Protein AF-0000000070975464 (afdb_homodimer)

Secondary structure (DSSP, 8-state):
-TTTHHHHTT-----TT--TGGGTTTT-EEEEEES-B-TTSGGGS--SS---------TT-S----B--BTTB-GGG-SSSEEEEEE--HHHHHHS---TTTS-SSSB-SSSHHHHHHHHHHPPTTEEEEETTEEEEEE--SSTT-EEEEEE-B-SS-B-HHHHHHHHHHHHHHT-SEEEE----SS--TTS-GGGSHHHHHHHHHHHTT-EEEEE--S-TTSTT------TTSEEEEEE--SEE-EEEEEETTS-EEEEE-B-PPPTTTTSS-EEEEEGGGGB-TT-SS--SHHHHTS---GGGB-HHHHTTSEEEEE--HHHHTT---HHHHHHHHHHHT-SEEEEE-BTTTB-------B-SS-EEEE--HHHHHHHHHHHHHHEEE-TTS-EEEE--EEEE----S-EE-SS--EE-TTS-----BSSTT--B-SS-SS-EEEE-SSEEEE--TT-TT-GGGTT-SEEEE-SHHHHHHHHHHHHHHHHHH-TT--HHHHHHHHHHH-B-B-TTSSBPEEE-SSTT-EEE--HHHHTT-B--HHHHTS-SEEE-PPTTHHHHHHHHSTT--HHHHHHHHS---SS--SSGGGS--SSEEEEEEESEEEEEEEEEE-SSS-EEEEEEEEPPTTEEEEEESSEEEE-TT-EEEEEEEEEESS--SS-EEEEEEEEETTS-EEEEEEEEEEE---/-TTTHHHHTT-----TT--TGGGTTTT-EEEEEES-B-TTSGGGS--SS---------TT-S----B--BTTB-GGG-SSSEEEEEE--HHHHHHS---TTTS-SSSB-SSSHHHHHHHHHHPPTTEEEEETTEEEEEE--SSTTSEEEEEE-B-SS-B-HHHHHHHHHHHHHHT-SEEEE----SS--TTS-GGGSHHHHHHHHHHHTT-EEEEE--S-TTSTT------TTSEEEEEE--SEE-EEEEEETTS-EEEEE-B-PPPTTTTSS-EEEEEGGGGB-TT-SS--SHHHHTS---GGGB-HHHHTTSEEEEE--HHHHTT---HHHHHHHHHHHT-SEEEEE-BTTTB-------B-SS-EEEE--HHHHHHHHHHHHHHEEE-TTS-EEEE--EEEE----S-EE-SS--EE-TTS-----BSSTT--B-SS-SS-EEEE-SSEEEE--TT-TT-GGGTT-SEEEE-SHHHHHHHHHHHHHHHHHH-TT--HHHHHHHHHHH-B-B-TTSSBPEEE-SSTT-EEE--HHHHTT-B--HHHHTS-SEEE-PPTTHHHHHHHHSTT--HHHHHHHHS---SS--SSGGGS--SSEEEEEEESEEEEEEEEEE-SSS-EEEEEEEEPPTTEEEEEESSEEEE-TT-EEEEEEEEEESS--SS-EEEEEEEEETT--EEEEEEEEEEE---

Nearest PDB structures (foldseek):
  3i74-assembly1_A  TM=8.127E-01  e=7.231E-59  Solanum lycopersicum
  3i74-assembly1_B  TM=8.160E-01  e=1.081E-58  Solanum lycopersicum
  3i6s-assembly1_B  TM=7.985E-01  e=6.062E-58  Solanum lycopersicum
  3vta-assembly1_A  TM=8.604E-01  e=2.639E-51  Cucumis melo
  3vta-assembly2_B  TM=8.675E-01  e=4.409E-50  Cucumis melo

pLDDT: mean 92.47, std 10.98, range [33.0, 98.81]

Foldseek 3Di:
DLQPQCVLLVVPDQPVVRPDLVCFLPLAEEEEEAQFAQLPFQQQDDPDDPPPLPCPPDPVRLFRADADAWVNRDPCSCPNLANHAAEFCPVVVVVDDDDCVFFTRTRHHLAFLRQFLQQQQATAWQCWAADLRDTQGIGGHLGPNYHYHYYYQATPVGHDPVSSLVSLVNRLVRRHQEYEAADFDQAADAPAFSCLPLVNLSLVVSQVSQYAYFYEQFQADDDEQNGGPFAPSHAYAFAKAALKDFWKWKAWPVGDIAIFAAQEAKQPPQWPDWFFEEFQLLQFDPPDPDDPDLCQRAAQQDLSGGDLVVAAAGEYEHEDDDCVVVVNGDPVSNLVSCVVSHHSEYEYEYDVVRAFDDDDYFHHSHQYTYHRHPVRVVVVVVQQVVQFDADPVGHTPDGRIIMIMHHRNDMDGHDWDIAGERRTYFYQHAGHNVRHGDFDFPNAFYFHFAFDKGATDLSSVPDVSSHRGGITGHGGSSSGRSSLSNLLSSLCVLVVVDGNQLLSQLFLFQADQAIPVRHGHWYAHPDVPDIDGDACRRGNSYYGNSVRSSPQQKGFDFDVCQSLLLQLQDPPHDQVSSCVSNVDHNPHHDPHSQQGQHLATGAEEDEFKDKHKHKMAGQDQAKKKKAKDKDDWPQKDKDKPPRMDIAGHRGMDMIIIMIGGRDADDAWTKMWMWIAIPVGRITIYIYTYHYHYND/DLQPQCVLLVVPDQPVVRPDLVCFLPLAEEEEEAQFAQLPFQQQDDDDDDDPLPCPPDPVHLFRADADAWVNRDPCSCPNLANHAAEFCVVVVVPDPDDCVFFTRTRHHLAFLRHFLQQQQATAWQCWAADLRDTQGIGGHLGPNHHYHYYYQATPVGHDPVSSLVSLVNRLVRRHQEYEAADFDQAADAPAFSCLPLVNLSLVVSQVSQYAYFYEQFQADDDEQNGGPFAPSHAYAFAKAAQKDFWKWKAWPVGDIAIFAAQEAKQPPQWPDWFFEEFQQLQFDPPAPDDPDLCQRAAQLDLSGGDLVVAAAGEYEHEDDDCVVVVNGDPVSNLVSCVVSHHSEYEYEYDVVRAFDDDDYFHHSHHYTYHRHPVRVVVVVVQQVVQFDADPVGHTPDGRIIMIMHHRNDMDGHDWDIAGERRTYFYQHAGHNVRHGDFDFPNAFYFHFAFDKGATDLSSVPDVSSHRGGITGHGGSSNGRSSLSNLLSSLCVLVVVDGNQLLSQLFLFQADQAIPVRHGHWYAHPDVPDIDGDACRRGNSYYGNSVRSSPQQKGFDFDVCQSLLLQLQDPPHDQVSSCVSNVGHNPHHDPHSQQGQHLATGAEEDEFKDKHKHKMAGQDQAKKKKAKDKDDWPQKDKDKPPRMDIHGHRGMDMIIIMIGGRDADDAWTKMWMWIAIPVGRITIYIYTYHYHYND

InterPro domains:
  IPR000209 Peptidase S8/S53 domain [PF00082] (25-514)
  IPR015500 Peptidase S8, subtilisin-related [PR00723] (25-44)
  IPR015500 Peptidase S8, subtilisin-related [PR00723] (109-122)
  IPR015500 Peptidase S8, subtilisin-related [PR00723] (475-491)
  IPR022398 Peptidase S8, subtilisin, His-active site [PS00137] (113-123)
  IPR023827 Peptidase S8, subtilisin, Asp-active site [PS00136] (30-41)
  IPR023828 Peptidase S8, subtilisin, Ser-active site [PS00138] (476-486)
  IPR036852 Peptidase S8/S53 domain superfamily [G3DSA:3.40.50.200] (27-556)
  IPR036852 Peptidase S8/S53 domain superfamily [SSF52743] (2-554)
  IPR041469 Subtilisin-like protease, fibronectin type-III domain [PF17766] (595-689)
  IPR045051 Subtilisin-like protease [PTHR10795] (2-688)

Organism: Chenopodium quinoa (NCBI:txid63459)

Structure (mmCIF, N/CA/C/O backbone):
data_AF-0000000070975464-model_v1
#
loop_
_entity.id
_entity.type
_entity.pdbx_description
1 polymer 'Subtilisin-like protease SBT2.4'
#
loop_
_atom_site.group_PDB
_atom_site.id
_atom_site.type_symbol
_atom_site.label_atom_id
_atom_site.label_alt_id
_atom_site.label_comp_id
_atom_site.label_asym_id
_atom_site.label_entity_id
_atom_site.label_seq_id
_atom_site.pdbx_PDB_ins_code
_atom_site.Cartn_x
_atom_site.Cartn_y
_atom_site.Cartn_z
_atom_site.occupancy
_atom_site.B_iso_or_equiv
_atom_site.auth_seq_id
_atom_site.auth_comp_id
_atom_site.auth_asym_id
_atom_site.auth_atom_id
_atom_site.pdbx_PDB_model_num
ATOM 1 N N . MET A 1 1 ? 7.973 -18.141 -14.219 1 37.91 1 MET A N 1
ATOM 2 C CA . MET A 1 1 ? 9.211 -17.844 -14.938 1 37.91 1 MET A CA 1
ATOM 3 C C . MET A 1 1 ? 10.078 -16.875 -14.148 1 37.91 1 MET A C 1
ATOM 5 O O . MET A 1 1 ? 9.641 -15.773 -13.812 1 37.91 1 MET A O 1
ATOM 9 N N . THR A 1 2 ? 11.195 -17.453 -13.609 1 67.75 2 THR A N 1
ATOM 10 C CA . THR A 1 2 ? 12.008 -16.719 -12.648 1 67.75 2 THR A CA 1
ATOM 11 C C . THR A 1 2 ? 12.555 -15.445 -13.266 1 67.75 2 THR A C 1
ATOM 13 O O . THR A 1 2 ? 13.109 -14.594 -12.562 1 67.75 2 THR A O 1
ATOM 16 N N . THR A 1 3 ? 12.297 -15.445 -14.641 1 66.62 3 THR A N 1
ATOM 17 C CA . THR A 1 3 ? 12.688 -14.219 -15.336 1 66.62 3 THR A CA 1
ATOM 18 C C . THR A 1 3 ? 11.641 -13.125 -15.133 1 66.62 3 THR A C 1
ATOM 20 O O . THR A 1 3 ? 11.906 -11.953 -15.383 1 66.62 3 THR A O 1
ATOM 23 N N . TYR A 1 4 ? 10.492 -13.625 -14.68 1 78 4 TYR A N 1
ATOM 24 C CA . TYR A 1 4 ? 9.391 -12.672 -14.664 1 78 4 TYR A CA 1
ATOM 25 C C . TYR A 1 4 ? 8.625 -12.734 -13.352 1 78 4 TYR A C 1
ATOM 27 O O . TYR A 1 4 ? 8.047 -11.742 -12.906 1 78 4 TYR A O 1
ATOM 35 N N . THR A 1 5 ? 8.68 -13.828 -12.695 1 85.25 5 THR A N 1
ATOM 36 C CA . THR A 1 5 ? 7.785 -14.055 -11.57 1 85.25 5 THR A CA 1
ATOM 37 C C . THR A 1 5 ? 8.148 -13.148 -10.391 1 85.25 5 THR A C 1
ATOM 39 O O . THR A 1 5 ? 7.27 -12.727 -9.633 1 85.25 5 THR A O 1
ATOM 42 N N . PRO A 1 6 ? 9.43 -12.773 -10.242 1 79.56 6 PRO A N 1
ATOM 43 C CA . PRO A 1 6 ? 9.703 -11.805 -9.18 1 79.56 6 PRO A CA 1
ATOM 44 C C . PRO A 1 6 ? 9 -10.469 -9.406 1 79.56 6 PRO A C 1
ATOM 46 O O . PRO A 1 6 ? 8.461 -9.883 -8.469 1 79.56 6 PRO A O 1
ATOM 49 N N . LYS A 1 7 ? 9.016 -10.031 -10.633 1 78.56 7 LYS A N 1
ATOM 50 C CA . LYS A 1 7 ? 8.312 -8.797 -10.984 1 78.56 7 LYS A CA 1
ATOM 51 C C . LYS A 1 7 ? 6.801 -8.977 -10.852 1 78.56 7 LYS A C 1
ATOM 53 O O . LYS A 1 7 ? 6.109 -8.094 -10.336 1 78.56 7 LYS A O 1
ATOM 58 N N . PHE A 1 8 ? 6.316 -10.086 -11.305 1 82.75 8 PHE A N 1
ATOM 59 C CA . PHE A 1 8 ? 4.895 -10.398 -11.242 1 82.75 8 PHE A CA 1
ATOM 60 C C . PHE A 1 8 ? 4.395 -10.359 -9.805 1 82.75 8 PHE A C 1
ATOM 62 O O . PHE A 1 8 ? 3.271 -9.93 -9.539 1 82.75 8 PHE A O 1
ATOM 69 N N . LEU A 1 9 ? 5.188 -10.812 -8.875 1 83.44 9 LEU A N 1
ATOM 70 C CA . LEU A 1 9 ? 4.82 -10.883 -7.465 1 83.44 9 LEU A CA 1
ATOM 71 C C . LEU A 1 9 ? 5.25 -9.617 -6.727 1 83.44 9 LEU A C 1
ATOM 73 O O . LEU A 1 9 ? 5.195 -9.562 -5.496 1 83.44 9 LEU A O 1
ATOM 77 N N . ASN A 1 10 ? 5.688 -8.57 -7.426 1 75.31 10 ASN A N 1
ATOM 78 C CA . ASN A 1 10 ? 6.043 -7.25 -6.918 1 75.31 10 ASN A CA 1
ATOM 79 C C . ASN A 1 10 ? 7.18 -7.324 -5.902 1 75.31 10 ASN A C 1
ATOM 81 O O . ASN A 1 10 ? 7.141 -6.648 -4.875 1 75.31 10 ASN A O 1
ATOM 85 N N . LEU A 1 11 ? 7.957 -8.281 -6.031 1 74.81 11 LEU A N 1
ATOM 86 C CA . LEU A 1 11 ? 9.156 -8.305 -5.203 1 74.81 11 LEU A CA 1
ATOM 87 C C . LEU A 1 11 ? 10.125 -7.203 -5.621 1 74.81 11 LEU A C 1
ATOM 89 O O . LEU A 1 11 ? 10.258 -6.902 -6.809 1 74.81 11 LEU A O 1
ATOM 93 N N . ALA A 1 12 ? 10.117 -6.055 -4.664 1 55.38 12 ALA A N 1
ATOM 94 C CA . ALA A 1 12 ? 10.945 -4.879 -4.926 1 55.38 12 ALA A CA 1
ATOM 95 C C . ALA A 1 12 ? 12.242 -5.266 -5.637 1 55.38 12 ALA A C 1
ATOM 97 O O . ALA A 1 12 ? 12.984 -6.121 -5.156 1 55.38 12 ALA A O 1
ATOM 98 N N . GLN A 1 13 ? 12.078 -5.164 -6.918 1 46.19 13 GLN A N 1
ATOM 99 C CA . GLN A 1 13 ? 13.391 -5.293 -7.543 1 46.19 13 GLN A CA 1
ATOM 100 C C . GLN A 1 13 ? 14.352 -4.223 -7.039 1 46.19 13 GLN A C 1
ATOM 102 O O . GLN A 1 13 ? 13.945 -3.301 -6.328 1 46.19 13 GLN A O 1
ATOM 107 N N . THR A 1 14 ? 15.438 -3.92 -7.68 1 37.81 14 THR A N 1
ATOM 108 C CA . THR A 1 14 ? 16.516 -3.016 -7.297 1 37.81 14 THR A CA 1
ATOM 109 C C . THR A 1 14 ? 15.977 -1.609 -7.043 1 37.81 14 THR A C 1
ATOM 111 O O . THR A 1 14 ? 15.266 -1.052 -7.883 1 37.81 14 THR A O 1
ATOM 114 N N . ASP A 1 15 ? 15.406 -1.36 -5.926 1 36.5 15 ASP A N 1
ATOM 115 C CA . ASP A 1 15 ? 15.461 0.098 -5.871 1 36.5 15 ASP A CA 1
ATOM 116 C C . ASP A 1 15 ? 16.781 0.621 -6.438 1 36.5 15 ASP A C 1
ATOM 118 O O . ASP A 1 15 ? 17.781 -0.093 -6.449 1 36.5 15 ASP A O 1
ATOM 122 N N . GLU A 1 16 ? 16.719 1.656 -7.188 1 33.25 16 GLU A N 1
ATOM 123 C CA . GLU A 1 16 ? 17.953 2.303 -7.594 1 33.25 16 GLU A CA 1
ATOM 124 C C . GLU A 1 16 ? 18.984 2.268 -6.465 1 33.25 16 GLU A C 1
ATOM 126 O O . GLU A 1 16 ? 20.172 2.502 -6.695 1 33.25 16 GLU A O 1
ATOM 131 N N . LYS A 1 17 ? 18.578 2.666 -5.281 1 33 17 LYS A N 1
ATOM 132 C CA . LYS A 1 17 ? 19.672 2.668 -4.312 1 33 17 LYS A CA 1
ATOM 133 C C . LYS A 1 17 ? 20.109 1.247 -3.977 1 33 17 LYS A C 1
ATOM 135 O O . LYS A 1 17 ? 20.906 1.038 -3.055 1 33 17 LYS A O 1
ATOM 140 N N . GLY A 1 18 ? 20.125 0.168 -4.758 1 35.66 18 GLY A N 1
ATOM 141 C CA . GLY A 1 18 ? 20.875 -1.077 -4.879 1 35.66 18 GLY A CA 1
ATOM 142 C C . GLY A 1 18 ? 20.688 -2.002 -3.691 1 35.66 18 GLY A C 1
ATOM 143 O O . GLY A 1 18 ? 21.359 -3.023 -3.578 1 35.66 18 GLY A O 1
ATOM 144 N N . GLY A 1 19 ? 20.234 -1.75 -2.486 1 38.75 19 GLY A N 1
ATOM 145 C CA . GLY A 1 19 ? 20.516 -2.492 -1.27 1 38.75 19 GLY A CA 1
ATOM 146 C C . GLY A 1 19 ? 19.703 -3.766 -1.142 1 38.75 19 GLY A C 1
ATOM 147 O O . GLY A 1 19 ? 20.219 -4.797 -0.703 1 38.75 19 GLY A O 1
ATOM 148 N N . ASP A 1 20 ? 18.391 -3.764 -1.291 1 49.72 20 ASP A N 1
ATOM 149 C CA . ASP A 1 20 ? 17.562 -4.805 -0.694 1 49.72 20 ASP A CA 1
ATOM 150 C C . ASP A 1 20 ? 17.641 -6.102 -1.496 1 49.72 20 ASP A C 1
ATOM 152 O O . ASP A 1 20 ? 17.516 -7.195 -0.937 1 49.72 20 ASP A O 1
ATOM 156 N N . LYS A 1 21 ? 17.875 -6.145 -2.818 1 57.75 21 LYS A N 1
ATOM 157 C CA . LYS A 1 21 ? 18 -7.379 -3.584 1 57.75 21 LYS A CA 1
ATOM 158 C C . LYS A 1 21 ? 19.328 -8.062 -3.312 1 57.75 21 LYS A C 1
ATOM 160 O O . LYS A 1 21 ? 19.438 -9.289 -3.396 1 57.75 21 LYS A O 1
ATOM 165 N N . LYS A 1 22 ? 20.25 -7.301 -2.924 1 68.5 22 LYS A N 1
ATOM 166 C CA . LYS A 1 22 ? 21.609 -7.82 -2.814 1 68.5 22 LYS A CA 1
ATOM 167 C C . LYS A 1 22 ? 21.719 -8.844 -1.689 1 68.5 22 LYS A C 1
ATOM 169 O O . LYS A 1 22 ? 22.531 -9.766 -1.76 1 68.5 22 LYS A O 1
ATOM 174 N N . ASN A 1 23 ? 20.703 -8.805 -0.819 1 85.25 23 ASN A N 1
ATOM 175 C CA . ASN A 1 23 ? 20.859 -9.758 0.282 1 85.25 23 ASN A CA 1
ATOM 176 C C . ASN A 1 23 ? 19.609 -10.625 0.449 1 85.25 23 ASN A C 1
ATOM 178 O O . ASN A 1 23 ? 19.438 -11.281 1.478 1 85.25 23 ASN A O 1
ATOM 182 N N . ALA A 1 24 ? 18.859 -10.805 -0.566 1 89.94 24 ALA A N 1
ATOM 183 C CA . ALA A 1 24 ? 17.578 -11.5 -0.462 1 89.94 24 ALA A CA 1
ATOM 184 C C . ALA A 1 24 ? 17.781 -12.984 -0.173 1 89.94 24 ALA A C 1
ATOM 186 O O . ALA A 1 24 ? 18.234 -13.734 -1.041 1 89.94 24 ALA A O 1
ATOM 187 N N . GLY A 1 25 ? 17.438 -13.422 0.994 1 92.38 25 GLY A N 1
ATOM 188 C CA . GLY A 1 25 ? 17.531 -14.812 1.407 1 92.38 25 GLY A CA 1
ATOM 189 C C . GLY A 1 25 ? 18.828 -15.141 2.123 1 92.38 25 GLY A C 1
ATOM 190 O O . GLY A 1 25 ? 19.062 -16.297 2.484 1 92.38 25 GLY A O 1
ATOM 191 N N . GLU A 1 26 ? 19.594 -14.117 2.402 1 90.75 26 GLU A N 1
ATOM 192 C CA . GLU A 1 26 ? 20.875 -14.352 3.061 1 90.75 26 GLU A CA 1
ATOM 193 C C . GLU A 1 26 ? 20.688 -15 4.43 1 90.75 26 GLU A C 1
ATOM 195 O O . GLU A 1 26 ? 19.797 -14.602 5.188 1 90.75 26 GLU A O 1
ATOM 200 N N . GLY A 1 27 ? 21.453 -16.031 4.605 1 89.44 27 GLY A N 1
ATOM 201 C CA . GLY A 1 27 ? 21.453 -16.688 5.902 1 89.44 27 GLY A CA 1
ATOM 202 C C . GLY A 1 27 ? 20.453 -17.812 5.996 1 89.44 27 GLY A C 1
ATOM 203 O O . GLY A 1 27 ? 20.391 -18.516 7.008 1 89.44 27 GLY A O 1
ATOM 204 N N . ILE A 1 28 ? 19.719 -18.047 4.953 1 94.56 28 ILE A N 1
ATOM 205 C CA . ILE A 1 28 ? 18.688 -19.094 4.973 1 94.56 28 ILE A CA 1
ATOM 206 C C . ILE A 1 28 ? 19.125 -20.25 4.086 1 94.56 28 ILE A C 1
ATOM 208 O O . ILE A 1 28 ? 19.688 -20.047 3.008 1 94.56 28 ILE A O 1
ATOM 212 N N . VAL A 1 29 ? 18.875 -21.469 4.543 1 95.56 29 VAL A N 1
ATOM 213 C CA . VAL A 1 29 ? 19.188 -22.656 3.762 1 95.56 29 VAL A CA 1
ATOM 214 C C . VAL A 1 29 ? 17.891 -23.359 3.348 1 95.56 29 VAL A C 1
ATOM 216 O O . VAL A 1 29 ? 17.062 -23.688 4.195 1 95.56 29 VAL A O 1
ATOM 219 N N . ILE A 1 30 ? 17.75 -23.547 2.076 1 97.94 30 ILE A N 1
ATOM 220 C CA . ILE A 1 30 ? 16.594 -24.281 1.546 1 97.94 30 ILE A CA 1
ATOM 221 C C . ILE A 1 30 ? 17.031 -25.672 1.101 1 97.94 30 ILE A C 1
ATOM 223 O O . ILE A 1 30 ? 17.984 -25.812 0.327 1 97.94 30 ILE A O 1
ATOM 227 N N . GLY A 1 31 ? 16.375 -26.688 1.613 1 98.5 31 GLY A N 1
ATOM 228 C CA . GLY A 1 31 ? 16.594 -28.062 1.183 1 98.5 31 GLY A CA 1
ATOM 229 C C . GLY A 1 31 ? 15.664 -28.484 0.067 1 98.5 31 GLY A C 1
ATOM 230 O O . GLY A 1 31 ? 14.484 -28.125 0.055 1 98.5 31 GLY A O 1
ATOM 231 N N . PHE A 1 32 ? 16.234 -29.312 -0.84 1 98.75 32 PHE A N 1
ATOM 232 C CA . PHE A 1 32 ? 15.445 -29.812 -1.961 1 98.75 32 PHE A CA 1
ATOM 233 C C . PHE A 1 32 ? 15.547 -31.328 -2.061 1 98.75 32 PHE A C 1
ATOM 235 O O . PHE A 1 32 ? 16.625 -31.875 -2.309 1 98.75 32 PHE A O 1
ATOM 242 N N . VAL A 1 33 ? 14.438 -31.984 -1.84 1 98.5 33 VAL A N 1
ATOM 243 C CA . VAL A 1 33 ? 14.32 -33.406 -2.139 1 98.5 33 VAL A CA 1
ATOM 244 C C . VAL A 1 33 ? 13.758 -33.594 -3.543 1 98.5 33 VAL A C 1
ATOM 246 O O . VAL A 1 33 ? 12.57 -33.344 -3.781 1 98.5 33 VAL A O 1
ATOM 249 N N . ASP A 1 34 ? 14.617 -34.125 -4.434 1 98.06 34 ASP A N 1
ATOM 250 C CA . ASP A 1 34 ? 14.242 -34.125 -5.844 1 98.06 34 ASP A CA 1
ATOM 251 C C . ASP A 1 34 ? 15.18 -35 -6.664 1 98.06 34 ASP A C 1
ATOM 253 O O . ASP A 1 34 ? 15.609 -36.062 -6.195 1 98.06 34 ASP A O 1
ATOM 257 N N . SER A 1 35 ? 15.367 -34.594 -7.93 1 97.81 35 SER A N 1
ATOM 258 C CA . SER A 1 35 ? 16.141 -35.406 -8.867 1 97.81 35 SER A CA 1
ATOM 259 C C . SER A 1 35 ? 17.609 -35 -8.867 1 97.81 35 SER A C 1
ATOM 261 O O . SER A 1 35 ? 18.391 -35.5 -9.68 1 97.81 35 SER A O 1
ATOM 263 N N . GLY A 1 36 ? 18.016 -34.125 -7.953 1 98.38 36 GLY A N 1
ATOM 264 C CA . GLY A 1 36 ? 19.391 -33.656 -7.902 1 98.38 36 GLY A CA 1
ATOM 265 C C . GLY A 1 36 ? 19.547 -32.25 -8.375 1 98.38 36 GLY A C 1
ATOM 266 O O . GLY A 1 36 ? 18.594 -31.453 -8.367 1 98.38 36 GLY A O 1
ATOM 267 N N . ILE A 1 37 ? 20.844 -31.906 -8.68 1 98.62 37 ILE A N 1
ATOM 268 C CA . ILE A 1 37 ? 21.141 -30.547 -9.125 1 98.62 37 ILE A CA 1
ATOM 269 C C . ILE A 1 37 ? 22.312 -30.578 -10.109 1 98.62 37 ILE A C 1
ATOM 271 O O . ILE A 1 37 ? 23.203 -31.406 -10 1 98.62 37 ILE A O 1
ATOM 275 N N . ASN A 1 38 ? 22.203 -29.75 -11.133 1 98.44 38 ASN A N 1
ATOM 276 C CA . ASN A 1 38 ? 23.359 -29.5 -11.992 1 98.44 38 ASN A CA 1
ATOM 277 C C . ASN A 1 38 ? 24.25 -28.391 -11.43 1 98.44 38 ASN A C 1
ATOM 279 O O . ASN A 1 38 ? 24 -27.219 -11.68 1 98.44 38 ASN A O 1
ATOM 283 N N . PRO A 1 39 ? 25.312 -28.781 -10.734 1 97.12 39 PRO A N 1
ATOM 284 C CA . PRO A 1 39 ? 26.094 -27.781 -10 1 97.12 39 PRO A CA 1
ATOM 285 C C . PRO A 1 39 ? 26.828 -26.812 -10.922 1 97.12 39 PRO A C 1
ATOM 287 O O . PRO A 1 39 ? 27.312 -25.781 -10.469 1 97.12 39 PRO A O 1
ATOM 290 N N . PHE A 1 40 ? 26.875 -27.062 -12.172 1 96.38 40 PHE A N 1
ATOM 291 C CA . PHE A 1 40 ? 27.672 -26.266 -13.102 1 96.38 40 PHE A CA 1
ATOM 292 C C . PHE A 1 40 ? 26.812 -25.172 -13.734 1 96.38 40 PHE A C 1
ATOM 294 O O . PHE A 1 40 ? 27.328 -24.328 -14.461 1 96.38 40 PHE A O 1
ATOM 301 N N . HIS A 1 41 ? 25.609 -25.266 -13.508 1 97.31 41 HIS A N 1
ATOM 302 C CA . HIS A 1 41 ? 24.719 -24.25 -14.055 1 97.31 41 HIS A CA 1
ATOM 303 C C . HIS A 1 41 ? 25.016 -22.875 -13.453 1 97.31 41 HIS A C 1
ATOM 305 O O . HIS A 1 41 ? 25.266 -22.766 -12.25 1 97.31 41 HIS A O 1
ATOM 311 N N . PRO A 1 42 ? 24.906 -21.781 -14.18 1 95.81 42 PRO A N 1
ATOM 312 C CA . PRO A 1 42 ? 25.203 -20.453 -13.672 1 95.81 42 PRO A CA 1
ATOM 313 C C . PRO A 1 42 ? 24.266 -20.031 -12.539 1 95.81 42 PRO A C 1
ATOM 315 O O . PRO A 1 42 ? 24.625 -19.203 -11.703 1 95.81 42 PRO A O 1
ATOM 318 N N . SER A 1 43 ? 23.109 -20.531 -12.5 1 96.69 43 SER A N 1
ATOM 319 C CA . SER A 1 43 ? 22.172 -20.203 -11.43 1 96.69 43 SER A CA 1
ATOM 320 C C . SER A 1 43 ? 22.703 -20.641 -10.078 1 96.69 43 SER A C 1
ATOM 322 O O . SER A 1 43 ? 22.219 -20.188 -9.031 1 96.69 43 SER A O 1
ATOM 324 N N . PHE A 1 44 ? 23.703 -21.531 -10.102 1 96.88 44 PHE A N 1
ATOM 325 C CA . PHE A 1 44 ? 24.188 -22.109 -8.852 1 96.88 44 PHE A CA 1
ATOM 326 C C . PHE A 1 44 ? 25.656 -21.766 -8.641 1 96.88 44 PHE A C 1
ATOM 328 O O . PHE A 1 44 ? 26.328 -22.391 -7.816 1 96.88 44 PHE A O 1
ATOM 335 N N . ALA A 1 45 ? 26.094 -20.828 -9.445 1 93.44 45 ALA A N 1
ATOM 336 C CA . ALA A 1 45 ? 27.484 -20.391 -9.32 1 93.44 45 ALA A CA 1
ATOM 337 C C . ALA A 1 45 ? 27.703 -19.641 -8.008 1 93.44 45 ALA A C 1
ATOM 339 O O . ALA A 1 45 ? 26.766 -19.078 -7.445 1 93.44 45 ALA A O 1
ATOM 340 N N . ASN A 1 46 ? 28.906 -19.641 -7.582 1 83.38 46 ASN A N 1
ATOM 341 C CA . ASN A 1 46 ? 29.266 -18.922 -6.367 1 83.38 46 ASN A CA 1
ATOM 342 C C . ASN A 1 46 ? 29.328 -17.406 -6.609 1 83.38 46 ASN A C 1
ATOM 344 O O . ASN A 1 46 ? 29.875 -16.969 -7.617 1 83.38 46 ASN A O 1
ATOM 348 N N . ASP A 1 47 ? 28.438 -16.328 -6.297 1 59.25 47 ASP A N 1
ATOM 349 C CA . ASP A 1 47 ? 28.484 -14.891 -6.543 1 59.25 47 ASP A CA 1
ATOM 350 C C . ASP A 1 47 ? 29.438 -14.203 -5.555 1 59.25 47 ASP A C 1
ATOM 352 O O . ASP A 1 47 ? 29.594 -12.977 -5.59 1 59.25 47 ASP A O 1
ATOM 356 N N . ASP A 1 48 ? 30.516 -14.133 -5.148 1 53.06 48 ASP A N 1
ATOM 357 C CA . ASP A 1 48 ? 31.703 -13.484 -4.57 1 53.06 48 ASP A CA 1
ATOM 358 C C . ASP A 1 48 ? 31.797 -13.758 -3.07 1 53.06 48 ASP A C 1
ATOM 360 O O . ASP A 1 48 ? 32.875 -14.078 -2.562 1 53.06 48 ASP A O 1
ATOM 364 N N . LEU A 1 49 ? 30.984 -12.586 -2.219 1 42.53 49 LEU A N 1
ATOM 365 C CA . LEU A 1 49 ? 31.656 -11.984 -1.072 1 42.53 49 LEU A CA 1
ATOM 366 C C . LEU A 1 49 ? 31.984 -13.039 -0.018 1 42.53 49 LEU A C 1
ATOM 368 O O . LEU A 1 49 ? 32.844 -12.812 0.846 1 42.53 49 LEU A O 1
ATOM 372 N N . PHE A 1 50 ? 31 -13.523 0.576 1 40.47 50 PHE A N 1
ATOM 373 C CA . PHE A 1 50 ? 31.203 -14.133 1.886 1 40.47 50 PHE A CA 1
ATOM 374 C C . PHE A 1 50 ? 31.75 -15.547 1.745 1 40.47 50 PHE A C 1
ATOM 376 O O . PHE A 1 50 ? 31.047 -16.453 1.291 1 40.47 50 PHE A O 1
ATOM 383 N N . ILE A 1 51 ? 33.125 -15.594 1.358 1 40.12 51 ILE A N 1
ATOM 384 C CA . ILE A 1 51 ? 34.125 -16.609 1.115 1 40.12 51 ILE A CA 1
ATOM 385 C C . ILE A 1 51 ? 33.812 -17.875 1.914 1 40.12 51 ILE A C 1
ATOM 387 O O . ILE A 1 51 ? 34.062 -18.984 1.462 1 40.12 51 ILE A O 1
ATOM 391 N N . ASN A 1 52 ? 34.156 -17.781 3.318 1 39.06 52 ASN A N 1
ATOM 392 C CA . ASN A 1 52 ? 34.625 -18.969 4.012 1 39.06 52 ASN A CA 1
ATOM 393 C C . ASN A 1 52 ? 33.562 -20.078 3.988 1 39.06 52 ASN A C 1
ATOM 395 O O . ASN A 1 52 ? 32.531 -19.984 4.676 1 39.06 52 ASN A O 1
ATOM 399 N N . THR A 1 53 ? 33.25 -20.656 2.949 1 41.75 53 THR A N 1
ATOM 400 C CA . THR A 1 53 ? 32.531 -21.906 2.697 1 41.75 53 THR A CA 1
ATOM 401 C C . THR A 1 53 ? 32.625 -22.828 3.912 1 41.75 53 THR A C 1
ATOM 403 O O . THR A 1 53 ? 32.281 -24 3.822 1 41.75 53 THR A O 1
ATOM 406 N N . SER A 1 54 ? 33.531 -22.688 4.66 1 38.69 54 SER A N 1
ATOM 407 C CA . SER A 1 54 ? 33.469 -23.844 5.547 1 38.69 54 SER A CA 1
ATOM 408 C C . SER A 1 54 ? 32.031 -24.062 6.035 1 38.69 54 SER A C 1
ATOM 410 O O . SER A 1 54 ? 31.438 -23.188 6.66 1 38.69 54 SER A O 1
ATOM 412 N N . LEU A 1 55 ? 31.109 -24.594 5.188 1 47.88 55 LEU A N 1
ATOM 413 C CA . LEU A 1 55 ? 29.953 -25.422 5.562 1 47.88 55 LEU A CA 1
ATOM 414 C C . LEU A 1 55 ? 30.031 -25.812 7.039 1 47.88 55 LEU A C 1
ATOM 416 O O . LEU A 1 55 ? 29.625 -26.922 7.414 1 47.88 55 LEU A O 1
ATOM 420 N N . VAL A 1 56 ? 31.016 -25.297 7.656 1 45.75 56 VAL A N 1
ATOM 421 C CA . VAL A 1 56 ? 31.391 -25.938 8.914 1 45.75 56 VAL A CA 1
ATOM 422 C C . VAL A 1 56 ? 30.266 -25.766 9.93 1 45.75 56 VAL A C 1
ATOM 424 O O . VAL A 1 56 ? 29.734 -24.656 10.094 1 45.75 56 VAL A O 1
ATOM 427 N N . CYS A 1 57 ? 29.609 -26.891 10.078 1 57.72 57 CYS A N 1
ATOM 428 C CA . CYS A 1 57 ? 28.859 -27.016 11.32 1 57.72 57 CYS A CA 1
ATOM 429 C C . CYS A 1 57 ? 29.422 -26.094 12.398 1 57.72 57 CYS A C 1
ATOM 431 O O . CYS A 1 57 ? 30.594 -26.203 12.766 1 57.72 57 CYS A O 1
ATOM 433 N N . SER A 1 58 ? 29.141 -24.797 12.148 1 49.47 58 SER A N 1
ATOM 434 C CA . SER A 1 58 ? 29.594 -23.969 13.266 1 49.47 58 SER A CA 1
ATOM 435 C C . SER A 1 58 ? 28.516 -23.875 14.344 1 49.47 58 SER A C 1
ATOM 437 O O . SER A 1 58 ? 27.328 -24.078 14.062 1 49.47 58 SER A O 1
ATOM 439 N N . ASN A 1 59 ? 29.031 -23.859 15.531 1 45.38 59 ASN A N 1
ATOM 440 C CA . ASN A 1 59 ? 28.172 -23.719 16.719 1 45.38 59 ASN A CA 1
ATOM 441 C C . ASN A 1 59 ? 27.125 -22.625 16.516 1 45.38 59 ASN A C 1
ATOM 443 O O . ASN A 1 59 ? 26.094 -22.641 17.188 1 45.38 59 ASN A O 1
ATOM 447 N N . SER A 1 60 ? 27.484 -21.703 15.633 1 48 60 SER A N 1
ATOM 448 C CA . SER A 1 60 ? 26.578 -20.547 15.578 1 48 60 SER A CA 1
ATOM 449 C C . SER A 1 60 ? 25.469 -20.766 14.555 1 48 60 SER A C 1
ATOM 451 O O . SER A 1 60 ? 24.469 -20.047 14.57 1 48 60 SER A O 1
ATOM 453 N N . SER A 1 61 ? 25.781 -21.797 13.57 1 59.66 61 SER A N 1
ATOM 454 C CA . SER A 1 61 ? 24.719 -21.969 12.594 1 59.66 61 SER A CA 1
ATOM 455 C C . SER A 1 61 ? 23.922 -23.234 12.859 1 59.66 61 SER A C 1
ATOM 457 O O . SER A 1 61 ? 24.484 -24.25 13.312 1 59.66 61 SER A O 1
ATOM 459 N N . ARG A 1 62 ? 22.656 -23.203 12.789 1 70.12 62 ARG A N 1
ATOM 460 C CA . ARG A 1 62 ? 21.766 -24.344 12.953 1 70.12 62 ARG A CA 1
ATOM 461 C C . ARG A 1 62 ? 21.953 -25.359 11.82 1 70.12 62 ARG A C 1
ATOM 463 O O . ARG A 1 62 ? 21.672 -26.547 11.984 1 70.12 62 ARG A O 1
ATOM 470 N N . PHE A 1 63 ? 22.75 -25.047 10.711 1 89.31 63 PHE A N 1
ATOM 471 C CA . PHE A 1 63 ? 22.812 -25.953 9.586 1 89.31 63 PHE A CA 1
ATOM 472 C C . PHE A 1 63 ? 24.172 -26.656 9.539 1 89.31 63 PHE A C 1
ATOM 474 O O . PHE A 1 63 ? 25.219 -26.016 9.633 1 89.31 63 PHE A O 1
ATOM 481 N N . CYS A 1 64 ? 24.188 -27.953 9.523 1 89.81 64 CYS A N 1
ATOM 482 C CA . CYS A 1 64 ? 25.375 -28.797 9.375 1 89.81 64 CYS A CA 1
ATOM 483 C C . CYS A 1 64 ? 25.141 -29.859 8.312 1 89.81 64 CYS A C 1
ATOM 485 O O . CYS A 1 64 ? 24.594 -30.922 8.602 1 89.81 64 CYS A O 1
ATOM 487 N N . GLY A 1 65 ? 25.625 -29.562 7.051 1 91.06 65 GLY A N 1
ATOM 488 C CA . GLY A 1 65 ? 25.422 -30.484 5.945 1 91.06 65 GLY A CA 1
ATOM 489 C C . GLY A 1 65 ? 26.703 -31.172 5.5 1 91.06 65 GLY A C 1
ATOM 490 O O . GLY A 1 65 ? 27.719 -31.141 6.211 1 91.06 65 GLY A O 1
ATOM 491 N N . GLY A 1 66 ? 26.625 -31.969 4.52 1 91.19 66 GLY A N 1
ATOM 492 C CA . GLY A 1 66 ? 27.719 -32.656 3.891 1 91.19 66 GLY A CA 1
ATOM 493 C C . GLY A 1 66 ? 27.641 -32.688 2.375 1 91.19 66 GLY A C 1
ATOM 494 O O . GLY A 1 66 ? 26.578 -32.438 1.806 1 91.19 66 GLY A O 1
ATOM 495 N N . CYS A 1 67 ? 28.828 -32.875 1.744 1 93.88 67 CYS A N 1
ATOM 496 C CA . CYS A 1 67 ? 28.891 -32.875 0.287 1 93.88 67 CYS A CA 1
ATOM 497 C C . CYS A 1 67 ? 29.391 -34.188 -0.243 1 93.88 67 CYS A C 1
ATOM 499 O O . CYS A 1 67 ? 30.594 -34.438 -0.279 1 93.88 67 CYS A O 1
ATOM 501 N N . GLU A 1 68 ? 28.469 -34.906 -0.694 1 96.44 68 GLU A N 1
ATOM 502 C CA . GLU A 1 68 ? 28.828 -36.156 -1.322 1 96.44 68 GLU A CA 1
ATOM 503 C C . GLU A 1 68 ? 29.234 -35.969 -2.779 1 96.44 68 GLU A C 1
ATOM 505 O O . GLU A 1 68 ? 28.672 -35.125 -3.475 1 96.44 68 GLU A O 1
ATOM 510 N N . THR A 1 69 ? 30.234 -36.75 -3.16 1 96.25 69 THR A N 1
ATOM 511 C CA . THR A 1 69 ? 30.719 -36.656 -4.535 1 96.25 69 THR A CA 1
ATOM 512 C C . THR A 1 69 ? 30.344 -37.906 -5.316 1 96.25 69 THR A C 1
ATOM 514 O O . THR A 1 69 ? 29.781 -38.875 -4.75 1 96.25 69 THR A O 1
ATOM 517 N N . GLY A 1 70 ? 30.594 -37.969 -6.57 1 96.5 70 GLY A N 1
ATOM 518 C CA . GLY A 1 70 ? 30.297 -39.062 -7.473 1 96.5 70 GLY A CA 1
ATOM 519 C C . GLY A 1 70 ? 30.312 -38.656 -8.938 1 96.5 70 GLY A C 1
ATOM 520 O O . GLY A 1 70 ? 30.828 -37.594 -9.289 1 96.5 70 GLY A O 1
ATOM 521 N N . PRO A 1 71 ? 29.781 -39.531 -9.727 1 96.69 71 PRO A N 1
ATOM 522 C CA . PRO A 1 71 ? 29.766 -39.219 -11.156 1 96.69 71 PRO A CA 1
ATOM 523 C C . PRO A 1 71 ? 29.125 -37.844 -11.438 1 96.69 71 PRO A C 1
ATOM 525 O O . PRO A 1 71 ? 28 -37.562 -11.008 1 96.69 71 PRO A O 1
ATOM 528 N N . ARG A 1 72 ? 29.969 -37 -12.117 1 96.38 72 ARG A N 1
ATOM 529 C CA . ARG A 1 72 ? 29.562 -35.688 -12.602 1 96.38 72 ARG A CA 1
ATOM 530 C C . ARG A 1 72 ? 29.297 -34.75 -11.445 1 96.38 72 ARG A C 1
ATOM 532 O O . ARG A 1 72 ? 28.609 -33.719 -11.609 1 96.38 72 ARG A O 1
ATOM 539 N N . PHE A 1 73 ? 29.828 -35.094 -10.281 1 97.75 73 PHE A N 1
ATOM 540 C CA . PHE A 1 73 ? 29.641 -34.25 -9.109 1 97.75 73 PHE A CA 1
ATOM 541 C C . PHE A 1 73 ? 30.906 -34.156 -8.281 1 97.75 73 PHE A C 1
ATOM 543 O O . PHE A 1 73 ? 31 -34.781 -7.219 1 97.75 73 PHE A O 1
ATOM 550 N N . PRO A 1 74 ? 31.859 -33.438 -8.711 1 96.38 74 PRO A N 1
ATOM 551 C CA . PRO A 1 74 ? 33.125 -33.281 -7.969 1 96.38 74 PRO A CA 1
ATOM 552 C C . PRO A 1 74 ? 32.969 -32.5 -6.676 1 96.38 74 PRO A C 1
ATOM 554 O O . PRO A 1 74 ? 31.906 -31.891 -6.449 1 96.38 74 PRO A O 1
ATOM 557 N N . ALA A 1 75 ? 33.906 -32.469 -5.922 1 91.69 75 ALA A N 1
ATOM 558 C CA . ALA A 1 75 ? 33.875 -31.828 -4.617 1 91.69 75 ALA A CA 1
ATOM 559 C C . ALA A 1 75 ? 33.625 -30.328 -4.762 1 91.69 75 ALA A C 1
ATOM 561 O O . ALA A 1 75 ? 33.031 -29.703 -3.893 1 91.69 75 ALA A O 1
ATOM 562 N N . SER A 1 76 ? 34.062 -29.719 -5.832 1 91 76 SER A N 1
ATOM 563 C CA . SER A 1 76 ? 33.906 -28.281 -6.078 1 91 76 SER A CA 1
ATOM 564 C C . SER A 1 76 ? 32.469 -27.906 -6.305 1 91 76 SER A C 1
ATOM 566 O O . SER A 1 76 ? 32.125 -26.719 -6.309 1 91 76 SER A O 1
ATOM 568 N N . SER A 1 77 ? 31.594 -28.984 -6.453 1 94.12 77 SER A N 1
ATOM 569 C CA . SER A 1 77 ? 30.188 -28.719 -6.664 1 94.12 77 SER A CA 1
ATOM 570 C C . SER A 1 77 ? 29.562 -28.016 -5.457 1 94.12 77 SER A C 1
ATOM 572 O O . SER A 1 77 ? 28.625 -27.234 -5.605 1 94.12 77 SER A O 1
ATOM 574 N N . CYS A 1 78 ? 29.984 -28.312 -4.305 1 93.38 78 CYS A N 1
ATOM 575 C CA . CYS A 1 78 ? 29.594 -27.562 -3.115 1 93.38 78 CYS A CA 1
ATOM 576 C C . CYS A 1 78 ? 30.438 -26.297 -2.961 1 93.38 78 CYS A C 1
ATOM 578 O O . CYS A 1 78 ? 31.422 -26.297 -2.23 1 93.38 78 CYS A O 1
ATOM 580 N N . ASN A 1 79 ? 30 -25.25 -3.525 1 91.44 79 ASN A N 1
ATOM 581 C CA . ASN A 1 79 ? 30.797 -24.062 -3.75 1 91.44 79 ASN A CA 1
ATOM 582 C C . ASN A 1 79 ? 30.344 -22.906 -2.861 1 91.44 79 ASN A C 1
ATOM 584 O O . ASN A 1 79 ? 30.75 -21.75 -3.074 1 91.44 79 ASN A O 1
ATOM 588 N N . GLY A 1 80 ? 29.453 -23.109 -1.948 1 88.06 80 GLY A N 1
ATOM 589 C CA . GLY A 1 80 ? 28.922 -22.047 -1.101 1 88.06 80 GLY A CA 1
ATOM 590 C C . GLY A 1 80 ? 27.453 -21.766 -1.359 1 88.06 80 GLY A C 1
ATOM 591 O O . GLY A 1 80 ? 26.688 -21.531 -0.424 1 88.06 80 GLY A O 1
ATOM 592 N N . LYS A 1 81 ? 27.156 -21.641 -2.689 1 92.75 81 LYS A N 1
ATOM 593 C CA . LYS A 1 81 ? 25.734 -21.625 -3.033 1 92.75 81 LYS A CA 1
ATOM 594 C C . LYS A 1 81 ? 25.062 -22.953 -2.699 1 92.75 81 LYS A C 1
ATOM 596 O O . LYS A 1 81 ? 24 -22.969 -2.07 1 92.75 81 LYS A O 1
ATOM 601 N N . ILE A 1 82 ? 25.719 -23.938 -3.172 1 95.19 82 ILE A N 1
ATOM 602 C CA . ILE A 1 82 ? 25.359 -25.281 -2.723 1 95.19 82 ILE A CA 1
ATOM 603 C C . ILE A 1 82 ? 26.172 -25.625 -1.48 1 95.19 82 ILE A C 1
ATOM 605 O O . ILE A 1 82 ? 27.406 -25.75 -1.546 1 95.19 82 ILE A O 1
ATOM 609 N N . VAL A 1 83 ? 25.5 -25.844 -0.398 1 92.56 83 VAL A N 1
ATOM 610 C CA . VAL A 1 83 ? 26.234 -25.984 0.855 1 92.56 83 VAL A CA 1
ATOM 611 C C . VAL A 1 83 ? 26.188 -27.438 1.32 1 92.56 83 VAL A C 1
ATOM 613 O O . VAL A 1 83 ? 26.969 -27.844 2.189 1 92.56 83 VAL A O 1
ATOM 616 N N . SER A 1 84 ? 25.266 -28.203 0.774 1 94.25 84 SER A N 1
ATOM 617 C CA . SER A 1 84 ? 25.156 -29.625 1.035 1 94.25 84 SER A CA 1
ATOM 618 C C . SER A 1 84 ? 24.594 -30.375 -0.177 1 94.25 84 SER A C 1
ATOM 620 O O . SER A 1 84 ? 23.797 -29.828 -0.932 1 94.25 84 SER A O 1
ATOM 622 N N . ALA A 1 85 ? 25.141 -31.609 -0.395 1 97.44 85 ALA A N 1
ATOM 623 C CA . ALA A 1 85 ? 24.656 -32.438 -1.49 1 97.44 85 ALA A CA 1
ATOM 624 C C . ALA A 1 85 ? 24.781 -33.938 -1.138 1 97.44 85 ALA A C 1
ATOM 626 O O . ALA A 1 85 ? 25.859 -34.406 -0.795 1 97.44 85 ALA A O 1
ATOM 627 N N . ARG A 1 86 ? 23.625 -34.531 -1.187 1 97.94 86 ARG A N 1
ATOM 628 C CA . ARG A 1 86 ? 23.562 -35.969 -0.888 1 97.94 86 ARG A CA 1
ATOM 629 C C . ARG A 1 86 ? 22.641 -36.688 -1.864 1 97.94 86 ARG A C 1
ATOM 631 O O . ARG A 1 86 ? 21.828 -36.062 -2.541 1 97.94 86 ARG A O 1
ATOM 638 N N . PHE A 1 87 ? 22.875 -38 -2.006 1 98.44 87 PHE A N 1
ATOM 639 C CA . PHE A 1 87 ? 21.969 -38.781 -2.824 1 98.44 87 PHE A CA 1
ATOM 640 C C . PHE A 1 87 ? 21.547 -40.062 -2.092 1 98.44 87 PHE A C 1
ATOM 642 O O . PHE A 1 87 ? 22.328 -40.625 -1.312 1 98.44 87 PHE A O 1
ATOM 649 N N . PHE A 1 88 ? 20.359 -40.5 -2.303 1 98.56 88 PHE A N 1
ATOM 650 C CA . PHE A 1 88 ? 19.75 -41.656 -1.683 1 98.56 88 PHE A CA 1
ATOM 651 C C . PHE A 1 88 ? 19.25 -42.625 -2.742 1 98.56 88 PHE A C 1
ATOM 653 O O . PHE A 1 88 ? 18.359 -42.312 -3.527 1 98.56 88 PHE A O 1
ATOM 660 N N . ALA A 1 89 ? 19.781 -43.906 -2.748 1 97.44 89 ALA A N 1
ATOM 661 C CA . ALA A 1 89 ? 19.469 -44.812 -3.859 1 97.44 89 ALA A CA 1
ATOM 662 C C . ALA A 1 89 ? 19.141 -46.219 -3.359 1 97.44 89 ALA A C 1
ATOM 664 O O . ALA A 1 89 ? 18.859 -47.125 -4.152 1 97.44 89 ALA A O 1
ATOM 665 N N . ALA A 1 90 ? 19.188 -46.406 -2.045 1 96.94 90 ALA A N 1
ATOM 666 C CA . ALA A 1 90 ? 18.984 -47.75 -1.515 1 96.94 90 ALA A CA 1
ATOM 667 C C . ALA A 1 90 ? 17.641 -48.312 -1.94 1 96.94 90 ALA A C 1
ATOM 669 O O . ALA A 1 90 ? 17.531 -49.469 -2.35 1 96.94 90 ALA A O 1
ATOM 670 N N . GLY A 1 91 ? 16.609 -47.531 -1.779 1 96.19 91 GLY A N 1
ATOM 671 C CA . GLY A 1 91 ? 15.297 -47.969 -2.213 1 96.19 91 GLY A CA 1
ATOM 672 C C . GLY A 1 91 ? 15.211 -48.219 -3.707 1 96.19 91 GLY A C 1
ATOM 673 O O . GLY A 1 91 ? 14.633 -49.219 -4.141 1 96.19 91 GLY A O 1
ATOM 674 N N . ALA A 1 92 ? 15.75 -47.344 -4.453 1 95.75 92 ALA A N 1
ATOM 675 C CA . ALA A 1 92 ? 15.742 -47.5 -5.91 1 95.75 92 ALA A CA 1
ATOM 676 C C . ALA A 1 92 ? 16.484 -48.75 -6.348 1 95.75 92 ALA A C 1
ATOM 678 O O . ALA A 1 92 ? 16.016 -49.5 -7.223 1 95.75 92 ALA A O 1
ATOM 679 N N . GLN A 1 93 ? 17.672 -48.969 -5.754 1 96.12 93 GLN A N 1
ATOM 680 C CA . GLN A 1 93 ? 18.484 -50.156 -6.09 1 96.12 93 GLN A CA 1
ATOM 681 C C . GLN A 1 93 ? 17.766 -51.438 -5.742 1 96.12 93 GLN A C 1
ATOM 683 O O . GLN A 1 93 ? 17.922 -52.438 -6.426 1 96.12 93 GLN A O 1
ATOM 688 N N . ALA A 1 94 ? 16.969 -51.375 -4.766 1 96.38 94 ALA A N 1
ATOM 689 C CA . ALA A 1 94 ? 16.203 -52.562 -4.355 1 96.38 94 ALA A CA 1
ATOM 690 C C . ALA A 1 94 ? 15 -52.75 -5.262 1 96.38 94 ALA A C 1
ATOM 692 O O . ALA A 1 94 ? 14.586 -53.906 -5.504 1 96.38 94 ALA A O 1
ATOM 693 N N . ALA A 1 95 ? 14.469 -51.719 -5.754 1 94.69 95 ALA A N 1
ATOM 694 C CA . ALA A 1 95 ? 13.203 -51.75 -6.48 1 94.69 95 ALA A CA 1
ATOM 695 C C . ALA A 1 95 ? 13.438 -52.062 -7.961 1 94.69 95 ALA A C 1
ATOM 697 O O . ALA A 1 95 ? 12.562 -52.594 -8.633 1 94.69 95 ALA A O 1
ATOM 698 N N . ALA A 1 96 ? 14.539 -51.625 -8.516 1 95.31 96 ALA A N 1
ATOM 699 C CA . ALA A 1 96 ? 14.773 -51.781 -9.953 1 95.31 96 ALA A CA 1
ATOM 700 C C . ALA A 1 96 ? 16.266 -51.875 -10.258 1 95.31 96 ALA A C 1
ATOM 702 O O . ALA A 1 96 ? 17.109 -51.531 -9.422 1 95.31 96 ALA A O 1
ATOM 703 N N . HIS A 1 97 ? 16.5 -52.438 -11.445 1 93.81 97 HIS A N 1
ATOM 704 C CA . HIS A 1 97 ? 17.859 -52.406 -11.953 1 93.81 97 HIS A CA 1
ATOM 705 C C . HIS A 1 97 ? 18.203 -51.031 -12.531 1 93.81 97 HIS A C 1
ATOM 707 O O . HIS A 1 97 ? 17.719 -50.656 -13.609 1 93.81 97 HIS A O 1
ATOM 713 N N . LEU A 1 98 ? 19.062 -50.344 -11.859 1 93.94 98 LEU A N 1
ATOM 714 C CA . LEU A 1 98 ? 19.422 -48.969 -12.273 1 93.94 98 LEU A CA 1
ATOM 715 C C . LEU A 1 98 ? 20.359 -49 -13.469 1 93.94 98 LEU A C 1
ATOM 717 O O . LEU A 1 98 ? 21.172 -49.938 -13.609 1 93.94 98 LEU A O 1
ATOM 721 N N . ASN A 1 99 ? 20.172 -48.062 -14.336 1 92.81 99 ASN A N 1
ATOM 722 C CA . ASN A 1 99 ? 21.031 -47.844 -15.492 1 92.81 99 ASN A CA 1
ATOM 723 C C . ASN A 1 99 ? 22.125 -46.844 -15.203 1 92.81 99 ASN A C 1
ATOM 725 O O . ASN A 1 99 ? 21.859 -45.656 -15.07 1 92.81 99 ASN A O 1
ATOM 729 N N . SER A 1 100 ? 23.312 -47.219 -15.234 1 89.62 100 SER A N 1
ATOM 730 C CA . SER A 1 100 ? 24.438 -46.375 -14.828 1 89.62 100 SER A CA 1
ATOM 731 C C . SER A 1 100 ? 24.625 -45.188 -15.773 1 89.62 100 SER A C 1
ATOM 733 O O . SER A 1 100 ? 25.281 -44.219 -15.422 1 89.62 100 SER A O 1
ATOM 735 N N . SER A 1 101 ? 24.078 -45.312 -16.938 1 90.56 101 SER A N 1
ATOM 736 C CA . SER A 1 101 ? 24.234 -44.219 -17.906 1 90.56 101 SER A CA 1
ATOM 737 C C . SER A 1 101 ? 23.234 -43.094 -17.641 1 90.56 101 SER A C 1
ATOM 739 O O . SER A 1 101 ? 23.406 -42 -18.141 1 90.56 101 SER A O 1
ATOM 741 N N . LEU A 1 102 ? 22.266 -43.406 -16.828 1 92.88 102 LEU A N 1
ATOM 742 C CA . LEU A 1 102 ? 21.266 -42.375 -16.562 1 92.88 102 LEU A CA 1
ATOM 743 C C . LEU A 1 102 ? 21.078 -42.188 -15.07 1 92.88 102 LEU A C 1
ATOM 745 O O . LEU A 1 102 ? 20.812 -41.062 -14.617 1 92.88 102 LEU A O 1
ATOM 749 N N . ASP A 1 103 ? 21.172 -43.312 -14.352 1 96.31 103 ASP A N 1
ATOM 750 C CA . ASP A 1 103 ? 20.984 -43.25 -12.906 1 96.31 103 ASP A CA 1
ATOM 751 C C . ASP A 1 103 ? 22.312 -43.062 -12.18 1 96.31 103 ASP A C 1
ATOM 753 O O . ASP A 1 103 ? 22.828 -44 -11.547 1 96.31 103 ASP A O 1
ATOM 757 N N . PHE A 1 104 ? 22.766 -41.844 -12.164 1 97 104 PHE A N 1
ATOM 758 C CA . PHE A 1 104 ? 24.062 -41.531 -11.555 1 97 104 PHE A CA 1
ATOM 759 C C . PHE A 1 104 ? 23.969 -41.625 -10.031 1 97 104 PHE A C 1
ATOM 761 O O . PHE A 1 104 ? 23.094 -41 -9.422 1 97 104 PHE A O 1
ATOM 768 N N . LEU A 1 105 ? 24.844 -42.375 -9.406 1 97.56 105 LEU A N 1
ATOM 769 C CA . LEU A 1 105 ? 24.906 -42.469 -7.953 1 97.56 105 LEU A CA 1
ATOM 770 C C . LEU A 1 105 ? 25.719 -41.312 -7.371 1 97.56 105 LEU A C 1
ATOM 772 O O . LEU A 1 105 ? 26.781 -41.5 -6.785 1 97.56 105 LEU A O 1
ATOM 776 N N . SER A 1 106 ? 25.25 -40.156 -7.465 1 98.12 106 SER A N 1
ATOM 777 C CA . SER A 1 106 ? 25.719 -38.844 -7.004 1 98.12 106 SER A CA 1
ATOM 778 C C . SER A 1 106 ? 24.578 -37.844 -6.906 1 98.12 106 SER A C 1
ATOM 780 O O . SER A 1 106 ? 23.453 -38.156 -7.328 1 98.12 106 SER A O 1
ATOM 782 N N . PRO A 1 107 ? 24.812 -36.688 -6.395 1 98.44 107 PRO A N 1
ATOM 783 C CA . PRO A 1 107 ? 23.734 -35.688 -6.305 1 98.44 107 PRO A CA 1
ATOM 784 C C . PRO A 1 107 ? 23.438 -35.031 -7.645 1 98.44 107 PRO A C 1
ATOM 786 O O . PRO A 1 107 ? 22.625 -34.094 -7.707 1 98.44 107 PRO A O 1
ATOM 789 N N . PHE A 1 108 ? 24.031 -35.469 -8.742 1 98.44 108 PHE A N 1
ATOM 790 C CA . PHE A 1 108 ? 23.875 -34.844 -10.055 1 98.44 108 PHE A CA 1
ATOM 791 C C . PHE A 1 108 ? 22.469 -35.094 -10.609 1 98.44 108 PHE A C 1
ATOM 793 O O . PHE A 1 108 ? 21.922 -36.188 -10.469 1 98.44 108 PHE A O 1
ATOM 800 N N . ASP A 1 109 ? 21.969 -34.094 -11.195 1 98.38 109 ASP A N 1
ATOM 801 C CA . ASP A 1 109 ? 20.625 -34.125 -11.773 1 98.38 109 ASP A CA 1
ATOM 802 C C . ASP A 1 109 ? 20.656 -34.531 -13.242 1 98.38 109 ASP A C 1
ATOM 804 O O . ASP A 1 109 ? 20.891 -33.688 -14.117 1 98.38 109 ASP A O 1
ATOM 808 N N . ALA A 1 110 ? 20.234 -35.688 -13.5 1 97.12 110 ALA A N 1
ATOM 809 C CA . ALA A 1 110 ? 20.234 -36.156 -14.883 1 97.12 110 ALA A CA 1
ATOM 810 C C . ALA A 1 110 ? 18.922 -35.781 -15.586 1 97.12 110 ALA A C 1
ATOM 812 O O . ALA A 1 110 ? 18.844 -35.812 -16.812 1 97.12 110 ALA A O 1
ATOM 813 N N . VAL A 1 111 ? 17.922 -35.5 -14.836 1 96.25 111 VAL A N 1
ATOM 814 C CA . VAL A 1 111 ? 16.578 -35.188 -15.352 1 96.25 111 VAL A CA 1
ATOM 815 C C . VAL A 1 111 ? 16.453 -33.719 -15.625 1 96.25 111 VAL A C 1
ATOM 817 O O . VAL A 1 111 ? 16.047 -33.312 -16.719 1 96.25 111 VAL A O 1
ATOM 820 N N . GLY A 1 112 ? 16.797 -32.906 -14.633 1 97.56 112 GLY A N 1
ATOM 821 C CA . GLY A 1 112 ? 16.672 -31.453 -14.727 1 97.56 112 GLY A CA 1
ATOM 822 C C . GLY A 1 112 ? 15.633 -30.875 -13.781 1 97.56 112 GLY A C 1
ATOM 823 O O . GLY A 1 112 ? 15.695 -29.703 -13.422 1 97.56 112 GLY A O 1
ATOM 824 N N . HIS A 1 113 ? 14.719 -31.672 -13.312 1 97.12 113 HIS A N 1
ATOM 825 C CA . HIS A 1 113 ? 13.617 -31.203 -12.477 1 97.12 113 HIS A CA 1
ATOM 826 C C . HIS A 1 113 ? 14.125 -30.578 -11.188 1 97.12 113 HIS A C 1
ATOM 828 O O . HIS A 1 113 ? 13.688 -29.484 -10.805 1 97.12 113 HIS A O 1
ATOM 834 N N . GLY A 1 114 ? 15.047 -31.203 -10.492 1 98.25 114 GLY A N 1
ATOM 835 C CA . GLY A 1 114 ? 15.617 -30.656 -9.273 1 98.25 114 GLY A CA 1
ATOM 836 C C . GLY A 1 114 ? 16.312 -29.328 -9.484 1 98.25 114 GLY A C 1
ATOM 837 O O . GLY A 1 114 ? 16.219 -28.438 -8.641 1 98.25 114 GLY A O 1
ATOM 838 N N . SER A 1 115 ? 17.047 -29.234 -10.578 1 98.5 115 SER A N 1
ATOM 839 C CA . SER A 1 115 ? 17.688 -27.984 -10.914 1 98.5 115 SER A CA 1
ATOM 840 C C . SER A 1 115 ? 16.672 -26.875 -11.148 1 98.5 115 SER A C 1
ATOM 842 O O . SER A 1 115 ? 16.891 -25.734 -10.727 1 98.5 115 SER A O 1
ATOM 844 N N . HIS A 1 116 ? 15.57 -27.219 -11.797 1 98.12 116 HIS A N 1
ATOM 845 C CA . HIS A 1 116 ? 14.5 -26.266 -12.07 1 98.12 116 HIS A CA 1
ATOM 846 C C . HIS A 1 116 ? 13.914 -25.703 -10.773 1 98.12 116 HIS A C 1
ATOM 848 O O . HIS A 1 116 ? 13.836 -24.484 -10.602 1 98.12 116 HIS A O 1
ATOM 854 N N . VAL A 1 117 ? 13.648 -26.578 -9.891 1 98.12 117 VAL A N 1
ATOM 855 C CA . VAL A 1 117 ? 12.984 -26.234 -8.641 1 98.12 117 VAL A CA 1
ATOM 856 C C . VAL A 1 117 ? 13.938 -25.422 -7.762 1 98.12 117 VAL A C 1
ATOM 858 O O . VAL A 1 117 ? 13.539 -24.406 -7.188 1 98.12 117 VAL A O 1
ATOM 861 N N . ALA A 1 118 ? 15.141 -25.844 -7.68 1 98.5 118 ALA A N 1
ATOM 862 C CA . ALA A 1 118 ? 16.125 -25.156 -6.844 1 98.5 118 ALA A CA 1
ATOM 863 C C . ALA A 1 118 ? 16.375 -23.734 -7.344 1 98.5 118 ALA A C 1
ATOM 865 O O . ALA A 1 118 ? 16.484 -22.797 -6.547 1 98.5 118 ALA A O 1
ATOM 866 N N . SER A 1 119 ? 16.453 -23.562 -8.633 1 98.12 119 SER A N 1
ATOM 867 C CA . SER A 1 119 ? 16.75 -22.25 -9.188 1 98.12 119 SER A CA 1
ATOM 868 C C . SER A 1 119 ? 15.555 -21.312 -9.086 1 98.12 119 SER A C 1
ATOM 870 O O . SER A 1 119 ? 15.719 -20.109 -8.969 1 98.12 119 SER A O 1
ATOM 872 N N . THR A 1 120 ? 14.359 -21.875 -9.156 1 97.75 120 THR A N 1
ATOM 873 C CA . THR A 1 120 ? 13.164 -21.062 -8.969 1 97.75 120 THR A CA 1
ATOM 874 C C . THR A 1 120 ? 13.125 -20.438 -7.574 1 97.75 120 THR A C 1
ATOM 876 O O . THR A 1 120 ? 12.742 -19.281 -7.406 1 97.75 120 THR A O 1
ATOM 879 N N . ALA A 1 121 ? 13.586 -21.172 -6.621 1 97.88 121 ALA A N 1
ATOM 880 C CA . ALA A 1 121 ? 13.562 -20.719 -5.238 1 97.88 121 ALA A CA 1
ATOM 881 C C . ALA A 1 121 ? 14.766 -19.828 -4.934 1 97.88 121 ALA A C 1
ATOM 883 O O . ALA A 1 121 ? 14.609 -18.703 -4.438 1 97.88 121 ALA A O 1
ATOM 884 N N . ALA A 1 122 ? 15.992 -20.312 -5.359 1 96.44 122 ALA A N 1
ATOM 885 C CA . ALA A 1 122 ? 17.188 -19.688 -4.812 1 96.44 122 ALA A CA 1
ATOM 886 C C . ALA A 1 122 ? 18.234 -19.469 -5.898 1 96.44 122 ALA A C 1
ATOM 888 O O . ALA A 1 122 ? 19.422 -19.281 -5.602 1 96.44 122 ALA A O 1
ATOM 889 N N . GLY A 1 123 ? 17.891 -19.578 -7.125 1 96.12 123 GLY A N 1
ATOM 890 C CA . GLY A 1 123 ? 18.859 -19.297 -8.188 1 96.12 123 GLY A CA 1
ATOM 891 C C . GLY A 1 123 ? 19.391 -17.891 -8.141 1 96.12 123 GLY A C 1
ATOM 892 O O . GLY A 1 123 ? 18.688 -16.953 -7.777 1 96.12 123 GLY A O 1
ATOM 893 N N . ASN A 1 124 ? 20.594 -17.766 -8.609 1 94 124 ASN A N 1
ATOM 894 C CA . ASN A 1 124 ? 21.234 -16.453 -8.633 1 94 124 ASN A CA 1
ATOM 895 C C . ASN A 1 124 ? 20.453 -15.477 -9.516 1 94 124 ASN A C 1
ATOM 897 O O . ASN A 1 124 ? 19.734 -15.891 -10.422 1 94 124 ASN A O 1
ATOM 901 N N . SER A 1 125 ? 20.594 -14.195 -9.195 1 90.38 125 SER A N 1
ATOM 902 C CA . SER A 1 125 ? 19.922 -13.172 -9.984 1 90.38 125 SER A CA 1
ATOM 903 C C . SER A 1 125 ? 20.719 -12.828 -11.242 1 90.38 125 SER A C 1
ATOM 905 O O . SER A 1 125 ? 21.938 -13 -11.273 1 90.38 125 SER A O 1
ATOM 907 N N . GLY A 1 126 ? 20.016 -12.438 -12.305 1 89.31 126 GLY A N 1
ATOM 908 C CA . GLY A 1 126 ? 20.656 -11.883 -13.492 1 89.31 126 GLY A CA 1
ATOM 909 C C . GLY A 1 126 ? 21.234 -12.945 -14.398 1 89.31 126 GLY A C 1
ATOM 910 O O . GLY A 1 126 ? 22.156 -12.672 -15.18 1 89.31 126 GLY A O 1
ATOM 911 N N . VAL A 1 127 ? 20.828 -14.188 -14.281 1 93.5 127 VAL A N 1
ATOM 912 C CA . VAL A 1 127 ? 21.344 -15.258 -15.125 1 93.5 127 VAL A CA 1
ATOM 913 C C . VAL A 1 127 ? 20.656 -15.227 -16.484 1 93.5 127 VAL A C 1
ATOM 915 O O . VAL A 1 127 ? 19.438 -15.359 -16.578 1 93.5 127 VAL A O 1
ATOM 918 N N . PRO A 1 128 ? 21.359 -15.102 -17.562 1 93.69 128 PRO A N 1
ATOM 919 C CA . PRO A 1 128 ? 20.734 -15.016 -18.875 1 93.69 128 PRO A CA 1
ATOM 920 C C . PRO A 1 128 ? 20.094 -16.328 -19.312 1 93.69 128 PRO A C 1
ATOM 922 O O . PRO A 1 128 ? 20.719 -17.391 -19.219 1 93.69 128 PRO A O 1
ATOM 925 N N . VAL A 1 129 ? 18.891 -16.266 -19.781 1 96.25 129 VAL A N 1
ATOM 926 C CA . VAL A 1 129 ? 18.156 -17.438 -20.281 1 96.25 129 VAL A CA 1
ATOM 927 C C . VAL A 1 129 ? 18.234 -17.484 -21.797 1 96.25 129 VAL A C 1
ATOM 929 O O . VAL A 1 129 ? 17.578 -16.703 -22.5 1 96.25 129 VAL A O 1
ATOM 932 N N . VAL A 1 130 ? 19 -18.438 -22.297 1 94.81 130 VAL A N 1
ATOM 933 C CA . VAL A 1 130 ? 19.188 -18.609 -23.734 1 94.81 130 VAL A CA 1
ATOM 934 C C . VAL A 1 130 ? 18.859 -20.047 -24.141 1 94.81 130 VAL A C 1
ATOM 936 O O . VAL A 1 130 ? 19.406 -21 -23.578 1 94.81 130 VAL A O 1
ATOM 939 N N . VAL A 1 131 ? 17.984 -20.25 -25.031 1 95.25 131 VAL A N 1
ATOM 940 C CA . VAL A 1 131 ? 17.578 -21.547 -25.578 1 95.25 131 VAL A CA 1
ATOM 941 C C . VAL A 1 131 ? 17.516 -21.453 -27.109 1 95.25 131 VAL A C 1
ATOM 943 O O . VAL A 1 131 ? 16.875 -20.547 -27.641 1 95.25 131 VAL A O 1
ATOM 946 N N . ASN A 1 132 ? 18.109 -22.422 -27.766 1 93.62 132 ASN A N 1
ATOM 947 C CA . ASN A 1 132 ? 18.188 -22.422 -29.219 1 93.62 132 ASN A CA 1
ATOM 948 C C . ASN A 1 132 ? 18.672 -21.062 -29.75 1 93.62 132 ASN A C 1
ATOM 950 O O . ASN A 1 132 ? 18.109 -20.531 -30.703 1 93.62 132 ASN A O 1
ATOM 954 N N . GLY A 1 133 ? 19.594 -20.484 -29.062 1 92.5 133 GLY A N 1
ATOM 955 C CA . GLY A 1 133 ? 20.234 -19.25 -29.5 1 92.5 133 GLY A CA 1
ATOM 956 C C . GLY A 1 133 ? 19.375 -18.016 -29.281 1 92.5 133 GLY A C 1
ATOM 957 O O . GLY A 1 133 ? 19.766 -16.906 -29.656 1 92.5 133 GLY A O 1
ATOM 958 N N . TYR A 1 134 ? 18.297 -18.156 -28.734 1 94.56 134 TYR A N 1
ATOM 959 C CA . TYR A 1 134 ? 17.406 -17.031 -28.484 1 94.56 134 TYR A CA 1
ATOM 960 C C . TYR A 1 134 ? 17.422 -16.641 -27 1 94.56 134 TYR A C 1
ATOM 962 O O . TYR A 1 134 ? 17.438 -17.5 -26.125 1 94.56 134 TYR A O 1
ATOM 970 N N . PHE A 1 135 ? 17.422 -15.336 -26.75 1 94.25 135 PHE A N 1
ATOM 971 C CA . PHE A 1 135 ? 17.5 -14.773 -25.406 1 94.25 135 PHE A CA 1
ATOM 972 C C . PHE A 1 135 ? 16.094 -14.5 -24.844 1 94.25 135 PHE A C 1
ATOM 974 O O . PHE A 1 135 ? 15.375 -13.648 -25.375 1 94.25 135 PHE A O 1
ATOM 981 N N . TYR A 1 136 ? 15.703 -15.172 -23.734 1 94 136 TYR A N 1
ATOM 982 C CA . TYR A 1 136 ? 14.359 -15.055 -23.172 1 94 136 TYR A CA 1
ATOM 983 C C . TYR A 1 136 ? 14.352 -14.156 -21.953 1 94 136 TYR A C 1
ATOM 985 O O . TYR A 1 136 ? 13.344 -14.047 -21.25 1 94 136 TYR A O 1
ATOM 993 N N . GLY A 1 137 ? 15.453 -13.508 -21.609 1 91.62 137 GLY A N 1
ATOM 994 C CA . GLY A 1 137 ? 15.578 -12.641 -20.453 1 91.62 137 GLY A CA 1
ATOM 995 C C . GLY A 1 137 ? 16.578 -13.141 -19.422 1 91.62 137 GLY A C 1
ATOM 996 O O . GLY A 1 137 ? 17.422 -13.984 -19.734 1 91.62 137 GLY A O 1
ATOM 997 N N . THR A 1 138 ? 16.547 -12.547 -18.172 1 91.94 138 THR A N 1
ATOM 998 C CA . THR A 1 138 ? 17.422 -12.961 -17.078 1 91.94 138 THR A CA 1
ATOM 999 C C . THR A 1 138 ? 16.625 -13.602 -15.953 1 91.94 138 THR A C 1
ATOM 1001 O O . THR A 1 138 ? 15.523 -13.156 -15.625 1 91.94 138 THR A O 1
ATOM 1004 N N . ALA A 1 139 ? 17.172 -14.672 -15.477 1 93.94 139 ALA A N 1
ATOM 1005 C CA . ALA A 1 139 ? 16.469 -15.445 -14.445 1 93.94 139 ALA A CA 1
ATOM 1006 C C . ALA A 1 139 ? 16.984 -15.094 -13.055 1 93.94 139 ALA A C 1
ATOM 1008 O O . ALA A 1 139 ? 18.141 -14.695 -12.898 1 93.94 139 ALA A O 1
ATOM 1009 N N . SER A 1 140 ? 16.141 -15.156 -12.078 1 93.31 140 SER A N 1
ATOM 1010 C CA . SER A 1 140 ? 16.438 -15.016 -10.656 1 93.31 140 SER A CA 1
ATOM 1011 C C . SER A 1 140 ? 15.484 -15.867 -9.82 1 93.31 140 SER A C 1
ATOM 1013 O O . SER A 1 140 ? 14.289 -15.953 -10.109 1 93.31 140 SER A O 1
ATOM 1015 N N . GLY A 1 141 ? 16.062 -16.547 -8.867 1 95.19 141 GLY A N 1
ATOM 1016 C CA . GLY A 1 141 ? 15.172 -17.156 -7.898 1 95.19 141 GLY A CA 1
ATOM 1017 C C . GLY A 1 141 ? 14.438 -16.141 -7.047 1 95.19 141 GLY A C 1
ATOM 1018 O O . GLY A 1 141 ? 14.711 -14.945 -7.121 1 95.19 141 GLY A O 1
ATOM 1019 N N . MET A 1 142 ? 13.492 -16.609 -6.254 1 96.12 142 MET A N 1
ATOM 1020 C CA . MET A 1 142 ? 12.758 -15.75 -5.34 1 96.12 142 MET A CA 1
ATOM 1021 C C . MET A 1 142 ? 13.68 -15.18 -4.266 1 96.12 142 MET A C 1
ATOM 1023 O O . MET A 1 142 ? 13.516 -14.039 -3.842 1 96.12 142 MET A O 1
ATOM 1027 N N . ALA A 1 143 ? 14.594 -15.977 -3.838 1 95.06 143 ALA A N 1
ATOM 1028 C CA . ALA A 1 143 ? 15.594 -15.609 -2.842 1 95.06 143 ALA A CA 1
ATOM 1029 C C . ALA A 1 143 ? 17 -15.945 -3.332 1 95.06 143 ALA A C 1
ATOM 1031 O O . ALA A 1 143 ? 17.609 -16.922 -2.871 1 95.06 143 ALA A O 1
ATOM 1032 N N . PRO A 1 144 ? 17.578 -15.109 -4.109 1 93.81 144 PRO A N 1
ATOM 1033 C CA . PRO A 1 144 ? 18.797 -15.453 -4.832 1 93.81 144 PRO A CA 1
ATOM 1034 C C . PRO A 1 144 ? 20 -15.656 -3.904 1 93.81 144 PRO A C 1
ATOM 1036 O O . PRO A 1 144 ? 20.953 -16.359 -4.258 1 93.81 144 PRO A O 1
ATOM 1039 N N . ARG A 1 145 ? 19.953 -15.172 -2.672 1 92.38 145 ARG A N 1
ATOM 1040 C CA . ARG A 1 145 ? 21.109 -15.297 -1.792 1 92.38 145 ARG A CA 1
ATOM 1041 C C . ARG A 1 145 ? 20.906 -16.422 -0.776 1 92.38 145 ARG A C 1
ATOM 1043 O O . ARG A 1 145 ? 21.766 -16.656 0.068 1 92.38 145 ARG A O 1
ATOM 1050 N N . ALA A 1 146 ? 19.797 -17.047 -0.867 1 93.5 146 ALA A N 1
ATOM 1051 C CA . ALA A 1 146 ? 19.625 -18.234 -0.041 1 93.5 146 ALA A CA 1
ATOM 1052 C C . ALA A 1 146 ? 20.547 -19.359 -0.487 1 93.5 146 ALA A C 1
ATOM 1054 O O . ALA A 1 146 ? 20.922 -19.438 -1.662 1 93.5 146 ALA A O 1
ATOM 1055 N N . ARG A 1 147 ? 20.922 -20.172 0.447 1 93.5 147 ARG A N 1
ATOM 1056 C CA . ARG A 1 147 ? 21.781 -21.312 0.147 1 93.5 147 ARG A CA 1
ATOM 1057 C C . ARG A 1 147 ? 20.969 -22.562 -0.126 1 93.5 147 ARG A C 1
ATOM 1059 O O . ARG A 1 147 ? 19.797 -22.641 0.259 1 93.5 147 ARG A O 1
ATOM 1066 N N . ILE A 1 148 ? 21.672 -23.547 -0.808 1 96.38 148 ILE A N 1
ATOM 1067 C CA . ILE A 1 148 ? 20.938 -24.688 -1.324 1 96.38 148 ILE A CA 1
ATOM 1068 C C . ILE A 1 148 ? 21.516 -25.984 -0.744 1 96.38 148 ILE A C 1
ATOM 1070 O O . ILE A 1 148 ? 22.734 -26.172 -0.76 1 96.38 148 ILE A O 1
ATOM 1074 N N . ALA A 1 149 ? 20.703 -26.781 -0.175 1 97.06 149 ALA A N 1
ATOM 1075 C CA . ALA A 1 149 ? 21.031 -28.156 0.191 1 97.06 149 ALA A CA 1
ATOM 1076 C C . ALA A 1 149 ? 20.266 -29.141 -0.667 1 97.06 149 ALA A C 1
ATOM 1078 O O . ALA A 1 149 ? 19.031 -29.125 -0.705 1 97.06 149 ALA A O 1
ATOM 1079 N N . VAL A 1 150 ? 21.031 -30.094 -1.302 1 97.81 150 VAL A N 1
ATOM 1080 C CA . VAL A 1 150 ? 20.422 -30.984 -2.281 1 97.81 150 VAL A CA 1
ATOM 1081 C C . VAL A 1 150 ? 20.344 -32.406 -1.715 1 97.81 150 VAL A C 1
ATOM 1083 O O . VAL A 1 150 ? 21.344 -32.938 -1.215 1 97.81 150 VAL A O 1
ATOM 1086 N N . TYR A 1 151 ? 19.188 -32.938 -1.811 1 98.62 151 TYR A N 1
ATOM 1087 C CA . TYR A 1 151 ? 18.953 -34.344 -1.427 1 98.62 151 TYR A CA 1
ATOM 1088 C C . TYR A 1 151 ? 18.281 -35.125 -2.559 1 98.62 151 TYR A C 1
ATOM 1090 O O . TYR A 1 151 ? 17.062 -35.188 -2.639 1 98.62 151 TYR A O 1
ATOM 1098 N N . LYS A 1 152 ? 19.062 -35.75 -3.398 1 98.56 152 LYS A N 1
ATOM 1099 C CA . LYS A 1 152 ? 18.531 -36.5 -4.539 1 98.56 152 LYS A CA 1
ATOM 1100 C C . LYS A 1 152 ? 17.906 -37.812 -4.098 1 98.56 152 LYS A C 1
ATOM 1102 O O . LYS A 1 152 ? 18.578 -38.656 -3.498 1 98.56 152 LYS A O 1
ATOM 1107 N N . ALA A 1 153 ? 16.625 -37.938 -4.402 1 98.06 153 ALA A N 1
ATOM 1108 C CA . ALA A 1 153 ? 15.914 -39.125 -4.012 1 98.06 153 ALA A CA 1
ATOM 1109 C C . ALA A 1 153 ? 15.117 -39.688 -5.18 1 98.06 153 ALA A C 1
ATOM 1111 O O . ALA A 1 153 ? 14.516 -40.781 -5.066 1 98.06 153 ALA A O 1
ATOM 1112 N N . ILE A 1 154 ? 15.047 -39.031 -6.262 1 96.38 154 ILE A N 1
ATOM 1113 C CA . ILE A 1 154 ? 14.289 -39.469 -7.438 1 96.38 154 ILE A CA 1
ATOM 1114 C C . ILE A 1 154 ? 15.242 -39.719 -8.602 1 96.38 154 ILE A C 1
ATOM 1116 O O . ILE A 1 154 ? 16.016 -38.844 -8.992 1 96.38 154 ILE A O 1
ATOM 1120 N N . TYR A 1 155 ? 15.172 -40.844 -9.133 1 96.06 155 TYR A N 1
ATOM 1121 C CA . TYR A 1 155 ? 16.016 -41.25 -10.25 1 96.06 155 TYR A CA 1
ATOM 1122 C C . TYR A 1 155 ? 15.188 -41.438 -11.523 1 96.06 155 TYR A C 1
ATOM 1124 O O . TYR A 1 155 ? 13.977 -41.625 -11.461 1 96.06 155 TYR A O 1
ATOM 1132 N N . PRO A 1 156 ? 15.867 -41.312 -12.672 1 94.5 156 PRO A N 1
ATOM 1133 C CA . PRO A 1 156 ? 15.141 -41.469 -13.93 1 94.5 156 PRO A CA 1
ATOM 1134 C C . PRO A 1 156 ? 14.406 -42.781 -14.031 1 94.5 156 PRO A C 1
ATOM 1136 O O . PRO A 1 156 ? 13.273 -42.844 -14.508 1 94.5 156 PRO A O 1
ATOM 1139 N N . THR A 1 157 ? 14.969 -43.781 -13.516 1 93.38 157 THR A N 1
ATOM 1140 C CA . THR A 1 157 ? 14.398 -45.094 -13.633 1 93.38 157 THR A CA 1
ATOM 1141 C C . THR A 1 157 ? 13.273 -45.312 -12.617 1 93.38 157 THR A C 1
ATOM 1143 O O . THR A 1 157 ? 12.258 -45.938 -12.93 1 93.38 157 THR A O 1
ATOM 1146 N N . VAL A 1 158 ? 13.562 -44.844 -11.453 1 91.88 158 VAL A N 1
ATOM 1147 C CA . VAL A 1 158 ? 12.562 -45.094 -10.414 1 91.88 158 VAL A CA 1
ATOM 1148 C C . VAL A 1 158 ? 12.766 -44.125 -9.258 1 91.88 158 VAL A C 1
ATOM 1150 O O . VAL A 1 158 ? 13.883 -43.656 -9.016 1 91.88 158 VAL A O 1
ATOM 1153 N N . GLY A 1 159 ? 11.688 -43.781 -8.656 1 91.38 159 GLY A N 1
ATOM 1154 C CA . GLY A 1 159 ? 11.664 -43.125 -7.359 1 91.38 159 GLY A CA 1
ATOM 1155 C C . GLY A 1 159 ? 10.93 -43.906 -6.297 1 91.38 159 GLY A C 1
ATOM 1156 O O . GLY A 1 159 ? 9.891 -44.5 -6.574 1 91.38 159 GLY A O 1
ATOM 1157 N N . THR A 1 160 ? 11.5 -43.969 -5.121 1 93.62 160 THR A N 1
ATOM 1158 C CA . THR A 1 160 ? 10.867 -44.75 -4.07 1 93.62 160 THR A CA 1
ATOM 1159 C C . THR A 1 160 ? 10.578 -43.875 -2.846 1 93.62 160 THR A C 1
ATOM 1161 O O . THR A 1 160 ? 11.328 -42.938 -2.555 1 93.62 160 THR A O 1
ATOM 1164 N N . LEU A 1 161 ? 9.508 -44.281 -2.189 1 92.81 161 LEU A N 1
ATOM 1165 C CA . LEU A 1 161 ? 9.156 -43.562 -0.958 1 92.81 161 LEU A CA 1
ATOM 1166 C C . LEU A 1 161 ? 10.266 -43.688 0.078 1 92.81 161 LEU A C 1
ATOM 1168 O O . LEU A 1 161 ? 10.539 -42.75 0.824 1 92.81 161 LEU A O 1
ATOM 1172 N N . THR A 1 162 ? 10.906 -44.844 0.15 1 95.19 162 THR A N 1
ATOM 1173 C CA . THR A 1 162 ? 11.969 -45.094 1.111 1 95.19 162 THR A CA 1
ATOM 1174 C C . THR A 1 162 ? 13.094 -44.062 0.941 1 95.19 162 THR A C 1
ATOM 1176 O O . THR A 1 162 ? 13.602 -43.5 1.924 1 95.19 162 THR A O 1
ATOM 1179 N N . ASP A 1 163 ? 13.523 -43.812 -0.251 1 97.44 163 ASP A N 1
ATOM 1180 C CA . ASP A 1 163 ? 14.594 -42.875 -0.513 1 97.44 163 ASP A CA 1
ATOM 1181 C C . ASP A 1 163 ? 14.164 -41.438 -0.162 1 97.44 163 ASP A C 1
ATOM 1183 O O . ASP A 1 163 ? 14.953 -40.656 0.369 1 97.44 163 ASP A O 1
ATOM 1187 N N . VAL A 1 164 ? 12.945 -41.156 -0.525 1 97.12 164 VAL A N 1
ATOM 1188 C CA . VAL A 1 164 ? 12.414 -39.812 -0.236 1 97.12 164 VAL A CA 1
ATOM 1189 C C . VAL A 1 164 ? 12.375 -39.594 1.273 1 97.12 164 VAL A C 1
ATOM 1191 O O . VAL A 1 164 ? 12.781 -38.531 1.76 1 97.12 164 VAL A O 1
ATOM 1194 N N . LEU A 1 165 ? 11.922 -40.562 2.07 1 96.69 165 LEU A N 1
ATOM 1195 C CA . LEU A 1 165 ? 11.844 -40.469 3.523 1 96.69 165 LEU A CA 1
ATOM 1196 C C . LEU A 1 165 ? 13.234 -40.312 4.129 1 96.69 165 LEU A C 1
ATOM 1198 O O . LEU A 1 165 ? 13.438 -39.5 5.035 1 96.69 165 LEU A O 1
ATOM 1202 N N . ALA A 1 166 ? 14.141 -41.031 3.609 1 98.19 166 ALA A N 1
ATOM 1203 C CA . ALA A 1 166 ? 15.516 -40.938 4.09 1 98.19 166 ALA A CA 1
ATOM 1204 C C . ALA A 1 166 ? 16.062 -39.531 3.83 1 98.19 166 ALA A C 1
ATOM 1206 O O . ALA A 1 166 ? 16.797 -38.969 4.66 1 98.19 166 ALA A O 1
ATOM 1207 N N . ALA A 1 167 ? 15.781 -39.062 2.68 1 98.5 167 ALA A N 1
ATOM 1208 C CA . ALA A 1 167 ? 16.234 -37.719 2.307 1 98.5 167 ALA A CA 1
ATOM 1209 C C . ALA A 1 167 ? 15.617 -36.656 3.227 1 98.5 167 ALA A C 1
ATOM 1211 O O . ALA A 1 167 ? 16.312 -35.75 3.662 1 98.5 167 ALA A O 1
ATOM 1212 N N . ILE A 1 168 ? 14.328 -36.75 3.488 1 98.06 168 ILE A N 1
ATOM 1213 C CA . ILE A 1 168 ? 13.648 -35.812 4.383 1 98.06 168 ILE A CA 1
ATOM 1214 C C . ILE A 1 168 ? 14.297 -35.844 5.766 1 98.06 168 ILE A C 1
ATOM 1216 O O . ILE A 1 168 ? 14.609 -34.812 6.348 1 98.06 168 ILE A O 1
ATOM 1220 N N . ASP A 1 169 ? 14.492 -37 6.23 1 98.06 169 ASP A N 1
ATOM 1221 C CA . ASP A 1 169 ? 15.102 -37.188 7.543 1 98.06 169 ASP A CA 1
ATOM 1222 C C . ASP A 1 169 ? 16.469 -36.531 7.609 1 98.06 169 ASP A C 1
ATOM 1224 O O . ASP A 1 169 ? 16.797 -35.844 8.586 1 98.06 169 ASP A O 1
ATOM 1228 N N . GLN A 1 170 ? 17.25 -36.75 6.617 1 98 170 GLN A N 1
ATOM 1229 C CA . GLN A 1 170 ? 18.578 -36.188 6.586 1 98 170 GLN A CA 1
ATOM 1230 C C . GLN A 1 170 ? 18.531 -34.656 6.531 1 98 170 GLN A C 1
ATOM 1232 O O . GLN A 1 170 ? 19.344 -33.969 7.152 1 98 170 GLN A O 1
ATOM 1237 N N . ALA A 1 171 ? 17.656 -34.125 5.695 1 97.88 171 ALA A N 1
ATOM 1238 C CA . ALA A 1 171 ? 17.5 -32.688 5.605 1 97.88 171 ALA A CA 1
ATOM 1239 C C . ALA A 1 171 ? 17.203 -32.094 6.973 1 97.88 171 ALA A C 1
ATOM 1241 O O . ALA A 1 171 ? 17.75 -31.031 7.324 1 97.88 171 ALA A O 1
ATOM 1242 N N . VAL A 1 172 ? 16.297 -32.719 7.727 1 97.31 172 VAL A N 1
ATOM 1243 C CA . VAL A 1 172 ? 15.93 -32.25 9.062 1 97.31 172 VAL A CA 1
ATOM 1244 C C . VAL A 1 172 ? 17.156 -32.312 9.977 1 97.31 172 VAL A C 1
ATOM 1246 O O . VAL A 1 172 ? 17.422 -31.375 10.727 1 97.31 172 VAL A O 1
ATOM 1249 N N . LYS A 1 173 ? 17.859 -33.406 9.906 1 95.88 173 LYS A N 1
ATOM 1250 C CA . LYS A 1 173 ? 19.062 -33.562 10.719 1 95.88 173 LYS A CA 1
ATOM 1251 C C . LYS A 1 173 ? 20.109 -32.5 10.406 1 95.88 173 LYS A C 1
ATOM 1253 O O . LYS A 1 173 ? 20.797 -32 11.297 1 95.88 173 LYS A O 1
ATOM 1258 N N . ASP A 1 174 ? 20.234 -32.219 9.125 1 94.94 174 ASP A N 1
ATOM 1259 C CA . ASP A 1 174 ? 21.203 -31.188 8.711 1 94.94 174 ASP A CA 1
ATOM 1260 C C . ASP A 1 174 ? 20.766 -29.797 9.188 1 94.94 174 ASP A C 1
ATOM 1262 O O . ASP A 1 174 ? 21.594 -28.891 9.312 1 94.94 174 ASP A O 1
ATOM 1266 N N . GLY A 1 175 ? 19.438 -29.625 9.398 1 95.06 175 GLY A N 1
ATOM 1267 C CA . GLY A 1 175 ? 18.953 -28.375 9.969 1 95.06 175 GLY A CA 1
ATOM 1268 C C . GLY A 1 175 ? 18.562 -27.344 8.914 1 95.06 175 GLY A C 1
ATOM 1269 O O . GLY A 1 175 ? 18.797 -26.156 9.094 1 95.06 175 GLY A O 1
ATOM 1270 N N . VAL A 1 176 ? 18.047 -27.719 7.797 1 96.69 176 VAL A N 1
ATOM 1271 C CA . VAL A 1 176 ? 17.562 -26.75 6.809 1 96.69 176 VAL A CA 1
ATOM 1272 C C . VAL A 1 176 ? 16.438 -25.906 7.406 1 96.69 176 VAL A C 1
ATOM 1274 O O . VAL A 1 176 ? 15.742 -26.359 8.312 1 96.69 176 VAL A O 1
ATOM 1277 N N . ASP A 1 177 ? 16.312 -24.672 6.918 1 96.88 177 ASP A N 1
ATOM 1278 C CA . ASP A 1 177 ? 15.227 -23.797 7.375 1 96.88 177 ASP A CA 1
ATOM 1279 C C . ASP A 1 177 ? 13.914 -24.141 6.676 1 96.88 177 ASP A C 1
ATOM 1281 O O . ASP A 1 177 ? 12.852 -24.109 7.293 1 96.88 177 ASP A O 1
ATOM 1285 N N . ILE A 1 178 ? 14.031 -24.375 5.418 1 98.44 178 ILE A N 1
ATOM 1286 C CA . ILE A 1 178 ? 12.906 -24.656 4.531 1 98.44 178 ILE A CA 1
ATOM 1287 C C . ILE A 1 178 ? 13.164 -25.953 3.752 1 98.44 178 ILE A C 1
ATOM 1289 O O . ILE A 1 178 ? 14.289 -26.203 3.314 1 98.44 178 ILE A O 1
ATOM 1293 N N . LEU A 1 179 ? 12.156 -26.719 3.594 1 98.69 179 LEU A N 1
ATOM 1294 C CA . LEU A 1 179 ? 12.242 -27.953 2.816 1 98.69 179 LEU A CA 1
ATOM 1295 C C . LEU A 1 179 ? 11.227 -27.938 1.679 1 98.69 179 LEU A C 1
ATOM 1297 O O . LEU A 1 179 ? 10.016 -27.828 1.917 1 98.69 179 LEU A O 1
ATOM 1301 N N . ASN A 1 180 ? 11.695 -28 0.471 1 98.56 180 ASN A N 1
ATOM 1302 C CA . ASN A 1 180 ? 10.836 -28.047 -0.708 1 98.56 180 ASN A CA 1
ATOM 1303 C C . ASN A 1 180 ? 10.633 -29.484 -1.188 1 98.56 180 ASN A C 1
ATOM 1305 O O . ASN A 1 180 ? 11.602 -30.203 -1.459 1 98.56 180 ASN A O 1
ATOM 1309 N N . LEU A 1 181 ? 9.406 -29.844 -1.26 1 97.62 181 LEU A N 1
ATOM 1310 C CA . LEU A 1 181 ? 9.016 -31.172 -1.729 1 97.62 181 LEU A CA 1
ATOM 1311 C C . LEU A 1 181 ? 8.172 -31.078 -2.994 1 97.62 181 LEU A C 1
ATOM 1313 O O . LEU A 1 181 ? 6.941 -31.047 -2.922 1 97.62 181 LEU A O 1
ATOM 1317 N N . SER A 1 182 ? 8.82 -31.109 -4.09 1 93.88 182 SER A N 1
ATOM 1318 C CA . SER A 1 182 ? 8.117 -31.125 -5.371 1 93.88 182 SER A CA 1
ATOM 1319 C C . SER A 1 182 ? 7.926 -32.562 -5.883 1 93.88 182 SER A C 1
ATOM 1321 O O . SER A 1 182 ? 8.055 -32.812 -7.082 1 93.88 182 SER A O 1
ATOM 1323 N N . VAL A 1 183 ? 7.891 -33.469 -4.906 1 83.31 183 VAL A N 1
ATOM 1324 C CA . VAL A 1 183 ? 7.648 -34.875 -5.156 1 83.31 183 VAL A CA 1
ATOM 1325 C C . VAL A 1 183 ? 6.379 -35.344 -4.43 1 83.31 183 VAL A C 1
ATOM 1327 O O . VAL A 1 183 ? 6.082 -34.844 -3.336 1 83.31 183 VAL A O 1
ATOM 1330 N N . GLU A 1 184 ? 5.484 -35.875 -5.117 1 70.56 184 GLU A N 1
ATOM 1331 C CA . GLU A 1 184 ? 4.227 -36.219 -4.461 1 70.56 184 GLU A CA 1
ATOM 1332 C C . GLU A 1 184 ? 3.902 -37.719 -4.621 1 70.56 184 GLU A C 1
ATOM 1334 O O . GLU A 1 184 ? 4.289 -38.312 -5.613 1 70.56 184 GLU A O 1
ATOM 1339 N N . PRO A 1 185 ? 3.297 -38.031 -3.465 1 72.12 185 PRO A N 1
ATOM 1340 C CA . PRO A 1 185 ? 2.748 -39.375 -3.654 1 72.12 185 PRO A CA 1
ATOM 1341 C C . PRO A 1 185 ? 1.641 -39.438 -4.707 1 72.12 185 PRO A C 1
ATOM 1343 O O . PRO A 1 185 ? 0.958 -38.438 -4.93 1 72.12 185 PRO A O 1
ATOM 1346 N N . ASP A 1 186 ? 1.527 -40.469 -5.379 1 69.31 186 ASP A N 1
ATOM 1347 C CA . ASP A 1 186 ? 0.536 -40.562 -6.449 1 69.31 186 ASP A CA 1
ATOM 1348 C C . ASP A 1 186 ? -0.87 -40.719 -5.875 1 69.31 186 ASP A C 1
ATOM 1350 O O . ASP A 1 186 ? -1.835 -40.188 -6.418 1 69.31 186 ASP A O 1
ATOM 1354 N N . GLU A 1 187 ? -1.003 -41.5 -4.801 1 75.5 187 GLU A N 1
ATOM 1355 C CA . GLU A 1 187 ? -2.309 -41.812 -4.223 1 75.5 187 GLU A CA 1
ATOM 1356 C C . GLU A 1 187 ? -2.207 -42.031 -2.717 1 75.5 187 GLU A C 1
ATOM 1358 O O . GLU A 1 187 ? -1.128 -42.312 -2.197 1 75.5 187 GLU A O 1
ATOM 1363 N N . PRO A 1 188 ? -3.412 -41.719 -2.061 1 79.5 188 PRO A N 1
ATOM 1364 C CA . PRO A 1 188 ? -3.41 -42 -0.624 1 79.5 188 PRO A CA 1
ATOM 1365 C C . PRO A 1 188 ? -3.242 -43.469 -0.316 1 79.5 188 PRO A C 1
ATOM 1367 O O . PRO A 1 188 ? -3.576 -44.312 -1.147 1 79.5 188 PRO A O 1
ATOM 1370 N N . GLY A 1 189 ? -2.756 -43.719 0.801 1 76.75 189 GLY A N 1
ATOM 1371 C CA . GLY A 1 189 ? -2.633 -45.094 1.224 1 76.75 189 GLY A CA 1
ATOM 1372 C C . GLY A 1 189 ? -3.971 -45.812 1.382 1 76.75 189 GLY A C 1
ATOM 1373 O O . GLY A 1 189 ? -4.98 -45.156 1.676 1 76.75 189 GLY A O 1
ATOM 1374 N N . GLU A 1 190 ? -4.191 -47.031 1.077 1 74.31 190 GLU A N 1
ATOM 1375 C CA . GLU A 1 190 ? -5.449 -47.75 1.065 1 74.31 190 GLU A CA 1
ATOM 1376 C C . GLU A 1 190 ? -5.984 -47.969 2.48 1 74.31 190 GLU A C 1
ATOM 1378 O O . GLU A 1 190 ? -7.191 -47.875 2.711 1 74.31 190 GLU A O 1
ATOM 1383 N N . ASP A 1 191 ? -5.273 -48.281 3.436 1 73.31 191 ASP A N 1
ATOM 1384 C CA . ASP A 1 191 ? -5.852 -48.688 4.711 1 73.31 191 ASP A CA 1
ATOM 1385 C C . ASP A 1 191 ? -5.402 -47.781 5.84 1 73.31 191 ASP A C 1
ATOM 1387 O O . ASP A 1 191 ? -5.266 -48.219 6.988 1 73.31 191 ASP A O 1
ATOM 1391 N N . THR A 1 192 ? -5.301 -46.5 5.473 1 79.88 192 THR A N 1
ATOM 1392 C CA . THR A 1 192 ? -4.848 -45.594 6.523 1 79.88 192 THR A CA 1
ATOM 1393 C C . THR A 1 192 ? -5.406 -44.188 6.312 1 79.88 192 THR A C 1
ATOM 1395 O O . THR A 1 192 ? -5.723 -43.812 5.184 1 79.88 192 THR A O 1
ATOM 1398 N N . ILE A 1 193 ? -5.605 -43.562 7.445 1 89.19 193 ILE A N 1
ATOM 1399 C CA . ILE A 1 193 ? -5.926 -42.156 7.395 1 89.19 193 ILE A CA 1
ATOM 1400 C C . ILE A 1 193 ? -4.801 -41.406 6.695 1 89.19 193 ILE A C 1
ATOM 1402 O O . ILE A 1 193 ? -3.623 -41.625 6.98 1 89.19 193 ILE A O 1
ATOM 1406 N N . THR A 1 194 ? -5.133 -40.594 5.668 1 91.62 194 THR A N 1
ATOM 1407 C CA . THR A 1 194 ? -4.16 -39.906 4.824 1 91.62 194 THR A CA 1
ATOM 1408 C C . THR A 1 194 ? -3.121 -39.188 5.676 1 91.62 194 THR A C 1
ATOM 1410 O O . THR A 1 194 ? -1.93 -39.188 5.359 1 91.62 194 THR A O 1
ATOM 1413 N N . PHE A 1 195 ? -3.5 -38.625 6.891 1 94.38 195 PHE A N 1
ATOM 1414 C CA . PHE A 1 195 ? -2.635 -37.812 7.742 1 94.38 195 PHE A CA 1
ATOM 1415 C C . PHE A 1 195 ? -1.621 -38.688 8.469 1 94.38 195 PHE A C 1
ATOM 1417 O O . PHE A 1 195 ? -0.648 -38.188 9.031 1 94.38 195 PHE A O 1
ATOM 1424 N N . LEU A 1 196 ? -1.888 -40 8.461 1 93.12 196 LEU A N 1
ATOM 1425 C CA . LEU A 1 196 ? -1.017 -40.906 9.188 1 93.12 196 LEU A CA 1
ATOM 1426 C C . LEU A 1 196 ? -0.122 -41.688 8.227 1 93.12 196 LEU A C 1
ATOM 1428 O O . LEU A 1 196 ? 0.635 -42.562 8.648 1 93.12 196 LEU A O 1
ATOM 1432 N N . ASP A 1 197 ? -0.276 -41.344 6.93 1 91.56 197 ASP A N 1
ATOM 1433 C CA . ASP A 1 197 ? 0.705 -41.906 6.008 1 91.56 197 ASP A CA 1
ATOM 1434 C C . ASP A 1 197 ? 2.129 -41.594 6.457 1 91.56 197 ASP A C 1
ATOM 1436 O O . ASP A 1 197 ? 2.375 -40.531 7.047 1 91.56 197 ASP A O 1
ATOM 1440 N N . VAL A 1 198 ? 3.047 -42.531 6.195 1 92.06 198 VAL A N 1
ATOM 1441 C CA . VAL A 1 198 ? 4.418 -42.375 6.684 1 92.06 198 VAL A CA 1
ATOM 1442 C C . VAL A 1 198 ? 5.02 -41.094 6.168 1 92.06 198 VAL A C 1
ATOM 1444 O O . VAL A 1 198 ? 5.77 -40.406 6.887 1 92.06 198 VAL A O 1
ATOM 1447 N N . PHE A 1 199 ? 4.738 -40.75 4.965 1 93.62 199 PHE A N 1
ATOM 1448 C CA . PHE A 1 199 ? 5.219 -39.5 4.391 1 93.62 199 PHE A CA 1
ATOM 1449 C C . PHE A 1 199 ? 4.773 -38.312 5.238 1 93.62 199 PHE A C 1
ATOM 1451 O O . PHE A 1 199 ? 5.57 -37.406 5.535 1 93.62 199 PHE A O 1
ATOM 1458 N N . GLU A 1 200 ? 3.504 -38.281 5.629 1 94.56 200 GLU A N 1
ATOM 1459 C CA . GLU A 1 200 ? 2.93 -37.219 6.434 1 94.56 200 GLU A CA 1
ATOM 1460 C C . GLU A 1 200 ? 3.562 -37.188 7.824 1 94.56 200 GLU A C 1
ATOM 1462 O O . GLU A 1 200 ? 3.762 -36.094 8.383 1 94.56 200 GLU A O 1
ATOM 1467 N N . ILE A 1 201 ? 3.836 -38.281 8.383 1 94.56 201 ILE A N 1
ATOM 1468 C CA . ILE A 1 201 ? 4.457 -38.344 9.703 1 94.56 201 ILE A CA 1
ATOM 1469 C C . ILE A 1 201 ? 5.859 -37.75 9.633 1 94.56 201 ILE A C 1
ATOM 1471 O O . ILE A 1 201 ? 6.273 -37 10.539 1 94.56 201 ILE A O 1
ATOM 1475 N N . PHE A 1 202 ? 6.582 -38.031 8.594 1 95.94 202 PHE A N 1
ATOM 1476 C CA . PHE A 1 202 ? 7.926 -37.5 8.445 1 95.94 202 PHE A CA 1
ATOM 1477 C C . PHE A 1 202 ? 7.875 -35.969 8.297 1 95.94 202 PHE A C 1
ATOM 1479 O O . PHE A 1 202 ? 8.734 -35.281 8.828 1 95.94 202 PHE A O 1
ATOM 1486 N N . THR A 1 203 ? 6.898 -35.469 7.574 1 96.25 203 THR A N 1
ATOM 1487 C CA . THR A 1 203 ? 6.781 -34.031 7.438 1 96.25 203 THR A CA 1
ATOM 1488 C C . THR A 1 203 ? 6.355 -33.406 8.758 1 96.25 203 THR A C 1
ATOM 1490 O O . THR A 1 203 ? 6.738 -32.25 9.062 1 96.25 203 THR A O 1
ATOM 1493 N N . LEU A 1 204 ? 5.516 -34.062 9.594 1 96.62 204 LEU A N 1
ATOM 1494 C CA . LEU A 1 204 ? 5.188 -33.594 10.938 1 96.62 204 LEU A CA 1
ATOM 1495 C C . LEU A 1 204 ? 6.445 -33.469 11.781 1 96.62 204 LEU A C 1
ATOM 1497 O O . LEU A 1 204 ? 6.609 -32.469 12.492 1 96.62 204 LEU A O 1
ATOM 1501 N N . LEU A 1 205 ? 7.285 -34.469 11.703 1 96.19 205 LEU A N 1
ATOM 1502 C CA . LEU A 1 205 ? 8.531 -34.438 12.461 1 96.19 205 LEU A CA 1
ATOM 1503 C C . LEU A 1 205 ? 9.43 -33.312 11.984 1 96.19 205 LEU A C 1
ATOM 1505 O O . LEU A 1 205 ? 10.094 -32.656 12.797 1 96.19 205 LEU A O 1
ATOM 1509 N N . ALA A 1 206 ? 9.469 -33.125 10.664 1 97.31 206 ALA A N 1
ATOM 1510 C CA . ALA A 1 206 ? 10.211 -31.969 10.125 1 97.31 206 ALA A CA 1
ATOM 1511 C C . ALA A 1 206 ? 9.688 -30.656 10.695 1 97.31 206 ALA A C 1
ATOM 1513 O O . ALA A 1 206 ? 10.469 -29.797 11.117 1 97.31 206 ALA A O 1
ATOM 1514 N N . ARG A 1 207 ? 8.398 -30.531 10.703 1 95.94 207 ARG A N 1
ATOM 1515 C CA . ARG A 1 207 ? 7.766 -29.344 11.266 1 95.94 207 ARG A CA 1
ATOM 1516 C C . ARG A 1 207 ? 8.133 -29.156 12.734 1 95.94 207 ARG A C 1
ATOM 1518 O O . ARG A 1 207 ? 8.43 -28.047 13.172 1 95.94 207 ARG A O 1
ATOM 1525 N N . ARG A 1 208 ? 8.117 -30.172 13.5 1 94.94 208 ARG A N 1
ATOM 1526 C CA . ARG A 1 208 ? 8.461 -30.125 14.914 1 94.94 208 ARG A CA 1
ATOM 1527 C C . ARG A 1 208 ? 9.898 -29.672 15.117 1 94.94 208 ARG A C 1
ATOM 1529 O O . ARG A 1 208 ? 10.211 -29.016 16.109 1 94.94 208 ARG A O 1
ATOM 1536 N N . ALA A 1 209 ? 10.664 -30.016 14.156 1 95.19 209 ALA A N 1
ATOM 1537 C CA . ALA A 1 209 ? 12.07 -29.641 14.219 1 95.19 209 ALA A CA 1
ATOM 1538 C C . ALA A 1 209 ? 12.266 -28.188 13.789 1 95.19 209 ALA A C 1
ATOM 1540 O O . ALA A 1 209 ? 13.391 -27.688 13.773 1 95.19 209 ALA A O 1
ATOM 1541 N N . GLY A 1 210 ? 11.195 -27.531 13.352 1 95.19 210 GLY A N 1
ATOM 1542 C CA . GLY A 1 210 ? 11.258 -26.125 13 1 95.19 210 GLY A CA 1
ATOM 1543 C C . GLY A 1 210 ? 11.469 -25.891 11.516 1 95.19 210 GLY A C 1
ATOM 1544 O O . GLY A 1 210 ? 11.789 -24.766 11.094 1 95.19 210 GLY A O 1
ATOM 1545 N N . VAL A 1 211 ? 11.312 -26.891 10.703 1 97.44 211 VAL A N 1
ATOM 1546 C CA . VAL A 1 211 ? 11.516 -26.781 9.258 1 97.44 211 VAL A CA 1
ATOM 1547 C C . VAL A 1 211 ? 10.211 -26.406 8.57 1 97.44 211 VAL A C 1
ATOM 1549 O O . VAL A 1 211 ? 9.172 -27.031 8.812 1 97.44 211 VAL A O 1
ATOM 1552 N N . PHE A 1 212 ? 10.203 -25.406 7.824 1 98.25 212 PHE A N 1
ATOM 1553 C CA . PHE A 1 212 ? 9.047 -25.047 7.004 1 98.25 212 PHE A CA 1
ATOM 1554 C C . PHE A 1 212 ? 8.953 -25.953 5.781 1 98.25 212 PHE A C 1
ATOM 1556 O O . PHE A 1 212 ? 9.789 -25.875 4.879 1 98.25 212 PHE A O 1
ATOM 1563 N N . VAL A 1 213 ? 7.941 -26.719 5.684 1 98.25 213 VAL A N 1
ATOM 1564 C CA . VAL A 1 213 ? 7.812 -27.703 4.617 1 98.25 213 VAL A CA 1
ATOM 1565 C C . VAL A 1 213 ? 6.816 -27.203 3.57 1 98.25 213 VAL A C 1
ATOM 1567 O O . VAL A 1 213 ? 5.652 -26.953 3.885 1 98.25 213 VAL A O 1
ATOM 1570 N N . VAL A 1 214 ? 7.27 -27.125 2.361 1 98.31 214 VAL A N 1
ATOM 1571 C CA . VAL A 1 214 ? 6.441 -26.719 1.225 1 98.31 214 VAL A CA 1
ATOM 1572 C C . VAL A 1 214 ? 6.289 -27.891 0.261 1 98.31 214 VAL A C 1
ATOM 1574 O O . VAL A 1 214 ? 7.281 -28.516 -0.14 1 98.31 214 VAL A O 1
ATOM 1577 N N . GLN A 1 215 ? 5.105 -28.109 -0.115 1 97.12 215 GLN A N 1
ATOM 1578 C CA . GLN A 1 215 ? 4.797 -29.234 -1 1 97.12 215 GLN A CA 1
ATOM 1579 C C . GLN A 1 215 ? 3.961 -28.781 -2.191 1 97.12 215 GLN A C 1
ATOM 1581 O O . GLN A 1 215 ? 3.105 -27.891 -2.059 1 97.12 215 GLN A O 1
ATOM 1586 N N . ALA A 1 216 ? 4.219 -29.422 -3.338 1 97.12 216 ALA A N 1
ATOM 1587 C CA . ALA A 1 216 ? 3.309 -29.234 -4.465 1 97.12 216 ALA A CA 1
ATOM 1588 C C . ALA A 1 216 ? 1.938 -29.828 -4.164 1 97.12 216 ALA A C 1
ATOM 1590 O O . ALA A 1 216 ? 1.84 -30.906 -3.561 1 97.12 216 ALA A O 1
ATOM 1591 N N . ALA A 1 217 ? 0.904 -29.188 -4.586 1 96.25 217 ALA A N 1
ATOM 1592 C CA . ALA A 1 217 ? -0.455 -29.625 -4.281 1 96.25 217 ALA A CA 1
ATOM 1593 C C . ALA A 1 217 ? -0.843 -30.844 -5.129 1 96.25 217 ALA A C 1
ATOM 1595 O O . ALA A 1 217 ? -1.784 -31.562 -4.793 1 96.25 217 ALA A O 1
ATOM 1596 N N . GLY A 1 218 ? -0.218 -31.016 -6.246 1 95.44 218 GLY A N 1
ATOM 1597 C CA . GLY A 1 218 ? -0.536 -32.094 -7.184 1 95.44 218 GLY A CA 1
ATOM 1598 C C . GLY A 1 218 ? -1.01 -31.578 -8.531 1 95.44 218 GLY A C 1
ATOM 1599 O O . GLY A 1 218 ? -1.48 -30.438 -8.641 1 95.44 218 GLY A O 1
ATOM 1600 N N . ASN A 1 219 ? -0.918 -32.406 -9.562 1 94.88 219 ASN A N 1
ATOM 1601 C CA . ASN A 1 219 ? -1.272 -32 -10.914 1 94.88 219 ASN A CA 1
ATOM 1602 C C . ASN A 1 219 ? -2.455 -32.812 -11.445 1 94.88 219 ASN A C 1
ATOM 1604 O O . ASN A 1 219 ? -2.506 -33.125 -12.633 1 94.88 219 ASN A O 1
ATOM 1608 N N . LYS A 1 220 ? -3.289 -33.125 -10.633 1 93.69 220 LYS A N 1
ATOM 1609 C CA . LYS A 1 220 ? -4.395 -34 -11.062 1 93.69 220 LYS A CA 1
ATOM 1610 C C . LYS A 1 220 ? -5.684 -33.188 -11.195 1 93.69 220 LYS A C 1
ATOM 1612 O O . LYS A 1 220 ? -6.781 -33.75 -11.07 1 93.69 220 LYS A O 1
ATOM 1617 N N . GLY A 1 221 ? -5.582 -31.922 -11.234 1 94.75 221 GLY A N 1
ATOM 1618 C CA . GLY A 1 221 ? -6.75 -31.094 -11.484 1 94.75 221 GLY A CA 1
ATOM 1619 C C . GLY A 1 221 ? -7.359 -31.328 -12.859 1 94.75 221 GLY A C 1
ATOM 1620 O O . GLY A 1 221 ? -6.824 -32.094 -13.656 1 94.75 221 GLY A O 1
ATOM 1621 N N . PRO A 1 222 ? -8.516 -30.781 -13.102 1 96 222 PRO A N 1
ATOM 1622 C CA . PRO A 1 222 ? -9.203 -29.812 -12.25 1 96 222 PRO A CA 1
ATOM 1623 C C . PRO A 1 222 ? -10.266 -30.469 -11.359 1 96 222 PRO A C 1
ATOM 1625 O O . PRO A 1 222 ? -11.133 -29.781 -10.82 1 96 222 PRO A O 1
ATOM 1628 N N . GLY A 1 223 ? -10.312 -31.781 -11.289 1 94.69 223 GLY A N 1
ATOM 1629 C CA . GLY A 1 223 ? -11.297 -32.469 -10.492 1 94.69 223 GLY A CA 1
ATOM 1630 C C . GLY A 1 223 ? -11.203 -32.188 -9.008 1 94.69 223 GLY A C 1
ATOM 1631 O O . GLY A 1 223 ? -10.117 -31.906 -8.5 1 94.69 223 GLY A O 1
ATOM 1632 N N . PRO A 1 224 ? -12.367 -32.25 -8.32 1 95.69 224 PRO A N 1
ATOM 1633 C CA . PRO A 1 224 ? -12.352 -32 -6.871 1 95.69 224 PRO A CA 1
ATOM 1634 C C . PRO A 1 224 ? -11.594 -33.094 -6.105 1 95.69 224 PRO A C 1
ATOM 1636 O O . PRO A 1 224 ? -11.484 -34.219 -6.582 1 95.69 224 PRO A O 1
ATOM 1639 N N . SER A 1 225 ? -11.102 -32.75 -4.965 1 96 225 SER A N 1
ATOM 1640 C CA . SER A 1 225 ? -10.453 -33.688 -4.035 1 96 225 SER A CA 1
ATOM 1641 C C . SER A 1 225 ? -9.281 -34.406 -4.695 1 96 225 SER A C 1
ATOM 1643 O O . SER A 1 225 ? -9.133 -35.625 -4.539 1 96 225 SER A O 1
ATOM 1645 N N . SER A 1 226 ? -8.562 -33.625 -5.527 1 94.88 226 SER A N 1
ATOM 1646 C CA . SER A 1 226 ? -7.418 -34.219 -6.227 1 94.88 226 SER A CA 1
ATOM 1647 C C . SER A 1 226 ? -6.109 -33.844 -5.535 1 94.88 226 SER A C 1
ATOM 1649 O O . SER A 1 226 ? -5.039 -34.312 -5.918 1 94.88 226 SER A O 1
ATOM 1651 N N . VAL A 1 227 ? -6.18 -33 -4.504 1 95.06 227 VAL A N 1
ATOM 1652 C CA . VAL A 1 227 ? -4.988 -32.531 -3.801 1 95.06 227 VAL A CA 1
ATOM 1653 C C . VAL A 1 227 ? -4.277 -33.719 -3.152 1 95.06 227 VAL A C 1
ATOM 1655 O O . VAL A 1 227 ? -4.926 -34.656 -2.668 1 95.06 227 VAL A O 1
ATOM 1658 N N . VAL A 1 228 ? -2.92 -33.625 -3.121 1 92.5 228 VAL A N 1
ATOM 1659 C CA . VAL A 1 228 ? -2.162 -34.75 -2.551 1 92.5 228 VAL A CA 1
ATOM 1660 C C . VAL A 1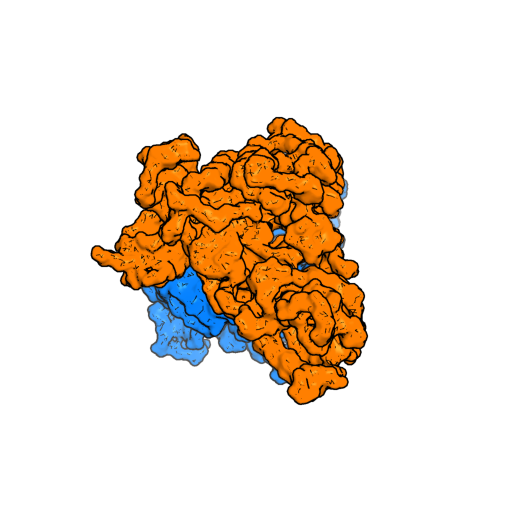 228 ? -1.284 -34.25 -1.409 1 92.5 228 VAL A C 1
ATOM 1662 O O . VAL A 1 228 ? -0.542 -35 -0.799 1 92.5 228 VAL A O 1
ATOM 1665 N N . SER A 1 229 ? -1.214 -33.031 -1.159 1 93.31 229 SER A N 1
ATOM 1666 C CA . SER A 1 229 ? -0.687 -32.469 0.076 1 93.31 229 SER A CA 1
ATOM 1667 C C . SER A 1 229 ? -1.775 -32.344 1.137 1 93.31 229 SER A C 1
ATOM 1669 O O . SER A 1 229 ? -2.51 -31.344 1.166 1 93.31 229 SER A O 1
ATOM 1671 N N . TYR A 1 230 ? -1.788 -33.219 2.084 1 94.25 230 TYR A N 1
ATOM 1672 C CA . TYR A 1 230 ? -2.982 -33.406 2.898 1 94.25 230 TYR A CA 1
ATOM 1673 C C . TYR A 1 230 ? -2.855 -32.656 4.23 1 94.25 230 TYR A C 1
ATOM 1675 O O . TYR A 1 230 ? -3.779 -31.969 4.656 1 94.25 230 TYR A O 1
ATOM 1683 N N . SER A 1 231 ? -1.704 -32.75 4.832 1 95.38 231 SER A N 1
ATOM 1684 C CA . SER A 1 231 ? -1.581 -32.469 6.258 1 95.38 231 SER A CA 1
ATOM 1685 C C . SER A 1 231 ? -1.532 -30.969 6.516 1 95.38 231 SER A C 1
ATOM 1687 O O . SER A 1 231 ? -0.934 -30.219 5.746 1 95.38 231 SER A O 1
ATOM 1689 N N . PRO A 1 232 ? -2.121 -30.516 7.633 1 97.06 232 PRO A N 1
ATOM 1690 C CA . PRO A 1 232 ? -2.125 -29.094 7.973 1 97.06 232 PRO A CA 1
ATOM 1691 C C . PRO A 1 232 ? -0.757 -28.594 8.43 1 97.06 232 PRO A C 1
ATOM 1693 O O . PRO A 1 232 ? -0.552 -27.375 8.562 1 97.06 232 PRO A O 1
ATOM 1696 N N . TRP A 1 233 ? 0.201 -29.5 8.695 1 97.06 233 TRP A N 1
ATOM 1697 C CA . TRP A 1 233 ? 1.508 -29.062 9.172 1 97.06 233 TRP A CA 1
ATOM 1698 C C . TRP A 1 233 ? 2.471 -28.844 8.008 1 97.06 233 TRP A C 1
ATOM 1700 O O . TRP A 1 233 ? 3.602 -28.406 8.203 1 97.06 233 TRP A O 1
ATOM 1710 N N . SER A 1 234 ? 2.08 -29.188 6.789 1 95.56 234 SER A N 1
ATOM 1711 C CA . SER A 1 234 ? 2.801 -28.828 5.574 1 95.56 234 SER A CA 1
ATOM 1712 C C . SER A 1 234 ? 1.979 -27.891 4.695 1 95.56 234 SER A C 1
ATOM 1714 O O . SER A 1 234 ? 0.747 -27.906 4.75 1 95.56 234 SER A O 1
ATOM 1716 N N . VAL A 1 235 ? 2.666 -27.172 3.908 1 97.38 235 VAL A N 1
ATOM 1717 C CA . VAL A 1 235 ? 1.986 -26.203 3.053 1 97.38 235 VAL A CA 1
ATOM 1718 C C . VAL A 1 235 ? 1.849 -26.766 1.641 1 97.38 235 VAL A C 1
ATOM 1720 O O . VAL A 1 235 ? 2.848 -27.109 1 1 97.38 235 VAL A O 1
ATOM 1723 N N . GLY A 1 236 ? 0.611 -26.906 1.219 1 97.5 236 GLY A N 1
ATOM 1724 C CA . GLY A 1 236 ? 0.332 -27.312 -0.152 1 97.5 236 GLY A CA 1
ATOM 1725 C C . GLY A 1 236 ? 0.12 -26.125 -1.083 1 97.5 236 GLY A C 1
ATOM 1726 O O . GLY A 1 236 ? -0.729 -25.281 -0.826 1 97.5 236 GLY A O 1
ATOM 1727 N N . VAL A 1 237 ? 0.819 -26.078 -2.209 1 98.5 237 VAL A N 1
ATOM 1728 C CA . VAL A 1 237 ? 0.817 -24.906 -3.072 1 98.5 237 VAL A CA 1
ATOM 1729 C C . VAL A 1 237 ? 0.182 -25.25 -4.418 1 98.5 237 VAL A C 1
ATOM 1731 O O . VAL A 1 237 ? 0.652 -26.156 -5.117 1 98.5 237 VAL A O 1
ATOM 1734 N N . ALA A 1 238 ? -0.875 -24.578 -4.742 1 98.5 238 ALA A N 1
ATOM 1735 C CA . ALA A 1 238 ? -1.49 -24.688 -6.062 1 98.5 238 ALA A CA 1
ATOM 1736 C C . ALA A 1 238 ? -0.749 -23.828 -7.082 1 98.5 238 ALA A C 1
ATOM 1738 O O . ALA A 1 238 ? 0.05 -22.953 -6.711 1 98.5 238 ALA A O 1
ATOM 1739 N N . ALA A 1 239 ? -1.063 -24.094 -8.398 1 98.12 239 ALA A N 1
ATOM 1740 C CA . ALA A 1 239 ? -0.333 -23.422 -9.477 1 98.12 239 ALA A CA 1
ATOM 1741 C C . ALA A 1 239 ? -1.258 -22.516 -10.289 1 98.12 239 ALA A C 1
ATOM 1743 O O . ALA A 1 239 ? -2.385 -22.906 -10.609 1 98.12 239 ALA A O 1
ATOM 1744 N N . CYS A 1 240 ? -0.769 -21.359 -10.547 1 97.25 240 CYS A N 1
ATOM 1745 C CA . CYS A 1 240 ? -1.497 -20.438 -11.414 1 97.25 240 CYS A CA 1
ATOM 1746 C C . CYS A 1 240 ? -0.622 -19.969 -12.57 1 97.25 240 CYS A C 1
ATOM 1748 O O . CYS A 1 240 ? 0.594 -20.172 -12.555 1 97.25 240 CYS A O 1
ATOM 1750 N N . SER A 1 241 ? -1.263 -19.422 -13.539 1 94.12 241 SER A N 1
ATOM 1751 C CA . SER A 1 241 ? -0.579 -18.781 -14.656 1 94.12 241 SER A CA 1
ATOM 1752 C C . SER A 1 241 ? -0.089 -17.391 -14.281 1 94.12 241 SER A C 1
ATOM 1754 O O . SER A 1 241 ? -0.434 -16.875 -13.219 1 94.12 241 SER A O 1
ATOM 1756 N N . THR A 1 242 ? 0.828 -16.906 -15.117 1 91.5 242 THR A N 1
ATOM 1757 C CA . THR A 1 242 ? 1.189 -15.5 -15.109 1 91.5 242 THR A CA 1
ATOM 1758 C C . THR A 1 242 ? 0.604 -14.781 -16.328 1 91.5 242 THR A C 1
ATOM 1760 O O . THR A 1 242 ? -0.175 -15.367 -17.078 1 91.5 242 THR A O 1
ATOM 1763 N N . ASP A 1 243 ? 0.917 -13.547 -16.453 1 87.31 243 ASP A N 1
ATOM 1764 C CA . ASP A 1 243 ? 0.401 -12.797 -17.594 1 87.31 243 ASP A CA 1
ATOM 1765 C C . ASP A 1 243 ? 1.274 -13.008 -18.828 1 87.31 243 ASP A C 1
ATOM 1767 O O . ASP A 1 243 ? 0.971 -12.492 -19.906 1 87.31 243 ASP A O 1
ATOM 1771 N N . ARG A 1 244 ? 2.27 -13.836 -18.734 1 87.69 244 ARG A N 1
ATOM 1772 C CA . ARG A 1 244 ? 3.188 -14.094 -19.844 1 87.69 244 ARG A CA 1
ATOM 1773 C C . ARG A 1 244 ? 2.777 -15.336 -20.625 1 87.69 244 ARG A C 1
ATOM 1775 O O . ARG A 1 244 ? 2.459 -16.375 -20.031 1 87.69 244 ARG A O 1
ATOM 1782 N N . SER A 1 245 ? 2.746 -15.219 -21.969 1 88.19 245 SER A N 1
ATOM 1783 C CA . SER A 1 245 ? 2.496 -16.344 -22.875 1 88.19 245 SER A CA 1
ATOM 1784 C C . SER A 1 245 ? 3.354 -16.234 -24.125 1 88.19 245 SER A C 1
ATOM 1786 O O . SER A 1 245 ? 3.988 -15.211 -24.375 1 88.19 245 SER A O 1
ATOM 1788 N N . TYR A 1 246 ? 3.395 -17.328 -24.859 1 92.38 246 TYR A N 1
ATOM 1789 C CA . TYR A 1 246 ? 4.148 -17.375 -26.109 1 92.38 246 TYR A CA 1
ATOM 1790 C C . TYR A 1 246 ? 3.264 -17.844 -27.266 1 92.38 246 TYR A C 1
ATOM 1792 O O . TYR A 1 246 ? 3.311 -19.016 -27.656 1 92.38 246 TYR A O 1
ATOM 1800 N N . PRO A 1 247 ? 2.58 -16.922 -27.844 1 91.44 247 PRO A N 1
ATOM 1801 C CA . PRO A 1 247 ? 1.745 -17.312 -28.984 1 91.44 247 PRO A CA 1
ATOM 1802 C C . PRO A 1 247 ? 2.543 -17.453 -30.281 1 91.44 247 PRO A C 1
ATOM 1804 O O . PRO A 1 247 ? 3.541 -16.75 -30.469 1 91.44 247 PRO A O 1
ATOM 1807 N N . ALA A 1 248 ? 2.164 -18.422 -31.047 1 94.44 248 ALA A N 1
ATOM 1808 C CA . ALA A 1 248 ? 2.656 -18.578 -32.406 1 94.44 248 ALA A CA 1
ATOM 1809 C C . ALA A 1 248 ? 1.519 -18.484 -33.438 1 94.44 248 ALA A C 1
ATOM 1811 O O . ALA A 1 248 ? 0.346 -18.609 -33.062 1 94.44 248 ALA A O 1
ATOM 1812 N N . THR A 1 249 ? 1.929 -18.172 -34.688 1 95.38 249 THR A N 1
ATOM 1813 C CA . THR A 1 249 ? 0.896 -18 -35.719 1 95.38 249 THR A CA 1
ATOM 1814 C C . THR A 1 249 ? 1.252 -18.766 -37 1 95.38 249 THR A C 1
ATOM 1816 O O . THR A 1 249 ? 2.406 -18.75 -37.406 1 95.38 249 THR A O 1
ATOM 1819 N N . LEU A 1 250 ? 0.264 -19.5 -37.5 1 97.31 250 LEU A N 1
ATOM 1820 C CA . LEU A 1 250 ? 0.325 -20.109 -38.812 1 97.31 250 LEU A CA 1
ATOM 1821 C C . LEU A 1 250 ? -0.381 -19.234 -39.844 1 97.31 250 LEU A C 1
ATOM 1823 O O . LEU A 1 250 ? -1.551 -18.875 -39.688 1 97.31 250 LEU A O 1
ATOM 1827 N N . PHE A 1 251 ? 0.354 -18.922 -40.906 1 96.94 251 PHE A N 1
ATOM 1828 C CA . PHE A 1 251 ? -0.211 -18.125 -42 1 96.94 251 PHE A CA 1
ATOM 1829 C C . PHE A 1 251 ? -0.537 -19.016 -43.188 1 96.94 251 PHE A C 1
ATOM 1831 O O . PHE A 1 251 ? 0.36 -19.594 -43.812 1 96.94 251 PHE A O 1
ATOM 1838 N N . LEU A 1 252 ? -1.798 -19.031 -43.531 1 97.12 252 LEU A N 1
ATOM 1839 C CA . LEU A 1 252 ? -2.209 -19.797 -44.719 1 97.12 252 LEU A CA 1
ATOM 1840 C C . LEU A 1 252 ? -2.225 -18.906 -45.969 1 97.12 252 LEU A C 1
ATOM 1842 O O . LEU A 1 252 ? -2.352 -17.688 -45.844 1 97.12 252 LEU A O 1
ATOM 1846 N N . GLY A 1 253 ? -2.141 -19.531 -47.094 1 95.81 253 GLY A N 1
ATOM 1847 C CA . GLY A 1 253 ? -2.053 -18.828 -48.344 1 95.81 253 GLY A CA 1
ATOM 1848 C C . GLY A 1 253 ? -3.312 -18.047 -48.688 1 95.81 253 GLY A C 1
ATOM 1849 O O . GLY A 1 253 ? -3.275 -17.109 -49.5 1 95.81 253 GLY A O 1
ATOM 1850 N N . ASN A 1 254 ? -4.383 -18.438 -48.156 1 95.44 254 ASN A N 1
ATOM 1851 C CA . ASN A 1 254 ? -5.637 -17.75 -48.438 1 95.44 254 ASN A CA 1
ATOM 1852 C C . ASN A 1 254 ? -5.84 -16.547 -47.5 1 95.44 254 ASN A C 1
ATOM 1854 O O . ASN A 1 254 ? -6.926 -15.969 -47.469 1 95.44 254 ASN A O 1
ATOM 1858 N N . GLY A 1 255 ? -4.883 -16.312 -46.594 1 93.69 255 GLY A N 1
ATOM 1859 C CA . GLY A 1 255 ? -4.938 -15.125 -45.75 1 93.69 255 GLY A CA 1
ATOM 1860 C C . GLY A 1 255 ? -5.375 -15.422 -44.344 1 93.69 255 GLY A C 1
ATOM 1861 O O . GLY A 1 255 ? -5.289 -14.562 -43.469 1 93.69 255 GLY A O 1
ATOM 1862 N N . GLN A 1 256 ? -5.758 -16.594 -44.094 1 95.56 256 GLN A N 1
ATOM 1863 C CA . GLN A 1 256 ? -6.184 -16.938 -42.75 1 95.56 256 GLN A CA 1
ATOM 1864 C C . GLN A 1 256 ? -4.984 -17.125 -41.812 1 95.56 256 GLN A C 1
ATOM 1866 O O . GLN A 1 256 ? -3.961 -17.688 -42.219 1 95.56 256 GLN A O 1
ATOM 1871 N N . ASN A 1 257 ? -5.121 -16.531 -40.656 1 96.19 257 ASN A N 1
ATOM 1872 C CA . ASN A 1 257 ? -4.125 -16.703 -39.594 1 96.19 257 ASN A CA 1
ATOM 1873 C C . ASN A 1 257 ? -4.648 -17.578 -38.469 1 96.19 257 ASN A C 1
ATOM 1875 O O . ASN A 1 257 ? -5.727 -17.328 -37.906 1 96.19 257 ASN A O 1
ATOM 1879 N N . ILE A 1 258 ? -3.914 -18.609 -38.125 1 96.94 258 ILE A N 1
ATOM 1880 C CA . ILE A 1 258 ? -4.328 -19.531 -37.094 1 96.94 258 ILE A CA 1
ATOM 1881 C C . ILE A 1 258 ? -3.357 -19.453 -35.906 1 96.94 258 ILE A C 1
ATOM 1883 O O . ILE A 1 258 ? -2.143 -19.578 -36.094 1 96.94 258 ILE A O 1
ATOM 1887 N N . SER A 1 259 ? -3.934 -19.266 -34.688 1 93.94 259 SER A N 1
ATOM 1888 C CA . SER A 1 259 ? -3.109 -19.188 -33.5 1 93.94 259 SER A CA 1
ATOM 1889 C C . SER A 1 259 ? -2.68 -20.578 -33.031 1 93.94 259 SER A C 1
ATOM 1891 O O . SER A 1 259 ? -3.461 -21.531 -33.094 1 93.94 259 SER A O 1
ATOM 1893 N N . GLY A 1 260 ? -1.457 -20.688 -32.594 1 95.12 260 GLY A N 1
ATOM 1894 C CA . GLY A 1 260 ? -0.919 -21.922 -32.031 1 95.12 260 GLY A CA 1
ATOM 1895 C C . GLY A 1 260 ? 0.172 -21.688 -31.016 1 95.12 260 GLY A C 1
ATOM 1896 O O . GLY A 1 260 ? 0.194 -20.641 -30.344 1 95.12 260 GLY A O 1
ATOM 1897 N N . VAL A 1 261 ? 0.911 -22.812 -30.812 1 94.75 261 VAL A N 1
ATOM 1898 C CA . VAL A 1 261 ? 1.953 -22.734 -29.781 1 94.75 261 VAL A CA 1
ATOM 1899 C C . VAL A 1 261 ? 3.232 -23.375 -30.312 1 94.75 261 VAL A C 1
ATOM 1901 O O . VAL A 1 261 ? 3.18 -24.375 -31.031 1 94.75 261 VAL A O 1
ATOM 1904 N N . GLY A 1 262 ? 4.363 -22.75 -29.938 1 94.62 262 GLY A N 1
ATOM 1905 C CA . GLY A 1 262 ? 5.684 -23.266 -30.281 1 94.62 262 GLY A CA 1
ATOM 1906 C C . GLY A 1 262 ? 6.773 -22.219 -30.172 1 94.62 262 GLY A C 1
ATOM 1907 O O . GLY A 1 262 ? 6.609 -21.094 -30.656 1 94.62 262 GLY A O 1
ATOM 1908 N N . LEU A 1 263 ? 7.828 -22.625 -29.5 1 95.56 263 LEU A N 1
ATOM 1909 C CA . LEU A 1 263 ? 8.961 -21.703 -29.375 1 95.56 263 LEU A CA 1
ATOM 1910 C C . LEU A 1 263 ? 9.945 -21.906 -30.516 1 95.56 263 LEU A C 1
ATOM 1912 O O . LEU A 1 263 ? 11 -22.531 -30.328 1 95.56 263 LEU A O 1
ATOM 1916 N N . SER A 1 264 ? 9.68 -21.375 -31.641 1 94.81 264 SER A N 1
ATOM 1917 C CA . SER A 1 264 ? 10.602 -21.453 -32.781 1 94.81 264 SER A CA 1
ATOM 1918 C C . SER A 1 264 ? 10.656 -20.141 -33.531 1 94.81 264 SER A C 1
ATOM 1920 O O . SER A 1 264 ? 9.781 -19.297 -33.375 1 94.81 264 SER A O 1
ATOM 1922 N N . GLY A 1 265 ? 11.773 -20 -34.25 1 94 265 GLY A N 1
ATOM 1923 C CA . GLY A 1 265 ? 11.828 -18.906 -35.219 1 94 265 GLY A CA 1
ATOM 1924 C C . GLY A 1 265 ? 10.852 -19.078 -36.375 1 94 265 GLY A C 1
ATOM 1925 O O . GLY A 1 265 ? 10.328 -20.172 -36.594 1 94 265 GLY A O 1
ATOM 1926 N N . PRO A 1 266 ? 10.625 -18.031 -37.031 1 95.69 266 PRO A N 1
ATOM 1927 C CA . PRO A 1 266 ? 9.719 -18.094 -38.188 1 95.69 266 PRO A CA 1
ATOM 1928 C C . PRO A 1 266 ? 10.352 -18.797 -39.375 1 95.69 266 PRO A C 1
ATOM 1930 O O . PRO A 1 266 ? 11.57 -19 -39.406 1 95.69 266 PRO A O 1
ATOM 1933 N N . THR A 1 267 ? 9.469 -19.297 -40.25 1 96 267 THR A N 1
ATOM 1934 C CA . THR A 1 267 ? 10 -19.703 -41.531 1 96 267 THR A CA 1
ATOM 1935 C C . THR A 1 267 ? 10.664 -18.531 -42.25 1 96 267 THR A C 1
ATOM 1937 O O . THR A 1 267 ? 10.375 -17.375 -41.938 1 96 267 THR A O 1
ATOM 1940 N N . PHE A 1 268 ? 11.57 -18.906 -43.156 1 90.56 268 PHE A N 1
ATOM 1941 C CA . PHE A 1 268 ? 12.258 -17.859 -43.906 1 90.56 268 PHE A CA 1
ATOM 1942 C C . PHE A 1 268 ? 11.25 -16.891 -44.531 1 90.56 268 PHE A C 1
ATOM 1944 O O . PHE A 1 268 ? 10.242 -17.312 -45.062 1 90.56 268 PHE A O 1
ATOM 1951 N N . GLY A 1 269 ? 11.477 -15.555 -44.281 1 86.44 269 GLY A N 1
ATOM 1952 C CA . GLY A 1 269 ? 10.578 -14.539 -44.812 1 86.44 269 GLY A CA 1
ATOM 1953 C C . GLY A 1 269 ? 9.562 -14.047 -43.812 1 86.44 269 GLY A C 1
ATOM 1954 O O . GLY A 1 269 ? 8.844 -13.078 -44.062 1 86.44 269 GLY A O 1
ATOM 1955 N N . ASN A 1 270 ? 9.484 -14.641 -42.719 1 80.31 270 ASN A N 1
ATOM 1956 C CA . ASN A 1 270 ? 8.695 -14.242 -41.562 1 80.31 270 ASN A CA 1
ATOM 1957 C C . ASN A 1 270 ? 7.246 -13.945 -41.938 1 80.31 270 ASN A C 1
ATOM 1959 O O . ASN A 1 270 ? 6.73 -12.867 -41.625 1 80.31 270 ASN A O 1
ATOM 1963 N N . GLY A 1 271 ? 6.68 -14.922 -42.688 1 76.75 271 GLY A N 1
ATOM 1964 C CA . GLY A 1 271 ? 5.262 -14.805 -43 1 76.75 271 GLY A CA 1
ATOM 1965 C C . GLY A 1 271 ? 4.984 -14.258 -44.375 1 76.75 271 GLY A C 1
ATOM 1966 O O . GLY A 1 271 ? 3.896 -14.461 -44.938 1 76.75 271 GLY A O 1
ATOM 1967 N N . ILE A 1 272 ? 5.953 -13.586 -44.875 1 82.31 272 ILE A N 1
ATOM 1968 C CA . ILE A 1 272 ? 5.773 -12.984 -46.188 1 82.31 272 ILE A CA 1
ATOM 1969 C C . ILE A 1 272 ? 5.938 -14.055 -47.281 1 82.31 272 ILE A C 1
ATOM 1971 O O . ILE A 1 272 ? 5.094 -14.18 -48.156 1 82.31 272 ILE A O 1
ATOM 1975 N N . LEU A 1 273 ? 7.031 -14.805 -47.125 1 91.12 273 LEU A N 1
ATOM 1976 C CA . LEU A 1 273 ? 7.227 -15.93 -48.031 1 91.12 273 LEU A CA 1
ATOM 1977 C C . LEU A 1 273 ? 6.496 -17.172 -47.531 1 91.12 273 LEU A C 1
ATOM 1979 O O . LEU A 1 273 ? 6.598 -17.516 -46.344 1 91.12 273 LEU A O 1
ATOM 1983 N N . LYS A 1 274 ? 5.711 -17.719 -48.375 1 95.38 274 LYS A N 1
ATOM 1984 C CA . LYS A 1 274 ? 4.977 -18.922 -48.031 1 95.38 274 LYS A CA 1
ATOM 1985 C C . LYS A 1 274 ? 5.523 -20.141 -48.781 1 95.38 274 LYS A C 1
ATOM 1987 O O . LYS A 1 274 ? 6.082 -20 -49.844 1 95.38 274 LYS A O 1
ATOM 1992 N N . TYR A 1 275 ? 5.344 -21.281 -48.188 1 97.56 275 TYR A N 1
ATOM 1993 C CA . TYR A 1 275 ? 5.93 -22.516 -48.688 1 97.56 275 TYR A CA 1
ATOM 1994 C C . TYR A 1 275 ? 4.852 -23.562 -48.969 1 97.56 275 TYR A C 1
ATOM 1996 O O . TYR A 1 275 ? 3.711 -23.406 -48.531 1 97.56 275 TYR A O 1
ATOM 2004 N N . LYS A 1 276 ? 5.309 -24.547 -49.75 1 97.5 276 LYS A N 1
ATOM 2005 C CA . LYS A 1 276 ? 4.402 -25.641 -50.094 1 97.5 276 LYS A CA 1
ATOM 2006 C C . LYS A 1 276 ? 3.891 -26.344 -48.844 1 97.5 276 LYS A C 1
ATOM 2008 O O . LYS A 1 276 ? 4.668 -26.672 -47.938 1 97.5 276 LYS A O 1
ATOM 2013 N N . LEU A 1 277 ? 2.59 -26.438 -48.812 1 98.19 277 LEU A N 1
ATOM 2014 C CA . LEU A 1 277 ? 1.938 -27.125 -47.688 1 98.19 277 LEU A CA 1
ATOM 2015 C C . LEU A 1 277 ? 1.612 -28.562 -48.094 1 98.19 277 LEU A C 1
ATOM 2017 O O . LEU A 1 277 ? 0.983 -28.812 -49.125 1 98.19 277 LEU A O 1
ATOM 2021 N N . VAL A 1 278 ? 2.066 -29.469 -47.25 1 98 278 VAL A N 1
ATOM 2022 C CA . VAL A 1 278 ? 1.904 -30.875 -47.562 1 98 278 VAL A CA 1
ATOM 2023 C C . VAL A 1 278 ? 1.357 -31.641 -46.375 1 98 278 VAL A C 1
ATOM 2025 O O . VAL A 1 278 ? 1.888 -31.516 -45.25 1 98 278 VAL A O 1
ATOM 2028 N N . LEU A 1 279 ? 0.296 -32.344 -46.562 1 97.81 279 LEU A N 1
ATOM 2029 C CA . LEU A 1 279 ? -0.162 -33.281 -45.531 1 97.81 279 LEU A CA 1
ATOM 2030 C C . LEU A 1 279 ? 0.712 -34.531 -45.531 1 97.81 279 LEU A C 1
ATOM 2032 O O . LEU A 1 279 ? 0.937 -35.156 -46.562 1 97.81 279 LEU A O 1
ATOM 2036 N N . ALA A 1 280 ? 1.197 -34.906 -44.344 1 97.56 280 ALA A N 1
ATOM 2037 C CA . ALA A 1 280 ? 2.121 -36.031 -44.219 1 97.56 280 ALA A CA 1
ATOM 2038 C C . ALA A 1 280 ? 1.564 -37.281 -44.906 1 97.56 280 ALA A C 1
ATOM 2040 O O . ALA A 1 280 ? 2.285 -37.969 -45.625 1 97.56 280 ALA A O 1
ATOM 2041 N N . LYS A 1 281 ? 0.319 -37.531 -44.719 1 94.31 281 LYS A N 1
ATOM 2042 C CA . LYS A 1 281 ? -0.328 -38.75 -45.281 1 94.31 281 LYS A CA 1
ATOM 2043 C C . LYS A 1 281 ? -0.215 -38.781 -46.781 1 94.31 281 LYS A C 1
ATOM 2045 O O . LYS A 1 281 ? -0.099 -39.844 -47.375 1 94.31 281 LYS A O 1
ATOM 2050 N N . ASP A 1 282 ? -0.203 -37.656 -47.438 1 95.44 282 ASP A N 1
ATOM 2051 C CA . ASP A 1 282 ? -0.192 -37.531 -48.875 1 95.44 282 ASP A CA 1
ATOM 2052 C C . ASP A 1 282 ? 1.229 -37.656 -49.438 1 95.44 282 ASP A C 1
ATOM 2054 O O . ASP A 1 282 ? 1.426 -37.75 -50.656 1 95.44 282 ASP A O 1
ATOM 2058 N N . ALA A 1 283 ? 2.201 -37.594 -48.562 1 95.69 283 ALA A N 1
ATOM 2059 C CA . ALA A 1 283 ? 3.596 -37.688 -49 1 95.69 283 ALA A CA 1
ATOM 2060 C C . ALA A 1 283 ? 4.172 -39.062 -48.719 1 95.69 283 ALA A C 1
ATOM 2062 O O . ALA A 1 283 ? 5.359 -39.312 -48.938 1 95.69 283 ALA A O 1
ATOM 2063 N N . VAL A 1 284 ? 3.396 -40.031 -48.219 1 94.81 284 VAL A N 1
ATOM 2064 C CA . VAL A 1 284 ? 3.854 -41.344 -47.844 1 94.81 284 VAL A CA 1
ATOM 2065 C C . VAL A 1 284 ? 4.133 -42.156 -49.125 1 94.81 284 VAL A C 1
ATOM 2067 O O . VAL A 1 284 ? 3.377 -42.094 -50.094 1 94.81 284 VAL A O 1
ATOM 2070 N N . TYR A 1 285 ? 5.188 -42.969 -49 1 91.81 285 TYR A N 1
ATOM 2071 C CA . TYR A 1 285 ? 5.441 -43.906 -50.094 1 91.81 285 TYR A CA 1
ATOM 2072 C C . TYR A 1 285 ? 4.309 -44.938 -50.219 1 91.81 285 TYR A C 1
ATOM 2074 O O . TYR A 1 285 ? 3.918 -45.562 -49.25 1 91.81 285 TYR A O 1
ATOM 2082 N N . ILE A 1 286 ? 3.883 -45.062 -51.438 1 84.19 286 ILE A N 1
ATOM 2083 C CA . ILE A 1 286 ? 2.773 -46 -51.688 1 84.19 286 ILE A CA 1
ATOM 2084 C C . ILE A 1 286 ? 3.244 -47.438 -51.469 1 84.19 286 ILE A C 1
ATOM 2086 O O . ILE A 1 286 ? 2.541 -48.25 -50.875 1 84.19 286 ILE A O 1
ATOM 2090 N N . ASN A 1 287 ? 4.484 -47.781 -52 1 83.56 287 ASN A N 1
ATOM 2091 C CA . ASN A 1 287 ? 4.961 -49.156 -51.969 1 83.56 287 ASN A CA 1
ATOM 2092 C C . ASN A 1 287 ? 6.121 -49.312 -51 1 83.56 287 ASN A C 1
ATOM 2094 O O . ASN A 1 287 ? 6.988 -50.156 -51.219 1 83.56 287 ASN A O 1
ATOM 2098 N N . GLY A 1 288 ? 6.18 -48.594 -49.938 1 83.94 288 GLY A N 1
ATOM 2099 C CA . GLY A 1 288 ? 7.277 -48.719 -48.969 1 83.94 288 GLY A CA 1
ATOM 2100 C C . GLY A 1 288 ? 7.125 -49.906 -48.031 1 83.94 288 GLY A C 1
ATOM 2101 O O . GLY A 1 288 ? 6.016 -50.406 -47.844 1 83.94 288 GLY A O 1
ATOM 2102 N N . SER A 1 289 ? 8.211 -50.438 -47.469 1 89.38 289 SER A N 1
ATOM 2103 C CA . SER A 1 289 ? 8.234 -51.625 -46.625 1 89.38 289 SER A CA 1
ATOM 2104 C C . SER A 1 289 ? 8.031 -51.25 -45.156 1 89.38 289 SER A C 1
ATOM 2106 O O . SER A 1 289 ? 8.188 -52.094 -44.281 1 89.38 289 SER A O 1
ATOM 2108 N N . PHE A 1 290 ? 7.48 -50.219 -44.812 1 92.25 290 PHE A N 1
ATOM 2109 C CA . PHE A 1 290 ? 7.227 -49.812 -43.438 1 92.25 290 PHE A CA 1
ATOM 2110 C C . PHE A 1 290 ? 5.773 -50.031 -43.062 1 92.25 290 PHE A C 1
ATOM 2112 O O . PHE A 1 290 ? 4.906 -50.156 -43.938 1 92.25 290 PHE A O 1
ATOM 2119 N N . PRO A 1 291 ? 5.488 -50.156 -41.75 1 93.25 291 PRO A N 1
ATOM 2120 C CA . PRO A 1 291 ? 4.102 -50.375 -41.312 1 93.25 291 PRO A CA 1
ATOM 2121 C C . PRO A 1 291 ? 3.193 -49.188 -41.688 1 93.25 291 PRO A C 1
ATOM 2123 O O . PRO A 1 291 ? 3.609 -48.031 -41.594 1 93.25 291 PRO A O 1
ATOM 2126 N N . ARG A 1 292 ? 1.997 -49.5 -42.094 1 91.69 292 ARG A N 1
ATOM 2127 C CA . ARG A 1 292 ? 1.028 -48.469 -42.438 1 91.69 292 ARG A CA 1
ATOM 2128 C C . ARG A 1 292 ? 0.19 -48.094 -41.219 1 91.69 292 ARG A C 1
ATOM 2130 O O . ARG A 1 292 ? -1.04 -48.156 -41.25 1 91.69 292 ARG A O 1
ATOM 2137 N N . THR A 1 293 ? 0.83 -47.75 -40.094 1 92.88 293 THR A N 1
ATOM 2138 C CA . THR A 1 293 ? 0.221 -47.312 -38.844 1 92.88 293 THR A CA 1
ATOM 2139 C C . THR A 1 293 ? 0.346 -45.781 -38.719 1 92.88 293 THR A C 1
ATOM 2141 O O . THR A 1 293 ? 1.166 -45.156 -39.406 1 92.88 293 THR A O 1
ATOM 2144 N N . PRO A 1 294 ? -0.473 -45.219 -37.906 1 91.88 294 PRO A N 1
ATOM 2145 C CA . PRO A 1 294 ? -0.535 -43.781 -37.812 1 91.88 294 PRO A CA 1
ATOM 2146 C C . PRO A 1 294 ? 0.828 -43.125 -37.562 1 91.88 294 PRO A C 1
ATOM 2148 O O . PRO A 1 294 ? 1.18 -42.125 -38.188 1 91.88 294 PRO A O 1
ATOM 2151 N N . PRO A 1 295 ? 1.722 -43.625 -36.688 1 92.94 295 PRO A N 1
ATOM 2152 C CA . PRO A 1 295 ? 3.035 -43 -36.469 1 92.94 295 PRO A CA 1
ATOM 2153 C C . PRO A 1 295 ? 3.838 -42.875 -37.781 1 92.94 295 PRO A C 1
ATOM 2155 O O . PRO A 1 295 ? 4.59 -41.906 -37.938 1 92.94 295 PRO A O 1
ATOM 2158 N N . TYR A 1 296 ? 3.598 -43.75 -38.781 1 92.94 296 TYR A N 1
ATOM 2159 C CA . TYR A 1 296 ? 4.348 -43.75 -40.031 1 92.94 296 TYR A CA 1
ATOM 2160 C C . TYR A 1 296 ? 3.664 -42.875 -41.062 1 92.94 296 TYR A C 1
ATOM 2162 O O . TYR A 1 296 ? 4.328 -42.125 -41.812 1 92.94 296 TYR A O 1
ATOM 2170 N N . ILE A 1 297 ? 2.387 -42.875 -41.094 1 92.75 297 ILE A N 1
ATOM 2171 C CA . ILE A 1 297 ? 1.725 -42.375 -42.281 1 92.75 297 ILE A CA 1
ATOM 2172 C C . ILE A 1 297 ? 1.167 -40.969 -42 1 92.75 297 ILE A C 1
ATOM 2174 O O . ILE A 1 297 ? 0.93 -40.219 -42.938 1 92.75 297 ILE A O 1
ATOM 2178 N N . GLU A 1 298 ? 0.961 -40.625 -40.719 1 94.81 298 GLU A N 1
ATOM 2179 C CA . GLU A 1 298 ? 0.286 -39.344 -40.531 1 94.81 298 GLU A CA 1
ATOM 2180 C C . GLU A 1 298 ? 0.944 -38.531 -39.438 1 94.81 298 GLU A C 1
ATOM 2182 O O . GLU A 1 298 ? 0.676 -37.312 -39.312 1 94.81 298 GLU A O 1
ATOM 2187 N N . GLU A 1 299 ? 1.806 -39.062 -38.562 1 96.5 299 GLU A N 1
ATOM 2188 C CA . GLU A 1 299 ? 2.287 -38.344 -37.375 1 96.5 299 GLU A CA 1
ATOM 2189 C C . GLU A 1 299 ? 3.711 -37.844 -37.594 1 96.5 299 GLU A C 1
ATOM 2191 O O . GLU A 1 299 ? 4.277 -37.188 -36.688 1 96.5 299 GLU A O 1
ATOM 2196 N N . CYS A 1 300 ? 4.289 -38.094 -38.688 1 97.06 300 CYS A N 1
ATOM 2197 C CA . CYS A 1 300 ? 5.617 -37.625 -39.062 1 97.06 300 CYS A CA 1
ATOM 2198 C C . CYS A 1 300 ? 6.68 -38.188 -38.125 1 97.06 300 CYS A C 1
ATOM 2200 O O . CYS A 1 300 ? 7.648 -37.5 -37.812 1 97.06 300 CYS A O 1
ATOM 2202 N N . GLN A 1 301 ? 6.547 -39.406 -37.594 1 96.38 301 GLN A N 1
ATOM 2203 C CA . GLN A 1 301 ? 7.465 -39.969 -36.625 1 96.38 301 GLN A CA 1
ATOM 2204 C C . GLN A 1 301 ? 8.68 -40.594 -37.281 1 96.38 301 GLN A C 1
ATOM 2206 O O . GLN A 1 301 ? 9.75 -40.719 -36.688 1 96.38 301 GLN A O 1
ATOM 2211 N N . PHE A 1 302 ? 8.492 -41.062 -38.594 1 96.44 302 PHE A N 1
ATOM 2212 C CA . PHE A 1 302 ? 9.516 -41.875 -39.25 1 96.44 302 PHE A CA 1
ATOM 2213 C C . PHE A 1 302 ? 9.836 -41.312 -40.625 1 96.44 302 PHE A C 1
ATOM 2215 O O . PHE A 1 302 ? 9.016 -41.406 -41.531 1 96.44 302 PHE A O 1
ATOM 2222 N N . PRO A 1 303 ? 11.07 -40.844 -40.781 1 96.31 303 PRO A N 1
ATOM 2223 C CA . PRO A 1 303 ? 11.43 -40.219 -42.062 1 96.31 303 PRO A CA 1
ATOM 2224 C C . PRO A 1 303 ? 11.375 -41.219 -43.219 1 96.31 303 PRO A C 1
ATOM 2226 O O . PRO A 1 303 ? 11.133 -40.812 -44.375 1 96.31 303 PRO A O 1
ATOM 2229 N N . GLU A 1 304 ? 11.555 -42.531 -43.031 1 95.5 304 GLU A N 1
ATOM 2230 C CA . GLU A 1 304 ? 11.625 -43.5 -44.094 1 95.5 304 GLU A CA 1
ATOM 2231 C C . GLU A 1 304 ? 10.266 -43.688 -44.781 1 95.5 304 GLU A C 1
ATOM 2233 O O . GLU A 1 304 ? 10.195 -44.219 -45.906 1 95.5 304 GLU A O 1
ATOM 2238 N N . ALA A 1 305 ? 9.289 -43.25 -44.125 1 96.62 305 ALA A N 1
ATOM 2239 C CA . ALA A 1 305 ? 7.945 -43.438 -44.656 1 96.62 305 ALA A CA 1
ATOM 2240 C C . ALA A 1 305 ? 7.586 -42.344 -45.656 1 96.62 305 ALA A C 1
ATOM 2242 O O . ALA A 1 305 ? 6.691 -42.531 -46.469 1 96.62 305 ALA A O 1
ATOM 2243 N N . LEU A 1 306 ? 8.219 -41.219 -45.625 1 96.81 306 LEU A N 1
ATOM 2244 C CA . LEU A 1 306 ? 7.84 -40.031 -46.406 1 96.81 306 LEU A CA 1
ATOM 2245 C C . LEU A 1 306 ? 8.766 -39.844 -47.594 1 96.81 306 LEU A C 1
ATOM 2247 O O . LEU A 1 306 ? 9.969 -40.094 -47.5 1 96.81 306 LEU A O 1
ATOM 2251 N N . ASP A 1 307 ? 8.227 -39.406 -48.688 1 95.75 307 ASP A N 1
ATOM 2252 C CA . ASP A 1 307 ? 8.984 -39.125 -49.906 1 95.75 307 ASP A CA 1
ATOM 2253 C C . ASP A 1 307 ? 9.742 -37.781 -49.75 1 95.75 307 ASP A C 1
ATOM 2255 O O . ASP A 1 307 ? 9.125 -36.719 -49.75 1 95.75 307 ASP A O 1
ATOM 2259 N N . PRO A 1 308 ? 11.094 -37.844 -49.719 1 96.06 308 PRO A N 1
ATOM 2260 C CA . PRO A 1 308 ? 11.867 -36.625 -49.5 1 96.06 308 PRO A CA 1
ATOM 2261 C C . PRO A 1 308 ? 11.633 -35.594 -50.625 1 96.06 308 PRO A C 1
ATOM 2263 O O . PRO A 1 308 ? 11.711 -34.375 -50.375 1 96.06 308 PRO A O 1
ATOM 2266 N N . THR A 1 309 ? 11.312 -36 -51.781 1 95.38 309 THR A N 1
ATOM 2267 C CA . THR A 1 309 ? 11.148 -35.062 -52.906 1 95.38 309 THR A CA 1
ATOM 2268 C C . THR A 1 309 ? 9.898 -34.219 -52.719 1 95.38 309 THR A C 1
ATOM 2270 O O . THR A 1 309 ? 9.812 -33.094 -53.25 1 95.38 309 THR A O 1
ATOM 2273 N N . ILE A 1 310 ? 9.008 -34.75 -51.969 1 95.81 310 ILE A N 1
ATOM 2274 C CA . ILE A 1 310 ? 7.754 -34.031 -51.75 1 95.81 310 ILE A CA 1
ATOM 2275 C C . ILE A 1 310 ? 7.895 -33.094 -50.562 1 95.81 310 ILE A C 1
ATOM 2277 O O . ILE A 1 310 ? 7.418 -31.969 -50.562 1 95.81 310 ILE A O 1
ATOM 2281 N N . VAL A 1 311 ? 8.586 -33.531 -49.531 1 97.81 311 VAL A N 1
ATOM 2282 C CA . VAL A 1 311 ? 8.484 -32.844 -48.25 1 97.81 311 VAL A CA 1
ATOM 2283 C C . VAL A 1 311 ? 9.664 -31.891 -48.094 1 97.81 311 VAL A C 1
ATOM 2285 O O . VAL A 1 311 ? 9.617 -30.984 -47.25 1 97.81 311 VAL A O 1
ATOM 2288 N N . ILE A 1 312 ? 10.781 -32.031 -48.844 1 97.62 312 ILE A N 1
ATOM 2289 C CA . ILE A 1 312 ? 11.93 -31.156 -48.688 1 97.62 312 ILE A CA 1
ATOM 2290 C C . ILE A 1 312 ? 11.516 -29.719 -48.969 1 97.62 312 ILE A C 1
ATOM 2292 O O . ILE A 1 312 ? 10.875 -29.438 -50 1 97.62 312 ILE A O 1
ATOM 2296 N N . GLY A 1 313 ? 11.781 -28.828 -47.969 1 96.94 313 GLY A N 1
ATOM 2297 C CA . GLY A 1 313 ? 11.484 -27.406 -48.156 1 96.94 313 GLY A CA 1
ATOM 2298 C C . GLY A 1 313 ? 10.016 -27.078 -48 1 96.94 313 GLY A C 1
ATOM 2299 O O . GLY A 1 313 ? 9.586 -25.969 -48.281 1 96.94 313 GLY A O 1
ATOM 2300 N N . SER A 1 314 ? 9.188 -27.984 -47.625 1 97.94 314 SER A N 1
ATOM 2301 C CA . SER A 1 314 ? 7.758 -27.781 -47.438 1 97.94 314 SER A CA 1
ATOM 2302 C C . SER A 1 314 ? 7.402 -27.656 -45.938 1 97.94 314 SER A C 1
ATOM 2304 O O . SER A 1 314 ? 8.219 -27.984 -45.094 1 97.94 314 SER A O 1
ATOM 2306 N N . ILE A 1 315 ? 6.281 -27.062 -45.75 1 98.31 315 ILE A N 1
ATOM 2307 C CA . ILE A 1 315 ? 5.664 -27.141 -44.438 1 98.31 315 ILE A CA 1
ATOM 2308 C C . ILE A 1 315 ? 4.766 -28.375 -44.344 1 98.31 315 ILE A C 1
ATOM 2310 O O . ILE A 1 315 ? 3.82 -28.5 -45.125 1 98.31 315 ILE A O 1
ATOM 2314 N N . VAL A 1 316 ? 5.035 -29.266 -43.469 1 98.5 316 VAL A N 1
ATOM 2315 C CA . VAL A 1 316 ? 4.367 -30.562 -43.438 1 98.5 316 VAL A CA 1
ATOM 2316 C C . VAL A 1 316 ? 3.373 -30.609 -42.281 1 98.5 316 VAL A C 1
ATOM 2318 O O . VAL A 1 316 ? 3.717 -30.281 -41.156 1 98.5 316 VAL A O 1
ATOM 2321 N N . ILE A 1 317 ? 2.148 -31 -42.594 1 98.56 317 ILE A N 1
ATOM 2322 C CA . ILE A 1 317 ? 1.098 -31.156 -41.594 1 98.56 317 ILE A CA 1
ATOM 2323 C C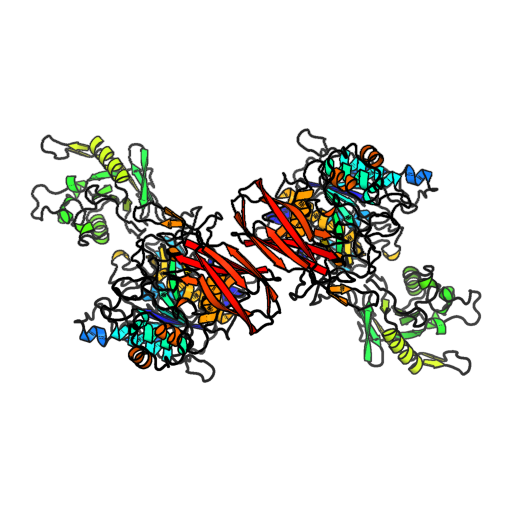 . ILE A 1 317 ? 1.162 -32.562 -41 1 98.56 317 ILE A C 1
ATOM 2325 O O . ILE A 1 317 ? 0.963 -33.531 -41.719 1 98.56 317 ILE A O 1
ATOM 2329 N N . CYS A 1 318 ? 1.471 -32.594 -39.75 1 98.31 318 CYS A N 1
ATOM 2330 C CA . CYS A 1 318 ? 1.459 -33.812 -38.969 1 98.31 318 CYS A CA 1
ATOM 2331 C C . CYS A 1 318 ? 0.213 -33.906 -38.094 1 98.31 318 CYS A C 1
ATOM 2333 O O . CYS A 1 318 ? -0.192 -32.906 -37.5 1 98.31 318 CYS A O 1
ATOM 2335 N N . ASN A 1 319 ? -0.373 -35.031 -37.969 1 96.56 319 ASN A N 1
ATOM 2336 C CA . ASN A 1 319 ? -1.622 -35.188 -37.219 1 96.56 319 ASN A CA 1
ATOM 2337 C C . ASN A 1 319 ? -1.391 -35.812 -35.844 1 96.56 319 ASN A C 1
ATOM 2339 O O . ASN A 1 319 ? -0.583 -36.719 -35.719 1 96.56 319 ASN A O 1
ATOM 2343 N N . PHE A 1 320 ? -2.035 -35.25 -34.812 1 95.62 320 PHE A N 1
ATOM 2344 C CA . PHE A 1 320 ? -2.082 -35.875 -33.5 1 95.62 320 PHE A CA 1
ATOM 2345 C C . PHE A 1 320 ? -3.004 -37.094 -33.531 1 95.62 320 PHE A C 1
ATOM 2347 O O . PHE A 1 320 ? -4.227 -36.938 -33.469 1 95.62 320 PHE A O 1
ATOM 2354 N N . SER A 1 321 ? -2.471 -38.219 -33.562 1 92.25 321 SER A N 1
ATOM 2355 C CA . SER A 1 321 ? -3.279 -39.438 -33.719 1 92.25 321 SER A CA 1
ATOM 2356 C C . SER A 1 321 ? -2.996 -40.406 -32.594 1 92.25 321 SER A C 1
ATOM 2358 O O . SER A 1 321 ? -2.771 -40.031 -31.453 1 92.25 321 SER A O 1
ATOM 2360 N N . ALA A 1 322 ? -3.123 -41.688 -32.875 1 90.38 322 ALA A N 1
ATOM 2361 C CA . ALA A 1 322 ? -3.107 -42.75 -31.875 1 90.38 322 ALA A CA 1
ATOM 2362 C C . ALA A 1 322 ? -1.762 -42.812 -31.156 1 90.38 322 ALA A C 1
ATOM 2364 O O . ALA A 1 322 ? -1.703 -43.094 -29.953 1 90.38 322 ALA A O 1
ATOM 2365 N N . GLY A 1 323 ? -0.729 -42.625 -31.875 1 90.5 323 GLY A N 1
ATOM 2366 C CA . GLY A 1 323 ? 0.585 -42.688 -31.25 1 90.5 323 GLY A CA 1
ATOM 2367 C C . GLY A 1 323 ? 0.763 -41.656 -30.156 1 90.5 323 GLY A C 1
ATOM 2368 O O . GLY A 1 323 ? 1.35 -41.938 -29.109 1 90.5 323 GLY A O 1
ATOM 2369 N N . PHE A 1 324 ? 0.312 -40.469 -30.422 1 91.12 324 PHE A N 1
ATOM 2370 C CA . PHE A 1 324 ? 0.379 -39.406 -29.406 1 91.12 324 PHE A CA 1
ATOM 2371 C C . PHE A 1 324 ? -0.573 -39.719 -28.25 1 91.12 324 PHE A C 1
ATOM 2373 O O . PHE A 1 324 ? -0.217 -39.531 -27.094 1 91.12 324 PHE A O 1
ATOM 2380 N N . TYR A 1 325 ? -1.77 -40.156 -28.594 1 86.75 325 TYR A N 1
ATOM 2381 C CA . TYR A 1 325 ? -2.777 -40.469 -27.594 1 86.75 325 TYR A CA 1
ATOM 2382 C C . TYR A 1 325 ? -2.281 -41.562 -26.656 1 86.75 325 TYR A C 1
ATOM 2384 O O . TYR A 1 325 ? -2.512 -41.5 -25.438 1 86.75 325 TYR A O 1
ATOM 2392 N N . ASN A 1 326 ? -1.559 -42.531 -27.281 1 86.75 326 ASN A N 1
ATOM 2393 C CA . ASN A 1 326 ? -1.058 -43.688 -26.516 1 86.75 326 ASN A CA 1
ATOM 2394 C C . ASN A 1 326 ? 0.348 -43.406 -25.984 1 86.75 326 ASN A C 1
ATOM 2396 O O . ASN A 1 326 ? 0.983 -44.312 -25.438 1 86.75 326 ASN A O 1
ATOM 2400 N N . GLN A 1 327 ? 0.949 -42.281 -26.234 1 85.31 327 GLN A N 1
ATOM 2401 C CA . GLN A 1 327 ? 2.229 -41.812 -25.703 1 85.31 327 GLN A CA 1
ATOM 2402 C C . GLN A 1 327 ? 3.389 -42.625 -26.312 1 85.31 327 GLN A C 1
ATOM 2404 O O . GLN A 1 327 ? 4.383 -42.875 -25.641 1 85.31 327 GLN A O 1
ATOM 2409 N N . THR A 1 328 ? 3.148 -43 -27.5 1 89.56 328 THR A N 1
ATOM 2410 C CA . THR A 1 328 ? 4.215 -43.688 -28.203 1 89.56 328 THR A CA 1
ATOM 2411 C C . THR A 1 328 ? 4.867 -42.781 -29.25 1 89.56 328 THR A C 1
ATOM 2413 O O . THR A 1 328 ? 5.949 -43.062 -29.75 1 89.56 328 THR A O 1
ATOM 2416 N N . SER A 1 329 ? 4.262 -41.719 -29.562 1 93.31 329 SER A N 1
ATOM 2417 C CA . SER A 1 329 ? 4.801 -40.719 -30.469 1 93.31 329 SER A CA 1
ATOM 2418 C C . SER A 1 329 ? 5.27 -39.469 -29.703 1 93.31 329 SER A C 1
ATOM 2420 O O . SER A 1 329 ? 4.809 -39.219 -28.578 1 93.31 329 SER A O 1
ATOM 2422 N N . THR A 1 330 ? 6.297 -38.844 -30.25 1 93.94 330 THR A N 1
ATOM 2423 C CA . THR A 1 330 ? 6.848 -37.688 -29.547 1 93.94 330 THR A CA 1
ATOM 2424 C C . THR A 1 330 ? 7.094 -36.531 -30.5 1 93.94 330 THR A C 1
ATOM 2426 O O . THR A 1 330 ? 7.254 -36.75 -31.703 1 93.94 330 THR A O 1
ATOM 2429 N N . LEU A 1 331 ? 7.094 -35.344 -29.969 1 94.25 331 LEU A N 1
ATOM 2430 C CA . LEU A 1 331 ? 7.461 -34.156 -30.734 1 94.25 331 LEU A CA 1
ATOM 2431 C C . LEU A 1 331 ? 8.914 -34.25 -31.188 1 94.25 331 LEU A C 1
ATOM 2433 O O . LEU A 1 331 ? 9.242 -33.781 -32.281 1 94.25 331 LEU A O 1
ATOM 2437 N N . THR A 1 332 ? 9.727 -34.781 -30.391 1 94.31 332 THR A N 1
ATOM 2438 C CA . THR A 1 332 ? 11.141 -34.938 -30.719 1 94.31 332 THR A CA 1
ATOM 2439 C C . THR A 1 332 ? 11.305 -35.719 -32 1 94.31 332 THR A C 1
ATOM 2441 O O . THR A 1 332 ? 12.141 -35.406 -32.844 1 94.31 332 THR A O 1
ATOM 2444 N N . SER A 1 333 ? 10.516 -36.75 -32.156 1 95.88 333 SER A N 1
ATOM 2445 C CA . SER A 1 333 ? 10.586 -37.562 -33.375 1 95.88 333 SER A CA 1
ATOM 2446 C C . SER A 1 333 ? 10.156 -36.75 -34.594 1 95.88 333 SER A C 1
ATOM 2448 O O . SER A 1 333 ? 10.719 -36.906 -35.688 1 95.88 333 SER A O 1
ATOM 2450 N N . ILE A 1 334 ? 9.141 -35.938 -34.438 1 97 334 ILE A N 1
ATOM 2451 C CA . ILE A 1 334 ? 8.727 -35.062 -35.531 1 97 334 ILE A CA 1
ATOM 2452 C C . ILE A 1 334 ? 9.891 -34.156 -35.938 1 97 334 ILE A C 1
ATOM 2454 O O . ILE A 1 334 ? 10.188 -34 -37.094 1 97 334 ILE A O 1
ATOM 2458 N N . ILE A 1 335 ? 10.516 -33.562 -34.938 1 96.19 335 ILE A N 1
ATOM 2459 C CA . ILE A 1 335 ? 11.625 -32.625 -35.156 1 96.19 335 ILE A CA 1
ATOM 2460 C C . ILE A 1 335 ? 12.758 -33.344 -35.875 1 96.19 335 ILE A C 1
ATOM 2462 O O . ILE A 1 335 ? 13.336 -32.781 -36.812 1 96.19 335 ILE A O 1
ATOM 2466 N N . ASN A 1 336 ? 13.078 -34.531 -35.438 1 96.19 336 ASN A N 1
ATOM 2467 C CA . ASN A 1 336 ? 14.133 -35.281 -36.094 1 96.19 336 ASN A CA 1
ATOM 2468 C C . ASN A 1 336 ? 13.789 -35.594 -37.562 1 96.19 336 ASN A C 1
ATOM 2470 O O . ASN A 1 336 ? 14.648 -35.5 -38.438 1 96.19 336 ASN A O 1
ATOM 2474 N N . THR A 1 337 ? 12.586 -36 -37.781 1 97.62 337 THR A N 1
ATOM 2475 C CA . THR A 1 337 ? 12.133 -36.25 -39.125 1 97.62 337 THR A CA 1
ATOM 2476 C C . THR A 1 337 ? 12.242 -34.969 -39.969 1 97.62 337 THR A C 1
ATOM 2478 O O . THR A 1 337 ? 12.727 -35.031 -41.125 1 97.62 337 THR A O 1
ATOM 2481 N N . ALA A 1 338 ? 11.789 -33.906 -39.438 1 98 338 ALA A N 1
ATOM 2482 C CA . ALA A 1 338 ? 11.836 -32.625 -40.125 1 98 338 ALA A CA 1
ATOM 2483 C C . ALA A 1 338 ? 13.273 -32.25 -40.5 1 98 338 ALA A C 1
ATOM 2485 O O . ALA A 1 338 ? 13.539 -31.797 -41.594 1 98 338 ALA A O 1
ATOM 2486 N N . LYS A 1 339 ? 14.172 -32.406 -39.562 1 96.38 339 LYS A N 1
ATOM 2487 C CA . LYS A 1 339 ? 15.578 -32.094 -39.781 1 96.38 339 LYS A CA 1
ATOM 2488 C C . LYS A 1 339 ? 16.172 -33.031 -40.844 1 96.38 339 LYS A C 1
ATOM 2490 O O . LYS A 1 339 ? 16.875 -32.562 -41.75 1 96.38 339 LYS A O 1
ATOM 2495 N N . HIS A 1 340 ? 15.875 -34.25 -40.719 1 97.5 340 HIS A N 1
ATOM 2496 C CA . HIS A 1 340 ? 16.453 -35.281 -41.594 1 97.5 340 HIS A CA 1
ATOM 2497 C C . HIS A 1 340 ? 15.992 -35.094 -43.031 1 97.5 340 HIS A C 1
ATOM 2499 O O . HIS A 1 340 ? 16.766 -35.312 -43.969 1 97.5 340 HIS A O 1
ATOM 2505 N N . LEU A 1 341 ? 14.75 -34.781 -43.156 1 97.88 341 LEU A N 1
ATOM 2506 C CA . LEU A 1 341 ? 14.18 -34.719 -44.5 1 97.88 341 LEU A CA 1
ATOM 2507 C C . LEU A 1 341 ? 14.195 -33.281 -45.062 1 97.88 341 LEU A C 1
ATOM 2509 O O . LEU A 1 341 ? 13.812 -33.062 -46.188 1 97.88 341 LEU A O 1
ATOM 2513 N N . GLY A 1 342 ? 14.547 -32.344 -44.188 1 97.38 342 GLY A N 1
ATOM 2514 C CA . GLY A 1 342 ? 14.695 -30.984 -44.656 1 97.38 342 GLY A CA 1
ATOM 2515 C C . GLY A 1 342 ? 13.367 -30.25 -44.781 1 97.38 342 GLY A C 1
ATOM 2516 O O . GLY A 1 342 ? 13.148 -29.531 -45.75 1 97.38 342 GLY A O 1
ATOM 2517 N N . PHE A 1 343 ? 12.43 -30.469 -43.844 1 97.69 343 PHE A N 1
ATOM 2518 C CA . PHE A 1 343 ? 11.211 -29.672 -43.844 1 97.69 343 PHE A CA 1
ATOM 2519 C C . PHE A 1 343 ? 11.531 -28.188 -43.688 1 97.69 343 PHE A C 1
ATOM 2521 O O . PHE A 1 343 ? 12.508 -27.812 -43.031 1 97.69 343 PHE A O 1
ATOM 2528 N N . MET A 1 344 ? 10.781 -27.312 -44.375 1 96.94 344 MET A N 1
ATOM 2529 C CA . MET A 1 344 ? 10.828 -25.891 -44.031 1 96.94 344 MET A CA 1
ATOM 2530 C C . MET A 1 344 ? 10.266 -25.656 -42.625 1 96.94 344 MET A C 1
ATOM 2532 O O . MET A 1 344 ? 10.711 -24.75 -41.906 1 96.94 344 MET A O 1
ATOM 2536 N N . GLY A 1 345 ? 9.281 -26.453 -42.25 1 97.75 345 GLY A N 1
ATOM 2537 C CA . GLY A 1 345 ? 8.656 -26.469 -40.969 1 97.75 345 GLY A CA 1
ATOM 2538 C C . GLY A 1 345 ? 7.578 -27.516 -40.812 1 97.75 345 GLY A C 1
ATOM 2539 O O . GLY A 1 345 ? 7.258 -28.219 -41.781 1 97.75 345 GLY A O 1
ATOM 2540 N N . PHE A 1 346 ? 7.031 -27.656 -39.594 1 98.31 346 PHE A N 1
ATOM 2541 C CA . PHE A 1 346 ? 5.973 -28.641 -39.406 1 98.31 346 PHE A CA 1
ATOM 2542 C C . PHE A 1 346 ? 4.824 -28.062 -38.594 1 98.31 346 PHE A C 1
ATOM 2544 O O . PHE A 1 346 ? 5.008 -27.078 -37.875 1 98.31 346 PHE A O 1
ATOM 2551 N N . ILE A 1 347 ? 3.658 -28.562 -38.812 1 98.5 347 ILE A N 1
ATOM 2552 C CA . ILE A 1 347 ? 2.443 -28.266 -38.062 1 98.5 347 ILE A CA 1
ATOM 2553 C C . ILE A 1 347 ? 1.911 -29.531 -37.406 1 98.5 347 ILE A C 1
ATOM 2555 O O . ILE A 1 347 ? 1.626 -30.516 -38.094 1 98.5 347 ILE A O 1
ATOM 2559 N N . LEU A 1 348 ? 1.884 -29.547 -36.125 1 98.25 348 LEU A N 1
ATOM 2560 C CA . LEU A 1 348 ? 1.16 -30.625 -35.438 1 98.25 348 LEU A CA 1
ATOM 2561 C C . LEU A 1 348 ? -0.271 -30.203 -35.125 1 98.25 348 LEU A C 1
ATOM 2563 O O . LEU A 1 348 ? -0.492 -29.297 -34.344 1 98.25 348 LEU A O 1
ATOM 2567 N N . VAL A 1 349 ? -1.235 -30.828 -35.719 1 97.56 349 VAL A N 1
ATOM 2568 C CA . VAL A 1 349 ? -2.621 -30.375 -35.594 1 97.56 349 VAL A CA 1
ATOM 2569 C C . VAL A 1 349 ? -3.443 -31.422 -34.844 1 97.56 349 VAL A C 1
ATOM 2571 O O . VAL A 1 349 ? -3.152 -32.625 -34.938 1 97.56 349 VAL A O 1
ATOM 2574 N N . ALA A 1 350 ? -4.465 -30.938 -34.188 1 96.44 350 ALA A N 1
ATOM 2575 C CA . ALA A 1 350 ? -5.406 -31.812 -33.5 1 96.44 350 ALA A CA 1
ATOM 2576 C C . ALA A 1 350 ? -6.203 -32.656 -34.5 1 96.44 350 ALA A C 1
ATOM 2578 O O . ALA A 1 350 ? -6.43 -32.25 -35.625 1 96.44 350 ALA A O 1
ATOM 2579 N N . ASN A 1 351 ? -6.488 -33.812 -34.094 1 94.38 351 ASN A N 1
ATOM 2580 C CA . ASN A 1 351 ? -7.344 -34.719 -34.812 1 94.38 351 ASN A CA 1
ATOM 2581 C C . ASN A 1 351 ? -8.727 -34.844 -34.188 1 94.38 351 ASN A C 1
ATOM 2583 O O . ASN A 1 351 ? -8.859 -35.219 -33.031 1 94.38 351 ASN A O 1
ATOM 2587 N N . PRO A 1 352 ? -9.742 -34.5 -34.938 1 91.88 352 PRO A N 1
ATOM 2588 C CA . PRO A 1 352 ? -11.094 -34.5 -34.375 1 91.88 352 PRO A CA 1
ATOM 2589 C C . PRO A 1 352 ? -11.453 -35.812 -33.719 1 91.88 352 PRO A C 1
ATOM 2591 O O . PRO A 1 352 ? -12.242 -35.844 -32.75 1 91.88 352 PRO A O 1
ATOM 2594 N N . SER A 1 353 ? -10.891 -36.906 -34.125 1 92.38 353 SER A N 1
ATOM 2595 C CA . SER A 1 353 ? -11.188 -38.219 -33.562 1 92.38 353 SER A CA 1
ATOM 2596 C C . SER A 1 353 ? -10.648 -38.344 -32.125 1 92.38 353 SER A C 1
ATOM 2598 O O . SER A 1 353 ? -11.117 -39.188 -31.359 1 92.38 353 SER A O 1
ATOM 2600 N N . TYR A 1 354 ? -9.656 -37.469 -31.844 1 92.06 354 TYR A N 1
ATOM 2601 C CA . TYR A 1 354 ? -9.023 -37.562 -30.531 1 92.06 354 TYR A CA 1
ATOM 2602 C C . TYR A 1 354 ? -9.258 -36.312 -29.719 1 92.06 354 TYR A C 1
ATOM 2604 O O . TYR A 1 354 ? -8.797 -36.188 -28.578 1 92.06 354 TYR A O 1
ATOM 2612 N N . GLY A 1 355 ? -9.969 -35.375 -30.281 1 90.38 355 GLY A N 1
ATOM 2613 C CA . GLY A 1 355 ? -10.312 -34.156 -29.578 1 90.38 355 GLY A CA 1
ATOM 2614 C C . GLY A 1 355 ? -9.156 -33.156 -29.484 1 90.38 355 GLY A C 1
ATOM 2615 O O . GLY A 1 355 ? -8.141 -33.344 -30.172 1 90.38 355 GLY A O 1
ATOM 2616 N N . ASP A 1 356 ? -9.375 -32.094 -28.781 1 90.94 356 ASP A N 1
ATOM 2617 C CA . ASP A 1 356 ? -8.32 -31.109 -28.547 1 90.94 356 ASP A CA 1
ATOM 2618 C C . ASP A 1 356 ? -7.195 -31.703 -27.703 1 90.94 356 ASP A C 1
ATOM 2620 O O . ASP A 1 356 ? -7.395 -32.688 -27 1 90.94 356 ASP A O 1
ATOM 2624 N N . PHE A 1 357 ? -6.031 -31.234 -27.812 1 88.5 357 PHE A N 1
ATOM 2625 C CA . PHE A 1 357 ? -4.949 -31.641 -26.922 1 88.5 357 PHE A CA 1
ATOM 2626 C C . PHE A 1 357 ? -4.309 -30.438 -26.266 1 88.5 357 PHE A C 1
ATOM 2628 O O . PHE A 1 357 ? -4.469 -29.297 -26.734 1 88.5 357 PHE A O 1
ATOM 2635 N N . VAL A 1 358 ? -3.678 -30.609 -25.078 1 86.69 358 VAL A N 1
ATOM 2636 C CA . VAL A 1 358 ? -2.998 -29.562 -24.344 1 86.69 358 VAL A CA 1
ATOM 2637 C C . VAL A 1 358 ? -1.605 -29.328 -24.922 1 86.69 358 VAL A C 1
ATOM 2639 O O . VAL A 1 358 ? -0.824 -30.281 -25.062 1 86.69 358 VAL A O 1
ATOM 2642 N N . ALA A 1 359 ? -1.361 -28.141 -25.328 1 90.81 359 ALA A N 1
ATOM 2643 C CA . ALA A 1 359 ? -0.059 -27.797 -25.891 1 90.81 359 ALA A CA 1
ATOM 2644 C C . ALA A 1 359 ? 0.663 -26.766 -25.047 1 90.81 359 ALA A C 1
ATOM 2646 O O . ALA A 1 359 ? 0.078 -25.75 -24.672 1 90.81 359 ALA A O 1
ATOM 2647 N N . GLU A 1 360 ? 1.879 -27.094 -24.656 1 91.75 360 GLU A N 1
ATOM 2648 C CA . GLU A 1 360 ? 2.771 -26.156 -23.984 1 91.75 360 GLU A CA 1
ATOM 2649 C C . GLU A 1 360 ? 3.842 -25.641 -24.938 1 91.75 360 GLU A C 1
ATOM 2651 O O . GLU A 1 360 ? 4.238 -26.328 -25.875 1 91.75 360 GLU A O 1
ATOM 2656 N N . PRO A 1 361 ? 4.215 -24.438 -24.734 1 92.81 361 PRO A N 1
ATOM 2657 C CA . PRO A 1 361 ? 5.277 -23.906 -25.594 1 92.81 361 PRO A CA 1
ATOM 2658 C C . PRO A 1 361 ? 6.629 -24.578 -25.344 1 92.81 361 PRO A C 1
ATOM 2660 O O . PRO A 1 361 ? 7.223 -24.391 -24.281 1 92.81 361 PRO A O 1
ATOM 2663 N N . VAL A 1 362 ? 7.07 -25.391 -26.25 1 93.81 362 VAL A N 1
ATOM 2664 C CA . VAL A 1 362 ? 8.359 -26.062 -26.156 1 93.81 362 VAL A CA 1
ATOM 2665 C C . VAL A 1 362 ? 9.273 -25.578 -27.297 1 93.81 362 VAL A C 1
ATOM 2667 O O . VAL A 1 362 ? 8.789 -25.141 -28.344 1 93.81 362 VAL A O 1
ATOM 2670 N N . PRO A 1 363 ? 10.539 -25.656 -27.047 1 95 363 PRO A N 1
ATOM 2671 C CA . PRO A 1 363 ? 11.461 -25.156 -28.062 1 95 363 PRO A CA 1
ATOM 2672 C C . PRO A 1 363 ? 11.586 -26.078 -29.266 1 95 363 PRO A C 1
ATOM 2674 O O . PRO A 1 363 ? 11.695 -27.297 -29.109 1 95 363 PRO A O 1
ATOM 2677 N N . PHE A 1 364 ? 11.523 -25.5 -30.438 1 95.38 364 PHE A N 1
ATOM 2678 C CA . PHE A 1 364 ? 11.773 -26.172 -31.703 1 95.38 364 PHE A CA 1
ATOM 2679 C C . PHE A 1 364 ? 12.984 -25.594 -32.406 1 95.38 364 PHE A C 1
ATOM 2681 O O . PHE A 1 364 ? 13.031 -24.391 -32.688 1 95.38 364 PHE A O 1
ATOM 2688 N N . PRO A 1 365 ? 13.938 -26.469 -32.688 1 94.38 365 PRO A N 1
ATOM 2689 C CA . PRO A 1 365 ? 15.102 -25.953 -33.438 1 94.38 365 PRO A CA 1
ATOM 2690 C C . PRO A 1 365 ? 14.789 -25.656 -34.906 1 94.38 365 PRO A C 1
ATOM 2692 O O . PRO A 1 365 ? 15.602 -25.047 -35.594 1 94.38 365 PRO A O 1
ATOM 2695 N N . VAL A 1 366 ? 13.656 -26.188 -35.406 1 95.31 366 VAL A N 1
ATOM 2696 C CA . VAL A 1 366 ? 13.109 -25.875 -36.75 1 95.31 366 VAL A CA 1
ATOM 2697 C C . VAL A 1 366 ? 11.75 -25.203 -36.594 1 95.31 366 VAL A C 1
ATOM 2699 O O . VAL A 1 366 ? 11.07 -25.359 -35.562 1 95.31 366 VAL A O 1
ATOM 2702 N N . PRO A 1 367 ? 11.422 -24.391 -37.688 1 96.69 367 PRO A N 1
ATOM 2703 C CA . PRO A 1 367 ? 10.094 -23.781 -37.531 1 96.69 367 PRO A CA 1
ATOM 2704 C C . PRO A 1 367 ? 8.992 -24.812 -37.312 1 96.69 367 PRO A C 1
ATOM 2706 O O . PRO A 1 367 ? 8.906 -25.797 -38.062 1 96.69 367 PRO A O 1
ATOM 2709 N N . GLY A 1 368 ? 8.305 -24.641 -36.281 1 97.44 368 GLY A N 1
ATOM 2710 C CA . GLY A 1 368 ? 7.238 -25.562 -35.906 1 97.44 368 GLY A CA 1
ATOM 2711 C C . GLY A 1 368 ? 6.125 -24.906 -35.125 1 97.44 368 GLY A C 1
ATOM 2712 O O . GLY A 1 368 ? 6.355 -23.922 -34.438 1 97.44 368 GLY A O 1
ATOM 2713 N N . ILE A 1 369 ? 4.902 -25.453 -35.25 1 97.69 369 ILE A N 1
ATOM 2714 C CA . ILE A 1 369 ? 3.75 -24.906 -34.531 1 97.69 369 ILE A CA 1
ATOM 2715 C C . ILE A 1 369 ? 2.777 -26.031 -34.188 1 97.69 369 ILE A C 1
ATOM 2717 O O . ILE A 1 369 ? 2.609 -26.984 -34.969 1 97.69 369 ILE A O 1
ATOM 2721 N N . MET A 1 370 ? 2.246 -25.953 -33 1 97.69 370 MET A N 1
ATOM 2722 C CA . MET A 1 370 ? 1.188 -26.875 -32.594 1 97.69 370 MET A CA 1
ATOM 2723 C C . MET A 1 370 ? -0.165 -26.172 -32.594 1 97.69 370 MET A C 1
ATOM 2725 O O . MET A 1 370 ? -0.279 -25.047 -32.094 1 97.69 370 MET A O 1
ATOM 2729 N N . ILE A 1 371 ? -1.119 -26.797 -33.156 1 97.62 371 ILE A N 1
ATOM 2730 C CA . ILE A 1 371 ? -2.492 -26.312 -33.219 1 97.62 371 ILE A CA 1
ATOM 2731 C C . ILE A 1 371 ? -3.408 -27.266 -32.438 1 97.62 371 ILE A C 1
ATOM 2733 O O . ILE A 1 371 ? -4 -28.172 -33.031 1 97.62 371 ILE A O 1
ATOM 2737 N N . PRO A 1 372 ? -3.658 -26.984 -31.156 1 95.06 372 PRO A N 1
ATOM 2738 C CA . PRO A 1 372 ? -4.277 -27.984 -30.281 1 95.06 372 PRO A CA 1
ATOM 2739 C C . PRO A 1 372 ? -5.797 -28.031 -30.422 1 95.06 372 PRO A C 1
ATOM 2741 O O . PRO A 1 372 ? -6.434 -28.984 -29.969 1 95.06 372 PRO A O 1
ATOM 2744 N N . LYS A 1 373 ? -6.461 -27.109 -31.094 1 94.44 373 LYS A N 1
ATOM 2745 C CA . LYS A 1 373 ? -7.914 -27.062 -31.188 1 94.44 373 LYS A CA 1
ATOM 2746 C C . LYS A 1 373 ? -8.398 -27.719 -32.469 1 94.44 373 LYS A C 1
ATOM 2748 O O . LYS A 1 373 ? -7.941 -27.391 -33.562 1 94.44 373 LYS A O 1
ATOM 2753 N N . THR A 1 374 ? -9.391 -28.578 -32.312 1 95.94 374 THR A N 1
ATOM 2754 C CA . THR A 1 374 ? -9.945 -29.281 -33.469 1 95.94 374 THR A CA 1
ATOM 2755 C C . THR A 1 374 ? -10.625 -28.312 -34.406 1 95.94 374 THR A C 1
ATOM 2757 O O . THR A 1 374 ? -10.602 -28.516 -35.625 1 95.94 374 THR A O 1
ATOM 2760 N N . ALA A 1 375 ? -11.188 -27.281 -33.875 1 94.94 375 ALA A N 1
ATOM 2761 C CA . ALA A 1 375 ? -11.844 -26.266 -34.688 1 94.94 375 ALA A CA 1
ATOM 2762 C C . ALA A 1 375 ? -10.844 -25.609 -35.656 1 94.94 375 ALA A C 1
ATOM 2764 O O . ALA A 1 375 ? -11.148 -25.391 -36.812 1 94.94 375 ALA A O 1
ATOM 2765 N N . ASP A 1 376 ? -9.695 -25.344 -35.188 1 96.56 376 ASP A N 1
ATOM 2766 C CA . ASP A 1 376 ? -8.656 -24.719 -36 1 96.56 376 ASP A CA 1
ATOM 2767 C C . ASP A 1 376 ? -8.07 -25.719 -37 1 96.56 376 ASP A C 1
ATOM 2769 O O . ASP A 1 376 ? -7.742 -25.359 -38.125 1 96.56 376 ASP A O 1
ATOM 2773 N N . ALA A 1 377 ? -7.879 -26.922 -36.531 1 96.88 377 ALA A N 1
ATOM 2774 C CA . ALA A 1 377 ? -7.387 -27.984 -37.406 1 96.88 377 ALA A CA 1
ATOM 2775 C C . ALA A 1 377 ? -8.305 -28.156 -38.625 1 96.88 377 ALA A C 1
ATOM 2777 O O . ALA A 1 377 ? -7.836 -28.453 -39.719 1 96.88 377 ALA A O 1
ATOM 2778 N N . LYS A 1 378 ? -9.57 -28.031 -38.406 1 96.94 378 LYS A N 1
ATOM 2779 C CA . LYS A 1 378 ? -10.555 -28.172 -39.5 1 96.94 378 LYS A CA 1
ATOM 2780 C C . LYS A 1 378 ? -10.367 -27.062 -40.531 1 96.94 378 LYS A C 1
ATOM 2782 O O . LYS A 1 378 ? -10.531 -27.297 -41.75 1 96.94 378 LYS A O 1
ATOM 2787 N N . ILE A 1 379 ? -10.039 -25.938 -40.062 1 97.06 379 ILE A N 1
ATOM 2788 C CA . ILE A 1 379 ? -9.805 -24.828 -40.969 1 97.06 379 ILE A CA 1
ATOM 2789 C C . ILE A 1 379 ? -8.609 -25.141 -41.875 1 97.06 379 ILE A C 1
ATOM 2791 O O . ILE A 1 379 ? -8.664 -24.938 -43.094 1 97.06 379 ILE A O 1
ATOM 2795 N N . ILE A 1 380 ? -7.574 -25.641 -41.312 1 97.75 380 ILE A N 1
ATOM 2796 C CA . ILE A 1 380 ? -6.355 -25.969 -42.062 1 97.75 380 ILE A CA 1
ATOM 2797 C C . ILE A 1 380 ? -6.645 -27.078 -43.062 1 97.75 380 ILE A C 1
ATOM 2799 O O . ILE A 1 380 ? -6.207 -27.016 -44.188 1 97.75 380 ILE A O 1
ATOM 2803 N N . SER A 1 381 ? -7.391 -28.078 -42.625 1 96.81 381 SER A N 1
ATOM 2804 C CA . SER A 1 381 ? -7.73 -29.219 -43.469 1 96.81 381 SER A CA 1
ATOM 2805 C C . SER A 1 381 ? -8.562 -28.781 -44.688 1 96.81 381 SER A C 1
ATOM 2807 O O . SER A 1 381 ? -8.344 -29.234 -45.781 1 96.81 381 SER A O 1
ATOM 2809 N N . LYS A 1 382 ? -9.508 -27.969 -44.438 1 96.88 382 LYS A N 1
ATOM 2810 C CA . LYS A 1 382 ? -10.352 -27.453 -45.5 1 96.88 382 LYS A CA 1
ATOM 2811 C C . LYS A 1 382 ? -9.531 -26.688 -46.531 1 96.88 382 LYS A C 1
ATOM 2813 O O . LYS A 1 382 ? -9.688 -26.891 -47.75 1 96.88 382 LYS A O 1
ATOM 2818 N N . TYR A 1 383 ? -8.703 -25.844 -46.062 1 97.62 383 TYR A N 1
ATOM 2819 C CA . TYR A 1 383 ? -7.836 -25.094 -46.969 1 97.62 383 TYR A CA 1
ATOM 2820 C C . TYR A 1 383 ? -6.969 -26.047 -47.781 1 97.62 383 TYR A C 1
ATOM 2822 O O . TYR A 1 383 ? -6.844 -25.875 -49 1 97.62 383 TYR A O 1
ATOM 2830 N N . TYR A 1 384 ? -6.344 -27 -47.125 1 97.56 384 TYR A N 1
ATOM 2831 C CA . TYR A 1 384 ? -5.469 -27.938 -47.812 1 97.56 384 TYR A CA 1
ATOM 2832 C C . TYR A 1 384 ? -6.223 -28.703 -48.906 1 97.56 384 TYR A C 1
ATOM 2834 O O . TYR A 1 384 ? -5.719 -28.859 -50.031 1 97.56 384 TYR A O 1
ATOM 2842 N N . GLU A 1 385 ? -7.398 -29.172 -48.594 1 95.25 385 GLU A N 1
ATOM 2843 C CA . GLU A 1 385 ? -8.203 -29.922 -49.562 1 95.25 385 GLU A CA 1
ATOM 2844 C C . GLU A 1 385 ? -8.578 -29.062 -50.781 1 95.25 385 GLU A C 1
ATOM 2846 O O . GLU A 1 385 ? -8.578 -29.547 -51.906 1 95.25 385 GLU A O 1
ATOM 2851 N N . GLU A 1 386 ? -8.844 -27.875 -50.5 1 95.94 386 GLU A N 1
ATOM 2852 C CA . GLU A 1 386 ? -9.227 -26.969 -51.594 1 95.94 386 GLU A CA 1
ATOM 2853 C C . GLU A 1 386 ? -8.039 -26.672 -52.5 1 95.94 386 GLU A C 1
ATOM 2855 O O . GLU A 1 386 ? -8.219 -26.422 -53.688 1 95.94 386 GLU A O 1
ATOM 2860 N N . GLN A 1 387 ? -6.883 -26.781 -51.906 1 95.88 387 GLN A N 1
ATOM 2861 C CA . GLN A 1 387 ? -5.711 -26.359 -52.688 1 95.88 387 GLN A CA 1
ATOM 2862 C C . GLN A 1 387 ? -4.941 -27.562 -53.219 1 95.88 387 GLN A C 1
ATOM 2864 O O . GLN A 1 387 ? -3.859 -27.422 -53.781 1 95.88 387 GLN A O 1
ATOM 2869 N N . THR A 1 388 ? -5.43 -28.703 -52.906 1 94.88 388 THR A N 1
ATOM 2870 C CA . THR A 1 388 ? -4.758 -29.922 -53.344 1 94.88 388 THR A CA 1
ATOM 2871 C C . THR A 1 388 ? -5.617 -30.641 -54.375 1 94.88 388 THR A C 1
ATOM 2873 O O . THR A 1 388 ? -6.832 -30.766 -54.219 1 94.88 388 THR A O 1
ATOM 2876 N N . LYS A 1 389 ? -4.961 -31.047 -55.531 1 93.69 389 LYS A N 1
ATOM 2877 C CA . LYS A 1 389 ? -5.648 -31.844 -56.562 1 93.69 389 LYS A CA 1
ATOM 2878 C C . LYS A 1 389 ? -5.27 -33.312 -56.469 1 93.69 389 LYS A C 1
ATOM 2880 O O . LYS A 1 389 ? -4.09 -33.656 -56.469 1 93.69 389 LYS A O 1
ATOM 2885 N N . LYS A 1 390 ? -6.203 -34.156 -56.375 1 90.75 390 LYS A N 1
ATOM 2886 C CA . LYS A 1 390 ? -5.98 -35.594 -56.219 1 90.75 390 LYS A CA 1
ATOM 2887 C C . LYS A 1 390 ? -6.613 -36.375 -57.375 1 90.75 390 LYS A C 1
ATOM 2889 O O . LYS A 1 390 ? -7.57 -35.906 -58 1 90.75 390 LYS A O 1
ATOM 2894 N N . THR A 1 391 ? -5.996 -37.5 -57.719 1 88.56 391 THR A N 1
ATOM 2895 C CA . THR A 1 391 ? -6.59 -38.406 -58.688 1 88.56 391 THR A CA 1
ATOM 2896 C C . THR A 1 391 ? -7.805 -39.094 -58.094 1 88.56 391 THR A C 1
ATOM 2898 O O . THR A 1 391 ? -8.102 -38.938 -56.906 1 88.56 391 THR A O 1
ATOM 2901 N N . ALA A 1 392 ? -8.469 -39.875 -59.031 1 84.69 392 ALA A N 1
ATOM 2902 C CA . ALA A 1 392 ? -9.641 -40.625 -58.594 1 84.69 392 ALA A CA 1
ATOM 2903 C C . ALA A 1 392 ? -9.266 -41.656 -57.531 1 84.69 392 ALA A C 1
ATOM 2905 O O . ALA A 1 392 ? -10.102 -42.031 -56.719 1 84.69 392 ALA A O 1
ATOM 2906 N N . GLN A 1 393 ? -7.988 -42.031 -57.531 1 79.69 393 GLN A N 1
ATOM 2907 C CA . GLN A 1 393 ? -7.508 -43.031 -56.562 1 79.69 393 GLN A CA 1
ATOM 2908 C C . GLN A 1 393 ? -7 -42.375 -55.281 1 79.69 393 GLN A C 1
ATOM 2910 O O . GLN A 1 393 ? -6.566 -43.062 -54.375 1 79.69 393 GLN A O 1
ATOM 2915 N N . GLY A 1 394 ? -7.039 -41.062 -55.25 1 80.81 394 GLY A N 1
ATOM 2916 C CA . GLY A 1 394 ? -6.695 -40.344 -54.031 1 80.81 394 GLY A CA 1
ATOM 2917 C C . GLY A 1 394 ? -5.246 -39.906 -54 1 80.81 394 GLY A C 1
ATOM 2918 O O . GLY A 1 394 ? -4.793 -39.344 -53 1 80.81 394 GLY A O 1
ATOM 2919 N N . CYS A 1 395 ? -4.547 -40.125 -55.031 1 82.44 395 CYS A N 1
ATOM 2920 C CA . CYS A 1 395 ? -3.15 -39.719 -55.094 1 82.44 395 CYS A CA 1
ATOM 2921 C C . CYS A 1 395 ? -3.033 -38.25 -55.5 1 82.44 395 CYS A C 1
ATOM 2923 O O . CYS A 1 395 ? -3.723 -37.781 -56.406 1 82.44 395 CYS A O 1
ATOM 2925 N N . VAL A 1 396 ? -2.176 -37.5 -54.75 1 88.62 396 VAL A N 1
ATOM 2926 C CA . VAL A 1 396 ? -2.035 -36.094 -55.031 1 88.62 396 VAL A CA 1
ATOM 2927 C C . VAL A 1 396 ? -1.225 -35.875 -56.312 1 88.62 396 VAL A C 1
ATOM 2929 O O . VAL A 1 396 ? -0.135 -36.438 -56.438 1 88.62 396 VAL A O 1
ATOM 2932 N N . VAL A 1 397 ? -1.766 -35.062 -57.125 1 88.5 397 VAL A N 1
ATOM 2933 C CA . VAL A 1 397 ? -1.108 -34.75 -58.406 1 88.5 397 VAL A CA 1
ATOM 2934 C C . VAL A 1 397 ? -0.446 -33.375 -58.312 1 88.5 397 VAL A C 1
ATOM 2936 O O . VAL A 1 397 ? 0.565 -33.125 -58.969 1 88.5 397 VAL A O 1
ATOM 2939 N N . LYS A 1 398 ? -1.102 -32.5 -57.531 1 93.25 398 LYS A N 1
ATOM 2940 C CA . LYS A 1 398 ? -0.557 -31.141 -57.406 1 93.25 398 LYS A CA 1
ATOM 2941 C C . LYS A 1 398 ? -0.737 -30.594 -56 1 93.25 398 LYS A C 1
ATOM 2943 O O . LYS A 1 398 ? -1.833 -30.656 -55.438 1 93.25 398 LYS A O 1
ATOM 2948 N N . TYR A 1 399 ? 0.33 -30.125 -55.469 1 95.38 399 TYR A N 1
ATOM 2949 C CA . TYR A 1 399 ? 0.328 -29.422 -54.188 1 95.38 399 TYR A CA 1
ATOM 2950 C C . TYR A 1 399 ? 0.306 -27.922 -54.406 1 95.38 399 TYR A C 1
ATOM 2952 O O . TYR A 1 399 ? 1.336 -27.312 -54.688 1 95.38 399 TYR A O 1
ATOM 2960 N N . ARG A 1 400 ? -0.855 -27.266 -54.125 1 95.38 400 ARG A N 1
ATOM 2961 C CA . ARG A 1 400 ? -0.944 -25.828 -54.375 1 95.38 400 ARG A CA 1
ATOM 2962 C C . ARG A 1 400 ? -1.062 -25.047 -53.062 1 95.38 400 ARG A C 1
ATOM 2964 O O . ARG A 1 400 ? -0.974 -23.812 -53.062 1 95.38 400 ARG A O 1
ATOM 2971 N N . GLY A 1 401 ? -1.258 -25.766 -52.031 1 96.88 401 GLY A N 1
ATOM 2972 C CA . GLY A 1 401 ? -1.356 -25.078 -50.75 1 96.88 401 GLY A CA 1
ATOM 2973 C C . GLY A 1 401 ? -0.056 -24.438 -50.312 1 96.88 401 GLY A C 1
ATOM 2974 O O . GLY A 1 401 ? 1.024 -24.984 -50.562 1 96.88 401 GLY A O 1
ATOM 2975 N N . ARG A 1 402 ? -0.195 -23.172 -49.688 1 97.44 402 ARG A N 1
ATOM 2976 C CA . ARG A 1 402 ? 0.952 -22.438 -49.188 1 97.44 402 ARG A CA 1
ATOM 2977 C C . ARG A 1 402 ? 0.732 -22.016 -47.75 1 97.44 402 ARG A C 1
ATOM 2979 O O . ARG A 1 402 ? -0.398 -21.734 -47.344 1 97.44 402 ARG A O 1
ATOM 2986 N N . ALA A 1 403 ? 1.802 -22 -47.031 1 97.94 403 ALA A N 1
ATOM 2987 C CA . ALA A 1 403 ? 1.722 -21.562 -45.656 1 97.94 403 ALA A CA 1
ATOM 2988 C C . ALA A 1 403 ? 3.082 -21.078 -45.156 1 97.94 403 ALA A C 1
ATOM 2990 O O . ALA A 1 403 ? 4.098 -21.281 -45.812 1 97.94 403 ALA A O 1
ATOM 2991 N N . SER A 1 404 ? 3.137 -20.422 -44.094 1 97.38 404 SER A N 1
ATOM 2992 C CA . SER A 1 404 ? 4.34 -20.047 -43.344 1 97.38 404 SER A CA 1
ATOM 2993 C C . SER A 1 404 ? 4.086 -20.031 -41.844 1 97.38 404 SER A C 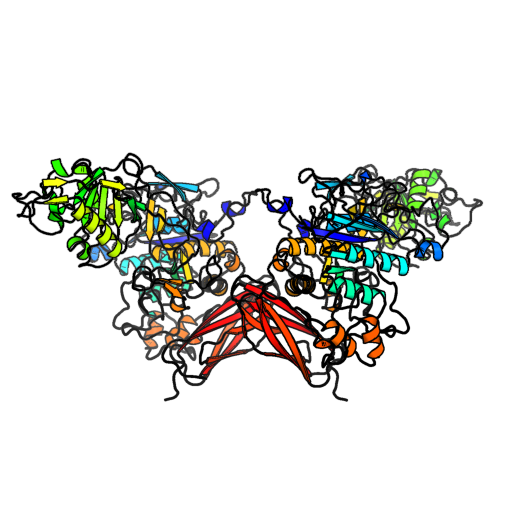1
ATOM 2995 O O . SER A 1 404 ? 2.939 -19.969 -41.406 1 97.38 404 SER A O 1
ATOM 2997 N N . ILE A 1 405 ? 5.066 -20.219 -41.094 1 97.31 405 ILE A N 1
ATOM 2998 C CA . ILE A 1 405 ? 5.02 -20.188 -39.656 1 97.31 405 ILE A CA 1
ATOM 2999 C C . ILE A 1 405 ? 5.676 -18.906 -39.156 1 97.31 405 ILE A C 1
ATOM 3001 O O . ILE A 1 405 ? 6.781 -18.562 -39.562 1 97.31 405 ILE A O 1
ATOM 3005 N N . GLY A 1 406 ? 4.996 -18.203 -38.219 1 95.25 406 GLY A N 1
ATOM 3006 C CA . GLY A 1 406 ? 5.512 -16.953 -37.688 1 95.25 406 GLY A CA 1
ATOM 3007 C C . GLY A 1 406 ? 6.41 -17.156 -36.469 1 95.25 406 GLY A C 1
ATOM 3008 O O . GLY A 1 406 ? 6.672 -18.297 -36.062 1 95.25 406 GLY A O 1
ATOM 3009 N N . GLU A 1 407 ? 6.91 -15.984 -35.906 1 94.19 407 GLU A N 1
ATOM 3010 C CA . GLU A 1 407 ? 7.758 -15.984 -34.719 1 94.19 407 GLU A CA 1
ATOM 3011 C C . GLU A 1 407 ? 6.973 -16.438 -33.5 1 94.19 407 GLU A C 1
ATOM 3013 O O . GLU A 1 407 ? 5.852 -15.977 -33.25 1 94.19 407 GLU A O 1
ATOM 3018 N N . GLY A 1 408 ? 7.5 -17.406 -32.781 1 94.94 408 GLY A N 1
ATOM 3019 C CA . GLY A 1 408 ? 6.801 -17.906 -31.594 1 94.94 408 GLY A CA 1
ATOM 3020 C C . GLY A 1 408 ? 7.57 -17.688 -30.297 1 94.94 408 GLY A C 1
ATOM 3021 O O . GLY A 1 408 ? 7.133 -18.109 -29.234 1 94.94 408 GLY A O 1
ATOM 3022 N N . ARG A 1 409 ? 8.734 -16.828 -30.234 1 94.38 409 ARG A N 1
ATOM 3023 C CA . ARG A 1 409 ? 9.641 -16.734 -29.094 1 94.38 409 ARG A CA 1
ATOM 3024 C C . ARG A 1 409 ? 9.43 -15.438 -28.328 1 94.38 409 ARG A C 1
ATOM 3026 O O . ARG A 1 409 ? 9.922 -15.289 -27.203 1 94.38 409 ARG A O 1
ATOM 3033 N N . ILE A 1 410 ? 8.656 -14.719 -28.938 1 91.44 410 ILE A N 1
ATOM 3034 C CA . ILE A 1 410 ? 8.422 -13.422 -28.312 1 91.44 410 ILE A CA 1
ATOM 3035 C C . ILE A 1 410 ? 7.273 -13.539 -27.312 1 91.44 410 ILE A C 1
ATOM 3037 O O . ILE A 1 410 ? 6.184 -13.992 -27.656 1 91.44 410 ILE A O 1
ATOM 3041 N N . ALA A 1 411 ? 7.578 -13.188 -26.094 1 90.06 411 ALA A N 1
ATOM 3042 C CA . ALA A 1 411 ? 6.57 -13.234 -25.047 1 90.06 411 ALA A CA 1
ATOM 3043 C C . ALA A 1 411 ? 5.496 -12.18 -25.266 1 90.06 411 ALA A C 1
ATOM 3045 O O . ALA A 1 411 ? 5.789 -11.078 -25.75 1 90.06 411 ALA A O 1
ATOM 3046 N N . PHE A 1 412 ? 4.324 -12.578 -24.984 1 87.75 412 PHE A N 1
ATOM 3047 C CA . PHE A 1 412 ? 3.191 -11.656 -24.969 1 87.75 412 PHE A CA 1
ATOM 3048 C C . PHE A 1 412 ? 2.609 -11.547 -23.562 1 87.75 412 PHE A C 1
ATOM 3050 O O . PHE A 1 412 ? 2.518 -12.547 -22.844 1 87.75 412 PHE A O 1
ATOM 3057 N N . PHE A 1 413 ? 2.311 -10.422 -23.172 1 81.38 413 PHE A N 1
ATOM 3058 C CA . PHE A 1 413 ? 1.786 -10.195 -21.828 1 81.38 413 PHE A CA 1
ATOM 3059 C C . PHE A 1 413 ? 0.32 -9.789 -21.891 1 81.38 413 PHE A C 1
ATOM 3061 O O . PHE A 1 413 ? -0.022 -8.766 -22.484 1 81.38 413 PHE A O 1
ATOM 3068 N N . ASP A 1 414 ? -0.388 -10.836 -21.438 1 70.19 414 ASP A N 1
ATOM 3069 C CA . ASP A 1 414 ? -1.839 -10.672 -21.438 1 70.19 414 ASP A CA 1
ATOM 3070 C C . ASP A 1 414 ? -2.291 -9.766 -20.297 1 70.19 414 ASP A C 1
ATOM 3072 O O . ASP A 1 414 ? -1.576 -9.602 -19.312 1 70.19 414 ASP A O 1
ATOM 3076 N N . ARG A 1 415 ? -3.604 -9.547 -20.516 1 64.94 415 ARG A N 1
ATOM 3077 C CA . ARG A 1 415 ? -4.098 -8.477 -19.641 1 64.94 415 ARG A CA 1
ATOM 3078 C C . ARG A 1 415 ? -4.75 -9.055 -18.391 1 64.94 415 ARG A C 1
ATOM 3080 O O . ARG A 1 415 ? -4.594 -8.5 -17.297 1 64.94 415 ARG A O 1
ATOM 3087 N N . GLN A 1 416 ? -5.461 -10.227 -18.469 1 69.44 416 GLN A N 1
ATOM 3088 C CA . GLN A 1 416 ? -6.188 -10.633 -17.266 1 69.44 416 GLN A CA 1
ATOM 3089 C C . GLN A 1 416 ? -5.582 -11.891 -16.656 1 69.44 416 GLN A C 1
ATOM 3091 O O . GLN A 1 416 ? -5.785 -12.992 -17.156 1 69.44 416 GLN A O 1
ATOM 3096 N N . VAL A 1 417 ? -4.75 -11.852 -15.688 1 78.31 417 VAL A N 1
ATOM 3097 C CA . VAL A 1 417 ? -4.035 -12.898 -14.969 1 78.31 417 VAL A CA 1
ATOM 3098 C C . VAL A 1 417 ? -3.908 -12.516 -13.492 1 78.31 417 VAL A C 1
ATOM 3100 O O . VAL A 1 417 ? -4.051 -11.344 -13.133 1 78.31 417 VAL A O 1
ATOM 3103 N N . PRO A 1 418 ? -3.85 -13.734 -12.602 1 90.44 418 PRO A N 1
ATOM 3104 C CA . PRO A 1 418 ? -3.621 -15.156 -12.875 1 90.44 418 PRO A CA 1
ATOM 3105 C C . PRO A 1 418 ? -4.922 -15.953 -12.977 1 90.44 418 PRO A C 1
ATOM 3107 O O . PRO A 1 418 ? -5.992 -15.445 -12.641 1 90.44 418 PRO A O 1
ATOM 3110 N N . ALA A 1 419 ? -4.793 -17.094 -13.523 1 94.81 419 ALA A N 1
ATOM 3111 C CA . ALA A 1 419 ? -5.816 -18.125 -13.461 1 94.81 419 ALA A CA 1
ATOM 3112 C C . ALA A 1 419 ? -5.23 -19.453 -12.953 1 94.81 419 ALA A C 1
ATOM 3114 O O . ALA A 1 419 ? -4.094 -19.797 -13.289 1 94.81 419 ALA A O 1
ATOM 3115 N N . ILE A 1 420 ? -6.016 -20.141 -12.18 1 97.94 420 ILE A N 1
ATOM 3116 C CA . ILE A 1 420 ? -5.559 -21.438 -11.703 1 97.94 420 ILE A CA 1
ATOM 3117 C C . ILE A 1 420 ? -5.473 -22.422 -12.867 1 97.94 420 ILE A C 1
ATOM 3119 O O . ILE A 1 420 ? -6.434 -22.594 -13.617 1 97.94 420 ILE A O 1
ATOM 3123 N N . SER A 1 421 ? -4.324 -23.047 -12.969 1 96.88 421 SER A N 1
ATOM 3124 C CA . SER A 1 421 ? -4.074 -23.922 -14.109 1 96.88 421 SER A CA 1
ATOM 3125 C C . SER A 1 421 ? -4.953 -25.172 -14.055 1 96.88 421 SER A C 1
ATOM 3127 O O . SER A 1 421 ? -5.25 -25.672 -12.969 1 96.88 421 SER A O 1
ATOM 3129 N N . ARG A 1 422 ? -5.238 -25.688 -15.156 1 95.75 422 ARG A N 1
ATOM 3130 C CA . ARG A 1 422 ? -6.113 -26.844 -15.289 1 95.75 422 ARG A CA 1
ATOM 3131 C C . ARG A 1 422 ? -5.555 -28.047 -14.523 1 95.75 422 ARG A C 1
ATOM 3133 O O . ARG A 1 422 ? -6.305 -28.766 -13.875 1 95.75 422 ARG A O 1
ATOM 3140 N N . PHE A 1 423 ? -4.246 -28.219 -14.547 1 95.19 423 PHE A N 1
ATOM 3141 C CA . PHE A 1 423 ? -3.611 -29.375 -13.953 1 95.19 423 PHE A CA 1
ATOM 3142 C C . PHE A 1 423 ? -3.535 -29.234 -12.438 1 95.19 423 PHE A C 1
ATOM 3144 O O . PHE A 1 423 ? -3.271 -30.219 -11.727 1 95.19 423 PHE A O 1
ATOM 3151 N N . SER A 1 424 ? -3.629 -28.047 -11.914 1 97.88 424 SER A N 1
ATOM 3152 C CA . SER A 1 424 ? -3.457 -27.812 -10.484 1 97.88 424 SER A CA 1
ATOM 3153 C C . SER A 1 424 ? -4.523 -28.547 -9.68 1 97.88 424 SER A C 1
ATOM 3155 O O . SER A 1 424 ? -5.723 -28.312 -9.875 1 97.88 424 SER A O 1
ATOM 3157 N N . SER A 1 425 ? -4.09 -29.359 -8.789 1 97 425 SER A N 1
ATOM 3158 C CA . SER A 1 425 ? -5.027 -30.125 -7.973 1 97 425 SER A CA 1
ATOM 3159 C C . SER A 1 425 ? -5.902 -29.203 -7.125 1 97 425 SER A C 1
ATOM 3161 O O . SER A 1 425 ? -5.504 -28.078 -6.801 1 97 425 SER A O 1
ATOM 3163 N N . ARG A 1 426 ? -7.133 -29.75 -6.859 1 97.94 426 ARG A N 1
ATOM 3164 C CA . ARG A 1 426 ? -8.148 -28.969 -6.148 1 97.94 426 ARG A CA 1
ATOM 3165 C C . ARG A 1 426 ? -8.562 -29.672 -4.855 1 97.94 426 ARG A C 1
ATOM 3167 O O . ARG A 1 426 ? -8.375 -30.875 -4.711 1 97.94 426 ARG A O 1
ATOM 3174 N N . GLY A 1 427 ? -8.953 -28.812 -3.842 1 97.56 427 GLY A N 1
ATOM 3175 C CA . GLY A 1 427 ? -9.656 -29.375 -2.699 1 97.56 427 GLY A CA 1
ATOM 3176 C C . GLY A 1 427 ? -11.078 -29.781 -3.021 1 97.56 427 GLY A C 1
ATOM 3177 O O . GLY A 1 427 ? -11.508 -29.703 -4.176 1 97.56 427 GLY A O 1
ATOM 3178 N N . PRO A 1 428 ? -11.891 -30.234 -2.031 1 97.75 428 PRO A N 1
ATOM 3179 C CA . PRO A 1 428 ? -11.523 -30.328 -0.615 1 97.75 428 PRO A CA 1
ATOM 3180 C C . PRO A 1 428 ? -10.508 -31.438 -0.339 1 97.75 428 PRO A C 1
ATOM 3182 O O . PRO A 1 428 ? -10.359 -32.344 -1.148 1 97.75 428 PRO A O 1
ATOM 3185 N N . ASP A 1 429 ? -9.805 -31.281 0.714 1 96.94 429 ASP A N 1
ATOM 3186 C CA . ASP A 1 429 ? -8.898 -32.312 1.22 1 96.94 429 ASP A CA 1
ATOM 3187 C C . ASP A 1 429 ? -9.664 -33.562 1.617 1 96.94 429 ASP A C 1
ATOM 3189 O O . ASP A 1 429 ? -10.891 -33.531 1.762 1 96.94 429 ASP A O 1
ATOM 3193 N N . ILE A 1 430 ? -8.961 -34.688 1.77 1 94.88 430 ILE A N 1
ATOM 3194 C CA . ILE A 1 430 ? -9.641 -35.969 2.041 1 94.88 430 ILE A CA 1
ATOM 3195 C C . ILE A 1 430 ? -8.992 -36.656 3.24 1 94.88 430 ILE A C 1
ATOM 3197 O O . ILE A 1 430 ? -7.809 -36.438 3.514 1 94.88 430 ILE A O 1
ATOM 3201 N N . ILE A 1 431 ? -9.703 -37.531 3.91 1 92.75 431 ILE A N 1
ATOM 3202 C CA . ILE A 1 431 ? -9.242 -38.219 5.121 1 92.75 431 ILE A CA 1
ATOM 3203 C C . ILE A 1 431 ? -8.703 -39.594 4.77 1 92.75 431 ILE A C 1
ATOM 3205 O O . ILE A 1 431 ? -7.914 -40.188 5.527 1 92.75 431 ILE A O 1
ATOM 3209 N N . ASP A 1 432 ? -9.25 -40.125 3.635 1 89.5 432 ASP A N 1
ATOM 3210 C CA . ASP A 1 432 ? -8.875 -41.5 3.309 1 89.5 432 ASP A CA 1
ATOM 3211 C C . ASP A 1 432 ? -9.031 -41.781 1.814 1 89.5 432 ASP A C 1
ATOM 3213 O O . ASP A 1 432 ? -9.297 -40.875 1.036 1 89.5 432 ASP A O 1
ATOM 3217 N N . SER A 1 433 ? -8.812 -43.062 1.453 1 88.19 433 SER A N 1
ATOM 3218 C CA . SER A 1 433 ? -8.82 -43.438 0.048 1 88.19 433 SER A CA 1
ATOM 3219 C C . SER A 1 433 ? -10.234 -43.438 -0.519 1 88.19 433 SER A C 1
ATOM 3221 O O . SER A 1 433 ? -10.422 -43.469 -1.736 1 88.19 433 SER A O 1
ATOM 3223 N N . LEU A 1 434 ? -11.219 -43.406 0.396 1 88.38 434 LEU A N 1
ATOM 3224 C CA . LEU A 1 434 ? -12.602 -43.281 -0.053 1 88.38 434 LEU A CA 1
ATOM 3225 C C . LEU A 1 434 ? -12.961 -41.844 -0.355 1 88.38 434 LEU A C 1
ATOM 3227 O O . LEU A 1 434 ? -14.102 -41.531 -0.736 1 88.38 434 LEU A O 1
ATOM 3231 N N . ARG A 1 435 ? -12.039 -40.969 -0.128 1 91.25 435 ARG A N 1
ATOM 3232 C CA . ARG A 1 435 ? -12.117 -39.562 -0.481 1 91.25 435 ARG A CA 1
ATOM 3233 C C . ARG A 1 435 ? -13.164 -38.844 0.363 1 91.25 435 ARG A C 1
ATOM 3235 O O . ARG A 1 435 ? -13.898 -37.969 -0.142 1 91.25 435 ARG A O 1
ATOM 3242 N N . LYS A 1 436 ? -13.312 -39.281 1.584 1 92.88 436 LYS A N 1
ATOM 3243 C CA . LYS A 1 436 ? -14.117 -38.5 2.525 1 92.88 436 LYS A CA 1
ATOM 3244 C C . LYS A 1 436 ? -13.453 -37.156 2.83 1 92.88 436 LYS A C 1
ATOM 3246 O O . LYS A 1 436 ? -12.266 -37.094 3.15 1 92.88 436 LYS A O 1
ATOM 3251 N N . PRO A 1 437 ? -14.266 -36.094 2.719 1 95.25 437 PRO A N 1
ATOM 3252 C CA . PRO A 1 437 ? -13.656 -34.781 2.898 1 95.25 437 PRO A CA 1
ATOM 3253 C C . PRO A 1 437 ? -13.117 -34.562 4.312 1 95.25 437 PRO A C 1
ATOM 3255 O O . PRO A 1 437 ? -13.719 -35.062 5.281 1 95.25 437 PRO A O 1
ATOM 3258 N N . ALA A 1 438 ? -12.047 -33.812 4.426 1 96.25 438 ALA A N 1
ATOM 3259 C CA . ALA A 1 438 ? -11.43 -33.469 5.703 1 96.25 438 ALA A CA 1
ATOM 3260 C C . ALA A 1 438 ? -11.719 -32.031 6.078 1 96.25 438 ALA A C 1
ATOM 3262 O O . ALA A 1 438 ? -11.938 -31.172 5.207 1 96.25 438 ALA A O 1
ATOM 3263 N N . ASP A 1 439 ? -11.703 -31.672 7.402 1 97.38 439 ASP A N 1
ATOM 3264 C CA . ASP A 1 439 ? -11.938 -30.328 7.91 1 97.38 439 ASP A CA 1
ATOM 3265 C C . ASP A 1 439 ? -10.656 -29.516 7.91 1 97.38 439 ASP A C 1
ATOM 3267 O O . ASP A 1 439 ? -10.312 -28.875 8.914 1 97.38 439 ASP A O 1
ATOM 3271 N N . VAL A 1 440 ? -9.883 -29.609 6.848 1 97.19 440 VAL A N 1
ATOM 3272 C CA . VAL A 1 440 ? -8.656 -28.859 6.59 1 97.19 440 VAL A CA 1
ATOM 3273 C C . VAL A 1 440 ? -8.703 -28.266 5.188 1 97.19 440 VAL A C 1
ATOM 3275 O O . VAL A 1 440 ? -8.984 -28.969 4.215 1 97.19 440 VAL A O 1
ATOM 3278 N N . LEU A 1 441 ? -8.445 -27.016 5.102 1 98.38 441 LEU A N 1
ATOM 3279 C CA . LEU A 1 441 ? -8.453 -26.375 3.793 1 98.38 441 LEU A CA 1
ATOM 3280 C C . LEU A 1 441 ? -7.188 -26.719 3.012 1 98.38 441 LEU A C 1
ATOM 3282 O O . LEU A 1 441 ? -6.078 -26.547 3.518 1 98.38 441 LEU A O 1
ATOM 3286 N N . LYS A 1 442 ? -7.312 -27.203 1.831 1 98.06 442 LYS A N 1
ATOM 3287 C CA . LYS A 1 442 ? -6.266 -27.391 0.833 1 98.06 442 LYS A CA 1
ATOM 3288 C C . LYS A 1 442 ? -6.777 -27.062 -0.569 1 98.06 442 LYS A C 1
ATOM 3290 O O . LYS A 1 442 ? -7.945 -27.312 -0.878 1 98.06 442 LYS A O 1
ATOM 3295 N N . PRO A 1 443 ? -5.855 -26.625 -1.407 1 98.38 443 PRO A N 1
ATOM 3296 C CA . PRO A 1 443 ? -4.488 -26.203 -1.094 1 98.38 443 PRO A CA 1
ATOM 3297 C C . PRO A 1 443 ? -4.441 -25.031 -0.122 1 98.38 443 PRO A C 1
ATOM 3299 O O . PRO A 1 443 ? -5.488 -24.516 0.275 1 98.38 443 PRO A O 1
ATOM 3302 N N . ASP A 1 444 ? -3.266 -24.703 0.304 1 98.5 444 ASP A N 1
ATOM 3303 C CA . ASP A 1 444 ? -3.145 -23.625 1.273 1 98.5 444 ASP A CA 1
ATOM 3304 C C . ASP A 1 444 ? -3.148 -22.266 0.579 1 98.5 444 ASP A C 1
ATOM 3306 O O . ASP A 1 444 ? -3.787 -21.328 1.054 1 98.5 444 ASP A O 1
ATOM 3310 N N . PHE A 1 445 ? -2.457 -22.125 -0.417 1 97.06 445 PHE A N 1
ATOM 3311 C CA . PHE A 1 445 ? -2.41 -20.906 -1.217 1 97.06 445 PHE A CA 1
ATOM 3312 C C . PHE A 1 445 ? -1.788 -21.188 -2.582 1 97.06 445 PHE A C 1
ATOM 3314 O O . PHE A 1 445 ? -1.598 -22.344 -2.963 1 97.06 445 PHE A O 1
ATOM 3321 N N . VAL A 1 446 ? -1.632 -20.109 -3.389 1 97.62 446 VAL A N 1
ATOM 3322 C CA . VAL A 1 446 ? -1.304 -20.266 -4.805 1 97.62 446 VAL A CA 1
ATOM 3323 C C . VAL A 1 446 ? -0.051 -19.469 -5.137 1 97.62 446 VAL A C 1
ATOM 3325 O O . VAL A 1 446 ? 0.192 -18.406 -4.539 1 97.62 446 VAL A O 1
ATOM 3328 N N . ALA A 1 447 ? 0.751 -19.984 -6.035 1 98.06 447 ALA A N 1
ATOM 3329 C CA . ALA A 1 447 ? 1.908 -19.312 -6.609 1 98.06 447 ALA A CA 1
ATOM 3330 C C . ALA A 1 447 ? 2.059 -19.641 -8.094 1 98.06 447 ALA A C 1
ATOM 3332 O O . ALA A 1 447 ? 1.413 -20.562 -8.602 1 98.06 447 ALA A O 1
ATOM 3333 N N . PRO A 1 448 ? 2.869 -18.938 -8.797 1 96.88 448 PRO A N 1
ATOM 3334 C CA . PRO A 1 448 ? 3.076 -19.234 -10.219 1 96.88 448 PRO A CA 1
ATOM 3335 C C . PRO A 1 448 ? 3.682 -20.609 -10.445 1 96.88 448 PRO A C 1
ATOM 3337 O O . PRO A 1 448 ? 4.645 -20.984 -9.773 1 96.88 448 PRO A O 1
ATOM 3340 N N . GLY A 1 449 ? 3.078 -21.344 -11.312 1 97.12 449 GLY A N 1
ATOM 3341 C CA . GLY A 1 449 ? 3.584 -22.672 -11.648 1 97.12 449 GLY A CA 1
ATOM 3342 C C . GLY A 1 449 ? 3.371 -23.031 -13.109 1 97.12 449 GLY A C 1
ATOM 3343 O O . GLY A 1 449 ? 3.678 -24.156 -13.523 1 97.12 449 GLY A O 1
ATOM 3344 N N . HIS A 1 450 ? 2.842 -22.109 -13.867 1 94.94 450 HIS A N 1
ATOM 3345 C CA . HIS A 1 450 ? 2.547 -22.344 -15.273 1 94.94 450 HIS A CA 1
ATOM 3346 C C . HIS A 1 450 ? 3.561 -21.641 -16.172 1 94.94 450 HIS A C 1
ATOM 3348 O O . HIS A 1 450 ? 3.699 -20.422 -16.125 1 94.94 450 HIS A O 1
ATOM 3354 N N . GLN A 1 451 ? 4.281 -22.453 -16.984 1 93.62 451 GLN A N 1
ATOM 3355 C CA . GLN A 1 451 ? 5.262 -21.938 -17.938 1 93.62 451 GLN A CA 1
ATOM 3356 C C . GLN A 1 451 ? 6.363 -21.156 -17.234 1 93.62 451 GLN A C 1
ATOM 3358 O O . GLN A 1 451 ? 6.559 -19.969 -17.5 1 93.62 451 GLN A O 1
ATOM 3363 N N . ILE A 1 452 ? 7.086 -21.812 -16.453 1 95.88 452 ILE A N 1
ATOM 3364 C CA . ILE A 1 452 ? 8.156 -21.203 -15.664 1 95.88 452 ILE A CA 1
ATOM 3365 C C . ILE A 1 452 ? 9.508 -21.547 -16.297 1 95.88 452 ILE A C 1
ATOM 3367 O O . ILE A 1 452 ? 9.867 -22.719 -16.406 1 95.88 452 ILE A O 1
ATOM 3371 N N . TRP A 1 453 ? 10.211 -20.5 -16.734 1 95.81 453 TRP A N 1
ATOM 3372 C CA . TRP A 1 453 ? 11.602 -20.672 -17.125 1 95.81 453 TRP A CA 1
ATOM 3373 C C . TRP A 1 453 ? 12.5 -20.859 -15.914 1 95.81 453 TRP A C 1
ATOM 3375 O O . TRP A 1 453 ? 12.484 -20.047 -14.992 1 95.81 453 TRP A O 1
ATOM 3385 N N . ALA A 1 454 ? 13.305 -21.875 -15.859 1 97.62 454 ALA A N 1
ATOM 3386 C CA . ALA A 1 454 ? 14.297 -22.047 -14.805 1 97.62 454 ALA A CA 1
ATOM 3387 C C . ALA A 1 454 ? 15.414 -22.984 -15.25 1 97.62 454 ALA A C 1
ATOM 3389 O O . ALA A 1 454 ? 15.367 -23.531 -16.359 1 97.62 454 ALA A O 1
ATOM 3390 N N . ALA A 1 455 ? 16.406 -23.078 -14.406 1 98.19 455 ALA A N 1
ATOM 3391 C CA . ALA A 1 455 ? 17.562 -23.906 -14.727 1 98.19 455 ALA A CA 1
ATOM 3392 C C . ALA A 1 455 ? 17.156 -25.344 -15.016 1 98.19 455 ALA A C 1
ATOM 3394 O O . ALA A 1 455 ? 16.188 -25.844 -14.453 1 98.19 455 ALA A O 1
ATOM 3395 N N . TRP A 1 456 ? 17.875 -25.922 -15.906 1 97.56 456 TRP A N 1
ATOM 3396 C CA . TRP A 1 456 ? 17.688 -27.328 -16.297 1 97.56 456 TRP A CA 1
ATOM 3397 C C . TRP A 1 456 ? 19.016 -28.047 -16.391 1 97.56 456 TRP A C 1
ATOM 3399 O O . TRP A 1 456 ? 20.062 -27.5 -16.062 1 97.56 456 TRP A O 1
ATOM 3409 N N . SER A 1 457 ? 18.984 -29.312 -16.609 1 97 457 SER A N 1
ATOM 3410 C CA . SER A 1 457 ? 20.172 -30.109 -16.891 1 97 457 SER A CA 1
ATOM 3411 C C . SER A 1 457 ? 20.188 -30.562 -18.359 1 97 457 SER A C 1
ATOM 3413 O O . SER A 1 457 ? 19.266 -31.234 -18.812 1 97 457 SER A O 1
ATOM 3415 N N . PRO A 1 458 ? 21.281 -30.297 -19.047 1 95.81 458 PRO A N 1
ATOM 3416 C CA . PRO A 1 458 ? 21.312 -30.547 -20.484 1 95.81 458 PRO A CA 1
ATOM 3417 C C . PRO A 1 458 ? 21.141 -32.031 -20.828 1 95.81 458 PRO A C 1
ATOM 3419 O O . PRO A 1 458 ? 20.719 -32.344 -21.953 1 95.81 458 PRO A O 1
ATOM 3422 N N . LEU A 1 459 ? 21.422 -32.906 -19.922 1 95.38 459 LEU A N 1
ATOM 3423 C CA . LEU A 1 459 ? 21.219 -34.344 -20.203 1 95.38 459 LEU A CA 1
ATOM 3424 C C . LEU A 1 459 ? 19.75 -34.625 -20.438 1 95.38 459 LEU A C 1
ATOM 3426 O O . LEU A 1 459 ? 19.406 -35.469 -21.281 1 95.38 459 LEU A O 1
ATOM 3430 N N . SER A 1 460 ? 18.922 -34.062 -19.656 1 95.31 460 SER A N 1
ATOM 3431 C CA . SER A 1 460 ? 17.469 -34.125 -19.797 1 95.31 460 SER A CA 1
ATOM 3432 C C . SER A 1 460 ? 17 -35.531 -20.188 1 95.31 460 SER A C 1
ATOM 3434 O O . SER A 1 460 ? 16.297 -35.719 -21.188 1 95.31 460 SER A O 1
ATOM 3436 N N . VAL A 1 461 ? 17.297 -36.5 -19.469 1 93 461 VAL A N 1
ATOM 3437 C CA . VAL A 1 461 ? 17.172 -37.906 -19.859 1 93 461 VAL A CA 1
ATOM 3438 C C . VAL A 1 461 ? 15.688 -38.281 -19.953 1 93 461 VAL A C 1
ATOM 3440 O O . VAL A 1 461 ? 15.312 -39.156 -20.719 1 93 461 VAL A O 1
ATOM 3443 N N . SER A 1 462 ? 14.875 -37.562 -19.203 1 90.06 462 SER A N 1
ATOM 3444 C CA . SER A 1 462 ? 13.461 -37.906 -19.172 1 90.06 462 SER A CA 1
ATOM 3445 C C . SER A 1 462 ? 12.656 -37.062 -20.125 1 90.06 462 SER A C 1
ATOM 3447 O O . SER A 1 462 ? 11.516 -37.375 -20.453 1 90.06 462 SER A O 1
ATOM 3449 N N . GLU A 1 463 ? 13.172 -35.969 -20.609 1 91.81 463 GLU A N 1
ATOM 3450 C CA . GLU A 1 463 ? 12.508 -35.062 -21.531 1 91.81 463 GLU A CA 1
ATOM 3451 C C . GLU A 1 463 ? 13.422 -34.688 -22.688 1 91.81 463 GLU A C 1
ATOM 3453 O O . GLU A 1 463 ? 14 -33.594 -22.703 1 91.81 463 GLU A O 1
ATOM 3458 N N . PRO A 1 464 ? 13.383 -35.438 -23.672 1 91 464 PRO A N 1
ATOM 3459 C CA . PRO A 1 464 ? 14.32 -35.25 -24.781 1 91 464 PRO A CA 1
ATOM 3460 C C . PRO A 1 464 ? 14.164 -33.875 -25.453 1 91 464 PRO A C 1
ATOM 3462 O O . PRO A 1 464 ? 15.125 -33.375 -26.031 1 91 464 PRO A O 1
ATOM 3465 N N . ILE A 1 465 ? 13.039 -33.344 -25.344 1 91.81 465 ILE A N 1
ATOM 3466 C CA . ILE A 1 465 ? 12.766 -32.094 -26 1 91.81 465 ILE A CA 1
ATOM 3467 C C . ILE A 1 465 ? 13.68 -31 -25.438 1 91.81 465 ILE A C 1
ATOM 3469 O O . ILE A 1 465 ? 13.945 -29.984 -26.109 1 91.81 465 ILE A O 1
ATOM 3473 N N . PHE A 1 466 ? 14.203 -31.172 -24.234 1 94.62 466 PHE A N 1
ATOM 3474 C CA . PHE A 1 466 ? 15.031 -30.156 -23.578 1 94.62 466 PHE A CA 1
ATOM 3475 C C . PHE A 1 466 ? 16.5 -30.578 -23.594 1 94.62 466 PHE A C 1
ATOM 3477 O O . PHE A 1 466 ? 17.344 -29.906 -22.984 1 94.62 466 PHE A O 1
ATOM 3484 N N . GLU A 1 467 ? 16.812 -31.656 -24.234 1 94.88 467 GLU A N 1
ATOM 3485 C CA . GLU A 1 467 ? 18.203 -32.125 -24.297 1 94.88 467 GLU A CA 1
ATOM 3486 C C . GLU A 1 467 ? 19.109 -31.031 -24.875 1 94.88 467 GLU A C 1
ATOM 3488 O O . GLU A 1 467 ? 18.766 -30.359 -25.859 1 94.88 467 GLU A O 1
ATOM 3493 N N . GLY A 1 468 ? 20.172 -30.828 -24.141 1 94.94 468 GLY A N 1
ATOM 3494 C CA . GLY A 1 468 ? 21.172 -29.875 -24.609 1 94.94 468 GLY A CA 1
ATOM 3495 C C . GLY A 1 468 ? 20.922 -28.453 -24.125 1 94.94 468 GLY A C 1
ATOM 3496 O O . GLY A 1 468 ? 21.734 -27.562 -24.344 1 94.94 468 GLY A O 1
ATOM 3497 N N . HIS A 1 469 ? 19.875 -28.234 -23.484 1 95.75 469 HIS A N 1
ATOM 3498 C CA . HIS A 1 469 ? 19.531 -26.875 -23.047 1 95.75 469 HIS A CA 1
ATOM 3499 C C . HIS A 1 469 ? 19.797 -26.719 -21.547 1 95.75 469 HIS A C 1
ATOM 3501 O O . HIS A 1 469 ? 19.578 -27.641 -20.766 1 95.75 469 HIS A O 1
ATOM 3507 N N . ASP A 1 470 ? 20.156 -25.5 -21.156 1 96.44 470 ASP A N 1
ATOM 3508 C CA . ASP A 1 470 ? 20.438 -25.188 -19.766 1 96.44 470 ASP A CA 1
ATOM 3509 C C . ASP A 1 470 ? 19.188 -24.719 -19.031 1 96.44 470 ASP A C 1
ATOM 3511 O O . ASP A 1 470 ? 19.156 -24.641 -17.812 1 96.44 470 ASP A O 1
ATOM 3515 N N . PHE A 1 471 ? 18.25 -24.375 -19.797 1 97.5 471 PHE A N 1
ATOM 3516 C CA . PHE A 1 471 ? 16.984 -23.906 -19.234 1 97.5 471 PHE A CA 1
ATOM 3517 C C . PHE A 1 471 ? 15.805 -24.672 -19.859 1 97.5 471 PHE A C 1
ATOM 3519 O O . PHE A 1 471 ? 15.906 -25.188 -20.969 1 97.5 471 PHE A O 1
ATOM 3526 N N . ALA A 1 472 ? 14.742 -24.75 -19.109 1 96.56 472 ALA A N 1
ATOM 3527 C CA . ALA A 1 472 ? 13.5 -25.344 -19.609 1 96.56 472 ALA A CA 1
ATOM 3528 C C . ALA A 1 472 ? 12.289 -24.562 -19.141 1 96.56 472 ALA A C 1
ATOM 3530 O O . ALA A 1 472 ? 12.281 -24.016 -18.031 1 96.56 472 ALA A O 1
ATOM 3531 N N . LEU A 1 473 ? 11.328 -24.422 -19.984 1 95.5 473 LEU A N 1
ATOM 3532 C CA . LEU A 1 473 ? 10.016 -23.891 -19.656 1 95.5 473 LEU A CA 1
ATOM 3533 C C . LEU A 1 473 ? 9.055 -25 -19.266 1 95.5 473 LEU A C 1
ATOM 3535 O O . LEU A 1 473 ? 8.648 -25.812 -20.109 1 95.5 473 LEU A O 1
ATOM 3539 N N . THR A 1 474 ? 8.758 -25.078 -17.969 1 94.62 474 THR A N 1
ATOM 3540 C CA . THR A 1 474 ? 7.953 -26.203 -17.484 1 94.62 474 THR A CA 1
ATOM 3541 C C . THR A 1 474 ? 6.789 -25.703 -16.625 1 94.62 474 THR A C 1
ATOM 3543 O O . THR A 1 474 ? 6.789 -24.547 -16.188 1 94.62 474 THR A O 1
ATOM 3546 N N . SER A 1 475 ? 5.762 -26.562 -16.516 1 94.75 475 SER A N 1
ATOM 3547 C CA . SER A 1 475 ? 4.562 -26.25 -15.75 1 94.75 475 SER A CA 1
ATOM 3548 C C . SER A 1 475 ? 4.254 -27.344 -14.734 1 94.75 475 SER A C 1
ATOM 3550 O O . SER A 1 475 ? 4.535 -28.516 -14.984 1 94.75 475 SER A O 1
ATOM 3552 N N . GLY A 1 476 ? 3.676 -26.938 -13.617 1 95.75 476 GLY A N 1
ATOM 3553 C CA . GLY A 1 476 ? 3.252 -27.844 -12.562 1 95.75 476 GLY A CA 1
ATOM 3554 C C . GLY A 1 476 ? 3.186 -27.188 -11.195 1 95.75 476 GLY A C 1
ATOM 3555 O O . GLY A 1 476 ? 3.76 -26.125 -10.984 1 95.75 476 GLY A O 1
ATOM 3556 N N . THR A 1 477 ? 2.488 -27.891 -10.328 1 97.25 477 THR A N 1
ATOM 3557 C CA . THR A 1 477 ? 2.508 -27.406 -8.945 1 97.25 477 THR A CA 1
ATOM 3558 C C . THR A 1 477 ? 3.9 -27.562 -8.344 1 97.25 477 THR A C 1
ATOM 3560 O O . THR A 1 477 ? 4.242 -26.875 -7.375 1 97.25 477 THR A O 1
ATOM 3563 N N . SER A 1 478 ? 4.719 -28.375 -8.961 1 97.19 478 SER A N 1
ATOM 3564 C CA . SER A 1 478 ? 6.117 -28.5 -8.57 1 97.19 478 SER A CA 1
ATOM 3565 C C . SER A 1 478 ? 6.887 -27.219 -8.812 1 97.19 478 SER A C 1
ATOM 3567 O O . SER A 1 478 ? 7.918 -26.969 -8.18 1 97.19 478 SER A O 1
ATOM 3569 N N . MET A 1 479 ? 6.449 -26.484 -9.789 1 97.06 479 MET A N 1
ATOM 3570 C CA . MET A 1 479 ? 7.09 -25.219 -10.086 1 97.06 479 MET A CA 1
ATOM 3571 C C . MET A 1 479 ? 6.551 -24.109 -9.18 1 97.06 479 MET A C 1
ATOM 3573 O O . MET A 1 479 ? 7.227 -23.109 -8.945 1 97.06 479 MET A O 1
ATOM 3577 N N . ALA A 1 480 ? 5.355 -24.297 -8.656 1 98 480 ALA A N 1
ATOM 3578 C CA . ALA A 1 480 ? 4.746 -23.328 -7.742 1 98 480 ALA A CA 1
ATOM 3579 C C . ALA A 1 480 ? 5.367 -23.422 -6.352 1 98 480 ALA A C 1
ATOM 3581 O O . ALA A 1 480 ? 5.641 -22.406 -5.715 1 98 480 ALA A O 1
ATOM 3582 N N . ALA A 1 481 ? 5.629 -24.594 -5.926 1 98.25 481 ALA A N 1
ATOM 3583 C CA . ALA A 1 481 ? 6.129 -24.859 -4.582 1 98.25 481 ALA A CA 1
ATOM 3584 C C . ALA A 1 481 ? 7.434 -24.109 -4.32 1 98.25 481 ALA A C 1
ATOM 3586 O O . ALA A 1 481 ? 7.582 -23.438 -3.295 1 98.25 481 ALA A O 1
ATOM 3587 N N . PRO A 1 482 ? 8.398 -24.156 -5.242 1 98.25 482 PRO A N 1
ATOM 3588 C CA . PRO A 1 482 ? 9.656 -23.453 -4.953 1 98.25 482 PRO A CA 1
ATOM 3589 C C . PRO A 1 482 ? 9.492 -21.938 -4.906 1 98.25 482 PRO A C 1
ATOM 3591 O O . PRO A 1 482 ? 10.297 -21.25 -4.273 1 98.25 482 PRO A O 1
ATOM 3594 N N . HIS A 1 483 ? 8.484 -21.422 -5.613 1 98 483 HIS A N 1
ATOM 3595 C CA . HIS A 1 483 ? 8.219 -20 -5.43 1 98 483 HIS A CA 1
ATOM 3596 C C . HIS A 1 483 ? 7.922 -19.672 -3.971 1 98 483 HIS A C 1
ATOM 3598 O O . HIS A 1 483 ? 8.453 -18.703 -3.424 1 98 483 HIS A O 1
ATOM 3604 N N . ILE A 1 484 ? 7.137 -20.5 -3.363 1 98.56 484 ILE A N 1
ATOM 3605 C CA . ILE A 1 484 ? 6.781 -20.281 -1.965 1 98.56 484 ILE A CA 1
ATOM 3606 C C . ILE A 1 484 ? 8 -20.547 -1.079 1 98.56 484 ILE A C 1
ATOM 3608 O O . ILE A 1 484 ? 8.211 -19.844 -0.086 1 98.56 484 ILE A O 1
ATOM 3612 N N . ALA A 1 485 ? 8.789 -21.578 -1.426 1 98.5 485 ALA A N 1
ATOM 3613 C CA . ALA A 1 485 ? 10 -21.844 -0.656 1 98.5 485 ALA A CA 1
ATOM 3614 C C . ALA A 1 485 ? 10.906 -20.625 -0.607 1 98.5 485 ALA A C 1
ATOM 3616 O O . ALA A 1 485 ? 11.398 -20.25 0.459 1 98.5 485 ALA A O 1
ATOM 3617 N N . GLY A 1 486 ? 11.133 -20.031 -1.739 1 97.69 486 GLY A N 1
ATOM 3618 C CA . GLY A 1 486 ? 11.938 -18.812 -1.783 1 97.69 486 GLY A CA 1
ATOM 3619 C C . GLY A 1 486 ? 11.32 -17.672 -1.013 1 97.69 486 GLY A C 1
ATOM 3620 O O . GLY A 1 486 ? 12.016 -16.953 -0.292 1 97.69 486 GLY A O 1
ATOM 3621 N N . ILE A 1 487 ? 10.023 -17.453 -1.161 1 97.62 487 ILE A N 1
ATOM 3622 C CA . ILE A 1 487 ? 9.328 -16.375 -0.469 1 97.62 487 ILE A CA 1
ATOM 3623 C C . ILE A 1 487 ? 9.383 -16.609 1.039 1 97.62 487 ILE A C 1
ATOM 3625 O O . ILE A 1 487 ? 9.562 -15.672 1.812 1 97.62 487 ILE A O 1
ATOM 3629 N N . ALA A 1 488 ? 9.234 -17.859 1.435 1 98.44 488 ALA A N 1
ATOM 3630 C CA . ALA A 1 488 ? 9.367 -18.203 2.85 1 98.44 488 ALA A CA 1
ATOM 3631 C C . ALA A 1 488 ? 10.75 -17.844 3.377 1 98.44 488 ALA A C 1
ATOM 3633 O O . ALA A 1 488 ? 10.891 -17.406 4.523 1 98.44 488 ALA A O 1
ATOM 3634 N N . ALA A 1 489 ? 11.734 -18.062 2.539 1 97.12 489 ALA A N 1
ATOM 3635 C CA . ALA A 1 489 ? 13.094 -17.688 2.924 1 97.12 489 ALA A CA 1
ATOM 3636 C C . ALA A 1 489 ? 13.203 -16.188 3.18 1 97.12 489 ALA A C 1
ATOM 3638 O O . ALA A 1 489 ? 13.836 -15.758 4.148 1 97.12 489 ALA A O 1
ATOM 3639 N N . LEU A 1 490 ? 12.562 -15.375 2.348 1 95.75 490 LEU A N 1
ATOM 3640 C CA . LEU A 1 490 ? 12.555 -13.93 2.529 1 95.75 490 LEU A CA 1
ATOM 3641 C C . LEU A 1 490 ? 11.859 -13.555 3.832 1 95.75 490 LEU A C 1
ATOM 3643 O O . LEU A 1 490 ? 12.352 -12.703 4.582 1 95.75 490 LEU A O 1
ATOM 3647 N N . ILE A 1 491 ? 10.734 -14.125 4.07 1 97.38 491 ILE A N 1
ATOM 3648 C CA . ILE A 1 491 ? 9.961 -13.844 5.273 1 97.38 491 ILE A CA 1
ATOM 3649 C C . ILE A 1 491 ? 10.781 -14.203 6.508 1 97.38 491 ILE A C 1
ATOM 3651 O O . ILE A 1 491 ? 10.836 -13.438 7.473 1 97.38 491 ILE A O 1
ATOM 3655 N N . LYS A 1 492 ? 11.422 -15.367 6.469 1 96.44 492 LYS A N 1
ATOM 3656 C CA . LYS A 1 492 ? 12.227 -15.82 7.602 1 96.44 492 LYS A CA 1
ATOM 3657 C C . LYS A 1 492 ? 13.438 -14.906 7.809 1 96.44 492 LYS A C 1
ATOM 3659 O O . LYS A 1 492 ? 13.82 -14.633 8.945 1 96.44 492 LYS A O 1
ATOM 3664 N N . GLN A 1 493 ? 14.039 -14.492 6.715 1 93.62 493 GLN A N 1
ATOM 3665 C CA . GLN A 1 493 ? 15.156 -13.562 6.809 1 93.62 493 GLN A CA 1
ATOM 3666 C C . GLN A 1 493 ? 14.75 -12.289 7.547 1 93.62 493 GLN A C 1
ATOM 3668 O O . GLN A 1 493 ? 15.492 -11.789 8.398 1 93.62 493 GLN A O 1
ATOM 3673 N N . HIS A 1 494 ? 13.578 -11.797 7.254 1 93.81 494 HIS A N 1
ATOM 3674 C CA . HIS A 1 494 ? 13.078 -10.57 7.863 1 93.81 494 HIS A CA 1
ATOM 3675 C C . HIS A 1 494 ? 12.609 -10.82 9.289 1 93.81 494 HIS A C 1
ATOM 3677 O O . HIS A 1 494 ? 12.609 -9.906 10.117 1 93.81 494 HIS A O 1
ATOM 3683 N N . ASN A 1 495 ? 12.164 -12.023 9.555 1 95.38 495 ASN A N 1
ATOM 3684 C CA . ASN A 1 495 ? 11.641 -12.445 10.852 1 95.38 495 ASN A CA 1
ATOM 3685 C C . ASN A 1 495 ? 12.305 -13.734 11.328 1 95.38 495 ASN A C 1
ATOM 3687 O O . ASN A 1 495 ? 11.656 -14.781 11.398 1 95.38 495 ASN A O 1
ATOM 3691 N N . PRO A 1 496 ? 13.531 -13.688 11.812 1 94.12 496 PRO A N 1
ATOM 3692 C CA . PRO A 1 496 ? 14.336 -14.883 12.094 1 94.12 496 PRO A CA 1
ATOM 3693 C C . PRO A 1 496 ? 13.734 -15.758 13.188 1 94.12 496 PRO A C 1
ATOM 3695 O O . PRO A 1 496 ? 13.961 -16.969 13.211 1 94.12 496 PRO A O 1
ATOM 3698 N N . SER A 1 497 ? 12.906 -15.211 14.039 1 95 497 SER A N 1
ATOM 3699 C CA . SER A 1 497 ? 12.367 -15.961 15.172 1 95 497 SER A CA 1
ATOM 3700 C C . SER A 1 497 ? 11.078 -16.672 14.797 1 95 497 SER A C 1
ATOM 3702 O O . SER A 1 497 ? 10.555 -17.484 15.578 1 95 497 SER A O 1
ATOM 3704 N N . TRP A 1 498 ? 10.562 -16.422 13.609 1 96.88 498 TRP A N 1
ATOM 3705 C CA . TRP A 1 498 ? 9.266 -16.969 13.234 1 96.88 498 TRP A CA 1
ATOM 3706 C C . TRP A 1 498 ? 9.344 -18.484 13.031 1 96.88 498 TRP A C 1
ATOM 3708 O O . TRP A 1 498 ? 10.32 -18.984 12.477 1 96.88 498 TRP A O 1
ATOM 3718 N N . THR A 1 499 ? 8.344 -19.109 13.508 1 96.44 499 THR A N 1
ATOM 3719 C CA . THR A 1 499 ? 8.18 -20.547 13.312 1 96.44 499 THR A CA 1
ATOM 3720 C C . THR A 1 499 ? 7.461 -20.828 12 1 96.44 499 THR A C 1
ATOM 3722 O O . THR A 1 499 ? 6.895 -19.922 11.383 1 96.44 499 THR A O 1
ATOM 3725 N N . PRO A 1 500 ? 7.488 -22.125 11.594 1 97.06 500 PRO A N 1
ATOM 3726 C CA . PRO A 1 500 ? 6.848 -22.484 10.32 1 97.06 500 PRO A CA 1
ATOM 3727 C C . PRO A 1 500 ? 5.359 -22.141 10.297 1 97.06 500 PRO A C 1
ATOM 3729 O O . PRO A 1 500 ? 4.871 -21.578 9.312 1 97.06 500 PRO A O 1
ATOM 3732 N N . PRO A 1 501 ? 4.582 -22.344 11.367 1 97.38 501 PRO A N 1
ATOM 3733 C CA . PRO A 1 501 ? 3.168 -21.969 11.305 1 97.38 501 PRO A CA 1
ATOM 3734 C C . PRO A 1 501 ? 2.961 -20.469 11.148 1 97.38 501 PRO A C 1
ATOM 3736 O O . PRO A 1 501 ? 2.012 -20.031 10.492 1 97.38 501 PRO A O 1
ATOM 3739 N N . MET A 1 502 ? 3.852 -19.688 11.773 1 97.69 502 MET A N 1
ATOM 3740 C CA . MET A 1 502 ? 3.758 -18.234 11.625 1 97.69 502 MET A CA 1
ATOM 3741 C C . MET A 1 502 ? 3.932 -17.828 10.172 1 97.69 502 MET A C 1
ATOM 3743 O O . MET A 1 502 ? 3.176 -16.984 9.664 1 97.69 502 MET A O 1
ATOM 3747 N N . ILE A 1 503 ? 4.898 -18.422 9.508 1 98.38 503 ILE A N 1
ATOM 3748 C CA . ILE A 1 503 ? 5.18 -18.109 8.109 1 98.38 503 ILE A CA 1
ATOM 3749 C C . ILE A 1 503 ? 4.004 -18.531 7.238 1 98.38 503 ILE A C 1
ATOM 3751 O O . ILE A 1 503 ? 3.553 -17.766 6.383 1 98.38 503 ILE A O 1
ATOM 3755 N N . ALA A 1 504 ? 3.488 -19.719 7.477 1 98.44 504 ALA A N 1
ATOM 3756 C CA . ALA A 1 504 ? 2.344 -20.203 6.715 1 98.44 504 ALA A CA 1
ATOM 3757 C C . ALA A 1 504 ? 1.131 -19.297 6.902 1 98.44 504 ALA A C 1
ATOM 3759 O O . ALA A 1 504 ? 0.443 -18.969 5.934 1 98.44 504 ALA A O 1
ATOM 3760 N N . SER A 1 505 ? 0.879 -18.922 8.141 1 98.69 505 SER A N 1
ATOM 3761 C CA . SER A 1 505 ? -0.239 -18.047 8.453 1 98.69 505 SER A CA 1
ATOM 3762 C C . SER A 1 505 ? -0.088 -16.688 7.754 1 98.69 505 SER A C 1
ATOM 3764 O O . SER A 1 505 ? -1.048 -16.172 7.184 1 98.69 505 SER A O 1
ATOM 3766 N N . ALA A 1 506 ? 1.117 -16.141 7.84 1 98.69 506 ALA A N 1
ATOM 3767 C CA . ALA A 1 506 ? 1.392 -14.844 7.238 1 98.69 506 ALA A CA 1
ATOM 3768 C C . ALA A 1 506 ? 1.085 -14.859 5.742 1 98.69 506 ALA A C 1
ATOM 3770 O O . ALA A 1 506 ? 0.447 -13.938 5.227 1 98.69 506 ALA A O 1
ATOM 3771 N N . ILE A 1 507 ? 1.5 -15.883 5.047 1 98.5 507 ILE A N 1
ATOM 3772 C CA . ILE A 1 507 ? 1.269 -15.984 3.611 1 98.5 507 ILE A CA 1
ATOM 3773 C C . ILE A 1 507 ? -0.225 -16.141 3.34 1 98.5 507 ILE A C 1
ATOM 3775 O O . ILE A 1 507 ? -0.784 -15.453 2.482 1 98.5 507 ILE A O 1
ATOM 3779 N N . SER A 1 508 ? -0.855 -16.984 4.051 1 98.56 508 SER A N 1
ATOM 3780 C CA . SER A 1 508 ? -2.258 -17.312 3.812 1 98.56 508 SER A CA 1
ATOM 3781 C C . SER A 1 508 ? -3.158 -16.109 4.066 1 98.56 508 SER A C 1
ATOM 3783 O O . SER A 1 508 ? -4.023 -15.789 3.246 1 98.56 508 SER A O 1
ATOM 3785 N N . THR A 1 509 ? -2.992 -15.383 5.18 1 98.62 509 THR A N 1
ATOM 3786 C CA . THR A 1 509 ? -3.924 -14.344 5.621 1 98.62 509 THR A CA 1
ATOM 3787 C C . THR A 1 509 ? -3.752 -13.078 4.793 1 98.62 509 THR A C 1
ATOM 3789 O O . THR A 1 509 ? -4.617 -12.195 4.805 1 98.62 509 THR A O 1
ATOM 3792 N N . THR A 1 510 ? -2.619 -12.93 4.117 1 98.06 510 THR A N 1
ATOM 3793 C CA . THR A 1 510 ? -2.35 -11.703 3.379 1 98.06 510 THR A CA 1
ATOM 3794 C C . THR A 1 510 ? -2.443 -11.938 1.876 1 98.06 510 THR A C 1
ATOM 3796 O O . THR A 1 510 ? -2.211 -11.031 1.081 1 98.06 510 THR A O 1
ATOM 3799 N N . ALA A 1 511 ? -2.77 -13.18 1.444 1 97.62 511 ALA A N 1
ATOM 3800 C CA . ALA A 1 511 ? -2.877 -13.531 0.031 1 97.62 511 ALA A CA 1
ATOM 3801 C C . ALA A 1 511 ? -4.055 -12.812 -0.624 1 97.62 511 ALA A C 1
ATOM 3803 O O . ALA A 1 511 ? -4.98 -12.375 0.061 1 97.62 511 ALA A O 1
ATOM 3804 N N . THR A 1 512 ? -3.986 -12.664 -1.955 1 94.75 512 THR A N 1
ATOM 3805 C CA . THR A 1 512 ? -5.066 -11.977 -2.654 1 94.75 512 THR A CA 1
ATOM 3806 C C . THR A 1 512 ? -5.906 -12.969 -3.455 1 94.75 512 THR A C 1
ATOM 3808 O O . THR A 1 512 ? -5.379 -13.938 -4.004 1 94.75 512 THR A O 1
ATOM 3811 N N . LYS A 1 513 ? -7.141 -12.703 -3.545 1 95.31 513 LYS A N 1
ATOM 3812 C CA . LYS A 1 513 ? -8.062 -13.547 -4.297 1 95.31 513 LYS A CA 1
ATOM 3813 C C . LYS A 1 513 ? -8.453 -12.891 -5.621 1 95.31 513 LYS A C 1
ATOM 3815 O O . LYS A 1 513 ? -9.305 -13.406 -6.352 1 95.31 513 LYS A O 1
ATOM 3820 N N . TYR A 1 514 ? -7.805 -11.805 -5.945 1 92.69 514 TYR A N 1
ATOM 3821 C CA . TYR A 1 514 ? -8.172 -11.031 -7.129 1 92.69 514 TYR A CA 1
ATOM 3822 C C . TYR A 1 514 ? -6.996 -10.938 -8.102 1 92.69 514 TYR A C 1
ATOM 3824 O O . TYR A 1 514 ? -5.836 -10.977 -7.688 1 92.69 514 TYR A O 1
ATOM 3832 N N . ASP A 1 515 ? -7.34 -10.82 -9.336 1 90.44 515 ASP A N 1
ATOM 3833 C CA . ASP A 1 515 ? -6.312 -10.758 -10.375 1 90.44 515 ASP A CA 1
ATOM 3834 C C . ASP A 1 515 ? -5.895 -9.312 -10.648 1 90.44 515 ASP A C 1
ATOM 3836 O O . ASP A 1 515 ? -6.234 -8.406 -9.891 1 90.44 515 ASP A O 1
ATOM 3840 N N . ASN A 1 516 ? -5.059 -9.086 -11.695 1 84.12 516 ASN A N 1
ATOM 3841 C CA . ASN A 1 516 ? -4.5 -7.773 -11.992 1 84.12 516 ASN A CA 1
ATOM 3842 C C . ASN A 1 516 ? -5.555 -6.828 -12.555 1 84.12 516 ASN A C 1
ATOM 3844 O O . ASN A 1 516 ? -5.34 -5.617 -12.625 1 84.12 516 ASN A O 1
ATOM 3848 N N . SER A 1 517 ? -6.68 -7.352 -13 1 86.31 517 SER A N 1
ATOM 3849 C CA . SER A 1 517 ? -7.801 -6.527 -13.445 1 86.31 517 SER A CA 1
ATOM 3850 C C . SER A 1 517 ? -8.789 -6.281 -12.305 1 86.31 517 SER A C 1
ATOM 3852 O O . SER A 1 517 ? -9.883 -5.758 -12.531 1 86.31 517 SER A O 1
ATOM 3854 N N . ARG A 1 518 ? -8.43 -6.793 -11.094 1 88.62 518 ARG A N 1
ATOM 3855 C CA . ARG A 1 518 ? -9.234 -6.613 -9.891 1 88.62 518 ARG A CA 1
ATOM 3856 C C . ARG A 1 518 ? -10.539 -7.41 -9.977 1 88.62 518 ARG A C 1
ATOM 3858 O O . ARG A 1 518 ? -11.594 -6.934 -9.555 1 88.62 518 ARG A O 1
ATOM 3865 N N . GLU A 1 519 ? -10.469 -8.516 -10.625 1 91 519 GLU A N 1
ATOM 3866 C CA . GLU A 1 519 ? -11.531 -9.508 -10.648 1 91 519 GLU A CA 1
ATOM 3867 C C . GLU A 1 519 ? -11.133 -10.766 -9.883 1 91 519 GLU A C 1
ATOM 3869 O O . GLU A 1 519 ? -9.938 -11.016 -9.672 1 91 519 GLU A O 1
ATOM 3874 N N . VAL A 1 520 ? -12.148 -11.508 -9.484 1 94 520 VAL A N 1
ATOM 3875 C CA . VAL A 1 520 ? -11.859 -12.766 -8.789 1 94 520 VAL A CA 1
ATOM 3876 C C . VAL A 1 520 ? -10.992 -13.656 -9.68 1 94 520 VAL A C 1
ATOM 3878 O O . VAL A 1 520 ? -11.242 -13.766 -10.883 1 94 520 VAL A O 1
ATOM 3881 N N . ILE A 1 521 ? -9.984 -14.25 -9.133 1 96.12 521 ILE A N 1
ATOM 3882 C CA . ILE A 1 521 ? -9.125 -15.172 -9.875 1 96.12 521 ILE A CA 1
ATOM 3883 C C . ILE A 1 521 ? -9.969 -16.297 -10.461 1 96.12 521 ILE A C 1
ATOM 3885 O O . ILE A 1 521 ? -10.805 -16.891 -9.773 1 96.12 521 ILE A O 1
ATOM 3889 N N . LEU A 1 522 ? -9.773 -16.562 -11.688 1 96.12 522 LEU A N 1
ATOM 3890 C CA . LEU A 1 522 ? -10.508 -17.641 -12.344 1 96.12 522 LEU A CA 1
ATOM 3891 C C . LEU A 1 522 ? -9.734 -18.953 -12.273 1 96.12 522 LEU A C 1
ATOM 3893 O O . LEU A 1 522 ? -8.531 -18.953 -12.031 1 96.12 522 LEU A O 1
ATOM 3897 N N . SER A 1 523 ? -10.445 -20.031 -12.406 1 97.5 523 SER A N 1
ATOM 3898 C CA . SER A 1 523 ? -9.875 -21.359 -12.516 1 97.5 523 SER A CA 1
ATOM 3899 C C . SER A 1 523 ? -10.219 -22 -13.852 1 97.5 523 SER A C 1
ATOM 3901 O O . SER A 1 523 ? -11.344 -21.875 -14.344 1 97.5 523 SER A O 1
ATOM 3903 N N . GLU A 1 524 ? -9.211 -22.656 -14.406 1 95.44 524 GLU A N 1
ATOM 3904 C CA . GLU A 1 524 ? -9.477 -23.406 -15.633 1 95.44 524 GLU A CA 1
ATOM 3905 C C . GLU A 1 524 ? -10.305 -24.641 -15.344 1 95.44 524 GLU A C 1
ATOM 3907 O O . GLU A 1 524 ? -10.102 -25.312 -14.328 1 95.44 524 GLU A O 1
ATOM 3912 N N . GLY A 1 525 ? -11.234 -24.922 -16.266 1 94.75 525 GLY A N 1
ATOM 3913 C CA . GLY A 1 525 ? -12.078 -26.094 -16.141 1 94.75 525 GLY A CA 1
ATOM 3914 C C . GLY A 1 525 ? -11.586 -27.281 -16.953 1 94.75 525 GLY A C 1
ATOM 3915 O O . GLY A 1 525 ? -10.422 -27.328 -17.359 1 94.75 525 GLY A O 1
ATOM 3916 N N . TYR A 1 526 ? -12.43 -28.266 -17.172 1 90.75 526 TYR A N 1
ATOM 3917 C CA . TYR A 1 526 ? -12.094 -29.516 -17.875 1 90.75 526 TYR A CA 1
ATOM 3918 C C . TYR A 1 526 ? -11.836 -29.25 -19.344 1 90.75 526 TYR A C 1
ATOM 3920 O O . TYR A 1 526 ? -10.883 -29.781 -19.922 1 90.75 526 TYR A O 1
ATOM 3928 N N . ASP A 1 527 ? -12.664 -28.391 -19.906 1 86.75 527 ASP A N 1
ATOM 3929 C CA . ASP A 1 527 ? -12.523 -28.109 -21.328 1 86.75 527 ASP A CA 1
ATOM 3930 C C . ASP A 1 527 ? -11.477 -27.031 -21.562 1 86.75 527 ASP A C 1
ATOM 3932 O O . ASP A 1 527 ? -11.375 -26.062 -20.797 1 86.75 527 ASP A O 1
ATOM 3936 N N . LEU A 1 528 ? -10.789 -27.266 -22.609 1 85.19 528 LEU A N 1
ATOM 3937 C CA . LEU A 1 528 ? -9.797 -26.266 -22.953 1 85.19 528 LEU A CA 1
ATOM 3938 C C . LEU A 1 528 ? -10.453 -24.906 -23.188 1 85.19 528 LEU A C 1
ATOM 3940 O O . LEU A 1 528 ? -11.422 -24.797 -23.938 1 85.19 528 LEU A O 1
ATOM 3944 N N . GLY A 1 529 ? -9.961 -23.922 -22.516 1 84.19 529 GLY A N 1
ATOM 3945 C CA . GLY A 1 529 ? -10.469 -22.578 -22.688 1 84.19 529 GLY A CA 1
ATOM 3946 C C . GLY A 1 529 ? -11.625 -22.25 -21.766 1 84.19 529 GLY A C 1
ATOM 3947 O O . GLY A 1 529 ? -12.117 -21.109 -21.75 1 84.19 529 GLY A O 1
ATOM 3948 N N . SER A 1 530 ? -12.016 -23.234 -21 1 90.69 530 SER A N 1
ATOM 3949 C CA . SER A 1 530 ? -13.102 -22.984 -20.047 1 90.69 530 SER A CA 1
ATOM 3950 C C . SER A 1 530 ? -12.57 -22.438 -18.734 1 90.69 530 SER A C 1
ATOM 3952 O O . SER A 1 530 ? -11.523 -22.891 -18.25 1 90.69 530 SER A O 1
ATOM 3954 N N . PHE A 1 531 ? -13.328 -21.469 -18.156 1 94.56 531 PHE A N 1
ATOM 3955 C CA . PHE A 1 531 ? -12.953 -20.844 -16.891 1 94.56 531 PHE A CA 1
ATOM 3956 C C . PHE A 1 531 ? -14.164 -20.734 -15.969 1 94.56 531 PHE A C 1
ATOM 3958 O O . PHE A 1 531 ? -15.305 -20.703 -16.438 1 94.56 531 PHE A O 1
ATOM 3965 N N . TYR A 1 532 ? -13.984 -20.703 -14.703 1 95.62 532 TYR A N 1
ATOM 3966 C CA . TYR A 1 532 ? -14.977 -20.406 -13.68 1 95.62 532 TYR A CA 1
ATOM 3967 C C . TYR A 1 532 ? -14.352 -19.656 -12.516 1 95.62 532 TYR A C 1
ATOM 3969 O O . TYR A 1 532 ? -13.133 -19.703 -12.32 1 95.62 532 TYR A O 1
ATOM 3977 N N . PRO A 1 533 ? -15.117 -18.891 -11.719 1 95.62 533 PRO A N 1
ATOM 3978 C CA . PRO A 1 533 ? -14.562 -18.203 -10.547 1 95.62 533 PRO A CA 1
ATOM 3979 C C . PRO A 1 533 ? -13.984 -19.172 -9.516 1 95.62 533 PRO A C 1
ATOM 3981 O O . PRO A 1 533 ? -14.609 -20.172 -9.195 1 95.62 533 PRO A O 1
ATOM 3984 N N . SER A 1 534 ? -12.859 -18.859 -9.031 1 97.75 534 SER A N 1
ATOM 3985 C CA . SER A 1 534 ? -12.188 -19.734 -8.078 1 97.75 534 SER A CA 1
ATOM 3986 C C . SER A 1 534 ? -12.891 -19.703 -6.723 1 97.75 534 SER A C 1
ATOM 3988 O O . SER A 1 534 ? -13.586 -18.75 -6.391 1 97.75 534 SER A O 1
ATOM 3990 N N . THR A 1 535 ? -12.781 -20.766 -5.977 1 98 535 THR A N 1
ATOM 3991 C CA . THR A 1 535 ? -13.164 -20.906 -4.574 1 98 535 THR A CA 1
ATOM 3992 C C . THR A 1 535 ? -11.945 -21.219 -3.711 1 98 535 THR A C 1
ATOM 3994 O O . THR A 1 535 ? -10.852 -21.453 -4.23 1 98 535 THR A O 1
ATOM 3997 N N . PRO A 1 536 ? -12.133 -21.266 -2.404 1 98.5 536 PRO A N 1
ATOM 3998 C CA . PRO A 1 536 ? -11.016 -21.625 -1.539 1 98.5 536 PRO A CA 1
ATOM 3999 C C . PRO A 1 536 ? -10.461 -23.016 -1.851 1 98.5 536 PRO A C 1
ATOM 4001 O O . PRO A 1 536 ? -9.297 -23.297 -1.55 1 98.5 536 PRO A O 1
ATOM 4004 N N . PHE A 1 537 ? -11.18 -23.875 -2.51 1 98.69 537 PHE A N 1
ATOM 4005 C CA . PHE A 1 537 ? -10.711 -25.203 -2.842 1 98.69 537 PHE A CA 1
ATOM 4006 C C . PHE A 1 537 ? -9.789 -25.172 -4.055 1 98.69 537 PHE A C 1
ATOM 4008 O O . PHE A 1 537 ? -9.117 -26.172 -4.355 1 98.69 537 PHE A O 1
ATOM 4015 N N . ASP A 1 538 ? -9.789 -24.016 -4.758 1 98.5 538 ASP A N 1
ATOM 4016 C CA . ASP A 1 538 ? -8.875 -23.828 -5.883 1 98.5 538 ASP A CA 1
ATOM 4017 C C . ASP A 1 538 ? -7.609 -23.094 -5.438 1 98.5 538 ASP A C 1
ATOM 4019 O O . ASP A 1 538 ? -6.508 -23.453 -5.871 1 98.5 538 ASP A O 1
ATOM 4023 N N . ILE A 1 539 ? -7.824 -22.078 -4.504 1 98.31 539 ILE A N 1
ATOM 4024 C CA . ILE A 1 539 ? -6.738 -21.109 -4.328 1 98.31 539 ILE A CA 1
ATOM 4025 C C . ILE A 1 539 ? -6.336 -21.062 -2.855 1 98.31 539 ILE A C 1
ATOM 4027 O O . ILE A 1 539 ? -5.383 -20.359 -2.492 1 98.31 539 ILE A O 1
ATOM 4031 N N . GLY A 1 540 ? -7.012 -21.797 -1.949 1 98.31 540 GLY A N 1
ATOM 4032 C CA . GLY A 1 540 ? -6.766 -21.625 -0.526 1 98.31 540 GLY A CA 1
ATOM 4033 C C . GLY A 1 540 ? -6.93 -20.188 -0.061 1 98.31 540 GLY A C 1
ATOM 4034 O O . GLY A 1 540 ? -7.977 -19.562 -0.281 1 98.31 540 GLY A O 1
ATOM 4035 N N . GLY A 1 541 ? -5.879 -19.625 0.469 1 98 541 GLY A N 1
ATOM 4036 C CA . GLY A 1 541 ? -5.891 -18.219 0.883 1 98 541 GLY A CA 1
ATOM 4037 C C . GLY A 1 541 ? -5.758 -17.25 -0.277 1 98 541 GLY A C 1
ATOM 4038 O O . GLY A 1 541 ? -6.055 -16.062 -0.139 1 98 541 GLY A O 1
ATOM 4039 N N . GLY A 1 542 ? -5.312 -17.75 -1.384 1 98 542 GLY A N 1
ATOM 4040 C CA . GLY A 1 542 ? -5.16 -16.906 -2.559 1 98 542 GLY A CA 1
ATOM 4041 C C . GLY A 1 542 ? -3.734 -16.859 -3.076 1 98 542 GLY A C 1
ATOM 4042 O O . GLY A 1 542 ? -2.914 -17.719 -2.732 1 98 542 GLY A O 1
ATOM 4043 N N . LEU A 1 543 ? -3.48 -15.906 -3.975 1 97.56 543 LEU A N 1
ATOM 4044 C CA . LEU A 1 543 ? -2.152 -15.688 -4.535 1 97.56 543 LEU A CA 1
ATOM 4045 C C . LEU A 1 543 ? -1.239 -15.008 -3.521 1 97.56 543 LEU A C 1
ATOM 4047 O O . LEU A 1 543 ? -1.603 -13.984 -2.943 1 97.56 543 LEU A O 1
ATOM 4051 N N . VAL A 1 544 ? -0.11 -15.539 -3.359 1 97.56 544 VAL A N 1
ATOM 4052 C CA . VAL A 1 544 ? 0.852 -15.047 -2.379 1 97.56 544 VAL A CA 1
ATOM 4053 C C . VAL A 1 544 ? 1.19 -13.586 -2.672 1 97.56 544 VAL A C 1
ATOM 4055 O O . VAL A 1 544 ? 1.33 -13.195 -3.834 1 97.56 544 VAL A O 1
ATOM 4058 N N . ASN A 1 545 ? 1.201 -12.812 -1.666 1 95.81 545 ASN A N 1
ATOM 4059 C CA . ASN A 1 545 ? 1.685 -11.438 -1.657 1 95.81 545 ASN A CA 1
ATOM 4060 C C . ASN A 1 545 ? 2.871 -11.266 -0.713 1 95.81 545 ASN A C 1
ATOM 4062 O O . ASN A 1 545 ? 2.691 -11.023 0.481 1 95.81 545 ASN A O 1
ATOM 4066 N N . PRO A 1 546 ? 4.098 -11.352 -1.277 1 95.12 546 PRO A N 1
ATOM 4067 C CA . PRO A 1 546 ? 5.277 -11.383 -0.407 1 95.12 546 PRO A CA 1
ATOM 4068 C C . PRO A 1 546 ? 5.402 -10.125 0.453 1 95.12 546 PRO A C 1
ATOM 4070 O O . PRO A 1 546 ? 5.754 -10.211 1.633 1 95.12 546 PRO A O 1
ATOM 4073 N N . ALA A 1 547 ? 5.102 -8.938 -0.036 1 91.62 547 ALA A N 1
ATOM 4074 C CA . ALA A 1 547 ? 5.25 -7.68 0.688 1 91.62 547 ALA A CA 1
ATOM 4075 C C . ALA A 1 547 ? 4.363 -7.652 1.932 1 91.62 547 ALA A C 1
ATOM 4077 O O . ALA A 1 547 ? 4.805 -7.234 3.006 1 91.62 547 ALA A O 1
ATOM 4078 N N . ARG A 1 548 ? 3.162 -8.086 1.816 1 95.06 548 ARG A N 1
ATOM 4079 C CA . ARG A 1 548 ? 2.24 -8.078 2.945 1 95.06 548 ARG A CA 1
ATOM 4080 C C . ARG A 1 548 ? 2.541 -9.219 3.908 1 95.06 548 ARG A C 1
ATOM 4082 O O . ARG A 1 548 ? 2.32 -9.094 5.117 1 95.06 548 ARG A O 1
ATOM 4089 N N . ALA A 1 549 ? 3.053 -10.312 3.369 1 97.38 549 ALA A N 1
ATOM 4090 C CA . ALA A 1 549 ? 3.326 -11.484 4.195 1 97.38 549 ALA A CA 1
ATOM 4091 C C . ALA A 1 549 ? 4.469 -11.211 5.172 1 97.38 549 ALA A C 1
ATOM 4093 O O . ALA A 1 549 ? 4.555 -11.844 6.23 1 97.38 549 ALA A O 1
ATOM 4094 N N . VAL A 1 550 ? 5.344 -10.273 4.844 1 95.88 550 VAL A N 1
ATOM 4095 C CA . VAL A 1 550 ? 6.457 -9.938 5.727 1 95.88 550 VAL A CA 1
ATOM 4096 C C . VAL A 1 550 ? 5.938 -9.219 6.969 1 95.88 550 VAL A C 1
ATOM 4098 O O . VAL A 1 550 ? 6.547 -9.297 8.039 1 95.88 550 VAL A O 1
ATOM 4101 N N . ASP A 1 551 ? 4.754 -8.523 6.812 1 95.88 551 ASP A N 1
ATOM 4102 C CA . ASP A 1 551 ? 4.133 -7.77 7.898 1 95.88 551 ASP A CA 1
ATOM 4103 C C . ASP A 1 551 ? 2.629 -8.023 7.949 1 95.88 551 ASP A C 1
ATOM 4105 O O . ASP A 1 551 ? 1.829 -7.113 7.734 1 95.88 551 ASP A O 1
ATOM 4109 N N . PRO A 1 552 ? 2.268 -9.211 8.469 1 98 552 PRO A N 1
ATOM 4110 C CA . PRO A 1 552 ? 0.869 -9.633 8.367 1 98 552 PRO A CA 1
ATOM 4111 C C . PRO A 1 552 ? -0.004 -9.039 9.477 1 98 552 PRO A C 1
ATOM 4113 O O . PRO A 1 552 ? -1.233 -9.125 9.406 1 98 552 PRO A O 1
ATOM 4116 N N . GLY A 1 553 ? 0.595 -8.469 10.539 1 98.06 553 GLY A N 1
ATOM 4117 C CA . GLY A 1 553 ? -0.139 -8.016 11.711 1 98.06 553 GLY A CA 1
ATOM 4118 C C . GLY A 1 553 ? -0.427 -9.117 12.703 1 98.06 553 GLY A C 1
ATOM 4119 O O . GLY A 1 553 ? 0.089 -9.109 13.82 1 98.06 553 GLY A O 1
ATOM 4120 N N . LEU A 1 554 ? -1.194 -10.117 12.25 1 98.69 554 LEU A N 1
ATOM 4121 C CA . LEU A 1 554 ? -1.557 -11.25 13.094 1 98.69 554 LEU A CA 1
ATOM 4122 C C . LEU A 1 554 ? -1.14 -12.562 12.453 1 98.69 554 LEU A C 1
ATOM 4124 O O . LEU A 1 554 ? -1.058 -12.664 11.227 1 98.69 554 LEU A O 1
ATOM 4128 N N . THR A 1 555 ? -0.884 -13.594 13.305 1 98.44 555 THR A N 1
ATOM 4129 C CA . THR A 1 555 ? -0.679 -14.961 12.828 1 98.44 555 THR A CA 1
ATOM 4130 C C . THR A 1 555 ? -1.448 -15.953 13.695 1 98.44 555 THR A C 1
ATOM 4132 O O . THR A 1 555 ? -1.754 -15.664 14.852 1 98.44 555 THR A O 1
ATOM 4135 N N . PHE A 1 556 ? -1.819 -17.031 13.109 1 97.69 556 PHE A N 1
ATOM 4136 C CA . PHE A 1 556 ? -2.395 -18.203 13.758 1 97.69 556 PHE A CA 1
ATOM 4137 C C . PHE A 1 556 ? -1.328 -19.266 14.008 1 97.69 556 PHE A C 1
ATOM 4139 O O . PHE A 1 556 ? -0.67 -19.719 13.07 1 97.69 556 PHE A O 1
ATOM 4146 N N . ILE A 1 557 ? -1.187 -19.688 15.25 1 93.75 557 ILE A N 1
ATOM 4147 C CA . ILE A 1 557 ? -0.159 -20.656 15.594 1 93.75 557 ILE A CA 1
ATOM 4148 C C . ILE A 1 557 ? -0.781 -21.812 16.391 1 93.75 557 ILE A C 1
ATOM 4150 O O . ILE A 1 557 ? -1.208 -21.609 17.531 1 93.75 557 ILE A O 1
ATOM 4154 N N . PRO A 1 558 ? -0.788 -22.953 15.742 1 93.44 558 PRO A N 1
ATOM 4155 C CA . PRO A 1 558 ? -1.203 -24.094 16.562 1 93.44 558 PRO A CA 1
ATOM 4156 C C . PRO A 1 558 ? -0.308 -24.297 17.781 1 93.44 558 PRO A C 1
ATOM 4158 O O . PRO A 1 558 ? 0.91 -24.109 17.703 1 93.44 558 PRO A O 1
ATOM 4161 N N . ARG A 1 559 ? -0.887 -24.641 18.922 1 84.31 559 ARG A N 1
ATOM 4162 C CA . ARG A 1 559 ? -0.152 -24.859 20.172 1 84.31 559 ARG A CA 1
ATOM 4163 C C . ARG A 1 559 ? 0.597 -26.188 20.141 1 84.31 559 ARG A C 1
ATOM 4165 O O . ARG A 1 559 ? 0.409 -26.984 19.219 1 84.31 559 ARG A O 1
ATOM 4172 N N . GLY A 1 560 ? 1.498 -26.312 21.062 1 80.38 560 GLY A N 1
ATOM 4173 C CA . GLY A 1 560 ? 2.23 -27.562 21.172 1 80.38 560 GLY A CA 1
ATOM 4174 C C . GLY A 1 560 ? 1.327 -28.781 21.297 1 80.38 560 GLY A C 1
ATOM 4175 O O . GLY A 1 560 ? 0.431 -28.812 22.156 1 80.38 560 GLY A O 1
ATOM 4176 N N . GLY A 1 561 ? 1.371 -29.656 20.422 1 90.75 561 GLY A N 1
ATOM 4177 C CA . GLY A 1 561 ? 0.62 -30.891 20.469 1 90.75 561 GLY A CA 1
ATOM 4178 C C . GLY A 1 561 ? -0.701 -30.828 19.734 1 90.75 561 GLY A C 1
ATOM 4179 O O . GLY A 1 561 ? -1.419 -31.828 19.641 1 90.75 561 GLY A O 1
ATOM 4180 N N . GLU A 1 562 ? -0.994 -29.703 19.234 1 94.81 562 GLU A N 1
ATOM 4181 C CA . GLU A 1 562 ? -2.316 -29.516 18.656 1 94.81 562 GLU A CA 1
ATOM 4182 C C . GLU A 1 562 ? -2.482 -30.359 17.391 1 94.81 562 GLU A C 1
ATOM 4184 O O . GLU A 1 562 ? -3.594 -30.781 17.062 1 94.81 562 GLU A O 1
ATOM 4189 N N . TYR A 1 563 ? -1.387 -30.594 16.703 1 96.56 563 TYR A N 1
ATOM 4190 C CA . TYR A 1 563 ? -1.495 -31.453 15.531 1 96.56 563 TYR A CA 1
ATOM 4191 C C . TYR A 1 563 ? -1.872 -32.875 15.922 1 96.56 563 TYR A C 1
ATOM 4193 O O . TYR A 1 563 ? -2.664 -33.531 15.234 1 96.56 563 TYR A O 1
ATOM 4201 N N . VAL A 1 564 ? -1.336 -33.312 17.047 1 96.44 564 VAL A N 1
ATOM 4202 C CA . VAL A 1 564 ? -1.692 -34.656 17.531 1 96.44 564 VAL A CA 1
ATOM 4203 C C . VAL A 1 564 ? -3.139 -34.656 18.016 1 96.44 564 VAL A C 1
ATOM 4205 O O . VAL A 1 564 ? -3.889 -35.594 17.75 1 96.44 564 VAL A O 1
ATOM 4208 N N . ALA A 1 565 ? -3.49 -33.625 18.75 1 96.88 565 ALA A N 1
ATOM 4209 C CA . ALA A 1 565 ? -4.871 -33.469 19.203 1 96.88 565 ALA A CA 1
ATOM 4210 C C . ALA A 1 565 ? -5.84 -33.469 18.016 1 96.88 565 ALA A C 1
ATOM 4212 O O . ALA A 1 565 ? -6.945 -34.031 18.109 1 96.88 565 ALA A O 1
ATOM 4213 N N . PHE A 1 566 ? -5.496 -32.906 17 1 97.31 566 PHE A N 1
ATOM 4214 C CA . PHE A 1 566 ? -6.266 -32.906 15.773 1 97.31 566 PHE A CA 1
ATOM 4215 C C . PHE A 1 566 ? -6.445 -34.312 15.25 1 97.31 566 PHE A C 1
ATOM 4217 O O . PHE A 1 566 ? -7.566 -34.75 14.969 1 97.31 566 PHE A O 1
ATOM 4224 N N . LEU A 1 567 ? -5.312 -35.031 15.102 1 96.69 567 LEU A N 1
ATOM 4225 C CA . LEU A 1 567 ? -5.355 -36.406 14.625 1 96.69 567 LEU A CA 1
ATOM 4226 C C . LEU A 1 567 ? -6.277 -37.25 15.5 1 96.69 567 LEU A C 1
ATOM 4228 O O . LEU A 1 567 ? -7.051 -38.062 14.992 1 96.69 567 LEU A O 1
ATOM 4232 N N . CYS A 1 568 ? -6.23 -37 16.797 1 96.94 568 CYS A N 1
ATOM 4233 C CA . CYS A 1 568 ? -7.004 -37.781 17.766 1 96.94 568 CYS A CA 1
ATOM 4234 C C . CYS A 1 568 ? -8.484 -37.406 17.703 1 96.94 568 CYS A C 1
ATOM 4236 O O . CYS A 1 568 ? -9.328 -38.156 18.234 1 96.94 568 CYS A O 1
ATOM 4238 N N . SER A 1 569 ? -8.766 -36.344 17.047 1 96.12 569 SER A N 1
ATOM 4239 C CA . SER A 1 569 ? -10.148 -35.875 16.984 1 96.12 569 SER A CA 1
ATOM 4240 C C . SER A 1 569 ? -10.82 -36.312 15.68 1 96.12 569 SER A C 1
ATOM 4242 O O . SER A 1 569 ? -12.016 -36.094 15.484 1 96.12 569 SER A O 1
ATOM 4244 N N . LEU A 1 570 ? -10.062 -36.938 14.773 1 94.56 570 LEU A N 1
ATOM 4245 C CA . LEU A 1 570 ? -10.617 -37.375 13.5 1 94.56 570 LEU A CA 1
ATOM 4246 C C . LEU A 1 570 ? -11.633 -38.5 13.719 1 94.56 570 LEU A C 1
ATOM 4248 O O . LEU A 1 570 ? -11.492 -39.281 14.648 1 94.56 570 LEU A O 1
ATOM 4252 N N . PRO A 1 571 ? -12.633 -38.562 12.836 1 88.38 571 PRO A N 1
ATOM 4253 C CA . PRO A 1 571 ? -13.617 -39.656 12.977 1 88.38 571 PRO A CA 1
ATOM 4254 C C . PRO A 1 571 ? -13.008 -41.031 12.75 1 88.38 571 PRO A C 1
ATOM 4256 O O . PRO A 1 571 ? -12.203 -41.219 11.836 1 88.38 571 PRO A O 1
ATOM 4259 N N . ASN A 1 572 ? -13.367 -42 13.539 1 83.12 572 ASN A N 1
ATOM 4260 C CA . ASN A 1 572 ? -13.016 -43.406 13.414 1 83.12 572 ASN A CA 1
ATOM 4261 C C . ASN A 1 572 ? -11.508 -43.625 13.477 1 83.12 572 ASN A C 1
ATOM 4263 O O . ASN A 1 572 ? -10.969 -44.5 12.812 1 83.12 572 ASN A O 1
ATOM 4267 N N . VAL A 1 573 ? -10.844 -42.75 14.203 1 89.19 573 VAL A N 1
ATOM 4268 C CA . VAL A 1 573 ? -9.391 -42.906 14.281 1 89.19 573 VAL A CA 1
ATOM 4269 C C . VAL A 1 573 ? -9.016 -43.844 15.406 1 89.19 573 VAL A C 1
ATOM 4271 O O . VAL A 1 573 ? -9.711 -43.938 16.422 1 89.19 573 VAL A O 1
ATOM 4274 N N . ASN A 1 574 ? -8.016 -44.625 15.172 1 92.31 574 ASN A N 1
ATOM 4275 C CA . ASN A 1 574 ? -7.41 -45.438 16.219 1 92.31 574 ASN A CA 1
ATOM 4276 C C . ASN A 1 574 ? -6.379 -44.625 17.016 1 92.31 574 ASN A C 1
ATOM 4278 O O . ASN A 1 574 ? -5.254 -44.438 16.562 1 92.31 574 ASN A O 1
ATOM 4282 N N . LYS A 1 575 ? -6.641 -44.312 18.266 1 94.31 575 LYS A N 1
ATOM 4283 C CA . LYS A 1 575 ? -5.824 -43.438 19.078 1 94.31 575 LYS A CA 1
ATOM 4284 C C . LYS A 1 575 ? -4.465 -44.062 19.375 1 94.31 575 LYS A C 1
ATOM 4286 O O . LYS A 1 575 ? -3.455 -43.344 19.438 1 94.31 575 LYS A O 1
ATOM 4291 N N . THR A 1 576 ? -4.488 -45.312 19.531 1 94.38 576 THR A N 1
ATOM 4292 C CA . THR A 1 576 ? -3.232 -46 19.812 1 94.38 576 THR A CA 1
ATOM 4293 C C . THR A 1 576 ? -2.285 -45.906 18.609 1 94.38 576 THR A C 1
ATOM 4295 O O . THR A 1 576 ? -1.077 -45.719 18.797 1 94.38 576 THR A O 1
ATOM 4298 N N . GLU A 1 577 ? -2.844 -45.969 17.531 1 93.44 577 GLU A N 1
ATOM 4299 C CA . GLU A 1 577 ? -2.049 -45.812 16.312 1 93.44 577 GLU A CA 1
ATOM 4300 C C . GLU A 1 577 ? -1.479 -44.406 16.172 1 93.44 577 GLU A C 1
ATOM 4302 O O . GLU A 1 577 ? -0.335 -44.25 15.758 1 93.44 577 GLU A O 1
ATOM 4307 N N . VAL A 1 578 ? -2.324 -43.438 16.516 1 95.69 578 VAL A N 1
ATOM 4308 C CA . VAL A 1 578 ? -1.888 -42.062 16.453 1 95.69 578 VAL A CA 1
ATOM 4309 C C . VAL A 1 578 ? -0.72 -41.844 17.406 1 95.69 578 VAL A C 1
ATOM 4311 O O . VAL A 1 578 ? 0.297 -41.25 17.031 1 95.69 578 VAL A O 1
ATOM 4314 N N . GLU A 1 579 ? -0.85 -42.375 18.594 1 96.56 579 GLU A N 1
ATOM 4315 C CA . GLU A 1 579 ? 0.191 -42.219 19.594 1 96.56 579 GLU A CA 1
ATOM 4316 C C . GLU A 1 579 ? 1.481 -42.906 19.188 1 96.56 579 GLU A C 1
ATOM 4318 O O . GLU A 1 579 ? 2.574 -42.375 19.375 1 96.56 579 GLU A O 1
ATOM 4323 N N . ALA A 1 580 ? 1.34 -44 18.625 1 94.94 580 ALA A N 1
ATOM 4324 C CA . ALA A 1 580 ? 2.506 -44.75 18.172 1 94.94 580 ALA A CA 1
ATOM 4325 C C . ALA A 1 580 ? 3.213 -44.031 17.031 1 94.94 580 ALA A C 1
ATOM 4327 O O . ALA A 1 580 ? 4.445 -44 16.969 1 94.94 580 ALA A O 1
ATOM 4328 N N . ALA A 1 581 ? 2.447 -43.5 16.125 1 93.62 581 ALA A N 1
ATOM 4329 C CA . ALA A 1 581 ? 2.996 -42.906 14.914 1 93.62 581 ALA A CA 1
ATOM 4330 C C . ALA A 1 581 ? 3.629 -41.531 15.227 1 93.62 581 ALA A C 1
ATOM 4332 O O . ALA A 1 581 ? 4.609 -41.156 14.586 1 93.62 581 ALA A O 1
ATOM 4333 N N . THR A 1 582 ? 3.084 -40.875 16.203 1 94.94 582 THR A N 1
ATOM 4334 C CA . THR A 1 582 ? 3.492 -39.469 16.391 1 94.94 582 THR A CA 1
ATOM 4335 C C . THR A 1 582 ? 4.332 -39.344 17.656 1 94.94 582 THR A C 1
ATOM 4337 O O . THR A 1 582 ? 5.047 -38.344 17.812 1 94.94 582 THR A O 1
ATOM 4340 N N . GLY A 1 583 ? 4.223 -40.25 18.578 1 93.56 583 GLY A N 1
ATOM 4341 C CA . GLY A 1 583 ? 4.871 -40.125 19.875 1 93.56 583 GLY A CA 1
ATOM 4342 C C . GLY A 1 583 ? 4.156 -39.156 20.812 1 93.56 583 GLY A C 1
ATOM 4343 O O . GLY A 1 583 ? 4.672 -38.844 21.891 1 93.56 583 GLY A O 1
ATOM 4344 N N . GLY A 1 584 ? 2.98 -38.688 20.391 1 94.06 584 GLY A N 1
ATOM 4345 C CA . GLY A 1 584 ? 2.205 -37.781 21.219 1 94.06 584 GLY A CA 1
ATOM 4346 C C . GLY A 1 584 ? 1.087 -38.469 21.984 1 94.06 584 GLY A C 1
ATOM 4347 O O . GLY A 1 584 ? 0.977 -39.688 21.938 1 94.06 584 GLY A O 1
ATOM 4348 N N . SER A 1 585 ? 0.301 -37.656 22.703 1 94.31 585 SER A N 1
ATOM 4349 C CA . SER A 1 585 ? -0.766 -38.188 23.531 1 94.31 585 SER A CA 1
ATOM 4350 C C . SER A 1 585 ? -2.139 -37.781 23.016 1 94.31 585 SER A C 1
ATOM 4352 O O . SER A 1 585 ? -2.334 -36.656 22.562 1 94.31 585 SER A O 1
ATOM 4354 N N . CYS A 1 586 ? -3.031 -38.719 23.047 1 95.5 586 CYS A N 1
ATOM 4355 C CA . CYS A 1 586 ? -4.406 -38.469 22.641 1 95.5 586 CYS A CA 1
ATOM 4356 C C . CYS A 1 586 ? -5.301 -38.25 23.844 1 95.5 586 CYS A C 1
ATOM 4358 O O . CYS A 1 586 ? -6.523 -38.344 23.75 1 95.5 586 CYS A O 1
ATOM 4360 N N . ASN A 1 587 ? -4.719 -37.875 24.953 1 92.94 587 ASN A N 1
ATOM 4361 C CA . ASN A 1 587 ? -5.477 -37.656 26.188 1 92.94 587 ASN A CA 1
ATOM 4362 C C . ASN A 1 587 ? -6.383 -36.438 26.094 1 92.94 587 ASN A C 1
ATOM 4364 O O . ASN A 1 587 ? -7.418 -36.375 26.75 1 92.94 587 ASN A O 1
ATOM 4368 N N . HIS A 1 588 ? -5.996 -35.469 25.297 1 91.94 588 HIS A N 1
ATOM 4369 C CA . HIS A 1 588 ? -6.77 -34.25 25.141 1 91.94 588 HIS A CA 1
ATOM 4370 C C . HIS A 1 588 ? -7.012 -33.938 23.672 1 91.94 588 HIS A C 1
ATOM 4372 O O . HIS A 1 588 ? -6.477 -32.969 23.156 1 91.94 588 HIS A O 1
ATOM 4378 N N . PRO A 1 589 ? -7.809 -34.688 23.016 1 92.62 589 PRO A N 1
ATOM 4379 C CA . PRO A 1 589 ? -8.133 -34.375 21.625 1 92.62 589 PRO A CA 1
ATOM 4380 C C . PRO A 1 589 ? -8.914 -33.062 21.469 1 92.62 589 PRO A C 1
ATOM 4382 O O . PRO A 1 589 ? -9.469 -32.562 22.438 1 92.62 589 PRO A O 1
ATOM 4385 N N . LEU A 1 590 ? -8.875 -32.531 20.297 1 94.81 590 LEU A N 1
ATOM 4386 C CA . LEU A 1 590 ? -9.742 -31.375 20 1 94.81 590 LEU A CA 1
ATOM 4387 C C . LEU A 1 590 ? -11.211 -31.781 20.047 1 94.81 590 LEU A C 1
ATOM 4389 O O . LEU A 1 590 ? -11.547 -32.938 19.797 1 94.81 590 LEU A O 1
ATOM 4393 N N . ALA A 1 591 ? -12.047 -30.891 20.406 1 92.56 591 ALA A N 1
ATOM 4394 C CA . ALA A 1 591 ? -13.484 -31.172 20.391 1 92.56 591 ALA A CA 1
ATOM 4395 C C . ALA A 1 591 ? -13.969 -31.484 18.984 1 92.56 591 ALA A C 1
ATOM 4397 O O . ALA A 1 591 ? -14.844 -32.344 18.797 1 92.56 591 ALA A O 1
ATOM 4398 N N . HIS A 1 592 ? -13.469 -30.812 18.078 1 94.56 592 HIS A N 1
ATOM 4399 C CA . HIS A 1 592 ? -13.703 -30.984 16.656 1 94.56 592 HIS A CA 1
ATOM 4400 C C . HIS A 1 592 ? -12.43 -30.766 15.852 1 94.56 592 HIS A C 1
ATOM 4402 O O . HIS A 1 592 ? -11.633 -29.875 16.172 1 94.56 592 HIS A O 1
ATOM 4408 N N . PRO A 1 593 ? -12.25 -31.562 14.734 1 95.69 593 PRO A N 1
ATOM 4409 C CA . PRO A 1 593 ? -11.031 -31.359 13.945 1 95.69 593 PRO A CA 1
ATOM 4410 C C . PRO A 1 593 ? -10.891 -29.938 13.422 1 95.69 593 PRO A C 1
ATOM 4412 O O . PRO A 1 593 ? -9.773 -29.422 13.305 1 95.69 593 PRO A O 1
ATOM 4415 N N . ALA A 1 594 ? -12.031 -29.266 13.18 1 97.19 594 ALA A N 1
ATOM 4416 C CA . ALA A 1 594 ? -12.023 -27.906 12.641 1 97.19 594 ALA A CA 1
ATOM 4417 C C . ALA A 1 594 ? -11.516 -26.906 13.68 1 97.19 594 ALA A C 1
ATOM 4419 O O . ALA A 1 594 ? -11.273 -25.75 13.352 1 97.19 594 ALA A O 1
ATOM 4420 N N . ASP A 1 595 ? -11.25 -27.312 14.906 1 97.06 595 ASP A N 1
ATOM 4421 C CA . ASP A 1 595 ? -10.773 -26.438 15.969 1 97.06 595 ASP A CA 1
ATOM 4422 C C . ASP A 1 595 ? -9.273 -26.203 15.859 1 97.06 595 ASP A C 1
ATOM 4424 O O . ASP A 1 595 ? -8.719 -25.344 16.562 1 97.06 595 ASP A O 1
ATOM 4428 N N . LEU A 1 596 ? -8.625 -26.969 14.984 1 97.62 596 LEU A N 1
ATOM 4429 C CA . LEU A 1 596 ? -7.199 -26.734 14.789 1 97.62 596 LEU A CA 1
ATOM 4430 C C . LEU A 1 596 ? -6.938 -25.266 14.461 1 97.62 596 LEU A C 1
ATOM 4432 O O . LEU A 1 596 ? -7.621 -24.688 13.617 1 97.62 596 LEU A O 1
ATOM 4436 N N . ASN A 1 597 ? -5.969 -24.609 15.086 1 98.25 597 ASN A N 1
ATOM 4437 C CA . ASN A 1 597 ? -5.742 -23.172 14.969 1 98.25 597 ASN A CA 1
ATOM 4438 C C . ASN A 1 597 ? -5.07 -22.812 13.648 1 98.25 597 ASN A C 1
ATOM 4440 O O . ASN A 1 597 ? -3.916 -22.391 13.633 1 98.25 597 ASN A O 1
ATOM 4444 N N . LEU A 1 598 ? -5.809 -22.922 12.609 1 97.81 598 LEU A N 1
ATOM 4445 C CA . LEU A 1 598 ? -5.375 -22.578 11.258 1 97.81 598 LEU A CA 1
ATOM 4446 C C . LEU A 1 598 ? -5.969 -21.234 10.82 1 97.81 598 LEU A C 1
ATOM 4448 O O . LEU A 1 598 ? -6.98 -20.797 11.367 1 97.81 598 LEU A O 1
ATOM 4452 N N . PRO A 1 599 ? -5.336 -20.562 9.875 1 98.06 599 PRO A N 1
ATOM 4453 C CA . PRO A 1 599 ? -5.887 -19.312 9.352 1 98.06 599 PRO A CA 1
ATOM 4454 C C . PRO A 1 599 ? -7.031 -19.531 8.367 1 98.06 599 PRO A C 1
ATOM 4456 O O . PRO A 1 599 ? -7.113 -18.859 7.34 1 98.06 599 PRO A O 1
ATOM 4459 N N . SER A 1 600 ? -7.801 -20.594 8.516 1 98.38 600 SER A N 1
ATOM 4460 C CA . SER A 1 600 ? -8.992 -20.938 7.742 1 98.38 600 SER A CA 1
ATOM 4461 C C . SER A 1 600 ? -9.938 -21.812 8.555 1 98.38 600 SER A C 1
ATOM 4463 O O . SER A 1 600 ? -9.555 -22.359 9.586 1 98.38 600 SER A O 1
ATOM 4465 N N . VAL A 1 601 ? -11.164 -21.844 8.172 1 98.5 601 VAL A N 1
ATOM 4466 C CA . VAL A 1 601 ? -12.148 -22.734 8.75 1 98.5 601 VAL A CA 1
ATOM 4467 C C . VAL A 1 601 ? -12.789 -23.594 7.656 1 98.5 601 VAL A C 1
ATOM 4469 O O . VAL A 1 601 ? -13.32 -23.062 6.68 1 98.5 601 VAL A O 1
ATOM 4472 N N . THR A 1 602 ? -12.656 -24.828 7.738 1 98.62 602 THR A N 1
ATOM 4473 C CA . THR A 1 602 ? -13.336 -25.781 6.863 1 98.62 602 THR A CA 1
ATOM 4474 C C . THR A 1 602 ? -14.172 -26.766 7.68 1 98.62 602 THR A C 1
ATOM 4476 O O . THR A 1 602 ? -13.656 -27.422 8.594 1 98.62 602 THR A O 1
ATOM 4479 N N . ILE A 1 603 ? -15.406 -26.828 7.457 1 98.25 603 ILE A N 1
ATOM 4480 C CA . ILE A 1 603 ? -16.328 -27.766 8.094 1 98.25 603 ILE A CA 1
ATOM 4481 C C . ILE A 1 603 ? -17.062 -28.578 7.023 1 98.25 603 ILE A C 1
ATOM 4483 O O . ILE A 1 603 ? -17.891 -28.031 6.285 1 98.25 603 ILE A O 1
ATOM 4487 N N . THR A 1 604 ? -16.844 -29.859 7.004 1 96.88 604 THR A N 1
ATOM 4488 C CA . THR A 1 604 ? -17.344 -30.719 5.938 1 96.88 604 THR A CA 1
ATOM 4489 C C . THR A 1 604 ? -18.797 -31.094 6.199 1 96.88 604 THR A C 1
ATOM 4491 O O . THR A 1 604 ? -19.5 -31.547 5.293 1 96.88 604 THR A O 1
ATOM 4494 N N . SER A 1 605 ? -19.172 -31.016 7.441 1 95.94 605 SER A N 1
ATOM 4495 C CA . SER A 1 605 ? -20.562 -31.281 7.809 1 95.94 605 SER A CA 1
ATOM 4496 C C . SER A 1 605 ? -20.984 -30.453 9.008 1 95.94 605 SER A C 1
ATOM 4498 O O . SER A 1 605 ? -20.75 -30.844 10.156 1 95.94 605 SER A O 1
ATOM 4500 N N . LEU A 1 606 ? -21.625 -29.328 8.734 1 97.62 606 LEU A N 1
ATOM 4501 C CA . LEU A 1 606 ? -22.156 -28.484 9.797 1 97.62 606 LEU A CA 1
ATOM 4502 C C . LEU A 1 606 ? -23.609 -28.828 10.078 1 97.62 606 LEU A C 1
ATOM 4504 O O . LEU A 1 606 ? -24.484 -28.578 9.242 1 97.62 606 LEU A O 1
ATOM 4508 N N . VAL A 1 607 ? -23.859 -29.344 11.219 1 95.62 607 VAL A N 1
ATOM 4509 C CA . VAL A 1 607 ? -25.203 -29.672 11.664 1 95.62 607 VAL A CA 1
ATOM 4510 C C . VAL A 1 607 ? -25.625 -28.734 12.797 1 95.62 607 VAL A C 1
ATOM 4512 O O . VAL A 1 607 ? -24.938 -28.656 13.828 1 95.62 607 VAL A O 1
ATOM 4515 N N . GLY A 1 608 ? -26.703 -28.078 12.656 1 95.56 608 GLY A N 1
ATOM 4516 C CA . GLY A 1 608 ? -27.141 -27.141 13.672 1 95.56 608 GLY A CA 1
ATOM 4517 C C . GLY A 1 608 ? -26.203 -25.969 13.852 1 95.56 608 GLY A C 1
ATOM 4518 O O . GLY A 1 608 ? -26.094 -25.109 12.977 1 95.56 608 GLY A O 1
ATOM 4519 N N . SER A 1 609 ? -25.562 -25.969 15.023 1 96.44 609 SER A N 1
ATOM 4520 C CA . SER A 1 609 ? -24.625 -24.906 15.312 1 96.44 609 SER A CA 1
ATOM 4521 C C . SER A 1 609 ? -23.344 -25.453 15.945 1 96.44 609 SER A C 1
ATOM 4523 O O . SER A 1 609 ? -23.375 -26.469 16.625 1 96.44 609 SER A O 1
ATOM 4525 N N . LYS A 1 610 ? -22.281 -24.797 15.633 1 96.81 610 LYS A N 1
ATOM 4526 C CA . LYS A 1 610 ? -20.969 -25.172 16.188 1 96.81 610 LYS A CA 1
ATOM 4527 C C . LYS A 1 610 ? -20.172 -23.922 16.578 1 96.81 610 LYS A C 1
ATOM 4529 O O . LYS A 1 610 ? -20.234 -22.906 15.883 1 96.81 610 LYS A O 1
ATOM 4534 N N . ILE A 1 611 ? -19.469 -23.984 17.656 1 97.94 611 ILE A N 1
ATOM 4535 C CA . ILE A 1 611 ? -18.562 -22.922 18.078 1 97.94 611 ILE A CA 1
ATOM 4536 C C . ILE A 1 611 ? -17.109 -23.391 17.953 1 97.94 611 ILE A C 1
ATOM 4538 O O . ILE A 1 611 ? -16.75 -24.438 18.5 1 97.94 611 ILE A O 1
ATOM 4542 N N . LEU A 1 612 ? -16.406 -22.719 17.234 1 98 612 LEU A N 1
ATOM 4543 C CA . LEU A 1 612 ? -14.977 -22.984 17.078 1 98 612 LEU A CA 1
ATOM 4544 C C . LEU A 1 612 ? -14.148 -21.875 17.719 1 98 612 LEU A C 1
ATOM 4546 O O . LEU A 1 612 ? -14.625 -20.75 17.875 1 98 612 LEU A O 1
ATOM 4550 N N . ARG A 1 613 ? -12.992 -22.203 18.062 1 96.44 613 ARG A N 1
ATOM 4551 C CA . ARG A 1 613 ? -12.094 -21.219 18.641 1 96.44 613 ARG A CA 1
ATOM 4552 C C . ARG A 1 613 ? -10.82 -21.078 17.812 1 96.44 613 ARG A C 1
ATOM 4554 O O . ARG A 1 613 ? -10.25 -22.062 17.375 1 96.44 613 ARG A O 1
ATOM 4561 N N . ARG A 1 614 ? -10.414 -19.859 17.531 1 98.12 614 ARG A N 1
ATOM 4562 C CA . ARG A 1 614 ? -9.117 -19.516 16.953 1 98.12 614 ARG A CA 1
ATOM 4563 C C . ARG A 1 614 ? -8.328 -18.594 17.875 1 98.12 614 ARG A C 1
ATOM 4565 O O . ARG A 1 614 ? -8.914 -17.766 18.578 1 98.12 614 ARG A O 1
ATOM 4572 N N . THR A 1 615 ? -7.098 -18.719 17.859 1 98 615 THR A N 1
ATOM 4573 C CA . THR A 1 615 ? -6.199 -17.859 18.609 1 98 615 THR A CA 1
ATOM 4574 C C . THR A 1 615 ? -5.262 -17.094 17.688 1 98 615 THR A C 1
ATOM 4576 O O . THR A 1 615 ? -4.574 -17.703 16.859 1 98 615 THR A O 1
ATOM 4579 N N . VAL A 1 616 ? -5.238 -15.805 17.797 1 98.31 616 VAL A N 1
ATOM 4580 C CA . VAL A 1 616 ? -4.363 -14.969 16.984 1 98.31 616 VAL A CA 1
ATOM 4581 C C . VAL A 1 616 ? -3.266 -14.359 17.859 1 98.31 616 VAL A C 1
ATOM 4583 O O . VAL A 1 616 ? -3.473 -14.125 19.047 1 98.31 616 VAL A O 1
ATOM 4586 N N . MET A 1 617 ? -2.127 -14.133 17.266 1 98.25 617 MET A N 1
ATOM 4587 C CA . MET A 1 617 ? -1.006 -13.477 17.922 1 98.25 617 MET A CA 1
ATOM 4588 C C . MET A 1 617 ? -0.567 -12.234 17.156 1 98.25 617 MET A C 1
ATOM 4590 O O . MET A 1 617 ? -0.445 -12.273 15.922 1 98.25 617 MET A O 1
ATOM 4594 N N . ASN A 1 618 ? -0.403 -11.117 17.844 1 98.44 618 ASN A N 1
ATOM 4595 C CA . ASN A 1 618 ? 0.188 -9.93 17.234 1 98.44 618 ASN A CA 1
ATOM 4596 C C . ASN A 1 618 ? 1.691 -10.102 17.031 1 98.44 618 ASN A C 1
ATOM 4598 O O . ASN A 1 618 ? 2.453 -10.141 18 1 98.44 618 ASN A O 1
ATOM 4602 N N . VAL A 1 619 ? 2.076 -10.164 15.805 1 97.81 619 VAL A N 1
ATOM 4603 C CA . VAL A 1 619 ? 3.49 -10.375 15.516 1 97.81 619 VAL A CA 1
ATOM 4604 C C . VAL A 1 619 ? 4.137 -9.047 15.125 1 97.81 619 VAL A C 1
ATOM 4606 O O . VAL A 1 619 ? 5.305 -9.008 14.727 1 97.81 619 VAL A O 1
ATOM 4609 N N . GLY A 1 620 ? 3.379 -7.996 15.172 1 93.81 620 GLY A N 1
ATOM 4610 C CA . GLY A 1 620 ? 3.918 -6.668 14.93 1 93.81 620 GLY A CA 1
ATOM 4611 C C . GLY A 1 620 ? 4.68 -6.105 16.109 1 93.81 620 GLY A C 1
ATOM 4612 O O . GLY A 1 620 ? 4.758 -6.742 17.172 1 93.81 620 GLY A O 1
ATOM 4613 N N . SER A 1 621 ? 5.215 -4.879 15.984 1 92.31 621 SER A N 1
ATOM 4614 C CA . SER A 1 621 ? 6.031 -4.246 17.016 1 92.31 621 SER A CA 1
ATOM 4615 C C . SER A 1 621 ? 5.203 -3.293 17.859 1 92.31 621 SER A C 1
ATOM 4617 O O . SER A 1 621 ? 5.684 -2.783 18.875 1 92.31 621 SER A O 1
ATOM 4619 N N . LYS A 1 622 ? 3.941 -3.086 17.516 1 93.88 622 LYS A N 1
ATOM 4620 C CA . LYS A 1 622 ? 3.084 -2.129 18.203 1 93.88 622 LYS A CA 1
ATOM 4621 C C . LYS A 1 622 ? 1.756 -2.768 18.594 1 93.88 622 LYS A C 1
ATOM 4623 O O . LYS A 1 622 ? 1.329 -3.752 18 1 93.88 622 LYS A O 1
ATOM 4628 N N . GLN A 1 623 ? 1.216 -2.18 19.625 1 96 623 GLN A N 1
ATOM 4629 C CA . GLN A 1 623 ? -0.159 -2.543 19.953 1 96 623 GLN A CA 1
ATOM 4630 C C . GLN A 1 623 ? -1.117 -2.125 18.844 1 96 623 GLN A C 1
ATOM 4632 O O . GLN A 1 623 ? -0.982 -1.039 18.281 1 96 623 GLN A O 1
ATOM 4637 N N . GLU A 1 624 ? -2.021 -2.977 18.484 1 96.62 624 GLU A N 1
ATOM 4638 C CA . GLU A 1 624 ? -2.963 -2.691 17.406 1 96.62 624 GLU A CA 1
ATOM 4639 C C . GLU A 1 624 ? -4.371 -3.15 17.766 1 96.62 624 GLU A C 1
ATOM 4641 O O . GLU A 1 624 ? -4.543 -4.145 18.469 1 96.62 624 GLU A O 1
ATOM 4646 N N . THR A 1 625 ? -5.418 -2.379 17.422 1 97.56 625 THR A N 1
ATOM 4647 C CA . THR A 1 625 ? -6.82 -2.746 17.562 1 97.56 625 THR A CA 1
ATOM 4648 C C . THR A 1 625 ? -7.371 -3.338 16.281 1 97.56 625 THR A C 1
ATOM 4650 O O . THR A 1 625 ? -7.254 -2.729 15.211 1 97.56 625 THR A O 1
ATOM 4653 N N . TYR A 1 626 ? -7.949 -4.535 16.391 1 98.56 626 TYR A N 1
ATOM 4654 C CA . TYR A 1 626 ? -8.516 -5.219 15.234 1 98.56 626 TYR A CA 1
ATOM 4655 C C . TYR A 1 626 ? -10.039 -5.285 15.336 1 98.56 626 TYR A C 1
ATOM 4657 O O . TYR A 1 626 ? -10.586 -5.516 16.406 1 98.56 626 TYR A O 1
ATOM 4665 N N . LEU A 1 627 ? -10.672 -5 14.234 1 98.56 627 LEU A N 1
ATOM 4666 C CA . LEU A 1 627 ? -12.117 -5.137 14.086 1 98.56 627 LEU A CA 1
ATOM 4667 C C . LEU A 1 627 ? -12.461 -6.352 13.234 1 98.56 627 LEU A C 1
ATOM 4669 O O . LEU A 1 627 ? -11.805 -6.617 12.227 1 98.56 627 LEU A O 1
ATOM 4673 N N . CYS A 1 628 ? -13.469 -7.121 13.633 1 98.44 628 CYS A N 1
ATOM 4674 C CA . CYS A 1 628 ? -13.836 -8.352 12.938 1 98.44 628 CYS A CA 1
ATOM 4675 C C . CYS A 1 628 ? -15.078 -8.141 12.078 1 98.44 628 CYS A C 1
ATOM 4677 O O . CYS A 1 628 ? -16.047 -7.531 12.531 1 98.44 628 CYS A O 1
ATOM 4679 N N . ALA A 1 629 ? -15.039 -8.531 10.906 1 97.94 629 ALA A N 1
ATOM 4680 C CA . ALA A 1 629 ? -16.172 -8.523 10 1 97.94 629 ALA A CA 1
ATOM 4681 C C . ALA A 1 629 ? -16.297 -9.859 9.266 1 97.94 629 ALA A C 1
ATOM 4683 O O . ALA A 1 629 ? -15.328 -10.602 9.156 1 97.94 629 ALA A O 1
ATOM 4684 N N . VAL A 1 630 ? -17.547 -10.188 8.789 1 98.25 630 VAL A N 1
ATOM 4685 C CA . VAL A 1 630 ? -17.781 -11.516 8.234 1 98.25 630 VAL A CA 1
ATOM 4686 C C . VAL A 1 630 ? -18.547 -11.398 6.922 1 98.25 630 VAL A C 1
ATOM 4688 O O . VAL A 1 630 ? -19.516 -10.641 6.828 1 98.25 630 VAL A O 1
ATOM 4691 N N . LEU A 1 631 ? -18.094 -11.977 5.934 1 98.06 631 LEU A N 1
ATOM 4692 C CA . LEU A 1 631 ? -18.891 -12.398 4.793 1 98.06 631 LEU A CA 1
ATOM 4693 C C . LEU A 1 631 ? -19.359 -13.844 4.961 1 98.06 631 LEU A C 1
ATOM 4695 O O . LEU A 1 631 ? -18.578 -14.781 4.762 1 98.06 631 LEU A O 1
ATOM 4699 N N . PRO A 1 632 ? -20.562 -14.047 5.344 1 98.25 632 PRO A N 1
ATOM 4700 C CA . PRO A 1 632 ? -21 -15.406 5.66 1 98.25 632 PRO A CA 1
ATOM 4701 C C . PRO A 1 632 ? -21.188 -16.266 4.414 1 98.25 632 PRO A C 1
ATOM 4703 O O . PRO A 1 632 ? -21.609 -15.773 3.367 1 98.25 632 PRO A O 1
ATOM 4706 N N . PRO A 1 633 ? -20.844 -17.594 4.57 1 98.25 633 PRO A N 1
ATOM 4707 C CA . PRO A 1 633 ? -21.266 -18.5 3.508 1 98.25 633 PRO A CA 1
ATOM 4708 C C . PRO A 1 633 ? -22.781 -18.547 3.35 1 98.25 633 PRO A C 1
ATOM 4710 O O . PRO A 1 633 ? -23.516 -18.406 4.332 1 98.25 633 PRO A O 1
ATOM 4713 N N . ASN A 1 634 ? -23.188 -18.781 2.121 1 97.38 634 ASN A N 1
ATOM 4714 C CA . ASN A 1 634 ? -24.625 -18.922 1.896 1 97.38 634 ASN A CA 1
ATOM 4715 C C . ASN A 1 634 ? -25.219 -20.016 2.773 1 97.38 634 ASN A C 1
ATOM 4717 O O . ASN A 1 634 ? -24.672 -21.125 2.859 1 97.38 634 ASN A O 1
ATOM 4721 N N . GLY A 1 635 ? -26.219 -19.688 3.465 1 97.81 635 GLY A N 1
ATOM 4722 C CA . GLY A 1 635 ? -26.938 -20.656 4.285 1 97.81 635 GLY A CA 1
ATOM 4723 C C . GLY A 1 635 ? -26.344 -20.812 5.68 1 97.81 635 GLY A C 1
ATOM 4724 O O . GLY A 1 635 ? -26.75 -21.688 6.441 1 97.81 635 GLY A O 1
ATOM 4725 N N . VAL A 1 636 ? -25.375 -19.984 6.012 1 98.5 636 VAL A N 1
ATOM 4726 C CA . VAL A 1 636 ? -24.734 -20.094 7.312 1 98.5 636 VAL A CA 1
ATOM 4727 C C . VAL A 1 636 ? -24.656 -18.719 7.961 1 98.5 636 VAL A C 1
ATOM 4729 O O . VAL A 1 636 ? -24.266 -17.734 7.316 1 98.5 636 VAL A O 1
ATOM 4732 N N . LYS A 1 637 ? -25.094 -18.547 9.18 1 98.19 637 LYS A N 1
ATOM 4733 C CA . LYS A 1 637 ? -24.812 -17.375 10 1 98.19 637 LYS A CA 1
ATOM 4734 C C . LYS A 1 637 ? -23.516 -17.531 10.773 1 98.19 637 LYS A C 1
ATOM 4736 O O . LYS A 1 637 ? -23.266 -18.578 11.367 1 98.19 637 LYS A O 1
ATOM 4741 N N . VAL A 1 638 ? -22.656 -16.562 10.734 1 98.62 638 VAL A N 1
ATOM 4742 C CA . VAL A 1 638 ? -21.359 -16.625 11.406 1 98.62 638 VAL A CA 1
ATOM 4743 C C . VAL A 1 638 ? -21.234 -15.445 12.375 1 98.62 638 VAL A C 1
ATOM 4745 O O . VAL A 1 638 ? -21.344 -14.289 11.961 1 98.62 638 VAL A O 1
ATOM 4748 N N . ASP A 1 639 ? -21 -15.688 13.617 1 97.94 639 ASP A N 1
ATOM 4749 C CA . ASP A 1 639 ? -20.766 -14.672 14.641 1 97.94 639 ASP A CA 1
ATOM 4750 C C . ASP A 1 639 ? -19.359 -14.812 15.242 1 97.94 639 ASP A C 1
ATOM 4752 O O . ASP A 1 639 ? -18.969 -15.898 15.672 1 97.94 639 ASP A O 1
ATOM 4756 N N . VAL A 1 640 ? -18.641 -13.758 15.203 1 98.38 640 VAL A N 1
ATOM 4757 C CA . VAL A 1 640 ? -17.312 -13.742 15.773 1 98.38 640 VAL A CA 1
ATOM 4758 C C . VAL A 1 640 ? -17.312 -12.938 17.062 1 98.38 640 VAL A C 1
ATOM 4760 O O . VAL A 1 640 ? -17.875 -11.844 17.125 1 98.38 640 VAL A O 1
ATOM 4763 N N . SER A 1 641 ? -16.719 -13.445 18.125 1 98.12 641 SER A N 1
ATOM 4764 C CA . SER A 1 641 ? -16.578 -12.758 19.406 1 98.12 641 SER A CA 1
ATOM 4765 C C . SER A 1 641 ? -15.156 -12.844 19.938 1 98.12 641 SER A C 1
ATOM 4767 O O . SER A 1 641 ? -14.562 -13.922 19.953 1 98.12 641 SER A O 1
ATOM 4769 N N . PRO A 1 642 ? -14.602 -11.812 20.453 1 98 642 PRO A N 1
ATOM 4770 C CA . PRO A 1 642 ? -15.156 -10.453 20.438 1 98 642 PRO A CA 1
ATOM 4771 C C . PRO A 1 642 ? -15.18 -9.844 19.031 1 98 642 PRO A C 1
ATOM 4773 O O . PRO A 1 642 ? -14.469 -10.312 18.141 1 98 642 PRO A O 1
ATOM 4776 N N . THR A 1 643 ? -15.992 -8.875 18.812 1 97.62 643 THR A N 1
ATOM 4777 C CA . THR A 1 643 ? -16.109 -8.219 17.516 1 97.62 643 THR A CA 1
ATOM 4778 C C . THR A 1 643 ? -14.93 -7.285 17.281 1 97.62 643 THR A C 1
ATOM 4780 O O . THR A 1 643 ? -14.703 -6.84 16.156 1 97.62 643 THR A O 1
ATOM 4783 N N . TRP A 1 644 ? -14.273 -6.945 18.312 1 97.88 644 TRP A N 1
ATOM 4784 C CA . TRP A 1 644 ? -13.039 -6.172 18.234 1 97.88 644 TRP A CA 1
ATOM 4785 C C . TRP A 1 644 ? -12.148 -6.449 19.438 1 97.88 644 TRP A C 1
ATOM 4787 O O . TRP A 1 644 ? -12.609 -6.949 20.469 1 97.88 644 TRP A O 1
ATOM 4797 N N . PHE A 1 645 ? -10.875 -6.184 19.328 1 98.31 645 PHE A N 1
ATOM 4798 C CA . PHE A 1 645 ? -9.945 -6.371 20.438 1 98.31 645 PHE A CA 1
ATOM 4799 C C . PHE A 1 645 ? -8.656 -5.59 20.203 1 98.31 645 PHE A C 1
ATOM 4801 O O . PHE A 1 645 ? -8.312 -5.281 19.062 1 98.31 645 PHE A O 1
ATOM 4808 N N . THR A 1 646 ? -8.008 -5.145 21.219 1 97.56 646 THR A N 1
ATOM 4809 C CA . THR A 1 646 ? -6.66 -4.594 21.219 1 97.56 646 THR A CA 1
ATOM 4810 C C . THR A 1 646 ? -5.645 -5.637 21.688 1 97.56 646 THR A C 1
ATOM 4812 O O . THR A 1 646 ? -5.906 -6.383 22.625 1 97.56 646 THR A O 1
ATOM 4815 N N . VAL A 1 647 ? -4.602 -5.789 20.984 1 98.25 647 VAL A N 1
ATOM 4816 C CA . VAL A 1 647 ? -3.619 -6.82 21.297 1 98.25 647 VAL A CA 1
ATOM 4817 C C . VAL A 1 647 ? -2.209 -6.246 21.203 1 98.25 647 VAL A C 1
ATOM 4819 O O . VAL A 1 647 ? -1.861 -5.605 20.203 1 98.25 647 VAL A O 1
ATOM 4822 N N . ALA A 1 648 ? -1.384 -6.379 22.281 1 97.62 648 ALA A N 1
ATOM 4823 C CA . ALA A 1 648 ? -0.002 -5.91 22.312 1 97.62 648 ALA A CA 1
ATOM 4824 C C . ALA A 1 648 ? 0.922 -6.852 21.547 1 97.62 648 ALA A C 1
ATOM 4826 O O . ALA A 1 648 ? 0.528 -7.969 21.203 1 97.62 648 ALA A O 1
ATOM 4827 N N . PRO A 1 649 ? 2.123 -6.418 21.281 1 96.56 649 PRO A N 1
ATOM 4828 C CA . PRO A 1 649 ? 3.076 -7.309 20.625 1 96.56 649 PRO A CA 1
ATOM 4829 C C . PRO A 1 649 ? 3.293 -8.617 21.375 1 96.56 649 PRO A C 1
ATOM 4831 O O . PRO A 1 649 ? 3.406 -8.609 22.609 1 96.56 649 PRO A O 1
ATOM 4834 N N . THR A 1 650 ? 3.207 -9.781 20.703 1 96.12 650 THR A N 1
ATOM 4835 C CA . THR A 1 650 ? 3.461 -11.133 21.188 1 96.12 650 THR A CA 1
ATOM 4836 C C . THR A 1 650 ? 2.291 -11.633 22.031 1 96.12 650 THR A C 1
ATOM 4838 O O . THR A 1 650 ? 2.281 -12.789 22.469 1 96.12 650 THR A O 1
ATOM 4841 N N . GLU A 1 651 ? 1.336 -10.734 22.219 1 97.69 651 GLU A N 1
ATOM 4842 C CA . GLU A 1 651 ? 0.147 -11.164 22.953 1 97.69 651 GLU A CA 1
ATOM 4843 C C . GLU A 1 651 ? -0.813 -11.93 22.047 1 97.69 651 GLU A C 1
ATOM 4845 O O . GLU A 1 651 ? -0.801 -11.742 20.828 1 97.69 651 GLU A O 1
ATOM 4850 N N . THR A 1 652 ? -1.601 -12.797 22.641 1 97.62 652 THR A N 1
ATOM 4851 C CA . THR A 1 652 ? -2.572 -13.586 21.891 1 97.62 652 THR A CA 1
ATOM 4852 C C . THR A 1 652 ? -3.996 -13.203 22.281 1 97.62 652 THR A C 1
ATOM 4854 O O . THR A 1 652 ? -4.219 -12.625 23.344 1 97.62 652 THR A O 1
ATOM 4857 N N . ARG A 1 653 ? -4.898 -13.414 21.406 1 97.94 653 ARG A N 1
ATOM 4858 C CA . ARG A 1 653 ? -6.328 -13.234 21.625 1 97.94 653 ARG A CA 1
ATOM 4859 C C . ARG A 1 653 ? -7.129 -14.391 21.047 1 97.94 653 ARG A C 1
ATOM 4861 O O . ARG A 1 653 ? -6.859 -14.836 19.922 1 97.94 653 ARG A O 1
ATOM 4868 N N . ASP A 1 654 ? -8.031 -14.93 21.828 1 97.94 654 ASP A N 1
ATOM 4869 C CA . ASP A 1 654 ? -8.938 -15.977 21.359 1 97.94 654 ASP A CA 1
ATOM 4870 C C . ASP A 1 654 ? -10.164 -15.375 20.688 1 97.94 654 ASP A C 1
ATOM 4872 O O . ASP A 1 654 ? -10.688 -14.352 21.125 1 97.94 654 ASP A O 1
ATOM 4876 N N . LEU A 1 655 ? -10.547 -15.945 19.625 1 98.31 655 LEU A N 1
ATOM 4877 C CA . LEU A 1 655 ? -11.773 -15.609 18.906 1 98.31 655 LEU A CA 1
ATOM 4878 C C . LEU A 1 655 ? -12.719 -16.797 18.875 1 98.31 655 LEU A C 1
ATOM 4880 O O . LEU A 1 655 ? -12.344 -17.891 18.438 1 98.31 655 LEU A O 1
ATOM 4884 N N . ASP A 1 656 ? -13.883 -16.625 19.344 1 98.5 656 ASP A N 1
ATOM 4885 C CA . ASP A 1 656 ? -14.93 -17.625 19.203 1 98.5 656 ASP A CA 1
ATOM 4886 C C . ASP A 1 656 ? -15.727 -17.406 17.922 1 98.5 656 ASP A C 1
ATOM 4888 O O . ASP A 1 656 ? -16.219 -16.297 17.656 1 98.5 656 ASP A O 1
ATOM 4892 N N . ILE A 1 657 ? -15.836 -18.422 17.141 1 98.69 657 ILE A N 1
ATOM 4893 C CA . ILE A 1 657 ? -16.562 -18.375 15.883 1 98.69 657 ILE A CA 1
ATOM 4894 C C . ILE A 1 657 ? -17.781 -19.312 15.953 1 98.69 657 ILE A C 1
ATOM 4896 O O . ILE A 1 657 ? -17.625 -20.531 15.922 1 98.69 657 ILE A O 1
ATOM 4900 N N . LYS A 1 658 ? -18.906 -18.75 16.031 1 98.69 658 LYS A N 1
ATOM 4901 C CA . LYS A 1 658 ? -20.125 -19.547 16.047 1 98.69 658 LYS A CA 1
ATOM 4902 C C . LYS A 1 658 ? -20.734 -19.641 14.648 1 98.69 658 LYS A C 1
ATOM 4904 O O . LYS A 1 658 ? -21.031 -18.625 14.016 1 98.69 658 LYS A O 1
ATOM 4909 N N . LEU A 1 659 ? -20.891 -20.812 14.133 1 98.56 659 LEU A N 1
ATOM 4910 C CA . LEU A 1 659 ? -21.516 -21.078 12.836 1 98.56 659 LEU A CA 1
ATOM 4911 C C . LEU A 1 659 ? -22.844 -21.797 13.016 1 98.56 659 LEU A C 1
ATOM 4913 O O . LEU A 1 659 ? -22.906 -22.812 13.711 1 98.56 659 LEU A O 1
ATOM 4917 N N . SER A 1 660 ? -23.906 -21.219 12.391 1 98.31 660 SER A N 1
ATOM 4918 C CA . SER A 1 660 ? -25.25 -21.797 12.516 1 98.31 660 SER A CA 1
ATOM 4919 C C . SER A 1 660 ? -25.906 -21.969 11.141 1 98.31 660 SER A C 1
ATOM 4921 O O . SER A 1 660 ? -25.938 -21.031 10.344 1 98.31 660 SER A O 1
ATOM 4923 N N . VAL A 1 661 ? -26.469 -23.109 10.953 1 98.25 661 VAL A N 1
ATOM 4924 C CA . VAL A 1 661 ? -27.141 -23.375 9.688 1 98.25 661 VAL A CA 1
ATOM 4925 C C . VAL A 1 661 ? -28.453 -22.594 9.617 1 98.25 661 VAL A C 1
ATOM 4927 O O . VAL A 1 661 ? -29.297 -22.688 10.516 1 98.25 661 VAL A O 1
ATOM 4930 N N . THR A 1 662 ? -28.594 -21.781 8.617 1 97.62 662 THR A N 1
ATOM 4931 C CA . THR A 1 662 ? -29.844 -21.094 8.359 1 97.62 662 THR A CA 1
ATOM 4932 C C . THR A 1 662 ? -30.594 -21.734 7.199 1 97.62 662 THR A C 1
ATOM 4934 O O . THR A 1 662 ? -31.828 -21.703 7.152 1 97.62 662 THR A O 1
ATOM 4937 N N . GLN A 1 663 ? -29.859 -22.266 6.246 1 97.19 663 GLN A N 1
ATOM 4938 C CA . GLN A 1 663 ? -30.406 -22.984 5.098 1 97.19 663 GLN A CA 1
ATOM 4939 C C . GLN A 1 663 ? -29.453 -24.109 4.66 1 97.19 663 GLN A C 1
ATOM 4941 O O . GLN A 1 663 ? -28.312 -23.844 4.309 1 97.19 663 GLN A O 1
ATOM 4946 N N . ALA A 1 664 ? -29.938 -25.312 4.684 1 96.44 664 ALA A N 1
ATOM 4947 C CA . ALA A 1 664 ? -29.141 -26.453 4.266 1 96.44 664 ALA A CA 1
ATOM 4948 C C . ALA A 1 664 ? -28.828 -26.391 2.773 1 96.44 664 ALA A C 1
ATOM 4950 O O . ALA A 1 664 ? -29.656 -25.938 1.979 1 96.44 664 ALA A O 1
ATOM 4951 N N . LYS A 1 665 ? -27.688 -26.797 2.48 1 95.94 665 LYS A N 1
ATOM 4952 C CA . LYS A 1 665 ? -27.25 -26.844 1.09 1 95.94 665 LYS A CA 1
ATOM 4953 C C . LYS A 1 665 ? -26.672 -28.203 0.732 1 95.94 665 LYS A C 1
ATOM 4955 O O . LYS A 1 665 ? -26.375 -29 1.617 1 95.94 665 LYS A O 1
ATOM 4960 N N . LYS A 1 666 ? -26.531 -28.438 -0.593 1 94.25 666 LYS A N 1
ATOM 4961 C CA . LYS A 1 666 ? -25.969 -29.688 -1.084 1 94.25 666 LYS A CA 1
ATOM 4962 C C . LYS A 1 666 ? -24.469 -29.562 -1.339 1 94.25 666 LYS A C 1
ATOM 4964 O O . LYS A 1 666 ? -23.75 -30.562 -1.385 1 94.25 666 LYS A O 1
ATOM 4969 N N . ASP A 1 667 ? -24.062 -28.375 -1.54 1 95.75 667 ASP A N 1
ATOM 4970 C CA . ASP A 1 667 ? -22.65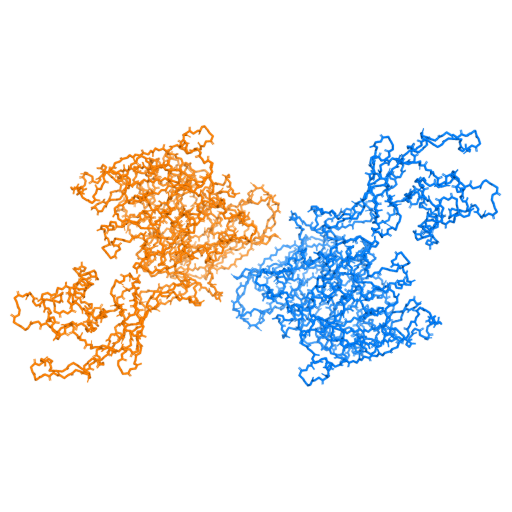6 -28.125 -1.852 1 95.75 667 ASP A CA 1
ATOM 4971 C C . ASP A 1 667 ? -22.031 -27.188 -0.817 1 95.75 667 ASP A C 1
ATOM 4973 O O . ASP A 1 667 ? -22.734 -26.547 -0.043 1 95.75 667 ASP A O 1
ATOM 4977 N N . PHE A 1 668 ? -20.734 -27.219 -0.829 1 97.88 668 PHE A N 1
ATOM 4978 C CA . PHE A 1 668 ? -20.016 -26.297 0.044 1 97.88 668 PHE A CA 1
ATOM 4979 C C . PHE A 1 668 ? -20.391 -24.859 -0.258 1 97.88 668 PHE A C 1
ATOM 4981 O O . PHE A 1 668 ? -20.625 -24.5 -1.414 1 97.88 668 PHE A O 1
ATOM 4988 N N . SER A 1 669 ? -20.469 -24.094 0.767 1 98.19 669 SER A N 1
ATOM 4989 C CA . SER A 1 669 ? -20.609 -22.641 0.687 1 98.19 669 SER A CA 1
ATOM 4990 C C . SER A 1 669 ? -19.359 -21.938 1.243 1 98.19 669 SER A C 1
ATOM 4992 O O . SER A 1 669 ? -18.719 -22.453 2.158 1 98.19 669 SER A O 1
ATOM 4994 N N . PHE A 1 670 ? -19.094 -20.766 0.652 1 98.5 670 PHE A N 1
ATOM 4995 C CA . PHE A 1 670 ? -17.812 -20.125 0.971 1 98.5 670 PHE A CA 1
ATOM 4996 C C . PHE A 1 670 ? -18.031 -18.719 1.507 1 98.5 670 PHE A C 1
ATOM 4998 O O . PHE A 1 670 ? -19.031 -18.062 1.162 1 98.5 670 PHE A O 1
ATOM 5005 N N . GLY A 1 671 ? -17.203 -18.25 2.4 1 98.31 671 GLY A N 1
ATOM 5006 C CA . GLY A 1 671 ? -17.172 -16.922 3 1 98.31 671 GLY A CA 1
ATOM 5007 C C . GLY A 1 671 ? -15.797 -16.562 3.543 1 98.31 671 GLY A C 1
ATOM 5008 O O . GLY A 1 671 ? -14.789 -17.125 3.123 1 98.31 671 GLY A O 1
ATOM 5009 N N . GLU A 1 672 ? -15.766 -15.547 4.387 1 98.25 672 GLU A N 1
ATOM 5010 C CA . GLU A 1 672 ? -14.492 -15.18 5.008 1 98.25 672 GLU A CA 1
ATOM 5011 C C . GLU A 1 672 ? -14.711 -14.312 6.242 1 98.25 672 GLU A C 1
ATOM 5013 O O . GLU A 1 672 ? -15.742 -13.648 6.367 1 98.25 672 GLU A O 1
ATOM 5018 N N . ILE A 1 673 ? -13.891 -14.398 7.133 1 98.69 673 ILE A N 1
ATOM 5019 C CA . ILE A 1 673 ? -13.742 -13.461 8.242 1 98.69 673 ILE A CA 1
ATOM 5020 C C . ILE A 1 673 ? -12.578 -12.508 7.957 1 98.69 673 ILE A C 1
ATOM 5022 O O . ILE A 1 673 ? -11.5 -12.945 7.547 1 98.69 673 ILE A O 1
ATOM 5026 N N . VAL A 1 674 ? -12.789 -11.266 8.07 1 98.69 674 VAL A N 1
ATOM 5027 C CA . VAL A 1 674 ? -11.758 -10.266 7.82 1 98.69 674 VAL A CA 1
ATOM 5028 C C . VAL A 1 674 ? -11.492 -9.461 9.094 1 98.69 674 VAL A C 1
ATOM 5030 O O . VAL A 1 674 ? -12.422 -8.938 9.711 1 98.69 674 VAL A O 1
ATOM 5033 N N . LEU A 1 675 ? -10.297 -9.469 9.57 1 98.75 675 LEU A N 1
ATOM 5034 C CA . LEU A 1 675 ? -9.852 -8.617 10.672 1 98.75 675 LEU A CA 1
ATOM 5035 C C . LEU A 1 675 ? -9.078 -7.41 10.141 1 98.75 675 LEU A C 1
ATOM 5037 O O . LEU A 1 675 ? -8.086 -7.57 9.422 1 98.75 675 LEU A O 1
ATOM 5041 N N . THR A 1 676 ? -9.516 -6.227 10.422 1 98.06 676 THR A N 1
ATOM 5042 C CA . THR A 1 676 ? -8.867 -5 9.977 1 98.06 676 THR A CA 1
ATOM 5043 C C . THR A 1 676 ? -8.25 -4.258 11.164 1 98.06 676 THR A C 1
ATOM 5045 O O . THR A 1 676 ? -8.953 -3.914 12.117 1 98.06 676 THR A O 1
ATOM 5048 N N . GLY A 1 677 ? -6.988 -4.012 11.055 1 97.5 677 GLY A N 1
ATOM 5049 C CA . GLY A 1 677 ? -6.262 -3.365 12.141 1 97.5 677 GLY A CA 1
ATOM 5050 C C . GLY A 1 677 ? -6.25 -1.853 12.023 1 97.5 677 GLY A C 1
ATOM 5051 O O . GLY A 1 677 ? -6.449 -1.304 10.938 1 97.5 677 GLY A O 1
ATOM 5052 N N . SER A 1 678 ? -6.031 -1.175 13.172 1 95.31 678 SER A N 1
ATOM 5053 C CA . SER A 1 678 ? -5.957 0.281 13.227 1 95.31 678 SER A CA 1
ATOM 5054 C C . SER A 1 678 ? -4.777 0.807 12.414 1 95.31 678 SER A C 1
ATOM 5056 O O . SER A 1 678 ? -4.785 1.957 11.969 1 95.31 678 SER A O 1
ATOM 5058 N N . LEU A 1 679 ? -3.775 -0.055 12.18 1 94.56 679 LEU A N 1
ATOM 5059 C CA . LEU A 1 679 ? -2.605 0.317 11.391 1 94.56 679 LEU A CA 1
ATOM 5060 C C . LEU A 1 679 ? -2.727 -0.203 9.961 1 94.56 679 LEU A C 1
ATOM 5062 O O . LEU A 1 679 ? -1.719 -0.376 9.273 1 94.56 679 LEU A O 1
ATOM 5066 N N . ASP A 1 680 ? -3.945 -0.591 9.57 1 92.81 680 ASP A N 1
ATOM 5067 C CA . ASP A 1 680 ? -4.348 -0.908 8.203 1 92.81 680 ASP A CA 1
ATOM 5068 C C . ASP A 1 680 ? -3.889 -2.309 7.805 1 92.81 680 ASP A C 1
ATOM 5070 O O . ASP A 1 680 ? -3.779 -2.617 6.617 1 92.81 680 ASP A O 1
ATOM 5074 N N . HIS A 1 681 ? -3.537 -3.139 8.766 1 96.75 681 HIS A N 1
ATOM 5075 C CA . HIS A 1 681 ? -3.383 -4.555 8.461 1 96.75 681 HIS A CA 1
ATOM 5076 C C . HIS A 1 681 ? -4.727 -5.195 8.125 1 96.75 681 HIS A C 1
ATOM 5078 O O . HIS A 1 681 ? -5.738 -4.891 8.766 1 96.75 681 HIS A O 1
ATOM 5084 N N . ILE A 1 682 ? -4.758 -6.016 7.129 1 97.81 682 ILE A N 1
ATOM 5085 C CA . ILE A 1 682 ? -5.945 -6.789 6.781 1 97.81 682 ILE A CA 1
ATOM 5086 C C . ILE A 1 682 ? -5.629 -8.281 6.852 1 97.81 682 ILE A C 1
ATOM 5088 O O . ILE A 1 682 ? -4.746 -8.773 6.141 1 97.81 682 ILE A O 1
ATOM 5092 N N . VAL A 1 683 ? -6.25 -8.984 7.707 1 98.5 683 VAL A N 1
ATOM 5093 C CA . VAL A 1 683 ? -6.102 -10.422 7.906 1 98.5 683 VAL A CA 1
ATOM 5094 C C . VAL A 1 683 ? -7.352 -11.141 7.418 1 98.5 683 VAL A C 1
ATOM 5096 O O . VAL A 1 683 ? -8.453 -10.898 7.918 1 98.5 683 VAL A O 1
ATOM 5099 N N . ARG A 1 684 ? -7.219 -12.023 6.484 1 98.12 684 ARG A N 1
ATOM 5100 C CA . ARG A 1 684 ? -8.367 -12.719 5.918 1 98.12 684 ARG A CA 1
ATOM 5101 C C . ARG A 1 684 ? -8.328 -14.203 6.246 1 98.12 684 ARG A C 1
ATOM 5103 O O . ARG A 1 684 ? -7.277 -14.844 6.141 1 98.12 684 ARG A O 1
ATOM 5110 N N . MET A 1 685 ? -9.398 -14.703 6.609 1 98.12 685 MET A N 1
ATOM 5111 C CA . MET A 1 685 ? -9.578 -16.125 6.906 1 98.12 685 MET A CA 1
ATOM 5112 C C . MET A 1 685 ? -10.727 -16.719 6.09 1 98.12 685 MET A C 1
ATOM 5114 O O . MET A 1 685 ? -11.891 -16.516 6.422 1 98.12 685 MET A O 1
ATOM 5118 N N . PRO A 1 686 ? -10.445 -17.562 5.09 1 98.5 686 PRO A N 1
ATOM 5119 C CA . PRO A 1 686 ? -11.516 -18.172 4.293 1 98.5 686 PRO A CA 1
ATOM 5120 C C . PRO A 1 686 ? -12.375 -19.141 5.098 1 98.5 686 PRO A C 1
ATOM 5122 O O . PRO A 1 686 ? -11.859 -19.828 5.984 1 98.5 686 PRO A O 1
ATOM 5125 N N . LEU A 1 687 ? -13.625 -19.188 4.801 1 98.75 687 LEU A N 1
ATOM 5126 C CA . LEU A 1 687 ? -14.594 -20.125 5.332 1 98.75 687 LEU A CA 1
ATOM 5127 C C . LEU A 1 687 ? -15.102 -21.062 4.234 1 98.75 687 LEU A C 1
ATOM 5129 O O . LEU A 1 687 ? -15.531 -20.609 3.176 1 98.75 687 LEU A O 1
ATOM 5133 N N . SER A 1 688 ? -14.984 -22.328 4.375 1 98.81 688 SER A N 1
ATOM 5134 C CA . SER A 1 688 ? -15.547 -23.375 3.523 1 98.81 688 SER A CA 1
ATOM 5135 C C . SER A 1 688 ? -16.438 -24.312 4.32 1 98.81 688 SER A C 1
ATOM 5137 O O . SER A 1 688 ? -15.953 -25.156 5.082 1 98.81 688 SER A O 1
ATOM 5139 N N . VAL A 1 689 ? -17.766 -24.203 4.133 1 98.69 689 VAL A N 1
ATOM 5140 C CA . VAL A 1 689 ? -18.688 -24.906 5.031 1 98.69 689 VAL A CA 1
ATOM 5141 C C . VAL A 1 689 ? -19.75 -25.625 4.219 1 98.69 689 VAL A C 1
ATOM 5143 O O . VAL A 1 689 ? -20.281 -25.078 3.242 1 98.69 689 VAL A O 1
ATOM 5146 N N . LEU A 1 690 ? -20.031 -26.844 4.523 1 98.25 690 LEU A N 1
ATOM 5147 C CA . LEU A 1 690 ? -21.188 -27.562 4.008 1 98.25 690 LEU A CA 1
ATOM 5148 C C . LEU A 1 690 ? -22.297 -27.625 5.047 1 98.25 690 LEU A C 1
ATOM 5150 O O . LEU A 1 690 ? -22.25 -28.453 5.961 1 98.25 690 LEU A O 1
ATOM 5154 N N . PRO A 1 691 ? -23.25 -26.734 4.965 1 97.88 691 PRO A N 1
ATOM 5155 C CA . PRO A 1 691 ? -24.375 -26.797 5.891 1 97.88 691 PRO A CA 1
ATOM 5156 C C . PRO A 1 691 ? -25.344 -27.953 5.57 1 97.88 691 PRO A C 1
ATOM 5158 O O . PRO A 1 691 ? -25.828 -28.047 4.445 1 97.88 691 PRO A O 1
ATOM 5161 N N . VAL A 1 692 ? -25.578 -28.781 6.488 1 95.31 692 VAL A N 1
ATOM 5162 C CA . VAL A 1 692 ? -26.391 -29.969 6.238 1 95.31 692 VAL A CA 1
ATOM 5163 C C . VAL A 1 692 ? -27.641 -29.922 7.109 1 95.31 692 VAL A C 1
ATOM 5165 O O . VAL A 1 692 ? -27.672 -29.234 8.133 1 95.31 692 VAL A O 1
ATOM 5168 N N . SER A 1 693 ? -28.812 -30.547 6.586 1 88.38 693 SER A N 1
ATOM 5169 C CA . SER A 1 693 ? -30.078 -30.594 7.305 1 88.38 693 SER A CA 1
ATOM 5170 C C . SER A 1 693 ? -29.984 -31.453 8.562 1 88.38 693 SER A C 1
ATOM 5172 O O . SER A 1 693 ? -29.172 -32.375 8.617 1 88.38 693 SER A O 1
ATOM 5174 N N . VAL A 1 694 ? -30.672 -30.969 9.672 1 74.62 694 VAL A N 1
ATOM 5175 C CA . VAL A 1 694 ? -30.766 -31.781 10.883 1 74.62 694 VAL A CA 1
ATOM 5176 C C . VAL A 1 694 ? -31.516 -33.062 10.578 1 74.62 694 VAL A C 1
ATOM 5178 O O . VAL A 1 694 ? -32.594 -33.031 9.969 1 74.62 694 VAL A O 1
ATOM 5181 N N . SER A 1 695 ? -31.031 -34.125 10.117 1 50.16 695 SER A N 1
ATOM 5182 C CA . SER A 1 695 ? -31.906 -35.312 10.062 1 50.16 695 SER A CA 1
ATOM 5183 C C . SER A 1 695 ? -32.688 -35.469 11.359 1 50.16 695 SER A C 1
ATOM 5185 O O . SER A 1 695 ? -32.219 -35.062 12.43 1 50.16 695 SER A O 1
ATOM 5187 N N . MET B 1 1 ? 6.305 22.625 5.148 1 37.94 1 MET B N 1
ATOM 5188 C CA . MET B 1 1 ? 7.367 23.219 4.34 1 37.94 1 MET B CA 1
ATOM 5189 C C . MET B 1 1 ? 7.426 22.578 2.961 1 37.94 1 MET B C 1
ATOM 5191 O O . MET B 1 1 ? 7.547 21.359 2.846 1 37.94 1 MET B O 1
ATOM 5195 N N . THR B 1 2 ? 7.035 23.406 1.974 1 67.88 2 THR B N 1
ATOM 5196 C CA . THR B 1 2 ? 6.82 22.891 0.626 1 67.88 2 THR B CA 1
ATOM 5197 C C . THR B 1 2 ? 8.094 22.234 0.091 1 67.88 2 THR B C 1
ATOM 5199 O O . THR B 1 2 ? 8.062 21.562 -0.941 1 67.88 2 THR B O 1
ATOM 5202 N N . THR B 1 3 ? 9.156 22.531 0.96 1 67.38 3 THR B N 1
ATOM 5203 C CA . THR B 1 3 ? 10.414 21.891 0.599 1 67.38 3 THR B CA 1
ATOM 5204 C C . THR B 1 3 ? 10.422 20.438 1.066 1 67.38 3 THR B C 1
ATOM 5206 O O . THR B 1 3 ? 11.25 19.625 0.611 1 67.38 3 THR B O 1
ATOM 5209 N N . TYR B 1 4 ? 9.477 20.188 1.957 1 78.31 4 TYR B N 1
ATOM 5210 C CA . TYR B 1 4 ? 9.57 18.875 2.6 1 78.31 4 TYR B CA 1
ATOM 5211 C C . TYR B 1 4 ? 8.203 18.203 2.652 1 78.31 4 TYR B C 1
ATOM 5213 O O . TYR B 1 4 ? 8.109 16.984 2.646 1 78.31 4 TYR B O 1
ATOM 5221 N N . THR B 1 5 ? 7.168 18.953 2.639 1 85.62 5 THR B N 1
ATOM 5222 C CA . THR B 1 5 ? 5.852 18.422 2.938 1 85.62 5 THR B CA 1
ATOM 5223 C C . THR B 1 5 ? 5.395 17.469 1.833 1 85.62 5 THR B C 1
ATOM 5225 O O . THR B 1 5 ? 4.688 16.484 2.098 1 85.62 5 THR B O 1
ATOM 5228 N N . PRO B 1 6 ? 5.832 17.688 0.57 1 79.56 6 PRO B N 1
ATOM 5229 C CA . PRO B 1 6 ? 5.469 16.672 -0.429 1 79.56 6 PRO B CA 1
ATOM 5230 C C . PRO B 1 6 ? 6.055 15.305 -0.12 1 79.56 6 PRO B C 1
ATOM 5232 O O . PRO B 1 6 ? 5.367 14.289 -0.268 1 79.56 6 PRO B O 1
ATOM 5235 N N . LYS B 1 7 ? 7.281 15.297 0.306 1 79.19 7 LYS B N 1
ATOM 5236 C CA . LYS B 1 7 ? 7.918 14.047 0.704 1 79.19 7 LYS B CA 1
ATOM 5237 C C . LYS B 1 7 ? 7.27 13.469 1.96 1 79.19 7 LYS B C 1
ATOM 5239 O O . LYS B 1 7 ? 7.031 12.266 2.047 1 79.19 7 LYS B O 1
ATOM 5244 N N . PHE B 1 8 ? 6.996 14.312 2.896 1 83.5 8 PHE B N 1
ATOM 5245 C CA . PHE B 1 8 ? 6.367 13.914 4.148 1 83.5 8 PHE B CA 1
ATOM 5246 C C . PHE B 1 8 ? 5.027 13.234 3.893 1 83.5 8 PHE B C 1
ATOM 5248 O O . PHE B 1 8 ? 4.66 12.289 4.586 1 83.5 8 PHE B O 1
ATOM 5255 N N . LEU B 1 9 ? 4.277 13.727 2.938 1 84.44 9 LEU B N 1
ATOM 5256 C CA . LEU B 1 9 ? 2.955 13.203 2.613 1 84.44 9 LEU B CA 1
ATOM 5257 C C . LEU B 1 9 ? 3.043 12.117 1.55 1 84.44 9 LEU B C 1
ATOM 5259 O O . LEU B 1 9 ? 2.021 11.688 1.01 1 84.44 9 LEU B O 1
ATOM 5263 N N . ASN B 1 10 ? 4.238 11.633 1.2 1 76.06 10 ASN B N 1
ATOM 5264 C CA . ASN B 1 10 ? 4.523 10.531 0.287 1 76.06 10 ASN B CA 1
ATOM 5265 C C . ASN B 1 10 ? 3.986 10.805 -1.113 1 76.06 10 ASN B C 1
ATOM 5267 O O . ASN B 1 10 ? 3.42 9.922 -1.753 1 76.06 10 ASN B O 1
ATOM 5271 N N . LEU B 1 11 ? 3.9 12 -1.432 1 75.5 11 LEU B N 1
ATOM 5272 C CA . LEU B 1 11 ? 3.564 12.32 -2.814 1 75.5 11 LEU B CA 1
ATOM 5273 C C . LEU B 1 11 ? 4.711 11.953 -3.752 1 75.5 11 LEU B C 1
ATOM 5275 O O . LEU B 1 11 ? 5.883 12.117 -3.398 1 75.5 11 LEU B O 1
ATOM 5279 N N . ALA B 1 12 ? 4.438 10.695 -4.504 1 55.53 12 ALA B N 1
ATOM 5280 C CA . ALA B 1 12 ? 5.449 10.156 -5.414 1 55.53 12 ALA B CA 1
ATOM 5281 C C . ALA B 1 12 ? 6.258 11.281 -6.059 1 55.53 12 ALA B C 1
ATOM 5283 O O . ALA B 1 12 ? 5.691 12.195 -6.66 1 55.53 12 ALA B O 1
ATOM 5284 N N . GLN B 1 13 ? 7.336 11.492 -5.371 1 46.38 13 GLN B N 1
ATOM 5285 C CA . GLN B 1 13 ? 8.203 12.367 -6.148 1 46.38 13 GLN B CA 1
ATOM 5286 C C . GLN B 1 13 ? 8.555 11.742 -7.496 1 46.38 13 GLN B C 1
ATOM 5288 O O . GLN B 1 13 ? 8.25 10.57 -7.742 1 46.38 13 GLN B O 1
ATOM 5293 N N . THR B 1 14 ? 9.539 12.156 -8.203 1 37.69 14 THR B N 1
ATOM 5294 C CA . THR B 1 14 ? 9.938 11.75 -9.547 1 37.69 14 THR B CA 1
ATOM 5295 C C . THR B 1 14 ? 10.188 10.25 -9.609 1 37.69 14 THR B C 1
ATOM 5297 O O . THR B 1 14 ? 10.93 9.703 -8.797 1 37.69 14 THR B O 1
ATOM 5300 N N . ASP B 1 15 ? 9.172 9.445 -9.695 1 36.5 15 ASP B N 1
ATOM 5301 C CA . ASP B 1 15 ? 9.797 8.219 -10.18 1 36.5 15 ASP B CA 1
ATOM 5302 C C . ASP B 1 15 ? 10.906 8.516 -11.18 1 36.5 15 ASP B C 1
ATOM 5304 O O . ASP B 1 15 ? 10.906 9.57 -11.82 1 36.5 15 ASP B O 1
ATOM 5308 N N . GLU B 1 16 ? 11.961 7.82 -11.078 1 33.34 16 GLU B N 1
ATOM 5309 C CA . GLU B 1 16 ? 12.984 7.934 -12.117 1 33.34 16 GLU B CA 1
ATOM 5310 C C . GLU B 1 16 ? 12.352 8.102 -13.492 1 33.34 16 GLU B C 1
ATOM 5312 O O . GLU B 1 16 ? 13.031 8.477 -14.453 1 33.34 16 GLU B O 1
ATOM 5317 N N . LYS B 1 17 ? 11.375 7.262 -13.812 1 33.34 17 LYS B N 1
ATOM 5318 C CA . LYS B 1 17 ? 10.922 7.484 -15.188 1 33.34 17 LYS B CA 1
ATOM 5319 C C . LYS B 1 17 ? 10.164 8.805 -15.305 1 33.34 17 LYS B C 1
ATOM 5321 O O . LYS B 1 17 ? 9.562 9.094 -16.344 1 33.34 17 LYS B O 1
ATOM 5326 N N . GLY B 1 18 ? 10.367 9.922 -14.648 1 35.47 18 GLY B N 1
ATOM 5327 C CA . GLY B 1 18 ? 10.156 11.344 -14.859 1 35.47 18 GLY B CA 1
ATOM 5328 C C . GLY B 1 18 ? 8.695 11.727 -14.984 1 35.47 18 GLY B C 1
ATOM 5329 O O . GLY B 1 18 ? 8.367 12.867 -15.297 1 35.47 18 GLY B O 1
ATOM 5330 N N . GLY B 1 19 ? 7.652 10.977 -15.258 1 38.84 19 GLY B N 1
ATOM 5331 C CA . GLY B 1 19 ? 6.395 11.406 -15.852 1 38.84 19 GLY B CA 1
ATOM 5332 C C . GLY B 1 19 ? 5.461 12.07 -14.859 1 38.84 19 GLY B C 1
ATOM 5333 O O . GLY B 1 19 ? 4.777 13.039 -15.203 1 38.84 19 GLY B O 1
ATOM 5334 N N . ASP B 1 20 ? 5.184 11.531 -13.703 1 49.91 20 ASP B N 1
ATOM 5335 C CA . ASP B 1 20 ? 3.957 11.859 -12.984 1 49.91 20 ASP B CA 1
ATOM 5336 C C . ASP B 1 20 ? 4.074 13.227 -12.305 1 49.91 20 ASP B C 1
ATOM 5338 O O . ASP B 1 20 ? 3.074 13.93 -12.141 1 49.91 20 ASP B O 1
ATOM 5342 N N . LYS B 1 21 ? 5.215 13.75 -11.859 1 57.94 21 LYS B N 1
ATOM 5343 C CA . LYS B 1 21 ? 5.344 15.07 -11.258 1 57.94 21 LYS B CA 1
ATOM 5344 C C . LYS B 1 21 ? 5.215 16.172 -12.305 1 57.94 21 LYS B C 1
ATOM 5346 O O . LYS B 1 21 ? 4.77 17.281 -12 1 57.94 21 LYS B O 1
ATOM 5351 N N . LYS B 1 22 ? 5.52 15.812 -13.469 1 68.56 22 LYS B N 1
ATOM 5352 C CA . LYS B 1 22 ? 5.609 16.844 -14.508 1 68.56 22 LYS B CA 1
ATOM 5353 C C . LYS B 1 22 ? 4.234 17.422 -14.82 1 68.56 22 LYS B C 1
ATOM 5355 O O . LYS B 1 22 ? 4.125 18.594 -15.188 1 68.56 22 LYS B O 1
ATOM 5360 N N . ASN B 1 23 ? 3.193 16.672 -14.398 1 85.25 23 ASN B N 1
ATOM 5361 C CA . ASN B 1 23 ? 1.892 17.219 -14.758 1 85.25 23 ASN B CA 1
ATOM 5362 C C . ASN B 1 23 ? 0.978 17.344 -13.539 1 85.25 23 ASN B C 1
ATOM 5364 O O . ASN B 1 23 ? -0.234 17.516 -13.688 1 85.25 23 ASN B O 1
ATOM 5368 N N . ALA B 1 24 ? 1.513 17.438 -12.391 1 89.94 24 ALA B N 1
ATOM 5369 C CA . ALA B 1 24 ? 0.719 17.422 -11.164 1 89.94 24 ALA B CA 1
ATOM 5370 C C . ALA B 1 24 ? -0.136 18.688 -11.047 1 89.94 24 ALA B C 1
ATOM 5372 O O . ALA B 1 24 ? 0.387 19.781 -10.812 1 89.94 24 ALA B O 1
ATOM 5373 N N . GLY B 1 25 ? -1.42 18.562 -11.164 1 92.38 25 GLY B N 1
ATOM 5374 C CA . GLY B 1 25 ? -2.371 19.656 -11.023 1 92.38 25 GLY B CA 1
ATOM 5375 C C . GLY B 1 25 ? -2.727 20.297 -12.344 1 92.38 25 GLY B C 1
ATOM 5376 O O . GLY B 1 25 ? -3.486 21.266 -12.383 1 92.38 25 GLY B O 1
ATOM 5377 N N . GLU B 1 26 ? -2.262 19.703 -13.406 1 90.88 26 GLU B N 1
ATOM 5378 C CA . GLU B 1 26 ? -2.529 20.281 -14.727 1 90.88 26 GLU B CA 1
ATOM 5379 C C . GLU B 1 26 ? -4.027 20.344 -15.008 1 90.88 26 GLU B C 1
ATOM 5381 O O . GLU B 1 26 ? -4.754 19.375 -14.727 1 90.88 26 GLU B O 1
ATOM 5386 N N . GLY B 1 27 ? -4.414 21.516 -15.438 1 89.5 27 GLY B N 1
ATOM 5387 C CA . GLY B 1 27 ? -5.801 21.672 -15.844 1 89.5 27 GLY B CA 1
ATOM 5388 C C . GLY B 1 27 ? -6.699 22.156 -14.711 1 89.5 27 GLY B C 1
ATOM 5389 O O . GLY B 1 27 ? -7.883 22.422 -14.93 1 89.5 27 GLY B O 1
ATOM 5390 N N . ILE B 1 28 ? -6.148 22.328 -13.547 1 94.62 28 ILE B N 1
ATOM 5391 C CA . ILE B 1 28 ? -6.945 22.734 -12.398 1 94.62 28 ILE B CA 1
ATOM 5392 C C . ILE B 1 28 ? -6.605 24.172 -12.016 1 94.62 28 ILE B C 1
ATOM 5394 O O . ILE B 1 28 ? -5.438 24.562 -12.055 1 94.62 28 ILE B O 1
ATOM 5398 N N . VAL B 1 29 ? -7.617 24.953 -11.664 1 95.62 29 VAL B N 1
ATOM 5399 C CA . VAL B 1 29 ? -7.414 26.328 -11.219 1 95.62 29 VAL B CA 1
ATOM 5400 C C . VAL B 1 29 ? -7.777 26.453 -9.742 1 95.62 29 VAL B C 1
ATOM 5402 O O . VAL B 1 29 ? -8.891 26.109 -9.344 1 95.62 29 VAL B O 1
ATOM 5405 N N . ILE B 1 30 ? -6.848 26.922 -8.977 1 97.94 30 ILE B N 1
ATOM 5406 C CA . ILE B 1 30 ? -7.086 27.172 -7.562 1 97.94 30 ILE B CA 1
ATOM 5407 C C . ILE B 1 30 ? -7.211 28.672 -7.324 1 97.94 30 ILE B C 1
ATOM 5409 O O . ILE B 1 30 ? -6.336 29.453 -7.723 1 97.94 30 ILE B O 1
ATOM 5413 N N . GLY B 1 31 ? -8.297 29.078 -6.715 1 98.5 31 GLY B N 1
ATOM 5414 C CA . GLY B 1 31 ? -8.492 30.453 -6.305 1 98.5 31 GLY B CA 1
ATOM 5415 C C . GLY B 1 31 ? -8.039 30.719 -4.887 1 98.5 31 GLY B C 1
ATOM 5416 O O . GLY B 1 31 ? -8.211 29.891 -4 1 98.5 31 GLY B O 1
ATOM 5417 N N . PHE B 1 32 ? -7.465 31.938 -4.711 1 98.75 32 PHE B N 1
ATOM 5418 C CA . PHE B 1 32 ? -6.992 32.344 -3.387 1 98.75 32 PHE B CA 1
ATOM 5419 C C . PHE B 1 32 ? -7.57 33.688 -2.982 1 98.75 32 PHE B C 1
ATOM 5421 O O . PHE B 1 32 ? -7.285 34.688 -3.617 1 98.75 32 PHE B O 1
ATOM 5428 N N . VAL B 1 33 ? -8.398 33.688 -1.96 1 98.5 33 VAL B N 1
ATOM 5429 C CA . VAL B 1 33 ? -8.828 34.906 -1.318 1 98.5 33 VAL B CA 1
ATOM 5430 C C . VAL B 1 33 ? -7.91 35.25 -0.14 1 98.5 33 VAL B C 1
ATOM 5432 O O . VAL B 1 33 ? -7.961 34.562 0.894 1 98.5 33 VAL B O 1
ATOM 5435 N N . ASP B 1 34 ? -7.133 36.312 -0.305 1 98.06 34 ASP B N 1
ATOM 5436 C CA . ASP B 1 34 ? -6.066 36.562 0.661 1 98.06 34 ASP B CA 1
ATOM 5437 C C . ASP B 1 34 ? -5.5 37.969 0.507 1 98.06 34 ASP B C 1
ATOM 5439 O O . ASP B 1 34 ? -6.234 38.906 0.213 1 98.06 34 ASP B O 1
ATOM 5443 N N . SER B 1 35 ? -4.203 38.094 0.817 1 97.75 35 SER B N 1
ATOM 5444 C CA . SER B 1 35 ? -3.553 39.406 0.833 1 97.75 35 SER B CA 1
ATOM 5445 C C . SER B 1 35 ? -2.922 39.719 -0.519 1 97.75 35 SER B C 1
ATOM 5447 O O . SER B 1 35 ? -2.227 40.719 -0.663 1 97.75 35 SER B O 1
ATOM 5449 N N . GLY B 1 36 ? -3.168 38.906 -1.526 1 98.38 36 GLY B N 1
ATOM 5450 C CA . GLY B 1 36 ? -2.584 39.094 -2.842 1 98.38 36 GLY B CA 1
ATOM 5451 C C . GLY B 1 36 ? -1.488 38.125 -3.174 1 98.38 36 GLY B C 1
ATOM 5452 O O . GLY B 1 36 ? -1.44 37.031 -2.605 1 98.38 36 GLY B O 1
ATOM 5453 N N . ILE B 1 37 ? -0.684 38.5 -4.211 1 98.62 37 ILE B N 1
ATOM 5454 C CA . ILE B 1 37 ? 0.399 37.625 -4.645 1 98.62 37 ILE B CA 1
ATOM 5455 C C . ILE B 1 37 ? 1.566 38.469 -5.164 1 98.62 37 ILE B C 1
ATOM 5457 O O . ILE B 1 37 ? 1.363 39.531 -5.715 1 98.62 37 ILE B O 1
ATOM 5461 N N . ASN B 1 38 ? 2.756 38.031 -4.848 1 98.5 38 ASN B N 1
ATOM 5462 C CA . ASN B 1 38 ? 3.943 38.594 -5.484 1 98.5 38 ASN B CA 1
ATOM 5463 C C . ASN B 1 38 ? 4.25 37.906 -6.805 1 98.5 38 ASN B C 1
ATOM 5465 O O . ASN B 1 38 ? 4.918 36.844 -6.828 1 98.5 38 ASN B O 1
ATOM 5469 N N . PRO B 1 39 ? 3.82 38.5 -7.906 1 97.12 39 PRO B N 1
ATOM 5470 C CA . PRO B 1 39 ? 3.898 37.781 -9.188 1 97.12 39 PRO B CA 1
ATOM 5471 C C . PRO B 1 39 ? 5.336 37.562 -9.656 1 97.12 39 PRO B C 1
ATOM 5473 O O . PRO B 1 39 ? 5.578 36.781 -10.57 1 97.12 39 PRO B O 1
ATOM 5476 N N . PHE B 1 40 ? 6.281 38.188 -9.062 1 96.44 40 PHE B N 1
ATOM 5477 C CA . PHE B 1 40 ? 7.664 38.125 -9.523 1 96.44 40 PHE B CA 1
ATOM 5478 C C . PHE B 1 40 ? 8.43 37 -8.828 1 96.44 40 PHE B C 1
ATOM 5480 O O . PHE B 1 40 ? 9.578 36.719 -9.172 1 96.44 40 PHE B O 1
ATOM 5487 N N . HIS B 1 41 ? 7.82 36.469 -7.891 1 97.31 41 HIS B N 1
ATOM 5488 C CA . HIS B 1 41 ? 8.477 35.375 -7.188 1 97.31 41 HIS B CA 1
ATOM 5489 C C . HIS B 1 41 ? 8.672 34.188 -8.109 1 97.31 41 HIS B C 1
ATOM 5491 O O . HIS B 1 41 ? 7.789 33.844 -8.898 1 97.31 41 HIS B O 1
ATOM 5497 N N . PRO B 1 42 ? 9.75 33.406 -7.996 1 95.81 42 PRO B N 1
ATOM 5498 C CA . PRO B 1 42 ? 10.023 32.281 -8.867 1 95.81 42 PRO B CA 1
ATOM 5499 C C . PRO B 1 42 ? 8.984 31.156 -8.727 1 95.81 42 PRO B C 1
ATOM 5501 O O . PRO B 1 42 ? 8.766 30.391 -9.656 1 95.81 42 PRO B O 1
ATOM 5504 N N . SER B 1 43 ? 8.375 31.047 -7.633 1 96.69 43 SER B N 1
ATOM 5505 C CA . SER B 1 43 ? 7.344 30.031 -7.434 1 96.69 43 SER B CA 1
ATOM 5506 C C . SER B 1 43 ? 6.164 30.25 -8.375 1 96.69 43 SER B C 1
ATOM 5508 O O . SER B 1 43 ? 5.352 29.359 -8.586 1 96.69 43 SER B O 1
ATOM 5510 N N . PHE B 1 44 ? 6.082 31.484 -8.93 1 96.94 44 PHE B N 1
ATOM 5511 C CA . PHE B 1 44 ? 4.926 31.812 -9.75 1 96.94 44 PHE B CA 1
ATOM 5512 C C . PHE B 1 44 ? 5.348 32.125 -11.188 1 96.94 44 PHE B C 1
ATOM 5514 O O . PHE B 1 44 ? 4.582 32.719 -11.945 1 96.94 44 PHE B O 1
ATOM 5521 N N . ALA B 1 45 ? 6.602 31.781 -11.453 1 93.5 45 ALA B N 1
ATOM 5522 C CA . ALA B 1 45 ? 7.113 32 -12.805 1 93.5 45 ALA B CA 1
ATOM 5523 C C . ALA B 1 45 ? 6.418 31.094 -13.812 1 93.5 45 ALA B C 1
ATOM 5525 O O . ALA B 1 45 ? 5.926 30.031 -13.453 1 93.5 45 ALA B O 1
ATOM 5526 N N . ASN B 1 46 ? 6.441 31.578 -15.031 1 82.94 46 ASN B N 1
ATOM 5527 C CA . ASN B 1 46 ? 5.859 30.781 -16.109 1 82.94 46 ASN B CA 1
ATOM 5528 C C . ASN B 1 46 ? 6.762 29.609 -16.484 1 82.94 46 ASN B C 1
ATOM 5530 O O . ASN B 1 46 ? 7.98 29.766 -16.594 1 82.94 46 ASN B O 1
ATOM 5534 N N . ASP B 1 47 ? 6.68 28.359 -16.328 1 60.06 47 ASP B N 1
ATOM 5535 C CA . ASP B 1 47 ? 7.551 27.281 -16.797 1 60.06 47 ASP B CA 1
ATOM 5536 C C . ASP B 1 47 ? 7.32 27 -18.281 1 60.06 47 ASP B C 1
ATOM 5538 O O . ASP B 1 47 ? 6.27 27.344 -18.828 1 60.06 47 ASP B O 1
ATOM 5542 N N . ASP B 1 48 ? 7.406 26.156 -19.156 1 50.44 48 ASP B N 1
ATOM 5543 C CA . ASP B 1 48 ? 7.512 25.859 -20.578 1 50.44 48 ASP B CA 1
ATOM 5544 C C . ASP B 1 48 ? 6.277 26.344 -21.344 1 50.44 48 ASP B C 1
ATOM 5546 O O . ASP B 1 48 ? 5.723 27.391 -21.031 1 50.44 48 ASP B O 1
ATOM 5550 N N . LEU B 1 49 ? 5.879 25.078 -22.328 1 41.59 49 LEU B N 1
ATOM 5551 C CA . LEU B 1 49 ? 5.52 24.891 -23.734 1 41.59 49 LEU B CA 1
ATOM 5552 C C . LEU B 1 49 ? 4.184 25.562 -24.031 1 41.59 49 LEU B C 1
ATOM 5554 O O . LEU B 1 49 ? 3.895 25.875 -25.188 1 41.59 49 LEU B O 1
ATOM 5558 N N . PHE B 1 50 ? 3.213 25 -23.484 1 38.75 50 PHE B N 1
ATOM 5559 C CA . PHE B 1 50 ? 1.959 24.984 -24.234 1 38.75 50 PHE B CA 1
ATOM 5560 C C . PHE B 1 50 ? 1.252 26.328 -24.125 1 38.75 50 PHE B C 1
ATOM 5562 O O . PHE B 1 50 ? 0.309 26.594 -24.875 1 38.75 50 PHE B O 1
ATOM 5569 N N . ILE B 1 51 ? 1.108 26.844 -22.875 1 41.25 51 ILE B N 1
ATOM 5570 C CA . ILE B 1 51 ? -0.268 27.328 -22.875 1 41.25 51 ILE B CA 1
ATOM 5571 C C . ILE B 1 51 ? -0.348 28.672 -23.578 1 41.25 51 ILE B C 1
ATOM 5573 O O . ILE B 1 51 ? 0.271 29.656 -23.156 1 41.25 51 ILE B O 1
ATOM 5577 N N . ASN B 1 52 ? -0.209 28.812 -24.797 1 39.44 52 ASN B N 1
ATOM 5578 C CA . ASN B 1 52 ? -0.947 30.016 -25.172 1 39.44 52 ASN B CA 1
ATOM 5579 C C . ASN B 1 52 ? -1.996 30.375 -24.125 1 39.44 52 ASN B C 1
ATOM 5581 O O . ASN B 1 52 ? -3.018 29.703 -24 1 39.44 52 ASN B O 1
ATOM 5585 N N . THR B 1 53 ? -1.743 30.797 -22.938 1 41.75 53 THR B N 1
ATOM 5586 C CA . THR B 1 53 ? -2.512 31.422 -21.875 1 41.75 53 THR B CA 1
ATOM 5587 C C . THR B 1 53 ? -3.686 32.219 -22.438 1 41.75 53 THR B C 1
ATOM 5589 O O . THR B 1 53 ? -4.207 33.125 -21.766 1 41.75 53 THR B O 1
ATOM 5592 N N . SER B 1 54 ? -3.822 32.406 -23.562 1 38.41 54 SER B N 1
ATOM 5593 C CA . SER B 1 54 ? -5.059 33.188 -23.641 1 38.41 54 SER B CA 1
ATOM 5594 C C . SER B 1 54 ? -6.098 32.656 -22.656 1 38.41 54 SER B C 1
ATOM 5596 O O . SER B 1 54 ? -6.445 31.469 -22.688 1 38.41 54 SER B O 1
ATOM 5598 N N . LEU B 1 55 ? -6.023 32.969 -21.281 1 47 55 LEU B N 1
ATOM 5599 C CA . LEU B 1 55 ? -7.105 33.156 -20.328 1 47 55 LEU B CA 1
ATOM 5600 C C . LEU B 1 55 ? -8.461 33.094 -21.016 1 47 55 LEU B C 1
ATOM 5602 O O . LEU B 1 55 ? -9.398 33.812 -20.609 1 47 55 LEU B O 1
ATOM 5606 N N . VAL B 1 56 ? -8.391 32.875 -22.234 1 46.19 56 VAL B N 1
ATOM 5607 C CA . VAL B 1 56 ? -9.609 33.188 -22.969 1 46.19 56 VAL B CA 1
ATOM 5608 C C . VAL B 1 56 ? -10.719 32.219 -22.562 1 46.19 56 VAL B C 1
ATOM 5610 O O . VAL B 1 56 ? -10.508 31 -22.531 1 46.19 56 VAL B O 1
ATOM 5613 N N . CYS B 1 57 ? -11.531 32.812 -21.703 1 57.72 57 CYS B N 1
ATOM 5614 C CA . CYS B 1 57 ? -12.844 32.188 -21.578 1 57.72 57 CYS B CA 1
ATOM 5615 C C . CYS B 1 57 ? -13.172 31.344 -22.812 1 57.72 57 CYS B C 1
ATOM 5617 O O . CYS B 1 57 ? -13.188 31.859 -23.922 1 57.72 57 CYS B O 1
ATOM 5619 N N . SER B 1 58 ? -12.453 30.203 -22.859 1 49.59 58 SER B N 1
ATOM 5620 C CA . SER B 1 58 ? -12.898 29.375 -23.984 1 49.59 58 SER B CA 1
ATOM 5621 C C . SER B 1 58 ? -14.055 28.469 -23.578 1 49.59 58 SER B C 1
ATOM 5623 O O . SER B 1 58 ? -14.25 28.188 -22.406 1 49.59 58 SER B O 1
ATOM 5625 N N . ASN B 1 59 ? -14.906 28.328 -24.562 1 45.03 59 ASN B N 1
ATOM 5626 C CA . ASN B 1 59 ? -16.078 27.469 -24.422 1 45.03 59 ASN B CA 1
ATOM 5627 C C . ASN B 1 59 ? -15.703 26.125 -23.797 1 45.03 59 ASN B C 1
ATOM 5629 O O . ASN B 1 59 ? -16.562 25.438 -23.25 1 45.03 59 ASN B O 1
ATOM 5633 N N . SER B 1 60 ? -14.43 25.797 -23.938 1 47.81 60 SER B N 1
ATOM 5634 C CA . SER B 1 60 ? -14.109 24.438 -23.516 1 47.81 60 SER B CA 1
ATOM 5635 C C . SER B 1 60 ? -13.664 24.406 -22.062 1 47.81 60 SER B C 1
ATOM 5637 O O . SER B 1 60 ? -13.633 23.344 -21.438 1 47.81 60 SER B O 1
ATOM 5639 N N . SER B 1 61 ? -13.258 25.719 -21.547 1 60.03 61 SER B N 1
ATOM 5640 C CA . SER B 1 61 ? -12.828 25.672 -20.141 1 60.03 61 SER B CA 1
ATOM 5641 C C . SER B 1 61 ? -13.875 26.281 -19.219 1 60.03 61 SER B C 1
ATOM 5643 O O . SER B 1 61 ? -14.547 27.25 -19.594 1 60.03 61 SER B O 1
ATOM 5645 N N . ARG B 1 62 ? -14.156 25.703 -18.141 1 70.56 62 ARG B N 1
ATOM 5646 C CA . ARG B 1 62 ? -15.078 26.203 -17.125 1 70.56 62 ARG B CA 1
ATOM 5647 C C . ARG B 1 62 ? -14.531 27.469 -16.469 1 70.56 62 ARG B C 1
ATOM 5649 O O . ARG B 1 62 ? -15.289 28.281 -15.938 1 70.56 62 ARG B O 1
ATOM 5656 N N . PHE B 1 63 ? -13.227 27.906 -16.734 1 89.38 63 PHE B N 1
ATOM 5657 C CA . PHE B 1 63 ? -12.68 29.047 -16 1 89.38 63 PHE B CA 1
ATOM 5658 C C . PHE B 1 63 ? -12.547 30.266 -16.922 1 89.38 63 PHE B C 1
ATOM 5660 O O . PHE B 1 63 ? -12.016 30.156 -18.016 1 89.38 63 PHE B O 1
ATOM 5667 N N . CYS B 1 64 ? -13.117 31.344 -16.547 1 89.81 64 CYS B N 1
ATOM 5668 C CA . CYS B 1 64 ? -13.008 32.625 -17.234 1 89.81 64 CYS B CA 1
ATOM 5669 C C . CYS B 1 64 ? -12.672 33.75 -16.25 1 89.81 64 CYS B C 1
ATOM 5671 O O . CYS B 1 64 ? -13.57 34.312 -15.609 1 89.81 64 CYS B O 1
ATOM 5673 N N . GLY B 1 65 ? -11.336 34.094 -16.156 1 91 65 GLY B N 1
ATOM 5674 C CA . GLY B 1 65 ? -10.898 35.094 -15.211 1 91 65 GLY B CA 1
ATOM 5675 C C . GLY B 1 65 ? -10.445 36.375 -15.875 1 91 65 GLY B C 1
ATOM 5676 O O . GLY B 1 65 ? -10.719 36.594 -17.062 1 91 65 GLY B O 1
ATOM 5677 N N . GLY B 1 66 ? -10.008 37.312 -15.133 1 91.12 66 GLY B N 1
ATOM 5678 C CA . GLY B 1 66 ? -9.461 38.594 -15.562 1 91.12 66 GLY B CA 1
ATOM 5679 C C . GLY B 1 66 ? -8.219 39 -14.797 1 91.12 66 GLY B C 1
ATOM 5680 O O . GLY B 1 66 ? -7.977 38.5 -13.695 1 91.12 66 GLY B O 1
ATOM 5681 N N . CYS B 1 67 ? -7.418 39.875 -15.445 1 93.75 67 CYS B N 1
ATOM 5682 C CA . CYS B 1 67 ? -6.18 40.312 -14.82 1 93.75 67 CYS B CA 1
ATOM 5683 C C . CYS B 1 67 ? -6.191 41.812 -14.617 1 93.75 67 CYS B C 1
ATOM 5685 O O . CYS B 1 67 ? -5.906 42.594 -15.547 1 93.75 67 CYS B O 1
ATOM 5687 N N . GLU B 1 68 ? -6.41 42.125 -13.43 1 96.5 68 GLU B N 1
ATOM 5688 C CA . GLU B 1 68 ? -6.348 43.562 -13.086 1 96.5 68 GLU B CA 1
ATOM 5689 C C . GLU B 1 68 ? -4.91 44 -12.812 1 96.5 68 GLU B C 1
ATOM 5691 O O . GLU B 1 68 ? -4.117 43.219 -12.258 1 96.5 68 GLU B O 1
ATOM 5696 N N . THR B 1 69 ? -4.641 45.219 -13.258 1 96.19 69 THR B N 1
ATOM 5697 C CA . THR B 1 69 ? -3.309 45.781 -13.047 1 96.19 69 THR B CA 1
ATOM 5698 C C . THR B 1 69 ? -3.346 46.875 -12 1 96.19 69 THR B C 1
ATOM 5700 O O . THR B 1 69 ? -4.418 47.25 -11.508 1 96.19 69 THR B O 1
ATOM 5703 N N . GLY B 1 70 ? -2.238 47.406 -11.625 1 96.5 70 GLY B N 1
ATOM 5704 C CA . GLY B 1 70 ? -2.076 48.469 -10.641 1 96.5 70 GLY B CA 1
ATOM 5705 C C . GLY B 1 70 ? -0.667 48.562 -10.086 1 96.5 70 GLY B C 1
ATOM 5706 O O . GLY B 1 70 ? 0.269 48 -10.664 1 96.5 70 GLY B O 1
ATOM 5707 N N . PRO B 1 71 ? -0.572 49.281 -9.016 1 96.62 71 PRO B N 1
ATOM 5708 C CA . PRO B 1 71 ? 0.767 49.406 -8.438 1 96.62 71 PRO B CA 1
ATOM 5709 C C . PRO B 1 71 ? 1.434 48.062 -8.172 1 96.62 71 PRO B C 1
ATOM 5711 O O . PRO B 1 71 ? 0.854 47.219 -7.508 1 96.62 71 PRO B O 1
ATOM 5714 N N . ARG B 1 72 ? 2.639 47.938 -8.812 1 96.38 72 ARG B N 1
ATOM 5715 C CA . ARG B 1 72 ? 3.52 46.812 -8.617 1 96.38 72 ARG B CA 1
ATOM 5716 C C . ARG B 1 72 ? 2.91 45.531 -9.211 1 96.38 72 ARG B C 1
ATOM 5718 O O . ARG B 1 72 ? 3.281 44.438 -8.828 1 96.38 72 ARG B O 1
ATOM 5725 N N . PHE B 1 73 ? 1.924 45.75 -10.086 1 97.69 73 PHE B N 1
ATOM 5726 C CA . PHE B 1 73 ? 1.283 44.594 -10.711 1 97.69 73 PHE B CA 1
ATOM 5727 C C . PHE B 1 73 ? 1.016 44.844 -12.188 1 97.69 73 PHE B C 1
ATOM 5729 O O . PHE B 1 73 ? -0.125 45.094 -12.578 1 97.69 73 PHE B O 1
ATOM 5736 N N . PRO B 1 74 ? 1.999 44.75 -13.008 1 96.38 74 PRO B N 1
ATOM 5737 C CA . PRO B 1 74 ? 1.833 45 -14.445 1 96.38 74 PRO B CA 1
ATOM 5738 C C . PRO B 1 74 ? 1.058 43.875 -15.133 1 96.38 74 PRO B C 1
ATOM 5740 O O . PRO B 1 74 ? 0.817 42.812 -14.531 1 96.38 74 PRO B O 1
ATOM 5743 N N . ALA B 1 75 ? 0.73 44.062 -16.281 1 91.69 75 ALA B N 1
ATOM 5744 C CA . ALA B 1 75 ? -0.072 43.125 -17.062 1 91.69 75 ALA B CA 1
ATOM 5745 C C . ALA B 1 75 ? 0.65 41.781 -17.219 1 91.69 75 ALA B C 1
ATOM 5747 O O . ALA B 1 75 ? 0.014 40.719 -17.281 1 91.69 75 ALA B O 1
ATOM 5748 N N . SER B 1 76 ? 1.953 41.781 -17.25 1 91.06 76 SER B N 1
ATOM 5749 C CA . SER B 1 76 ? 2.764 40.562 -17.438 1 91.06 76 SER B CA 1
ATOM 5750 C C . SER B 1 76 ? 2.68 39.656 -16.219 1 91.06 76 SER B C 1
ATOM 5752 O O . SER B 1 76 ? 3.109 38.5 -16.266 1 91.06 76 SER B O 1
ATOM 5754 N N . SER B 1 77 ? 2.051 40.219 -15.109 1 94.06 77 SER B N 1
ATOM 5755 C CA . SER B 1 77 ? 1.911 39.438 -13.898 1 94.06 77 SER B CA 1
ATOM 5756 C C . SER B 1 77 ? 1.034 38.188 -14.141 1 94.06 77 SER B C 1
ATOM 5758 O O . SER B 1 77 ? 1.224 37.156 -13.508 1 94.06 77 SER B O 1
ATOM 5760 N N . CYS B 1 78 ? 0.064 38.281 -14.93 1 93.25 78 CYS B N 1
ATOM 5761 C CA . CYS B 1 78 ? -0.712 37.156 -15.367 1 93.25 78 CYS B CA 1
ATOM 5762 C C . CYS B 1 78 ? -0.013 36.406 -16.516 1 93.25 78 CYS B C 1
ATOM 5764 O O . CYS B 1 78 ? -0.324 36.656 -17.688 1 93.25 78 CYS B O 1
ATOM 5766 N N . ASN B 1 79 ? 0.797 35.5 -16.188 1 91.5 79 ASN B N 1
ATOM 5767 C CA . ASN B 1 79 ? 1.773 34.938 -17.109 1 91.5 79 ASN B CA 1
ATOM 5768 C C . ASN B 1 79 ? 1.418 33.5 -17.469 1 91.5 79 ASN B C 1
ATOM 5770 O O . ASN B 1 79 ? 2.24 32.75 -18.031 1 91.5 79 ASN B O 1
ATOM 5774 N N . GLY B 1 80 ? 0.293 33 -17.094 1 88.12 80 GLY B N 1
ATOM 5775 C CA . GLY B 1 80 ? -0.1 31.609 -17.328 1 88.12 80 GLY B CA 1
ATOM 5776 C C . GLY B 1 80 ? -0.202 30.781 -16.062 1 88.12 80 GLY B C 1
ATOM 5777 O O . GLY B 1 80 ? -1.108 29.969 -15.922 1 88.12 80 GLY B O 1
ATOM 5778 N N . LYS B 1 81 ? 0.879 30.938 -15.234 1 92.81 81 LYS B N 1
ATOM 5779 C CA . LYS B 1 81 ? 0.747 30.375 -13.891 1 92.81 81 LYS B CA 1
ATOM 5780 C C . LYS B 1 81 ? -0.34 31.094 -13.102 1 92.81 81 LYS B C 1
ATOM 5782 O O . LYS B 1 81 ? -1.2 30.453 -12.492 1 92.81 81 LYS B O 1
ATOM 5787 N N . ILE B 1 82 ? -0.191 32.375 -13.141 1 95.19 82 ILE B N 1
ATOM 5788 C CA . ILE B 1 82 ? -1.284 33.219 -12.664 1 95.19 82 ILE B CA 1
ATOM 5789 C C . ILE B 1 82 ? -2.24 33.5 -13.82 1 95.19 82 ILE B C 1
ATOM 5791 O O . ILE B 1 82 ? -1.867 34.188 -14.781 1 95.19 82 ILE B O 1
ATOM 5795 N N . VAL B 1 83 ? -3.445 33.062 -13.703 1 92.5 83 VAL B N 1
ATOM 5796 C CA . VAL B 1 83 ? -4.336 33.156 -14.852 1 92.5 83 VAL B CA 1
ATOM 5797 C C . VAL B 1 83 ? -5.398 34.219 -14.609 1 92.5 83 VAL B C 1
ATOM 5799 O O . VAL B 1 83 ? -6.066 34.688 -15.539 1 92.5 83 VAL B O 1
ATOM 5802 N N . SER B 1 84 ? -5.566 34.594 -13.359 1 94.25 84 SER B N 1
ATOM 5803 C CA . SER B 1 84 ? -6.473 35.688 -12.969 1 94.25 84 SER B CA 1
ATOM 5804 C C . SER B 1 84 ? -5.961 36.406 -11.727 1 94.25 84 SER B C 1
ATOM 5806 O O . SER B 1 84 ? -5.328 35.812 -10.867 1 94.25 84 SER B O 1
ATOM 5808 N N . ALA B 1 85 ? -6.18 37.75 -11.719 1 97.38 85 ALA B N 1
ATOM 5809 C CA . ALA B 1 85 ? -5.789 38.562 -10.57 1 97.38 85 ALA B CA 1
ATOM 5810 C C . ALA B 1 85 ? -6.723 39.781 -10.406 1 97.38 85 ALA B C 1
ATOM 5812 O O . ALA B 1 85 ? -6.902 40.562 -11.336 1 97.38 85 ALA B O 1
ATOM 5813 N N . ARG B 1 86 ? -7.316 39.812 -9.242 1 97.94 86 ARG B N 1
ATOM 5814 C CA . ARG B 1 86 ? -8.234 40.875 -8.914 1 97.94 86 ARG B CA 1
ATOM 5815 C C . ARG B 1 86 ? -8.023 41.344 -7.48 1 97.94 86 ARG B C 1
ATOM 5817 O O . ARG B 1 86 ? -7.426 40.656 -6.668 1 97.94 86 ARG B O 1
ATOM 5824 N N . PHE B 1 87 ? -8.414 42.594 -7.23 1 98.44 87 PHE B N 1
ATOM 5825 C CA . PHE B 1 87 ? -8.367 43.094 -5.863 1 98.44 87 PHE B CA 1
ATOM 5826 C C . PHE B 1 87 ? -9.688 43.781 -5.484 1 98.44 87 PHE B C 1
ATOM 5828 O O . PHE B 1 87 ? -10.359 44.344 -6.336 1 98.44 87 PHE B O 1
ATOM 5835 N N . PHE B 1 88 ? -10.07 43.656 -4.277 1 98.56 88 PHE B N 1
ATOM 5836 C CA . PHE B 1 88 ? -11.312 44.188 -3.707 1 98.56 88 PHE B CA 1
ATOM 5837 C C . PHE B 1 88 ? -11.016 45.094 -2.52 1 98.56 88 PHE B C 1
ATOM 5839 O O . PHE B 1 88 ? -10.492 44.625 -1.501 1 98.56 88 PHE B O 1
ATOM 5846 N N . ALA B 1 89 ? -11.422 46.406 -2.596 1 97.5 89 ALA B N 1
ATOM 5847 C CA . ALA B 1 89 ? -10.992 47.344 -1.566 1 97.5 89 ALA B CA 1
ATOM 5848 C C . ALA B 1 89 ? -12.148 48.25 -1.121 1 97.5 89 ALA B C 1
ATOM 5850 O O . ALA B 1 89 ? -11.984 49.094 -0.251 1 97.5 89 ALA B O 1
ATOM 5851 N N . ALA B 1 90 ? -13.336 48.031 -1.706 1 96.94 90 ALA B N 1
ATOM 5852 C CA . ALA B 1 90 ? -14.453 48.938 -1.398 1 96.94 90 ALA B CA 1
ATOM 5853 C C . ALA B 1 90 ? -14.766 48.906 0.095 1 96.94 90 ALA B C 1
ATOM 5855 O O . ALA B 1 90 ? -14.984 49.969 0.697 1 96.94 90 ALA B O 1
ATOM 5856 N N . GLY B 1 91 ? -14.844 47.719 0.647 1 96.12 91 GLY B N 1
ATOM 5857 C CA . GLY B 1 91 ? -15.078 47.625 2.078 1 96.12 91 GLY B CA 1
ATOM 5858 C C . GLY B 1 91 ? -13.969 48.25 2.912 1 96.12 91 GLY B C 1
ATOM 5859 O O . GLY B 1 91 ? -14.242 48.938 3.887 1 96.12 91 GLY B O 1
ATOM 5860 N N . ALA B 1 92 ? -12.789 48 2.559 1 95.81 92 ALA B N 1
ATOM 5861 C CA . ALA B 1 92 ? -11.641 48.531 3.275 1 95.81 92 ALA B CA 1
ATOM 5862 C C . ALA B 1 92 ? -11.617 50.062 3.215 1 95.81 92 ALA B C 1
ATOM 5864 O O . ALA B 1 92 ? -11.352 50.719 4.219 1 95.81 92 ALA B O 1
ATOM 5865 N N . GLN B 1 93 ? -11.867 50.625 2.018 1 96.12 93 GLN B N 1
ATOM 5866 C CA . GLN B 1 93 ? -11.867 52.062 1.823 1 96.12 93 GLN B CA 1
ATOM 5867 C C . GLN B 1 93 ? -12.969 52.719 2.641 1 96.12 93 GLN B C 1
ATOM 5869 O O . GLN B 1 93 ? -12.812 53.844 3.104 1 96.12 93 GLN B O 1
ATOM 5874 N N . ALA B 1 94 ? -13.984 52.031 2.83 1 96.31 94 ALA B N 1
ATOM 5875 C CA . ALA B 1 94 ? -15.102 52.531 3.619 1 96.31 94 ALA B CA 1
ATOM 5876 C C . ALA B 1 94 ? -14.805 52.438 5.113 1 96.31 94 ALA B C 1
ATOM 5878 O O . ALA B 1 94 ? -15.242 53.281 5.898 1 96.31 94 ALA B O 1
ATOM 5879 N N . ALA B 1 95 ? -14.07 51.469 5.48 1 94.69 95 ALA B N 1
ATOM 5880 C CA . ALA B 1 95 ? -13.867 51.156 6.895 1 94.69 95 ALA B CA 1
ATOM 5881 C C . ALA B 1 95 ? -12.695 51.938 7.465 1 94.69 95 ALA B C 1
ATOM 5883 O O . ALA B 1 95 ? -12.656 52.219 8.664 1 94.69 95 ALA B O 1
ATOM 5884 N N . ALA B 1 96 ? -11.711 52.25 6.676 1 95.25 96 ALA B N 1
ATOM 5885 C CA . ALA B 1 96 ? -10.508 52.906 7.184 1 95.25 96 ALA B CA 1
ATOM 5886 C C . ALA B 1 96 ? -9.852 53.75 6.102 1 95.25 96 ALA B C 1
ATOM 5888 O O . ALA B 1 96 ? -10.141 53.594 4.914 1 95.25 96 ALA B O 1
ATOM 5889 N N . HIS B 1 97 ? -9.023 54.688 6.617 1 93.88 97 HIS B N 1
ATOM 5890 C CA . HIS B 1 97 ? -8.164 55.406 5.691 1 93.88 97 HIS B CA 1
ATOM 5891 C C . HIS B 1 97 ? -6.961 54.562 5.281 1 93.88 97 HIS B C 1
ATOM 5893 O O . HIS B 1 97 ? -6.035 54.375 6.074 1 93.88 97 HIS B O 1
ATOM 5899 N N . LEU B 1 98 ? -6.941 54.156 4.055 1 93.94 98 LEU B N 1
ATOM 5900 C CA . LEU B 1 98 ? -5.875 53.312 3.549 1 93.94 98 LEU B CA 1
ATOM 5901 C C . LEU B 1 98 ? -4.598 54.094 3.32 1 93.94 98 LEU B C 1
ATOM 5903 O O . LEU B 1 98 ? -4.652 55.281 2.977 1 93.94 98 LEU B O 1
ATOM 5907 N N . ASN B 1 99 ? -3.506 53.469 3.611 1 92.81 99 ASN B N 1
ATOM 5908 C CA . ASN B 1 99 ? -2.178 54.031 3.371 1 92.81 99 ASN B CA 1
ATOM 5909 C C . ASN B 1 99 ? -1.626 53.594 2.016 1 92.81 99 ASN B C 1
ATOM 5911 O O . ASN B 1 99 ? -1.27 52.438 1.833 1 92.81 99 ASN B O 1
ATOM 5915 N N . SER B 1 100 ? -1.403 54.469 1.154 1 89.69 100 SER B N 1
ATOM 5916 C CA . SER B 1 100 ? -1.024 54.156 -0.221 1 89.69 100 SER B CA 1
ATOM 5917 C C . SER B 1 100 ? 0.364 53.531 -0.284 1 89.69 100 SER B C 1
ATOM 5919 O O . SER B 1 100 ? 0.717 52.875 -1.275 1 89.69 100 SER B O 1
ATOM 5921 N N . SER B 1 101 ? 1.114 53.719 0.747 1 90.62 101 SER B N 1
ATOM 5922 C CA . SER B 1 101 ? 2.463 53.156 0.753 1 90.62 101 SER B CA 1
ATOM 5923 C C . SER B 1 101 ? 2.447 51.656 1.134 1 90.62 101 SER B C 1
ATOM 5925 O O . SER B 1 101 ? 3.428 50.969 0.912 1 90.62 101 SER B O 1
ATOM 5927 N N . LEU B 1 102 ? 1.349 51.25 1.673 1 92.88 102 LEU B N 1
ATOM 5928 C CA . LEU B 1 102 ? 1.287 49.844 2.094 1 92.88 102 LEU B CA 1
ATOM 5929 C C . LEU B 1 102 ? 0.066 49.156 1.499 1 92.88 102 LEU B C 1
ATOM 5931 O O . LEU B 1 102 ? 0.116 47.969 1.181 1 92.88 102 LEU B O 1
ATOM 5935 N N . ASP B 1 103 ? -1.019 49.938 1.414 1 96.31 103 ASP B N 1
ATOM 5936 C CA . ASP B 1 103 ? -2.27 49.406 0.896 1 96.31 103 ASP B CA 1
ATOM 5937 C C . ASP B 1 103 ? -2.385 49.625 -0.61 1 96.31 103 ASP B C 1
ATOM 5939 O O . ASP B 1 103 ? -3.184 50.438 -1.06 1 96.31 103 ASP B O 1
ATOM 5943 N N . PHE B 1 104 ? -1.7 48.781 -1.354 1 97.06 104 PHE B N 1
ATOM 5944 C CA . PHE B 1 104 ? -1.686 48.938 -2.803 1 97.06 104 PHE B CA 1
ATOM 5945 C C . PHE B 1 104 ? -3.021 48.531 -3.404 1 97.06 104 PHE B C 1
ATOM 5947 O O . PHE B 1 104 ? -3.51 47.406 -3.139 1 97.06 104 PHE B O 1
ATOM 5954 N N . LEU B 1 105 ? -3.615 49.344 -4.219 1 97.56 105 LEU B N 1
ATOM 5955 C CA . LEU B 1 105 ? -4.852 49.031 -4.918 1 97.56 105 LEU B CA 1
ATOM 5956 C C . LEU B 1 105 ? -4.566 48.25 -6.195 1 97.56 105 LEU B C 1
ATOM 5958 O O . LEU B 1 105 ? -4.82 48.719 -7.297 1 97.56 105 LEU B O 1
ATOM 5962 N N . SER B 1 106 ? -4.105 47.094 -6.086 1 98.12 106 SER B N 1
ATOM 5963 C CA . SER B 1 106 ? -3.76 46.062 -7.07 1 98.12 106 SER B CA 1
ATOM 5964 C C . SER B 1 106 ? -3.736 44.688 -6.441 1 98.12 106 SER B C 1
ATOM 5966 O O . SER B 1 106 ? -3.854 44.531 -5.223 1 98.12 106 SER B O 1
ATOM 5968 N N . PRO B 1 107 ? -3.559 43.656 -7.211 1 98.44 107 PRO B N 1
ATOM 5969 C CA . PRO B 1 107 ? -3.508 42.312 -6.645 1 98.44 107 PRO B CA 1
ATOM 5970 C C . PRO B 1 107 ? -2.17 42 -5.973 1 98.44 107 PRO B C 1
ATOM 5972 O O . PRO B 1 107 ? -1.939 40.875 -5.535 1 98.44 107 PRO B O 1
ATOM 5975 N N . PHE B 1 108 ? -1.273 42.969 -5.824 1 98.44 108 PHE B N 1
ATOM 5976 C CA . PHE B 1 108 ? 0.059 42.75 -5.27 1 98.44 108 PHE B CA 1
ATOM 5977 C C . PHE B 1 108 ? -0.016 42.469 -3.771 1 98.44 108 PHE B C 1
ATOM 5979 O O . PHE B 1 108 ? -0.798 43.125 -3.059 1 98.44 108 PHE B O 1
ATOM 5986 N N . ASP B 1 109 ? 0.773 41.594 -3.357 1 98.38 109 ASP B N 1
ATOM 5987 C CA . ASP B 1 109 ? 0.838 41.188 -1.963 1 98.38 109 ASP B CA 1
ATOM 5988 C C . ASP B 1 109 ? 1.896 41.969 -1.197 1 98.38 109 ASP B C 1
ATOM 5990 O O . ASP B 1 109 ? 3.078 41.625 -1.228 1 98.38 109 ASP B O 1
ATOM 5994 N N . ALA B 1 110 ? 1.457 42.844 -0.381 1 97.12 110 ALA B N 1
ATOM 5995 C CA . ALA B 1 110 ? 2.398 43.625 0.406 1 97.12 110 ALA B CA 1
ATOM 5996 C C . ALA B 1 110 ? 2.756 42.938 1.709 1 97.12 110 ALA B C 1
ATOM 5998 O O . ALA B 1 110 ? 3.744 43.281 2.361 1 97.12 110 ALA B O 1
ATOM 5999 N N . VAL B 1 111 ? 1.948 42 2.127 1 96.25 111 VAL B N 1
ATOM 6000 C CA . VAL B 1 111 ? 2.102 41.312 3.402 1 96.25 111 VAL B CA 1
ATOM 6001 C C . VAL B 1 111 ? 2.971 40.062 3.213 1 96.25 111 VAL B C 1
ATOM 6003 O O . VAL B 1 111 ? 3.941 39.875 3.945 1 96.25 111 VAL B O 1
ATOM 6006 N N . GLY B 1 112 ? 2.611 39.25 2.223 1 97.56 112 GLY B N 1
ATOM 6007 C CA . GLY B 1 112 ? 3.312 38 1.964 1 97.56 112 GLY B CA 1
ATOM 6008 C C . GLY B 1 112 ? 2.461 36.781 2.225 1 97.56 112 GLY B C 1
ATOM 6009 O O . GLY B 1 112 ? 2.719 35.719 1.669 1 97.56 112 GLY B O 1
ATOM 6010 N N . HIS B 1 113 ? 1.436 36.906 2.998 1 97.12 113 HIS B N 1
ATOM 6011 C CA . HIS B 1 113 ? 0.614 35.75 3.402 1 97.12 113 HIS B CA 1
ATOM 6012 C C . HIS B 1 113 ? -0.025 35.094 2.193 1 97.12 113 HIS B C 1
ATOM 6014 O O . HIS B 1 113 ? 0.01 33.875 2.072 1 97.12 113 HIS B O 1
ATOM 6020 N N . GLY B 1 114 ? -0.615 35.844 1.29 1 98.25 114 GLY B N 1
ATOM 6021 C CA . GLY B 1 114 ? -1.216 35.281 0.089 1 98.25 114 GLY B CA 1
ATOM 6022 C C . GLY B 1 114 ? -0.225 34.531 -0.781 1 98.25 114 GLY B C 1
ATOM 6023 O O . GLY B 1 114 ? -0.557 33.5 -1.354 1 98.25 114 GLY B O 1
ATOM 6024 N N . SER B 1 115 ? 0.953 35.094 -0.908 1 98.5 115 SER B N 1
ATOM 6025 C CA . SER B 1 115 ? 2.008 34.438 -1.663 1 98.5 115 SER B CA 1
ATOM 6026 C C . SER B 1 115 ? 2.391 33.094 -1.019 1 98.5 115 SER B C 1
ATOM 6028 O O . SER B 1 115 ? 2.633 32.125 -1.716 1 98.5 115 SER B O 1
ATOM 6030 N N . HIS B 1 116 ? 2.445 33.094 0.307 1 98.06 116 HIS B N 1
ATOM 6031 C CA . HIS B 1 116 ? 2.783 31.875 1.052 1 98.06 116 HIS B CA 1
ATOM 6032 C C . HIS B 1 116 ? 1.772 30.766 0.785 1 98.06 116 HIS B C 1
ATOM 6034 O O . HIS B 1 116 ? 2.152 29.656 0.429 1 98.06 116 HIS B O 1
ATOM 6040 N N . VAL B 1 117 ? 0.552 31.125 0.861 1 98.12 117 VAL B N 1
ATOM 6041 C CA . VAL B 1 117 ? -0.536 30.156 0.736 1 98.12 117 VAL B CA 1
ATOM 6042 C C . VAL B 1 117 ? -0.612 29.641 -0.701 1 98.12 117 VAL B C 1
ATOM 6044 O O . VAL B 1 117 ? -0.752 28.438 -0.933 1 98.12 117 VAL B O 1
ATOM 6047 N N . ALA B 1 118 ? -0.5 30.531 -1.638 1 98.5 118 ALA B N 1
ATOM 6048 C CA . ALA B 1 118 ? -0.59 30.156 -3.045 1 98.5 118 ALA B CA 1
ATOM 6049 C C . ALA B 1 118 ? 0.55 29.219 -3.438 1 98.5 118 ALA B C 1
ATOM 6051 O O . ALA B 1 118 ? 0.341 28.25 -4.168 1 98.5 118 ALA B O 1
ATOM 6052 N N . SER B 1 119 ? 1.725 29.484 -2.955 1 98.12 119 SER B N 1
ATOM 6053 C CA . SER B 1 119 ? 2.877 28.672 -3.336 1 98.12 119 SER B CA 1
ATOM 6054 C C . SER B 1 119 ? 2.848 27.312 -2.646 1 98.12 119 SER B C 1
ATOM 6056 O O . SER B 1 119 ? 3.354 26.328 -3.188 1 98.12 119 SER B O 1
ATOM 6058 N N . THR B 1 120 ? 2.299 27.25 -1.457 1 97.69 120 THR B N 1
ATOM 6059 C CA . THR B 1 120 ? 2.15 25.969 -0.771 1 97.69 120 THR B CA 1
ATOM 6060 C C . THR B 1 120 ? 1.246 25.031 -1.565 1 97.69 120 THR B C 1
ATOM 6062 O O . THR B 1 120 ? 1.513 23.828 -1.653 1 97.69 120 THR B O 1
ATOM 6065 N N . ALA B 1 121 ? 0.25 25.578 -2.166 1 97.81 121 ALA B N 1
ATOM 6066 C CA . ALA B 1 121 ? -0.708 24.781 -2.918 1 97.81 121 ALA B CA 1
ATOM 6067 C C . ALA B 1 121 ? -0.19 24.484 -4.324 1 97.81 121 ALA B C 1
ATOM 6069 O O . ALA B 1 121 ? -0.147 23.328 -4.742 1 97.81 121 ALA B O 1
ATOM 6070 N N . ALA B 1 122 ? 0.313 25.562 -5.02 1 96.38 122 ALA B N 1
ATOM 6071 C CA . ALA B 1 122 ? 0.505 25.422 -6.461 1 96.38 122 ALA B CA 1
ATOM 6072 C C . ALA B 1 122 ? 1.832 26.031 -6.906 1 96.38 122 ALA B C 1
ATOM 6074 O O . ALA B 1 122 ? 2.027 26.312 -8.086 1 96.38 122 ALA B O 1
ATOM 6075 N N . GLY B 1 123 ? 2.711 26.328 -6.012 1 96.12 123 GLY B N 1
ATOM 6076 C CA . GLY B 1 123 ? 4.012 26.844 -6.402 1 96.12 123 GLY B CA 1
ATOM 6077 C C . GLY B 1 123 ? 4.789 25.875 -7.289 1 96.12 123 GLY B C 1
ATOM 6078 O O . GLY B 1 123 ? 4.691 24.656 -7.129 1 96.12 123 GLY B O 1
ATOM 6079 N N . ASN B 1 124 ? 5.602 26.453 -8.117 1 94 124 ASN B N 1
ATOM 6080 C CA . ASN B 1 124 ? 6.418 25.641 -9.008 1 94 124 ASN B CA 1
ATOM 6081 C C . ASN B 1 124 ? 7.359 24.734 -8.234 1 94 124 ASN B C 1
ATOM 6083 O O . ASN B 1 124 ? 7.707 25.016 -7.09 1 94 124 ASN B O 1
ATOM 6087 N N . SER B 1 125 ? 7.727 23.625 -8.883 1 90.31 125 SER B N 1
ATOM 6088 C CA . SER B 1 125 ? 8.648 22.688 -8.25 1 90.31 125 SER B CA 1
ATOM 6089 C C . SER B 1 125 ? 10.094 23.125 -8.438 1 90.31 125 SER B C 1
ATOM 6091 O O . SER B 1 125 ? 10.422 23.812 -9.398 1 90.31 125 SER B O 1
ATOM 6093 N N . GLY B 1 126 ? 10.945 22.781 -7.457 1 89.31 126 GLY B N 1
ATOM 6094 C CA . GLY B 1 126 ? 12.383 22.953 -7.59 1 89.31 126 GLY B CA 1
ATOM 6095 C C . GLY B 1 126 ? 12.844 24.375 -7.359 1 89.31 126 GLY B C 1
ATOM 6096 O O . GLY B 1 126 ? 13.906 24.781 -7.84 1 89.31 126 GLY B O 1
ATOM 6097 N N . VAL B 1 127 ? 12.055 25.219 -6.723 1 93.44 127 VAL B N 1
ATOM 6098 C CA . VAL B 1 127 ? 12.43 26.594 -6.461 1 93.44 127 VAL B CA 1
ATOM 6099 C C . VAL B 1 127 ? 13.375 26.656 -5.262 1 93.44 127 VAL B C 1
ATOM 6101 O O . VAL B 1 127 ? 13.016 26.25 -4.156 1 93.44 127 VAL B O 1
ATOM 6104 N N . PRO B 1 128 ? 14.547 27.188 -5.398 1 93.75 128 PRO B N 1
ATOM 6105 C CA . PRO B 1 128 ? 15.5 27.203 -4.285 1 93.75 128 PRO B CA 1
ATOM 6106 C C . PRO B 1 128 ? 15.07 28.156 -3.162 1 93.75 128 PRO B C 1
ATOM 6108 O O . PRO B 1 128 ? 14.711 29.297 -3.42 1 93.75 128 PRO B O 1
ATOM 6111 N N . VAL B 1 129 ? 15.125 27.703 -1.947 1 96.25 129 VAL B N 1
ATOM 6112 C CA . VAL B 1 129 ? 14.781 28.484 -0.769 1 96.25 129 VAL B CA 1
ATOM 6113 C C . VAL B 1 129 ? 16.062 29.016 -0.119 1 96.25 129 VAL B C 1
ATOM 6115 O O . VAL B 1 129 ? 16.797 28.266 0.519 1 96.25 129 VAL B O 1
ATOM 6118 N N . VAL B 1 130 ? 16.281 30.328 -0.243 1 94.81 130 VAL B N 1
ATOM 6119 C CA . VAL B 1 130 ? 17.469 30.969 0.311 1 94.81 130 VAL B CA 1
ATOM 6120 C C . VAL B 1 130 ? 17.047 32.156 1.193 1 94.81 130 VAL B C 1
ATOM 6122 O O . VAL B 1 130 ? 16.312 33.031 0.752 1 94.81 130 VAL B O 1
ATOM 6125 N N . VAL B 1 131 ? 17.422 32.188 2.393 1 95.25 131 VAL B N 1
ATOM 6126 C CA . VAL B 1 131 ? 17.172 33.25 3.354 1 95.25 131 VAL B CA 1
ATOM 6127 C C . VAL B 1 131 ? 18.469 33.594 4.094 1 95.25 131 VAL B C 1
ATOM 6129 O O . VAL B 1 131 ? 19.141 32.688 4.617 1 95.25 131 VAL B O 1
ATOM 6132 N N . ASN B 1 132 ? 18.766 34.875 4.176 1 93.5 132 ASN B N 1
ATOM 6133 C CA . ASN B 1 132 ? 20.016 35.344 4.777 1 93.5 132 ASN B CA 1
ATOM 6134 C C . ASN B 1 132 ? 21.219 34.562 4.238 1 93.5 132 ASN B C 1
ATOM 6136 O O . ASN B 1 132 ? 22.078 34.125 5.008 1 93.5 132 ASN B O 1
ATOM 6140 N N . GLY B 1 133 ? 21.188 34.281 2.971 1 92.38 133 GLY B N 1
ATOM 6141 C CA . GLY B 1 133 ? 22.312 33.656 2.283 1 92.38 133 GLY B CA 1
ATOM 6142 C C . GLY B 1 133 ? 22.422 32.156 2.551 1 92.38 133 GLY B C 1
ATOM 6143 O O . GLY B 1 133 ? 23.359 31.516 2.086 1 92.38 133 GLY B O 1
ATOM 6144 N N . TYR B 1 134 ? 21.578 31.641 3.232 1 94.44 134 TYR B N 1
ATOM 6145 C CA . TYR B 1 134 ? 21.594 30.219 3.549 1 94.44 134 TYR B CA 1
ATOM 6146 C C . TYR B 1 134 ? 20.547 29.453 2.738 1 94.44 134 TYR B C 1
ATOM 6148 O O . TYR B 1 134 ? 19.422 29.938 2.555 1 94.44 134 TYR B O 1
ATOM 6156 N N . PHE B 1 135 ? 20.922 28.266 2.242 1 94.19 135 PHE B N 1
ATOM 6157 C CA . PHE B 1 135 ? 20.078 27.438 1.394 1 94.19 135 PHE B CA 1
ATOM 6158 C C . PHE B 1 135 ? 19.312 26.422 2.225 1 94.19 135 PHE B C 1
ATOM 6160 O O . PHE B 1 135 ? 19.906 25.531 2.822 1 94.19 135 PHE B O 1
ATOM 6167 N N . TYR B 1 136 ? 17.953 26.484 2.246 1 94.06 136 TYR B N 1
ATOM 6168 C CA . TYR B 1 136 ? 17.125 25.609 3.08 1 94.06 136 TYR B CA 1
ATOM 6169 C C . TYR B 1 136 ? 16.516 24.484 2.258 1 94.06 136 TYR B C 1
ATOM 6171 O O . TYR B 1 136 ? 15.688 23.719 2.762 1 94.06 136 TYR B O 1
ATOM 6179 N N . GLY B 1 137 ? 16.844 24.359 0.984 1 91.62 137 GLY B N 1
ATOM 6180 C CA . GLY B 1 137 ? 16.312 23.328 0.097 1 91.62 137 GLY B CA 1
ATOM 6181 C C . GLY B 1 137 ? 15.539 23.906 -1.074 1 91.62 137 GLY B C 1
ATOM 6182 O O . GLY B 1 137 ? 15.68 25.094 -1.399 1 91.62 137 GLY B O 1
ATOM 6183 N N . THR B 1 138 ? 14.734 23.016 -1.792 1 91.94 138 THR B N 1
ATOM 6184 C CA . THR B 1 138 ? 13.906 23.438 -2.918 1 91.94 138 THR B CA 1
ATOM 6185 C C . THR B 1 138 ? 12.43 23.297 -2.584 1 91.94 138 THR B C 1
ATOM 6187 O O . THR B 1 138 ? 12.023 22.328 -1.935 1 91.94 138 THR B O 1
ATOM 6190 N N . ALA B 1 139 ? 11.711 24.297 -2.953 1 93.94 139 ALA B N 1
ATOM 6191 C CA . ALA B 1 139 ? 10.289 24.344 -2.621 1 93.94 139 ALA B CA 1
ATOM 6192 C C . ALA B 1 139 ? 9.438 23.875 -3.803 1 93.94 139 ALA B C 1
ATOM 6194 O O . ALA B 1 139 ? 9.844 24 -4.957 1 93.94 139 ALA B O 1
ATOM 6195 N N . SER B 1 140 ? 8.336 23.266 -3.531 1 93.38 140 SER B N 1
ATOM 6196 C CA . SER B 1 140 ? 7.293 22.859 -4.473 1 93.38 140 SER B CA 1
ATOM 6197 C C . SER B 1 140 ? 5.914 22.906 -3.82 1 93.38 140 SER B C 1
ATOM 6199 O O . SER B 1 140 ? 5.758 22.531 -2.658 1 93.38 140 SER B O 1
ATOM 6201 N N . GLY B 1 141 ? 4.988 23.469 -4.551 1 95.12 141 GLY B N 1
ATOM 6202 C CA . GLY B 1 141 ? 3.627 23.297 -4.074 1 95.12 141 GLY B CA 1
ATOM 6203 C C . GLY B 1 141 ? 3.152 21.844 -4.141 1 95.12 141 GLY B C 1
ATOM 6204 O O . GLY B 1 141 ? 3.848 20.984 -4.676 1 95.12 141 GLY B O 1
ATOM 6205 N N . MET B 1 142 ? 1.986 21.594 -3.574 1 96.12 142 MET B N 1
ATOM 6206 C CA . MET B 1 142 ? 1.391 20.25 -3.631 1 96.12 142 MET B CA 1
ATOM 6207 C C . MET B 1 142 ? 1.032 19.875 -5.066 1 96.12 142 MET B C 1
ATOM 6209 O O . MET B 1 142 ? 1.146 18.719 -5.453 1 96.12 142 MET B O 1
ATOM 6213 N N . ALA B 1 143 ? 0.594 20.828 -5.805 1 95.06 143 ALA B N 1
ATOM 6214 C CA . ALA B 1 143 ? 0.231 20.688 -7.211 1 95.06 143 ALA B CA 1
ATOM 6215 C C . ALA B 1 143 ? 0.917 21.75 -8.07 1 95.06 143 ALA B C 1
ATOM 6217 O O . ALA B 1 143 ? 0.277 22.703 -8.516 1 95.06 143 ALA B O 1
ATOM 6218 N N . PRO B 1 144 ? 2.121 21.531 -8.438 1 93.81 144 PRO B N 1
ATOM 6219 C CA . PRO B 1 144 ? 2.943 22.594 -9.031 1 93.81 144 PRO B CA 1
ATOM 6220 C C . PRO B 1 144 ? 2.434 23.031 -10.406 1 93.81 144 PRO B C 1
ATOM 6222 O O . PRO B 1 144 ? 2.693 24.156 -10.828 1 93.81 144 PRO B O 1
ATOM 6225 N N . ARG B 1 145 ? 1.611 22.234 -11.078 1 92.44 145 ARG B N 1
ATOM 6226 C CA . ARG B 1 145 ? 1.164 22.609 -12.414 1 92.44 145 ARG B CA 1
ATOM 6227 C C . ARG B 1 145 ? -0.258 23.172 -12.383 1 92.44 145 ARG B C 1
ATOM 6229 O O . ARG B 1 145 ? -0.815 23.516 -13.43 1 92.44 145 ARG B O 1
ATOM 6236 N N . ALA B 1 146 ? -0.8 23.219 -11.234 1 93.62 146 ALA B N 1
ATOM 6237 C CA . ALA B 1 146 ? -2.086 23.891 -11.109 1 93.62 146 ALA B CA 1
ATOM 6238 C C . ALA B 1 146 ? -1.938 25.391 -11.367 1 93.62 146 ALA B C 1
ATOM 6240 O O . ALA B 1 146 ? -0.883 25.969 -11.102 1 93.62 146 ALA B O 1
ATOM 6241 N N . ARG B 1 147 ? -2.982 25.969 -11.875 1 93.56 147 ARG B N 1
ATOM 6242 C CA . ARG B 1 147 ? -2.986 27.406 -12.133 1 93.56 147 ARG B CA 1
ATOM 6243 C C . ARG B 1 147 ? -3.574 28.172 -10.953 1 93.56 147 ARG B C 1
ATOM 6245 O O . ARG B 1 147 ? -4.285 27.594 -10.125 1 93.56 147 ARG B O 1
ATOM 6252 N N . ILE B 1 148 ? -3.23 29.516 -10.945 1 96.38 148 ILE B N 1
ATOM 6253 C CA . ILE B 1 148 ? -3.543 30.312 -9.758 1 96.38 148 ILE B CA 1
ATOM 6254 C C . ILE B 1 148 ? -4.434 31.484 -10.148 1 96.38 148 ILE B C 1
ATOM 6256 O O . ILE B 1 148 ? -4.141 32.219 -11.102 1 96.38 148 ILE B O 1
ATOM 6260 N N . ALA B 1 149 ? -5.52 31.625 -9.492 1 97.06 149 ALA B N 1
ATOM 6261 C CA . ALA B 1 149 ? -6.352 32.844 -9.547 1 97.06 149 ALA B CA 1
ATOM 6262 C C . ALA B 1 149 ? -6.324 33.562 -8.219 1 97.06 149 ALA B C 1
ATOM 6264 O O . ALA B 1 149 ? -6.656 33 -7.172 1 97.06 149 ALA B O 1
ATOM 6265 N N . VAL B 1 150 ? -5.98 34.906 -8.289 1 97.81 150 VAL B N 1
ATOM 6266 C CA . VAL B 1 150 ? -5.754 35.656 -7.066 1 97.81 150 VAL B CA 1
ATOM 6267 C C . VAL B 1 150 ? -6.887 36.656 -6.863 1 97.81 150 VAL B C 1
ATOM 6269 O O . VAL B 1 150 ? -7.238 37.406 -7.781 1 97.81 150 VAL B O 1
ATOM 6272 N N . TYR B 1 151 ? -7.426 36.625 -5.68 1 98.62 151 TYR B N 1
ATOM 6273 C CA . TYR B 1 151 ? -8.445 37.594 -5.262 1 98.62 151 TYR B CA 1
ATOM 6274 C C . TYR B 1 151 ? -8.047 38.281 -3.959 1 98.62 151 TYR B C 1
ATOM 6276 O O . TYR B 1 151 ? -8.383 37.781 -2.873 1 98.62 151 TYR B O 1
ATOM 6284 N N . LYS B 1 152 ? -7.395 39.406 -4.043 1 98.56 152 LYS B N 1
ATOM 6285 C CA . LYS B 1 152 ? -6.934 40.125 -2.857 1 98.56 152 LYS B CA 1
ATOM 6286 C C . LYS B 1 152 ? -8.094 40.812 -2.156 1 98.56 152 LYS B C 1
ATOM 6288 O O . LYS B 1 152 ? -8.773 41.656 -2.754 1 98.56 152 LYS B O 1
ATOM 6293 N N . ALA B 1 153 ? -8.281 40.438 -0.911 1 98.06 153 ALA B N 1
ATOM 6294 C CA . ALA B 1 153 ? -9.383 41 -0.144 1 98.06 153 ALA B CA 1
ATOM 6295 C C . ALA B 1 153 ? -8.906 41.469 1.231 1 98.06 153 ALA B C 1
ATOM 6297 O O . ALA B 1 153 ? -9.664 42.062 1.993 1 98.06 153 ALA B O 1
ATOM 6298 N N . ILE B 1 154 ? -7.707 41.188 1.596 1 96.38 154 ILE B N 1
ATOM 6299 C CA . ILE B 1 154 ? -7.145 41.531 2.895 1 96.38 154 ILE B CA 1
ATOM 6300 C C . ILE B 1 154 ? -6 42.531 2.707 1 96.38 154 ILE B C 1
ATOM 6302 O O . ILE B 1 154 ? -5.035 42.25 1.993 1 96.38 154 ILE B O 1
ATOM 6306 N N . TYR B 1 155 ? -6.098 43.625 3.34 1 96 155 TYR B N 1
ATOM 6307 C CA . TYR B 1 155 ? -5.086 44.688 3.264 1 96 155 TYR B CA 1
ATOM 6308 C C . TYR B 1 155 ? -4.348 44.812 4.586 1 96 155 TYR B C 1
ATOM 6310 O O . TYR B 1 155 ? -4.859 44.438 5.637 1 96 155 TYR B O 1
ATOM 6318 N N . PRO B 1 156 ? -3.121 45.375 4.512 1 94.44 156 PRO B N 1
ATOM 6319 C CA . PRO B 1 156 ? -2.354 45.531 5.746 1 94.44 156 PRO B CA 1
ATOM 6320 C C . PRO B 1 156 ? -3.102 46.344 6.797 1 94.44 156 PRO B C 1
ATOM 6322 O O . PRO B 1 156 ? -3.07 46.031 7.984 1 94.44 156 PRO B O 1
ATOM 6325 N N . THR B 1 157 ? -3.807 47.281 6.371 1 93.25 157 THR B N 1
ATOM 6326 C CA . THR B 1 157 ? -4.492 48.188 7.289 1 93.25 157 THR B CA 1
ATOM 6327 C C . THR B 1 157 ? -5.773 47.531 7.82 1 93.25 157 THR B C 1
ATOM 6329 O O . THR B 1 157 ? -6.105 47.688 9 1 93.25 157 THR B O 1
ATOM 6332 N N . VAL B 1 158 ? -6.461 46.938 6.91 1 91.81 158 VAL B N 1
ATOM 6333 C CA . VAL B 1 158 ? -7.742 46.406 7.344 1 91.81 158 VAL B CA 1
ATOM 6334 C C . VAL B 1 158 ? -8.211 45.344 6.355 1 91.81 158 VAL B C 1
ATOM 6336 O O . VAL B 1 158 ? -7.867 45.375 5.172 1 91.81 158 VAL B O 1
ATOM 6339 N N . GLY B 1 159 ? -8.883 44.375 6.879 1 91.31 159 GLY B N 1
ATOM 6340 C CA . GLY B 1 159 ? -9.672 43.406 6.105 1 91.31 159 GLY B CA 1
ATOM 6341 C C . GLY B 1 159 ? -11.148 43.438 6.465 1 91.31 159 GLY B C 1
ATOM 6342 O O . GLY B 1 159 ? -11.5 43.562 7.637 1 91.31 159 GLY B O 1
ATOM 6343 N N . THR B 1 160 ? -11.984 43.406 5.461 1 93.56 160 THR B N 1
ATOM 6344 C CA . THR B 1 160 ? -13.414 43.5 5.734 1 93.56 160 THR B CA 1
ATOM 6345 C C . THR B 1 160 ? -14.133 42.281 5.16 1 93.56 160 THR B C 1
ATOM 6347 O O . THR B 1 160 ? -13.727 41.719 4.125 1 93.56 160 THR B O 1
ATOM 6350 N N . LEU B 1 161 ? -15.18 41.906 5.863 1 92.75 161 LEU B N 1
ATOM 6351 C CA . LEU B 1 161 ? -16 40.812 5.391 1 92.75 161 LEU B CA 1
ATOM 6352 C C . LEU B 1 161 ? -16.594 41.094 4.02 1 92.75 161 LEU B C 1
ATOM 6354 O O . LEU B 1 161 ? -16.703 40.219 3.178 1 92.75 161 LEU B O 1
ATOM 6358 N N . THR B 1 162 ? -16.969 42.344 3.783 1 95.12 162 THR B N 1
ATOM 6359 C CA . THR B 1 162 ? -17.562 42.75 2.514 1 95.12 162 THR B CA 1
ATOM 6360 C C . THR B 1 162 ? -16.609 42.438 1.355 1 95.12 162 THR B C 1
ATOM 6362 O O . THR B 1 162 ? -17.031 41.906 0.322 1 95.12 162 THR B O 1
ATOM 6365 N N . ASP B 1 163 ? -15.375 42.781 1.475 1 97.38 163 ASP B N 1
ATOM 6366 C CA . ASP B 1 163 ? -14.398 42.531 0.42 1 97.38 163 ASP B CA 1
ATOM 6367 C C . ASP B 1 163 ? -14.18 41.031 0.212 1 97.38 163 ASP B C 1
ATOM 6369 O O . ASP B 1 163 ? -14.023 40.594 -0.921 1 97.38 163 ASP B O 1
ATOM 6373 N N . VAL B 1 164 ? -14.117 40.344 1.319 1 97.06 164 VAL B N 1
ATOM 6374 C CA . VAL B 1 164 ? -13.914 38.906 1.247 1 97.06 164 VAL B CA 1
ATOM 6375 C C . VAL B 1 164 ? -15.094 38.25 0.515 1 97.06 164 VAL B C 1
ATOM 6377 O O . VAL B 1 164 ? -14.891 37.406 -0.354 1 97.06 164 VAL B O 1
ATOM 6380 N N . LEU B 1 165 ? -16.344 38.625 0.82 1 96.69 165 LEU B N 1
ATOM 6381 C CA . LEU B 1 165 ? -17.531 38.094 0.179 1 96.69 165 LEU B CA 1
ATOM 6382 C C . LEU B 1 165 ? -17.531 38.406 -1.312 1 96.69 165 LEU B C 1
ATOM 6384 O O . LEU B 1 165 ? -17.875 37.531 -2.131 1 96.69 165 LEU B O 1
ATOM 6388 N N . ALA B 1 166 ? -17.172 39.594 -1.621 1 98.19 166 ALA B N 1
ATOM 6389 C CA . ALA B 1 166 ? -17.094 39.969 -3.029 1 98.19 166 ALA B CA 1
ATOM 6390 C C . ALA B 1 166 ? -16.078 39.125 -3.777 1 98.19 166 ALA B C 1
ATOM 6392 O O . ALA B 1 166 ? -16.297 38.75 -4.93 1 98.19 166 ALA B O 1
ATOM 6393 N N . ALA B 1 167 ? -14.984 38.938 -3.141 1 98.5 167 ALA B N 1
ATOM 6394 C CA . ALA B 1 167 ? -13.93 38.094 -3.73 1 98.5 167 ALA B CA 1
ATOM 6395 C C . ALA B 1 167 ? -14.406 36.688 -3.947 1 98.5 167 ALA B C 1
ATOM 6397 O O . ALA B 1 167 ? -14.141 36.062 -4.992 1 98.5 167 ALA B O 1
ATOM 6398 N N . ILE B 1 168 ? -15.055 36.062 -2.959 1 98.06 168 ILE B N 1
ATOM 6399 C CA . ILE B 1 168 ? -15.586 34.719 -3.072 1 98.06 168 ILE B CA 1
ATOM 6400 C C . ILE B 1 168 ? -16.562 34.656 -4.238 1 98.06 168 ILE B C 1
ATOM 6402 O O . ILE B 1 168 ? -16.484 33.75 -5.07 1 98.06 168 ILE B O 1
ATOM 6406 N N . ASP B 1 169 ? -17.438 35.594 -4.281 1 98.06 169 ASP B N 1
ATOM 6407 C CA . ASP B 1 169 ? -18.438 35.625 -5.344 1 98.06 169 ASP B CA 1
ATOM 6408 C C . ASP B 1 169 ? -17.766 35.656 -6.719 1 98.06 169 ASP B C 1
ATOM 6410 O O . ASP B 1 169 ? -18.188 34.969 -7.641 1 98.06 169 ASP B O 1
ATOM 6414 N N . GLN B 1 170 ? -16.797 36.5 -6.84 1 97.94 170 GLN B N 1
ATOM 6415 C CA . GLN B 1 170 ? -16.094 36.625 -8.117 1 97.94 170 GLN B CA 1
ATOM 6416 C C . GLN B 1 170 ? -15.375 35.312 -8.484 1 97.94 170 GLN B C 1
ATOM 6418 O O . GLN B 1 170 ? -15.336 34.938 -9.656 1 97.94 170 GLN B O 1
ATOM 6423 N N . ALA B 1 171 ? -14.711 34.75 -7.523 1 97.94 171 ALA B N 1
ATOM 6424 C CA . ALA B 1 171 ? -14.023 33.469 -7.77 1 97.94 171 ALA B CA 1
ATOM 6425 C C . ALA B 1 171 ? -14.984 32.438 -8.328 1 97.94 171 ALA B C 1
ATOM 6427 O O . ALA B 1 171 ? -14.641 31.688 -9.242 1 97.94 171 ALA B O 1
ATOM 6428 N N . VAL B 1 172 ? -16.172 32.312 -7.719 1 97.38 172 VAL B N 1
ATOM 6429 C CA . VAL B 1 172 ? -17.203 31.391 -8.172 1 97.38 172 VAL B CA 1
ATOM 6430 C C . VAL B 1 172 ? -17.609 31.719 -9.602 1 97.38 172 VAL B C 1
ATOM 6432 O O . VAL B 1 172 ? -17.734 30.828 -10.445 1 97.38 172 VAL B O 1
ATOM 6435 N N . LYS B 1 173 ? -17.844 33 -9.852 1 95.88 173 LYS B N 1
ATOM 6436 C CA . LYS B 1 173 ? -18.234 33.438 -11.18 1 95.88 173 LYS B CA 1
ATOM 6437 C C . LYS B 1 173 ? -17.156 33.094 -12.211 1 95.88 173 LYS B C 1
ATOM 6439 O O . LYS B 1 173 ? -17.484 32.75 -13.352 1 95.88 173 LYS B O 1
ATOM 6444 N N . ASP B 1 174 ? -15.922 33.281 -11.828 1 94.94 174 ASP B N 1
ATOM 6445 C CA . ASP B 1 174 ? -14.82 32.969 -12.734 1 94.94 174 ASP B CA 1
ATOM 6446 C C . ASP B 1 174 ? -14.727 31.469 -13 1 94.94 174 ASP B C 1
ATOM 6448 O O . ASP B 1 174 ? -14.172 31.047 -14.016 1 94.94 174 ASP B O 1
ATOM 6452 N N . GLY B 1 175 ? -15.219 30.656 -12.031 1 95.12 175 GLY B N 1
ATOM 6453 C CA . GLY B 1 175 ? -15.273 29.219 -12.242 1 95.12 175 GLY B CA 1
ATOM 6454 C C . GLY B 1 175 ? -14.047 28.484 -11.727 1 95.12 175 GLY B C 1
ATOM 6455 O O . GLY B 1 175 ? -13.586 27.531 -12.352 1 95.12 175 GLY B O 1
ATOM 6456 N N . VAL B 1 176 ? -13.438 28.891 -10.672 1 96.75 176 VAL B N 1
ATOM 6457 C CA . VAL B 1 176 ? -12.32 28.156 -10.094 1 96.75 176 VAL B CA 1
ATOM 6458 C C . VAL B 1 176 ? -12.781 26.766 -9.672 1 96.75 176 VAL B C 1
ATOM 6460 O O . VAL B 1 176 ? -13.961 26.547 -9.375 1 96.75 176 VAL B O 1
ATOM 6463 N N . ASP B 1 177 ? -11.836 25.797 -9.695 1 96.94 177 ASP B N 1
ATOM 6464 C CA . ASP B 1 177 ? -12.156 24.438 -9.25 1 96.94 177 ASP B CA 1
ATOM 6465 C C . ASP B 1 177 ? -12.125 24.344 -7.723 1 96.94 177 ASP B C 1
ATOM 6467 O O . ASP B 1 177 ? -12.953 23.656 -7.125 1 96.94 177 ASP B O 1
ATOM 6471 N N . ILE B 1 178 ? -11.148 24.953 -7.168 1 98.44 178 ILE B N 1
ATOM 6472 C CA . ILE B 1 178 ? -10.875 24.938 -5.734 1 98.44 178 ILE B CA 1
ATOM 6473 C C . ILE B 1 178 ? -10.727 26.375 -5.227 1 98.44 178 ILE B C 1
ATOM 6475 O O . ILE B 1 178 ? -10.133 27.219 -5.898 1 98.44 178 ILE B O 1
ATOM 6479 N N . LEU B 1 179 ? -11.258 26.625 -4.078 1 98.69 179 LEU B N 1
ATOM 6480 C CA . LEU B 1 179 ? -11.141 27.922 -3.432 1 98.69 179 LEU B CA 1
ATOM 6481 C C . LEU B 1 179 ? -10.492 27.797 -2.057 1 98.69 179 LEU B C 1
ATOM 6483 O O . LEU B 1 179 ? -11 27.078 -1.191 1 98.69 179 LEU B O 1
ATOM 6487 N N . ASN B 1 180 ? -9.359 28.406 -1.88 1 98.56 180 ASN B N 1
ATOM 6488 C CA . ASN B 1 180 ? -8.656 28.406 -0.601 1 98.56 180 ASN B CA 1
ATOM 6489 C C . ASN B 1 180 ? -8.961 29.672 0.207 1 98.56 180 ASN B C 1
ATOM 6491 O O . ASN B 1 180 ? -8.766 30.781 -0.275 1 98.56 180 ASN B O 1
ATOM 6495 N N . LEU B 1 181 ? -9.445 29.438 1.38 1 97.56 181 LEU B N 1
ATOM 6496 C CA . LEU B 1 181 ? -9.773 30.516 2.305 1 97.56 181 LEU B CA 1
ATOM 6497 C C . LEU B 1 181 ? -8.93 30.422 3.57 1 97.56 181 LEU B C 1
ATOM 6499 O O . LEU B 1 181 ? -9.352 29.828 4.562 1 97.56 181 LEU B O 1
ATOM 6503 N N . SER B 1 182 ? -7.828 31.078 3.547 1 93.69 182 SER B N 1
ATOM 6504 C CA . SER B 1 182 ? -6.977 31.141 4.73 1 93.69 182 SER B CA 1
ATOM 6505 C C . SER B 1 182 ? -7.258 32.406 5.543 1 93.69 182 SER B C 1
ATOM 6507 O O . SER B 1 182 ? -6.336 33 6.086 1 93.69 182 SER B O 1
ATOM 6509 N N . VAL B 1 183 ? -8.508 32.875 5.375 1 82.88 183 VAL B N 1
ATOM 6510 C CA . VAL B 1 183 ? -9.016 34.031 6.105 1 82.88 183 VAL B CA 1
ATOM 6511 C C . VAL B 1 183 ? -10.219 33.625 6.949 1 82.88 183 VAL B C 1
ATOM 6513 O O . VAL B 1 183 ? -11 32.75 6.551 1 82.88 183 VAL B O 1
ATOM 6516 N N . GLU B 1 184 ? -10.18 33.906 8.18 1 70.12 184 GLU B N 1
ATOM 6517 C CA . GLU B 1 184 ? -11.289 33.438 9.016 1 70.12 184 GLU B CA 1
ATOM 6518 C C . GLU B 1 184 ? -11.898 34.594 9.812 1 70.12 184 GLU B C 1
ATOM 6520 O O . GLU B 1 184 ? -11.219 35.562 10.141 1 70.12 184 GLU B O 1
ATOM 6525 N N . PRO B 1 185 ? -13.195 34.281 9.891 1 71.31 185 PRO B N 1
ATOM 6526 C CA . PRO B 1 185 ? -13.805 35.219 10.836 1 71.31 185 PRO B CA 1
ATOM 6527 C C . PRO B 1 185 ? -13.281 35.031 12.258 1 71.31 185 PRO B C 1
ATOM 6529 O O . PRO B 1 185 ? -12.859 33.938 12.633 1 71.31 185 PRO B O 1
ATOM 6532 N N . ASP B 1 186 ? -13.219 36.031 12.969 1 69.06 186 ASP B N 1
ATOM 6533 C CA . ASP B 1 186 ? -12.664 35.969 14.32 1 69.06 186 ASP B CA 1
ATOM 6534 C C . ASP B 1 186 ? -13.656 35.312 15.289 1 69.06 186 ASP B C 1
ATOM 6536 O O . ASP B 1 186 ? -13.258 34.594 16.203 1 69.06 186 ASP B O 1
ATOM 6540 N N . GLU B 1 187 ? -14.945 35.594 15.109 1 75.19 187 GLU B N 1
ATOM 6541 C CA . GLU B 1 187 ? -15.969 35.125 16.031 1 75.19 187 GLU B CA 1
ATOM 6542 C C . GLU B 1 187 ? -17.297 34.906 15.312 1 75.19 187 GLU B C 1
ATOM 6544 O O . GLU B 1 187 ? -17.531 35.469 14.25 1 75.19 187 GLU B O 1
ATOM 6549 N N . PRO B 1 188 ? -18.062 33.906 15.93 1 79.25 188 PRO B N 1
ATOM 6550 C CA . PRO B 1 188 ? -19.406 33.719 15.352 1 79.25 188 PRO B CA 1
ATOM 6551 C C . PRO B 1 188 ? -20.281 34.938 15.492 1 79.25 188 PRO B C 1
ATOM 6553 O O . PRO B 1 188 ? -20.062 35.75 16.391 1 79.25 188 PRO B O 1
ATOM 6556 N N . GLY B 1 189 ? -21.172 35.031 14.633 1 76.56 189 GLY B N 1
ATOM 6557 C CA . GLY B 1 189 ? -22.125 36.156 14.727 1 76.56 189 GLY B CA 1
ATOM 6558 C C . GLY B 1 189 ? -22.969 36.094 15.977 1 76.56 189 GLY B C 1
ATOM 6559 O O . GLY B 1 189 ? -23.25 35 16.5 1 76.56 189 GLY B O 1
ATOM 6560 N N . GLU B 1 190 ? -23.344 37.094 16.641 1 74 190 GLU B N 1
ATOM 6561 C CA . GLU B 1 190 ? -24.047 37.188 17.922 1 74 190 GLU B CA 1
ATOM 6562 C C . GLU B 1 190 ? -25.484 36.688 17.781 1 74 190 GLU B C 1
ATOM 6564 O O . GLU B 1 190 ? -26 36 18.656 1 74 190 GLU B O 1
ATOM 6569 N N . ASP B 1 191 ? -26.203 37 16.844 1 73.19 191 ASP B N 1
ATOM 6570 C CA . ASP B 1 191 ? -27.641 36.719 16.859 1 73.19 191 ASP B CA 1
ATOM 6571 C C . ASP B 1 191 ? -28.031 35.812 15.688 1 73.19 191 ASP B C 1
ATOM 6573 O O . ASP B 1 191 ? -29.156 35.906 15.172 1 73.19 191 ASP B O 1
ATOM 6577 N N . THR B 1 192 ? -27.109 34.875 15.398 1 79.88 192 THR B N 1
ATOM 6578 C CA . THR B 1 192 ? -27.438 34 14.266 1 79.88 192 THR B CA 1
ATOM 6579 C C . THR B 1 192 ? -26.797 32.656 14.43 1 79.88 192 THR B C 1
ATOM 6581 O O . THR B 1 192 ? -25.766 32.5 15.102 1 79.88 192 THR B O 1
ATOM 6584 N N . ILE B 1 193 ? -27.531 31.703 13.906 1 89.06 193 ILE B N 1
ATOM 6585 C CA . ILE B 1 193 ? -26.938 30.375 13.789 1 89.06 193 ILE B CA 1
ATOM 6586 C C . ILE B 1 193 ? -25.672 30.453 12.945 1 89.06 193 ILE B C 1
ATOM 6588 O O . ILE B 1 193 ? -25.656 31.078 11.883 1 89.06 193 ILE B O 1
ATOM 6592 N N . THR B 1 194 ? -24.547 29.906 13.477 1 91.56 194 THR B N 1
ATOM 6593 C CA . THR B 1 194 ? -23.234 30.016 12.844 1 91.56 194 THR B CA 1
ATOM 6594 C C . THR B 1 194 ? -23.297 29.625 11.375 1 91.56 194 THR B C 1
ATOM 6596 O O . THR B 1 194 ? -22.672 30.266 10.523 1 91.56 194 THR B O 1
ATOM 6599 N N . PHE B 1 195 ? -24.188 28.641 10.969 1 94.31 195 PHE B N 1
ATOM 6600 C CA . PHE B 1 195 ? -24.266 28.094 9.617 1 94.31 195 PHE B CA 1
ATOM 6601 C C . PHE B 1 195 ? -24.953 29.078 8.688 1 94.31 195 PHE B C 1
ATOM 6603 O O . PHE B 1 195 ? -24.906 28.922 7.465 1 94.31 195 PHE B O 1
ATOM 6610 N N . LEU B 1 196 ? -25.625 30.078 9.297 1 93.19 196 LEU B N 1
ATOM 6611 C CA . LEU B 1 196 ? -26.391 31.016 8.492 1 93.19 196 LEU B CA 1
ATOM 6612 C C . LEU B 1 196 ? -25.672 32.375 8.414 1 93.19 196 LEU B C 1
ATOM 6614 O O . LEU B 1 196 ? -26.188 33.312 7.832 1 93.19 196 LEU B O 1
ATOM 6618 N N . ASP B 1 197 ? -24.469 32.375 9.039 1 91.56 197 ASP B N 1
ATOM 6619 C CA . ASP B 1 197 ? -23.656 33.562 8.805 1 91.56 197 ASP B CA 1
ATOM 6620 C C . ASP B 1 197 ? -23.453 33.812 7.312 1 91.56 197 ASP B C 1
ATOM 6622 O O . ASP B 1 197 ? -23.406 32.844 6.527 1 91.56 197 ASP B O 1
ATOM 6626 N N . VAL B 1 198 ? -23.375 35.094 6.926 1 92 198 VAL B N 1
ATOM 6627 C CA . VAL B 1 198 ? -23.312 35.438 5.512 1 92 198 VAL B CA 1
ATOM 6628 C C . VAL B 1 198 ? -22.094 34.75 4.867 1 92 198 VAL B C 1
ATOM 6630 O O . VAL B 1 198 ? -22.172 34.312 3.715 1 92 198 VAL B O 1
ATOM 6633 N N . PHE B 1 199 ? -21.016 34.688 5.555 1 93.56 199 PHE B N 1
ATOM 6634 C CA . PHE B 1 199 ? -19.828 34.031 5.059 1 93.56 199 PHE B CA 1
ATOM 6635 C C . PHE B 1 199 ? -20.141 32.562 4.699 1 93.56 199 PHE B C 1
ATOM 6637 O O . PHE B 1 199 ? -19.734 32.094 3.635 1 93.56 199 PHE B O 1
ATOM 6644 N N . GLU B 1 200 ? -20.844 31.891 5.582 1 94.5 200 GLU B N 1
ATOM 6645 C CA . GLU B 1 200 ? -21.203 30.484 5.383 1 94.5 200 GLU B CA 1
ATOM 6646 C C . GLU B 1 200 ? -22.156 30.328 4.199 1 94.5 200 GLU B C 1
ATOM 6648 O O . GLU B 1 200 ? -22.078 29.344 3.463 1 94.5 200 GLU B O 1
ATOM 6653 N N . ILE B 1 201 ? -23.047 31.219 4.035 1 94.56 201 ILE B N 1
ATOM 6654 C CA . ILE B 1 201 ? -23.984 31.156 2.924 1 94.56 201 ILE B CA 1
ATOM 6655 C C . ILE B 1 201 ? -23.234 31.297 1.604 1 94.56 201 ILE B C 1
ATOM 6657 O O . ILE B 1 201 ? -23.531 30.609 0.629 1 94.56 201 ILE B O 1
ATOM 6661 N N . PHE B 1 202 ? -22.281 32.188 1.56 1 95.88 202 PHE B N 1
ATOM 6662 C CA . PHE B 1 202 ? -21.5 32.375 0.341 1 95.88 202 PHE B CA 1
ATOM 6663 C C . PHE B 1 202 ? -20.703 31.125 0.015 1 95.88 202 PHE B C 1
ATOM 6665 O O . PHE B 1 202 ? -20.562 30.75 -1.154 1 95.88 202 PHE B O 1
ATOM 6672 N N . THR B 1 203 ? -20.156 30.469 1.023 1 96.25 203 THR B N 1
ATOM 6673 C CA . THR B 1 203 ? -19.422 29.234 0.767 1 96.25 203 THR B CA 1
ATOM 6674 C C . THR B 1 203 ? -20.375 28.125 0.333 1 96.25 203 THR B C 1
ATOM 6676 O O . THR B 1 203 ? -20 27.25 -0.454 1 96.25 203 THR B O 1
ATOM 6679 N N . LEU B 1 204 ? -21.641 28.078 0.854 1 96.62 204 LEU B N 1
ATOM 6680 C CA . LEU B 1 204 ? -22.641 27.125 0.376 1 96.62 204 LEU B CA 1
ATOM 6681 C C . LEU B 1 204 ? -22.906 27.328 -1.113 1 96.62 204 LEU B C 1
ATOM 6683 O O . LEU B 1 204 ? -23 26.359 -1.865 1 96.62 204 LEU B O 1
ATOM 6687 N N . LEU B 1 205 ? -23.047 28.594 -1.492 1 96.19 205 LEU B N 1
ATOM 6688 C CA . LEU B 1 205 ? -23.297 28.891 -2.896 1 96.19 205 LEU B CA 1
ATOM 6689 C C . LEU B 1 205 ? -22.109 28.484 -3.758 1 96.19 205 LEU B C 1
ATOM 6691 O O . LEU B 1 205 ? -22.281 28 -4.875 1 96.19 205 LEU B O 1
ATOM 6695 N N . ALA B 1 206 ? -20.891 28.734 -3.238 1 97.38 206 ALA B N 1
ATOM 6696 C CA . ALA B 1 206 ? -19.703 28.266 -3.945 1 97.38 206 ALA B CA 1
ATOM 6697 C C . ALA B 1 206 ? -19.75 26.75 -4.145 1 97.38 206 ALA B C 1
ATOM 6699 O O . ALA B 1 206 ? -19.469 26.266 -5.242 1 97.38 206 ALA B O 1
ATOM 6700 N N . ARG B 1 207 ? -20.078 26.062 -3.115 1 96.06 207 ARG B N 1
ATOM 6701 C CA . ARG B 1 207 ? -20.203 24.609 -3.186 1 96.06 207 ARG B CA 1
ATOM 6702 C C . ARG B 1 207 ? -21.234 24.188 -4.219 1 96.06 207 ARG B C 1
ATOM 6704 O O . ARG B 1 207 ? -21.016 23.25 -4.988 1 96.06 207 ARG B O 1
ATOM 6711 N N . ARG B 1 208 ? -22.344 24.812 -4.254 1 95 208 ARG B N 1
ATOM 6712 C CA . ARG B 1 208 ? -23.406 24.516 -5.207 1 95 208 ARG B CA 1
ATOM 6713 C C . ARG B 1 208 ? -22.922 24.719 -6.641 1 95 208 ARG B C 1
ATOM 6715 O O . ARG B 1 208 ? -23.375 24.016 -7.555 1 95 208 ARG B O 1
ATOM 6722 N N . ALA B 1 209 ? -22.047 25.656 -6.738 1 95.25 209 ALA B N 1
ATOM 6723 C CA . ALA B 1 209 ? -21.5 25.938 -8.062 1 95.25 209 ALA B CA 1
ATOM 6724 C C . ALA B 1 209 ? -20.422 24.938 -8.445 1 95.25 209 ALA B C 1
ATOM 6726 O O . ALA B 1 209 ? -19.844 25.031 -9.523 1 95.25 209 ALA B O 1
ATOM 6727 N N . GLY B 1 210 ? -20.094 24.016 -7.539 1 95.25 210 GLY B N 1
ATOM 6728 C CA . GLY B 1 210 ? -19.125 22.969 -7.84 1 95.25 210 GLY B CA 1
ATOM 6729 C C . GLY B 1 210 ? -17.719 23.297 -7.398 1 95.25 210 GLY B C 1
ATOM 6730 O O . GLY B 1 210 ? -16.766 22.625 -7.793 1 95.25 210 GLY B O 1
ATOM 6731 N N . VAL B 1 211 ? -17.531 24.312 -6.598 1 97.5 211 VAL B N 1
ATOM 6732 C CA . VAL B 1 211 ? -16.219 24.734 -6.141 1 97.5 211 VAL B CA 1
ATOM 6733 C C . VAL B 1 211 ? -15.875 24.031 -4.828 1 97.5 211 VAL B C 1
ATOM 6735 O O . VAL B 1 211 ? -16.672 24.031 -3.891 1 97.5 211 VAL B O 1
ATOM 6738 N N . PHE B 1 212 ? -14.789 23.406 -4.777 1 98.31 212 PHE B N 1
ATOM 6739 C CA . PHE B 1 212 ? -14.297 22.812 -3.535 1 98.31 212 PHE B CA 1
ATOM 6740 C C . PHE B 1 212 ? -13.711 23.891 -2.629 1 98.31 212 PHE B C 1
ATOM 6742 O O . PHE B 1 212 ? -12.672 24.484 -2.939 1 98.31 212 PHE B O 1
ATOM 6749 N N . VAL B 1 213 ? -14.289 24.109 -1.509 1 98.25 213 VAL B N 1
ATOM 6750 C CA . VAL B 1 213 ? -13.883 25.188 -0.625 1 98.25 213 VAL B CA 1
ATOM 6751 C C . VAL B 1 213 ? -13.086 24.625 0.55 1 98.25 213 VAL B C 1
ATOM 6753 O O . VAL B 1 213 ? -13.586 23.797 1.312 1 98.25 213 VAL B O 1
ATOM 6756 N N . VAL B 1 214 ? -11.891 25.109 0.701 1 98.31 214 VAL B N 1
ATOM 6757 C CA . VAL B 1 214 ? -11.008 24.734 1.801 1 98.31 214 VAL B CA 1
ATOM 6758 C C . VAL B 1 214 ? -10.781 25.938 2.715 1 98.31 214 VAL B C 1
ATOM 6760 O O . VAL B 1 214 ? -10.43 27.031 2.248 1 98.31 214 VAL B O 1
ATOM 6763 N N . GLN B 1 215 ? -10.93 25.719 3.951 1 97.12 215 GLN B N 1
ATOM 6764 C CA . GLN B 1 215 ? -10.789 26.781 4.941 1 97.12 215 GLN B CA 1
ATOM 6765 C C . GLN B 1 215 ? -9.836 26.359 6.062 1 97.12 215 GLN B C 1
ATOM 6767 O O . GLN B 1 215 ? -9.812 25.203 6.465 1 97.12 215 GLN B O 1
ATOM 6772 N N . ALA B 1 216 ? -9.094 27.344 6.559 1 97.06 216 ALA B N 1
ATOM 6773 C CA . ALA B 1 216 ? -8.344 27.109 7.789 1 97.06 216 ALA B CA 1
ATOM 6774 C C . ALA B 1 216 ? -9.281 26.906 8.977 1 97.06 216 ALA B C 1
ATOM 6776 O O . ALA B 1 216 ? -10.297 27.594 9.094 1 97.06 216 ALA B O 1
ATOM 6777 N N . ALA B 1 217 ? -8.953 26.031 9.859 1 96.25 217 ALA B N 1
ATOM 6778 C CA . ALA B 1 217 ? -9.82 25.703 10.984 1 96.25 217 ALA B CA 1
ATOM 6779 C C . ALA B 1 217 ? -9.773 26.797 12.055 1 96.25 217 ALA B C 1
ATOM 6781 O O . ALA B 1 217 ? -10.664 26.875 12.898 1 96.25 217 ALA B O 1
ATOM 6782 N N . GLY B 1 218 ? -8.734 27.547 12.094 1 95.44 218 GLY B N 1
ATOM 6783 C CA . GLY B 1 218 ? -8.523 28.578 13.094 1 95.44 218 GLY B CA 1
ATOM 6784 C C . GLY B 1 218 ? -7.309 28.328 13.969 1 95.44 218 GLY B C 1
ATOM 6785 O O . GLY B 1 218 ? -6.848 27.188 14.078 1 95.44 218 GLY B O 1
ATOM 6786 N N . ASN B 1 219 ? -6.797 29.375 14.602 1 94.81 219 ASN B N 1
ATOM 6787 C CA . ASN B 1 219 ? -5.586 29.266 15.406 1 94.81 219 ASN B CA 1
ATOM 6788 C C . ASN B 1 219 ? -5.863 29.562 16.875 1 94.81 219 ASN B C 1
ATOM 6790 O O . ASN B 1 219 ? -5.031 30.172 17.562 1 94.81 219 ASN B O 1
ATOM 6794 N N . LYS B 1 220 ? -6.957 29.234 17.297 1 93.69 220 LYS B N 1
ATOM 6795 C CA . LYS B 1 220 ? -7.312 29.578 18.672 1 93.69 220 LYS B CA 1
ATOM 6796 C C . LYS B 1 220 ? -7.23 28.359 19.578 1 93.69 220 LYS B C 1
ATOM 6798 O O . LYS B 1 220 ? -7.914 28.297 20.609 1 93.69 220 LYS B O 1
ATOM 6803 N N . GLY B 1 221 ? -6.59 27.344 19.141 1 94.75 221 GLY B N 1
ATOM 6804 C CA . GLY B 1 221 ? -6.355 26.203 20 1 94.75 221 GLY B CA 1
ATOM 6805 C C . GLY B 1 221 ? -5.5 26.516 21.203 1 94.75 221 GLY B C 1
ATOM 6806 O O . GLY B 1 221 ? -5.008 27.641 21.344 1 94.75 221 GLY B O 1
ATOM 6807 N N . PRO B 1 222 ? -5.41 25.609 22.141 1 96 222 PRO B N 1
ATOM 6808 C CA . PRO B 1 222 ? -5.906 24.234 22.047 1 96 222 PRO B CA 1
ATOM 6809 C C . PRO B 1 222 ? -7.27 24.062 22.703 1 96 222 PRO B C 1
ATOM 6811 O O . PRO B 1 222 ? -7.68 22.922 22.984 1 96 222 PRO B O 1
ATOM 6814 N N . GLY B 1 223 ? -7.93 25.109 23.078 1 94.69 223 GLY B N 1
ATOM 6815 C CA . GLY B 1 223 ? -9.219 25.047 23.75 1 94.69 223 GLY B CA 1
ATOM 6816 C C . GLY B 1 223 ? -10.297 24.391 22.906 1 94.69 223 GLY B C 1
ATOM 6817 O O . GLY B 1 223 ? -10.273 24.5 21.672 1 94.69 223 GLY B O 1
ATOM 6818 N N . PRO B 1 224 ? -11.258 23.719 23.594 1 95.69 224 PRO B N 1
ATOM 6819 C CA . PRO B 1 224 ? -12.359 23.109 22.844 1 95.69 224 PRO B CA 1
ATOM 6820 C C . PRO B 1 224 ? -13.266 24.141 22.172 1 95.69 224 PRO B C 1
ATOM 6822 O O . PRO B 1 224 ? -13.344 25.281 22.625 1 95.69 224 PRO B O 1
ATOM 6825 N N . SER B 1 225 ? -13.922 23.734 21.141 1 95.94 225 SER B N 1
ATOM 6826 C CA . SER B 1 225 ? -14.914 24.531 20.422 1 95.94 225 SER B CA 1
ATOM 6827 C C . SER B 1 225 ? -14.336 25.859 19.953 1 95.94 225 SER B C 1
ATOM 6829 O O . SER B 1 225 ? -14.969 26.906 20.094 1 95.94 225 SER B O 1
ATOM 6831 N N . SER B 1 226 ? -13.062 25.781 19.516 1 94.88 226 SER B N 1
ATOM 6832 C CA . SER B 1 226 ? -12.391 26.984 19.047 1 94.88 226 SER B CA 1
ATOM 6833 C C . SER B 1 226 ? -12.398 27.047 17.516 1 94.88 226 SER B C 1
ATOM 6835 O O . SER B 1 226 ? -11.984 28.062 16.938 1 94.88 226 SER B O 1
ATOM 6837 N N . VAL B 1 227 ? -12.906 26.016 16.859 1 95.06 227 VAL B N 1
ATOM 6838 C CA . VAL B 1 227 ? -12.922 25.953 15.398 1 95.06 227 VAL B CA 1
ATOM 6839 C C . VAL B 1 227 ? -13.789 27.094 14.844 1 95.06 227 VAL B C 1
ATOM 6841 O O . VAL B 1 227 ? -14.812 27.438 15.438 1 95.06 227 VAL B O 1
ATOM 6844 N N . VAL B 1 228 ? -13.367 27.625 13.672 1 92.44 228 VAL B N 1
ATOM 6845 C CA . VAL B 1 228 ? -14.125 28.734 13.094 1 92.44 228 VAL B CA 1
ATOM 6846 C C . VAL B 1 228 ? -14.578 28.359 11.68 1 92.44 228 VAL B C 1
ATOM 6848 O O . VAL B 1 228 ? -15.219 29.172 11 1 92.44 228 VAL B O 1
ATOM 6851 N N . SER B 1 229 ? -14.211 27.297 11.164 1 93.31 229 SER B N 1
ATOM 6852 C CA . SER B 1 229 ? -14.82 26.703 9.984 1 93.31 229 SER B CA 1
ATOM 6853 C C . SER B 1 229 ? -15.984 25.797 10.375 1 93.31 229 SER B C 1
ATOM 6855 O O . SER B 1 229 ? -15.781 24.609 10.688 1 93.31 229 SER B O 1
ATOM 6857 N N . TYR B 1 230 ? -17.188 26.25 10.195 1 94.31 230 TYR B N 1
ATOM 6858 C CA . TYR B 1 230 ? -18.312 25.641 10.875 1 94.31 230 TYR B CA 1
ATOM 6859 C C . TYR B 1 230 ? -19.062 24.688 9.938 1 94.31 230 TYR B C 1
ATOM 6861 O O . TYR B 1 230 ? -19.375 23.562 10.32 1 94.31 230 TYR B O 1
ATOM 6869 N N . SER B 1 231 ? -19.25 25.109 8.727 1 95.44 231 SER B N 1
ATOM 6870 C CA . SER B 1 231 ? -20.281 24.5 7.883 1 95.44 231 SER B CA 1
ATOM 6871 C C . SER B 1 231 ? -19.797 23.188 7.285 1 95.44 231 SER B C 1
ATOM 6873 O O . SER B 1 231 ? -18.625 23.047 6.926 1 95.44 231 SER B O 1
ATOM 6875 N N . PRO B 1 232 ? -20.703 22.203 7.125 1 97.06 232 PRO B N 1
ATOM 6876 C CA . PRO B 1 232 ? -20.344 20.906 6.559 1 97.06 232 PRO B CA 1
ATOM 6877 C C . PRO B 1 232 ? -20.094 20.953 5.055 1 97.06 232 PRO B C 1
ATOM 6879 O O . PRO B 1 232 ? -19.594 20 4.469 1 97.06 232 PRO B O 1
ATOM 6882 N N . TRP B 1 233 ? -20.438 22.094 4.398 1 97.06 233 TRP B N 1
ATOM 6883 C CA . TRP B 1 233 ? -20.234 22.172 2.953 1 97.06 233 TRP B CA 1
ATOM 6884 C C . TRP B 1 233 ? -18.875 22.766 2.621 1 97.06 233 TRP B C 1
ATOM 6886 O O . TRP B 1 233 ? -18.484 22.844 1.451 1 97.06 233 TRP B O 1
ATOM 6896 N N . SER B 1 234 ? -18.125 23.219 3.605 1 95.62 234 SER B N 1
ATOM 6897 C CA . SER B 1 234 ? -16.719 23.609 3.463 1 95.62 234 SER B CA 1
ATOM 6898 C C . SER B 1 234 ? -15.812 22.688 4.289 1 95.62 234 SER B C 1
ATOM 6900 O O . SER B 1 234 ? -16.25 22.125 5.293 1 95.62 234 SER B O 1
ATOM 6902 N N . VAL B 1 235 ? -14.609 22.625 3.865 1 97.38 235 VAL B N 1
ATOM 6903 C CA . VAL B 1 235 ? -13.664 21.766 4.551 1 97.38 235 VAL B CA 1
ATOM 6904 C C . VAL B 1 235 ? -12.781 22.578 5.484 1 97.38 235 VAL B C 1
ATOM 6906 O O . VAL B 1 235 ? -12.094 23.5 5.039 1 97.38 235 VAL B O 1
ATOM 6909 N N . GLY B 1 236 ? -12.867 22.281 6.762 1 97.5 236 GLY B N 1
ATOM 6910 C CA . GLY B 1 236 ? -11.992 22.891 7.746 1 97.5 236 GLY B CA 1
ATOM 6911 C C . GLY B 1 236 ? -10.734 22.062 8.008 1 97.5 236 GLY B C 1
ATOM 6912 O O . GLY B 1 236 ? -10.82 20.891 8.359 1 97.5 236 GLY B O 1
ATOM 6913 N N . VAL B 1 237 ? -9.562 22.672 7.93 1 98.5 237 VAL B N 1
ATOM 6914 C CA . VAL B 1 237 ? -8.305 21.922 7.988 1 98.5 237 VAL B CA 1
ATOM 6915 C C . VAL B 1 237 ? -7.527 22.328 9.242 1 98.5 237 VAL B C 1
ATOM 6917 O O . VAL B 1 237 ? -7.207 23.5 9.43 1 98.5 237 VAL B O 1
ATOM 6920 N N . ALA B 1 238 ? -7.266 21.391 10.086 1 98.56 238 ALA B N 1
ATOM 6921 C CA . ALA B 1 238 ? -6.395 21.578 11.242 1 98.56 238 ALA B CA 1
ATOM 6922 C C . ALA B 1 238 ? -4.926 21.484 10.844 1 98.56 238 ALA B C 1
ATOM 6924 O O . ALA B 1 238 ? -4.602 21 9.75 1 98.56 238 ALA B O 1
ATOM 6925 N N . ALA B 1 239 ? -4.035 21.953 11.781 1 98.12 239 ALA B N 1
ATOM 6926 C CA . ALA B 1 239 ? -2.609 22.031 11.477 1 98.12 239 ALA B CA 1
ATOM 6927 C C . ALA B 1 239 ? -1.802 21.094 12.367 1 98.12 239 ALA B C 1
ATOM 6929 O O . ALA B 1 239 ? -2.057 21 13.57 1 98.12 239 ALA B O 1
ATOM 6930 N N . CYS B 1 240 ? -0.911 20.406 11.742 1 97.31 240 CYS B N 1
ATOM 6931 C CA . CYS B 1 240 ? 0.011 19.562 12.484 1 97.31 240 CYS B CA 1
ATOM 6932 C C . CYS B 1 240 ? 1.458 19.906 12.156 1 97.31 240 CYS B C 1
ATOM 6934 O O . CYS B 1 240 ? 1.726 20.609 11.188 1 97.31 240 CYS B O 1
ATOM 6936 N N . SER B 1 241 ? 2.314 19.438 12.984 1 94.38 241 SER B N 1
ATOM 6937 C CA . SER B 1 241 ? 3.75 19.531 12.742 1 94.38 241 SER B CA 1
ATOM 6938 C C . SER B 1 241 ? 4.219 18.469 11.758 1 94.38 241 SER B C 1
ATOM 6940 O O . SER B 1 241 ? 3.467 17.547 11.422 1 94.38 241 SER B O 1
ATOM 6942 N N . THR B 1 242 ? 5.402 18.719 11.227 1 91.75 242 THR B N 1
ATOM 6943 C CA . THR B 1 242 ? 6.148 17.688 10.508 1 91.75 242 THR B CA 1
ATOM 6944 C C . THR B 1 242 ? 7.316 17.188 11.352 1 91.75 242 THR B C 1
ATOM 6946 O O . THR B 1 242 ? 7.457 17.562 12.516 1 91.75 242 THR B O 1
ATOM 6949 N N . ASP B 1 243 ? 8.078 16.312 10.797 1 87.62 243 ASP B N 1
ATOM 6950 C CA . ASP B 1 243 ? 9.219 15.789 11.539 1 87.62 243 ASP B CA 1
ATOM 6951 C C . ASP B 1 243 ? 10.422 16.719 11.43 1 87.62 243 ASP B C 1
ATOM 6953 O O . ASP B 1 243 ? 11.469 16.453 12.023 1 87.62 243 ASP B O 1
ATOM 6957 N N . ARG B 1 244 ? 10.273 17.844 10.789 1 88 244 ARG B N 1
ATOM 6958 C CA . ARG B 1 244 ? 11.367 18.781 10.609 1 88 244 ARG B CA 1
ATOM 6959 C C . ARG B 1 244 ? 11.336 19.875 11.672 1 88 244 ARG B C 1
ATOM 6961 O O . ARG B 1 244 ? 10.273 20.438 11.969 1 88 244 ARG B O 1
ATOM 6968 N N . SER B 1 245 ? 12.5 20.156 12.289 1 88.38 245 SER B N 1
ATOM 6969 C CA . SER B 1 245 ? 12.672 21.25 13.242 1 88.38 245 SER B CA 1
ATOM 6970 C C . SER B 1 245 ? 14.031 21.922 13.078 1 88.38 245 SER B C 1
ATOM 6972 O O . SER B 1 245 ? 14.898 21.406 12.359 1 88.38 245 SER B O 1
ATOM 6974 N N . TYR B 1 246 ? 14.172 23.078 13.711 1 92.5 246 TYR B N 1
ATOM 6975 C CA . TYR B 1 246 ? 15.422 23.828 13.672 1 92.5 246 TYR B CA 1
ATOM 6976 C C . TYR B 1 246 ? 15.906 24.141 15.078 1 92.5 246 TYR B C 1
ATOM 6978 O O . TYR B 1 246 ? 15.719 25.266 15.562 1 92.5 246 TYR B O 1
ATOM 6986 N N . PRO B 1 247 ? 16.609 23.234 15.648 1 91.62 247 PRO B N 1
ATOM 6987 C CA . PRO B 1 247 ? 17.125 23.516 16.984 1 91.62 247 PRO B CA 1
ATOM 6988 C C . PRO B 1 247 ? 18.391 24.375 16.953 1 91.62 247 PRO B C 1
ATOM 6990 O O . PRO B 1 247 ? 19.172 24.297 16.016 1 91.62 247 PRO B O 1
ATOM 6993 N N . ALA B 1 248 ? 18.484 25.25 17.906 1 94.5 248 ALA B N 1
ATOM 6994 C CA . ALA B 1 248 ? 19.703 26.016 18.172 1 94.5 248 ALA B CA 1
ATOM 6995 C C . ALA B 1 248 ? 20.25 25.719 19.562 1 94.5 248 ALA B C 1
ATOM 6997 O O . ALA B 1 248 ? 19.516 25.188 20.422 1 94.5 248 ALA B O 1
ATOM 6998 N N . THR B 1 249 ? 21.578 26.016 19.734 1 95.44 249 THR B N 1
ATOM 6999 C CA . THR B 1 249 ? 22.188 25.703 21.016 1 95.44 249 THR B CA 1
ATOM 7000 C C . THR B 1 249 ? 23 26.875 21.516 1 95.44 249 THR B C 1
ATOM 7002 O O . THR B 1 249 ? 23.719 27.516 20.75 1 95.44 249 THR B O 1
ATOM 7005 N N . LEU B 1 250 ? 22.797 27.219 22.797 1 97.38 250 LEU B N 1
ATOM 7006 C CA . LEU B 1 250 ? 23.656 28.141 23.531 1 97.38 250 LEU B CA 1
ATOM 7007 C C . LEU B 1 250 ? 24.703 27.391 24.359 1 97.38 250 LEU B C 1
ATOM 7009 O O . LEU B 1 250 ? 24.359 26.516 25.156 1 97.38 250 LEU B O 1
ATOM 7013 N N . PHE B 1 251 ? 25.938 27.766 24.141 1 96.94 251 PHE B N 1
ATOM 7014 C CA . PHE B 1 251 ? 27.031 27.172 24.891 1 96.94 251 PHE B CA 1
ATOM 7015 C C . PHE B 1 251 ? 27.531 28.109 25.969 1 96.94 251 PHE B C 1
ATOM 7017 O O . PHE B 1 251 ? 28.047 29.188 25.672 1 96.94 251 PHE B O 1
ATOM 7024 N N . LEU B 1 252 ? 27.422 27.672 27.188 1 97.12 252 LEU B N 1
ATOM 7025 C CA . LEU B 1 252 ? 27.938 28.469 28.297 1 97.12 252 LEU B CA 1
ATOM 7026 C C . LEU B 1 252 ? 29.375 28.094 28.641 1 97.12 252 LEU B C 1
ATOM 7028 O O . LEU B 1 252 ? 29.797 26.969 28.344 1 97.12 252 LEU B O 1
ATOM 7032 N N . GLY B 1 253 ? 30.047 28.984 29.266 1 95.81 253 GLY B N 1
ATOM 7033 C CA . GLY B 1 253 ? 31.469 28.812 29.562 1 95.81 253 GLY B CA 1
ATOM 7034 C C . GLY B 1 253 ? 31.719 27.688 30.562 1 95.81 253 GLY B C 1
ATOM 7035 O O . GLY B 1 253 ? 32.812 27.156 30.641 1 95.81 253 GLY B O 1
ATOM 7036 N N . ASN B 1 254 ? 30.75 27.359 31.312 1 95.38 254 ASN B N 1
ATOM 7037 C CA . ASN B 1 254 ? 30.922 26.297 32.312 1 95.38 254 ASN B CA 1
ATOM 7038 C C . ASN B 1 254 ? 30.641 24.922 31.703 1 95.38 254 ASN B C 1
ATOM 7040 O O . ASN B 1 254 ? 30.531 23.938 32.438 1 95.38 254 ASN B O 1
ATOM 7044 N N . GLY B 1 255 ? 30.266 24.891 30.422 1 93.69 255 GLY B N 1
ATOM 7045 C CA . GLY B 1 255 ? 30.094 23.625 29.734 1 93.69 255 GLY B CA 1
ATOM 7046 C C . GLY B 1 255 ? 28.641 23.266 29.516 1 93.69 255 GLY B C 1
ATOM 7047 O O . GLY B 1 255 ? 28.328 22.312 28.797 1 93.69 255 GLY B O 1
ATOM 7048 N N . GLN B 1 256 ? 27.781 23.984 30.078 1 95.56 256 GLN B N 1
ATOM 7049 C CA . GLN B 1 256 ? 26.359 23.703 29.906 1 95.56 256 GLN B CA 1
ATOM 7050 C C . GLN B 1 256 ? 25.875 24.125 28.516 1 95.56 256 GLN B C 1
ATOM 7052 O O . GLN B 1 256 ? 26.281 25.172 28.016 1 95.56 256 GLN B O 1
ATOM 7057 N N . ASN B 1 257 ? 25.125 23.219 27.922 1 96.19 257 ASN B N 1
ATOM 7058 C CA . ASN B 1 257 ? 24.484 23.484 26.641 1 96.19 257 ASN B CA 1
ATOM 7059 C C . ASN B 1 257 ? 22.969 23.656 26.812 1 96.19 257 ASN B C 1
ATOM 7061 O O . ASN B 1 257 ? 22.312 22.797 27.391 1 96.19 257 ASN B O 1
ATOM 7065 N N . ILE B 1 258 ? 22.469 24.75 26.328 1 96.94 258 ILE B N 1
ATOM 7066 C CA . ILE B 1 258 ? 21.047 25.047 26.469 1 96.94 258 ILE B CA 1
ATOM 7067 C C . ILE B 1 258 ? 20.391 25.078 25.094 1 96.94 258 ILE B C 1
ATOM 7069 O O . ILE B 1 258 ? 20.859 25.766 24.188 1 96.94 258 ILE B O 1
ATOM 7073 N N . SER B 1 259 ? 19.281 24.281 24.938 1 93.94 259 SER B N 1
ATOM 7074 C CA . SER B 1 259 ? 18.547 24.25 23.672 1 93.94 259 SER B CA 1
ATOM 7075 C C . SER B 1 259 ? 17.672 25.469 23.5 1 93.94 259 SER B C 1
ATOM 7077 O O . SER B 1 259 ? 17.062 25.953 24.469 1 93.94 259 SER B O 1
ATOM 7079 N N . GLY B 1 260 ? 17.641 25.984 22.312 1 95.19 260 GLY B N 1
ATOM 7080 C CA . GLY B 1 260 ? 16.781 27.109 21.953 1 95.19 260 GLY B CA 1
ATOM 7081 C C . GLY B 1 260 ? 16.359 27.094 20.5 1 95.19 260 GLY B C 1
ATOM 7082 O O . GLY B 1 260 ? 16.297 26.031 19.875 1 95.19 260 GLY B O 1
ATOM 7083 N N . VAL B 1 261 ? 15.898 28.328 20.109 1 94.81 261 VAL B N 1
ATOM 7084 C CA . VAL B 1 261 ? 15.406 28.422 18.734 1 94.81 261 VAL B CA 1
ATOM 7085 C C . VAL B 1 261 ? 15.922 29.703 18.094 1 94.81 261 VAL B C 1
ATOM 7087 O O . VAL B 1 261 ? 16.062 30.734 18.766 1 94.81 261 VAL B O 1
ATOM 7090 N N . GLY B 1 262 ? 16.25 29.578 16.797 1 94.69 262 GLY B N 1
ATOM 7091 C CA . GLY B 1 262 ? 16.703 30.703 16 1 94.69 262 GLY B CA 1
ATOM 7092 C C . GLY B 1 262 ? 17.422 30.281 14.734 1 94.69 262 GLY B C 1
ATOM 7093 O O . GLY B 1 262 ? 18.281 29.391 14.773 1 94.69 262 GLY B O 1
ATOM 7094 N N . LEU B 1 263 ? 16.984 30.906 13.648 1 95.62 263 LEU B N 1
ATOM 7095 C CA . LEU B 1 263 ? 17.656 30.609 12.383 1 95.62 263 LEU B CA 1
ATOM 7096 C C . LEU B 1 263 ? 18.812 31.562 12.141 1 95.62 263 LEU B C 1
ATOM 7098 O O . LEU B 1 263 ? 18.703 32.5 11.352 1 95.62 263 LEU B O 1
ATOM 7102 N N . SER B 1 264 ? 19.922 31.328 12.734 1 94.88 264 SER B N 1
ATOM 7103 C CA . SER B 1 264 ? 21.109 32.156 12.516 1 94.88 264 SER B CA 1
ATOM 7104 C C . SER B 1 264 ? 22.359 31.281 12.438 1 94.88 264 SER B C 1
ATOM 7106 O O . SER B 1 264 ? 22.359 30.125 12.867 1 94.88 264 SER B O 1
ATOM 7108 N N . GLY B 1 265 ? 23.375 31.875 11.797 1 94 265 GLY B N 1
ATOM 7109 C CA . GLY B 1 265 ? 24.703 31.266 11.883 1 94 265 GLY B CA 1
ATOM 7110 C C . GLY B 1 265 ? 25.281 31.297 13.281 1 94 265 GLY B C 1
ATOM 7111 O O . GLY B 1 265 ? 24.812 32.062 14.141 1 94 265 GLY B O 1
ATOM 7112 N N . PRO B 1 266 ? 26.234 30.516 13.477 1 95.62 266 PRO B N 1
ATOM 7113 C CA . PRO B 1 266 ? 26.891 30.5 14.789 1 95.62 266 PRO B CA 1
ATOM 7114 C C . PRO B 1 266 ? 27.766 31.734 15.023 1 95.62 266 PRO B C 1
ATOM 7116 O O . PRO B 1 266 ? 28.078 32.469 14.078 1 95.62 266 PRO B O 1
ATOM 7119 N N . THR B 1 267 ? 27.984 32 16.312 1 96 267 THR B N 1
ATOM 7120 C CA . THR B 1 267 ? 29.047 32.969 16.594 1 96 267 THR B CA 1
ATOM 7121 C C . THR B 1 267 ? 30.375 32.5 16.016 1 96 267 THR B C 1
ATOM 7123 O O . THR B 1 267 ? 30.562 31.297 15.789 1 96 267 THR B O 1
ATOM 7126 N N . PHE B 1 268 ? 31.25 33.5 15.789 1 90.56 268 PHE B N 1
ATOM 7127 C CA . PHE B 1 268 ? 32.562 33.125 15.25 1 90.56 268 PHE B CA 1
ATOM 7128 C C . PHE B 1 268 ? 33.219 32.062 16.109 1 90.56 268 PHE B C 1
ATOM 7130 O O . PHE B 1 268 ? 33.156 32.125 17.328 1 90.56 268 PHE B O 1
ATOM 7137 N N . GLY B 1 269 ? 33.688 30.953 15.43 1 86.38 269 GLY B N 1
ATOM 7138 C CA . GLY B 1 269 ? 34.312 29.844 16.125 1 86.38 269 GLY B CA 1
ATOM 7139 C C . GLY B 1 269 ? 33.375 28.672 16.359 1 86.38 269 GLY B C 1
ATOM 7140 O O . GLY B 1 269 ? 33.812 27.609 16.797 1 86.38 269 GLY B O 1
ATOM 7141 N N . ASN B 1 270 ? 32.188 28.828 16.094 1 80.5 270 ASN B N 1
ATOM 7142 C CA . ASN B 1 270 ? 31.141 27.781 16.094 1 80.5 270 ASN B CA 1
ATOM 7143 C C . ASN B 1 270 ? 31.156 27 17.406 1 80.5 270 ASN B C 1
ATOM 7145 O O . ASN B 1 270 ? 31.234 25.766 17.391 1 80.5 270 ASN B O 1
ATOM 7149 N N . GLY B 1 271 ? 31.188 27.781 18.5 1 76.81 271 GLY B N 1
ATOM 7150 C CA . GLY B 1 271 ? 31.047 27.141 19.797 1 76.81 271 GLY B CA 1
ATOM 7151 C C . GLY B 1 271 ? 32.375 26.953 20.516 1 76.81 271 GLY B C 1
ATOM 7152 O O . GLY B 1 271 ? 32.406 26.812 21.734 1 76.81 271 GLY B O 1
ATOM 7153 N N . ILE B 1 272 ? 33.375 26.969 19.766 1 82.31 272 ILE B N 1
ATOM 7154 C CA . ILE B 1 272 ? 34.719 26.766 20.344 1 82.31 272 ILE B CA 1
ATOM 7155 C C . ILE B 1 272 ? 35.188 28.062 21.016 1 82.31 272 ILE B C 1
ATOM 7157 O O . ILE B 1 272 ? 35.625 28.047 22.172 1 82.31 272 ILE B O 1
ATOM 7161 N N . LEU B 1 273 ? 35.062 29.141 20.25 1 91.12 273 LEU B N 1
ATOM 7162 C CA . LEU B 1 273 ? 35.375 30.453 20.828 1 91.12 273 LEU B CA 1
ATOM 7163 C C . LEU B 1 273 ? 34.156 31.016 21.562 1 91.12 273 LEU B C 1
ATOM 7165 O O . LEU B 1 273 ? 33.031 31 21.031 1 91.12 273 LEU B O 1
ATOM 7169 N N . LYS B 1 274 ? 34.375 31.375 22.766 1 95.38 274 LYS B N 1
ATOM 7170 C CA . LYS B 1 274 ? 33.281 31.953 23.562 1 95.38 274 LYS B CA 1
ATOM 7171 C C . LYS B 1 274 ? 33.531 33.438 23.797 1 95.38 274 LYS B C 1
ATOM 7173 O O . LYS B 1 274 ? 34.688 33.906 23.797 1 95.38 274 LYS B O 1
ATOM 7178 N N . TYR B 1 275 ? 32.469 34.156 24.016 1 97.5 275 TYR B N 1
ATOM 7179 C CA . TYR B 1 275 ? 32.5 35.625 24.109 1 97.5 275 TYR B CA 1
ATOM 7180 C C . TYR B 1 275 ? 31.938 36.094 25.438 1 97.5 275 TYR B C 1
ATOM 7182 O O . TYR B 1 275 ? 31.281 35.312 26.156 1 97.5 275 TYR B O 1
ATOM 7190 N N . LYS B 1 276 ? 32.281 37.344 25.703 1 97.44 276 LYS B N 1
ATOM 7191 C CA . LYS B 1 276 ? 31.781 37.969 26.938 1 97.44 276 LYS B CA 1
ATOM 7192 C C . LYS B 1 276 ? 30.25 37.969 26.984 1 97.44 276 LYS B C 1
ATOM 7194 O O . LYS B 1 276 ? 29.594 38.312 26 1 97.44 276 LYS B O 1
ATOM 7199 N N . LEU B 1 277 ? 29.797 37.438 28.078 1 98.19 277 LEU B N 1
ATOM 7200 C CA . LEU B 1 277 ? 28.359 37.406 28.312 1 98.19 277 LEU B CA 1
ATOM 7201 C C . LEU B 1 277 ? 27.922 38.594 29.188 1 98.19 277 LEU B C 1
ATOM 7203 O O . LEU B 1 277 ? 28.484 38.812 30.266 1 98.19 277 LEU B O 1
ATOM 7207 N N . VAL B 1 278 ? 26.953 39.312 28.672 1 98 278 VAL B N 1
ATOM 7208 C CA . VAL B 1 278 ? 26.547 40.531 29.375 1 98 278 VAL B CA 1
ATOM 7209 C C . VAL B 1 278 ? 25.016 40.562 29.484 1 98 278 VAL B C 1
ATOM 7211 O O . VAL B 1 278 ? 24.312 40.375 28.5 1 98 278 VAL B O 1
ATOM 7214 N N . LEU B 1 279 ? 24.531 40.719 30.656 1 97.81 279 LEU B N 1
ATOM 7215 C CA . LEU B 1 279 ? 23.125 41.031 30.844 1 97.81 279 LEU B CA 1
ATOM 7216 C C . LEU B 1 279 ? 22.797 42.469 30.469 1 97.81 279 LEU B C 1
ATOM 7218 O O . LEU B 1 279 ? 23.469 43.375 30.938 1 97.81 279 LEU B O 1
ATOM 7222 N N . ALA B 1 280 ? 21.781 42.656 29.625 1 97.56 280 ALA B N 1
ATOM 7223 C CA . ALA B 1 280 ? 21.453 44 29.109 1 97.56 280 ALA B CA 1
ATOM 7224 C C . ALA B 1 280 ? 21.281 44.969 30.25 1 97.56 280 ALA B C 1
ATOM 7226 O O . ALA B 1 280 ? 21.781 46.125 30.172 1 97.56 280 ALA B O 1
ATOM 7227 N N . LYS B 1 281 ? 20.625 44.594 31.281 1 94.31 281 LYS B N 1
ATOM 7228 C CA . LYS B 1 281 ? 20.344 45.469 32.438 1 94.31 281 LYS B CA 1
ATOM 7229 C C . LYS B 1 281 ? 21.625 46 33.031 1 94.31 281 LYS B C 1
ATOM 7231 O O . LYS B 1 281 ? 21.672 47.125 33.531 1 94.31 281 LYS B O 1
ATOM 7236 N N . ASP B 1 282 ? 22.688 45.25 33 1 95.44 282 ASP B N 1
ATOM 7237 C CA . ASP B 1 282 ? 23.953 45.594 33.656 1 95.44 282 ASP B CA 1
ATOM 7238 C C . ASP B 1 282 ? 24.781 46.5 32.75 1 95.44 282 ASP B C 1
ATOM 7240 O O . ASP B 1 282 ? 25.812 47.031 33.188 1 95.44 282 ASP B O 1
ATOM 7244 N N . ALA B 1 283 ? 24.406 46.594 31.5 1 95.62 283 ALA B N 1
ATOM 7245 C CA . ALA B 1 283 ? 25.141 47.438 30.562 1 95.62 283 ALA B CA 1
ATOM 7246 C C . ALA B 1 283 ? 24.453 48.781 30.344 1 95.62 283 ALA B C 1
ATOM 7248 O O . ALA B 1 283 ? 24.891 49.594 29.531 1 95.62 283 ALA B O 1
ATOM 7249 N N . VAL B 1 284 ? 23.359 49.094 31.031 1 94.69 284 VAL B N 1
ATOM 7250 C CA . VAL B 1 284 ? 22.578 50.312 30.875 1 94.69 284 VAL B CA 1
ATOM 7251 C C . VAL B 1 284 ? 23.359 51.5 31.453 1 94.69 284 VAL B C 1
ATOM 7253 O O . VAL B 1 284 ? 23.969 51.375 32.5 1 94.69 284 VAL B O 1
ATOM 7256 N N . TYR B 1 285 ? 23.219 52.625 30.75 1 91.75 285 TYR B N 1
ATOM 7257 C CA . TYR B 1 285 ? 23.781 53.844 31.312 1 91.75 285 TYR B CA 1
ATOM 7258 C C . TYR B 1 285 ? 23.078 54.25 32.594 1 91.75 285 TYR B C 1
ATOM 7260 O O . TYR B 1 285 ? 21.859 54.281 32.656 1 91.75 285 TYR B O 1
ATOM 7268 N N . ILE B 1 286 ? 23.906 54.531 33.562 1 84.06 286 ILE B N 1
ATOM 7269 C CA . ILE B 1 286 ? 23.344 54.875 34.875 1 84.06 286 ILE B CA 1
ATOM 7270 C C . ILE B 1 286 ? 22.672 56.219 34.781 1 84.06 286 ILE B C 1
ATOM 7272 O O . ILE B 1 286 ? 21.578 56.406 35.344 1 84.06 286 ILE B O 1
ATOM 7276 N N . ASN B 1 287 ? 23.328 57.219 34.094 1 83.44 287 ASN B N 1
ATOM 7277 C CA . ASN B 1 287 ? 22.828 58.594 34.094 1 83.44 287 ASN B CA 1
ATOM 7278 C C . ASN B 1 287 ? 22.281 58.969 32.719 1 83.44 287 ASN B C 1
ATOM 7280 O O . ASN B 1 287 ? 22.328 60.156 32.312 1 83.44 287 ASN B O 1
ATOM 7284 N N . GLY B 1 288 ? 21.734 58.062 31.953 1 84 288 GLY B N 1
ATOM 7285 C CA . GLY B 1 288 ? 21.219 58.375 30.625 1 84 288 GLY B CA 1
ATOM 7286 C C . GLY B 1 288 ? 19.859 59.031 30.672 1 84 288 GLY B C 1
ATOM 7287 O O . GLY B 1 288 ? 19.125 58.906 31.656 1 84 288 GLY B O 1
ATOM 7288 N N . SER B 1 289 ? 19.469 59.812 29.656 1 89.31 289 SER B N 1
ATOM 7289 C CA . SER B 1 289 ? 18.219 60.594 29.578 1 89.31 289 SER B CA 1
ATOM 7290 C C . SER B 1 289 ? 17.109 59.75 28.969 1 89.31 289 SER B C 1
ATOM 7292 O O . SER B 1 289 ? 16.016 60.25 28.703 1 89.31 289 SER B O 1
ATOM 7294 N N . PHE B 1 290 ? 17.125 58.531 28.969 1 92.19 290 PHE B N 1
ATOM 7295 C CA . PHE B 1 290 ? 16.094 57.656 28.422 1 92.19 290 PHE B CA 1
ATOM 7296 C C . PHE B 1 290 ? 15.211 57.094 29.547 1 92.19 290 PHE B C 1
ATOM 7298 O O . PHE B 1 290 ? 15.625 57.062 30.703 1 92.19 290 PHE B O 1
ATOM 7305 N N . PRO B 1 291 ? 13.984 56.688 29.219 1 93.19 291 PRO B N 1
ATOM 7306 C CA . PRO B 1 291 ? 13.109 56.094 30.234 1 93.19 291 PRO B CA 1
ATOM 7307 C C . PRO B 1 291 ? 13.664 54.812 30.828 1 93.19 291 PRO B C 1
ATOM 7309 O O . PRO B 1 291 ? 14.234 54 30.094 1 93.19 291 PRO B O 1
ATOM 7312 N N . ARG B 1 292 ? 13.484 54.656 32.125 1 91.62 292 ARG B N 1
ATOM 7313 C CA . ARG B 1 292 ? 13.945 53.438 32.781 1 91.62 292 ARG B CA 1
ATOM 7314 C C . ARG B 1 292 ? 12.852 52.375 32.812 1 91.62 292 ARG B C 1
ATOM 7316 O O . ARG B 1 292 ? 12.461 51.906 33.906 1 91.62 292 ARG B O 1
ATOM 7323 N N . THR B 1 293 ? 12.281 52.062 31.688 1 92.94 293 THR B N 1
ATOM 7324 C CA . THR B 1 293 ? 11.266 51.031 31.484 1 92.94 293 THR B CA 1
ATOM 7325 C C . THR B 1 293 ? 11.883 49.781 30.875 1 92.94 293 THR B C 1
ATOM 7327 O O . THR B 1 293 ? 12.984 49.812 30.328 1 92.94 293 THR B O 1
ATOM 7330 N N . PRO B 1 294 ? 11.203 48.688 31.016 1 91.94 294 PRO B N 1
ATOM 7331 C CA . PRO B 1 294 ? 11.773 47.406 30.609 1 91.94 294 PRO B CA 1
ATOM 7332 C C . PRO B 1 294 ? 12.258 47.406 29.156 1 91.94 294 PRO B C 1
ATOM 7334 O O . PRO B 1 294 ? 13.344 46.906 28.859 1 91.94 294 PRO B O 1
ATOM 7337 N N . PRO B 1 295 ? 11.594 47.969 28.156 1 93.12 295 PRO B N 1
ATOM 7338 C CA . PRO B 1 295 ? 12.102 47.969 26.781 1 93.12 295 PRO B CA 1
ATOM 7339 C C . PRO B 1 295 ? 13.484 48.594 26.672 1 93.12 295 PRO B C 1
ATOM 7341 O O . PRO B 1 295 ? 14.297 48.188 25.828 1 93.12 295 PRO B O 1
ATOM 7344 N N . TYR B 1 296 ? 13.852 49.531 27.594 1 93.06 296 TYR B N 1
ATOM 7345 C CA . TYR B 1 296 ? 15.125 50.25 27.547 1 93.06 296 TYR B CA 1
ATOM 7346 C C . TYR B 1 296 ? 16.188 49.5 28.359 1 93.06 296 TYR B C 1
ATOM 7348 O O . TYR B 1 296 ? 17.344 49.406 27.938 1 93.06 296 TYR B O 1
ATOM 7356 N N . ILE B 1 297 ? 15.797 48.938 29.422 1 92.69 297 ILE B N 1
ATOM 7357 C CA . ILE B 1 297 ? 16.828 48.562 30.391 1 92.69 297 ILE B CA 1
ATOM 7358 C C . ILE B 1 297 ? 17.062 47.062 30.312 1 92.69 297 ILE B C 1
ATOM 7360 O O . ILE B 1 297 ? 18.125 46.562 30.719 1 92.69 297 ILE B O 1
ATOM 7364 N N . GLU B 1 298 ? 16.078 46.281 29.797 1 94.75 298 GLU B N 1
ATOM 7365 C CA . GLU B 1 298 ? 16.328 44.844 29.922 1 94.75 298 GLU B CA 1
ATOM 7366 C C . GLU B 1 298 ? 15.984 44.125 28.625 1 94.75 298 GLU B C 1
ATOM 7368 O O . GLU B 1 298 ? 16.344 42.969 28.438 1 94.75 298 GLU B O 1
ATOM 7373 N N . GLU B 1 299 ? 15.273 44.688 27.641 1 96.31 299 GLU B N 1
ATOM 7374 C CA . GLU B 1 299 ? 14.75 43.969 26.484 1 96.31 299 GLU B CA 1
ATOM 7375 C C . GLU B 1 299 ? 15.586 44.25 25.234 1 96.31 299 GLU B C 1
ATOM 7377 O O . GLU B 1 299 ? 15.312 43.688 24.172 1 96.31 299 GLU B O 1
ATOM 7382 N N . CYS B 1 300 ? 16.562 45.062 25.344 1 97.06 300 CYS B N 1
ATOM 7383 C CA . CYS B 1 300 ? 17.5 45.375 24.25 1 97.06 300 CYS B CA 1
ATOM 7384 C C . CYS B 1 300 ? 16.781 46.062 23.094 1 97.06 300 CYS B C 1
ATOM 7386 O O . CYS B 1 300 ? 17.109 45.812 21.938 1 97.06 300 CYS B O 1
ATOM 7388 N N . GLN B 1 301 ? 15.734 46.875 23.312 1 96.31 301 GLN B N 1
ATOM 7389 C CA . GLN B 1 301 ? 14.938 47.469 22.25 1 96.31 301 GLN B CA 1
ATOM 7390 C C . GLN B 1 301 ? 15.594 48.719 21.719 1 96.31 301 GLN B C 1
ATOM 7392 O O . GLN B 1 301 ? 15.359 49.125 20.578 1 96.31 301 GLN B O 1
ATOM 7397 N N . PHE B 1 3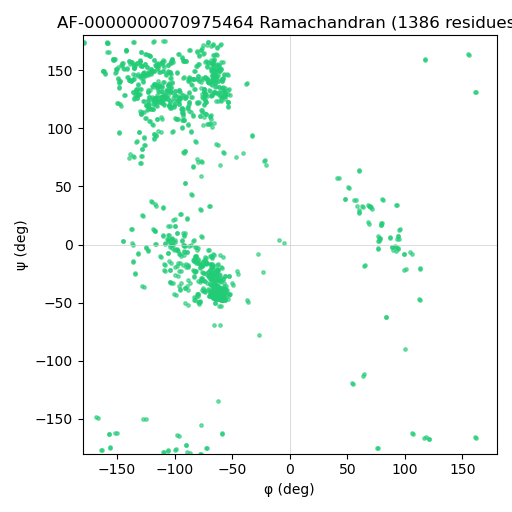02 ? 16.406 49.406 22.609 1 96.38 302 PHE B N 1
ATOM 7398 C CA . PHE B 1 302 ? 16.906 50.75 22.297 1 96.38 302 PHE B CA 1
ATOM 7399 C C . PHE B 1 302 ? 18.406 50.844 22.5 1 96.38 302 PHE B C 1
ATOM 7401 O O . PHE B 1 302 ? 18.891 50.812 23.641 1 96.38 302 PHE B O 1
ATOM 7408 N N . PRO B 1 303 ? 19.125 51.031 21.406 1 96.31 303 PRO B N 1
ATOM 7409 C CA . PRO B 1 303 ? 20.578 51.062 21.516 1 96.31 303 PRO B CA 1
ATOM 7410 C C . PRO B 1 303 ? 21.094 52.219 22.375 1 96.31 303 PRO B C 1
ATOM 7412 O O . PRO B 1 303 ? 22.156 52.094 23 1 96.31 303 PRO B O 1
ATOM 7415 N N . GLU B 1 304 ? 20.391 53.344 22.531 1 95.44 304 GLU B N 1
ATOM 7416 C CA . GLU B 1 304 ? 20.844 54.531 23.25 1 95.44 304 GLU B CA 1
ATOM 7417 C C . GLU B 1 304 ? 20.938 54.25 24.75 1 95.44 304 GLU B C 1
ATOM 7419 O O . GLU B 1 304 ? 21.594 55 25.484 1 95.44 304 GLU B O 1
ATOM 7424 N N . ALA B 1 305 ? 20.25 53.25 25.141 1 96.62 305 ALA B N 1
ATOM 7425 C CA . ALA B 1 305 ? 20.203 52.969 26.562 1 96.62 305 ALA B CA 1
ATOM 7426 C C . ALA B 1 305 ? 21.438 52.188 27.016 1 96.62 305 ALA B C 1
ATOM 7428 O O . ALA B 1 305 ? 21.766 52.156 28.203 1 96.62 305 ALA B O 1
ATOM 7429 N N . LEU B 1 306 ? 22.109 51.5 26.141 1 96.81 306 LEU B N 1
ATOM 7430 C CA . LEU B 1 306 ? 23.188 50.562 26.484 1 96.81 306 LEU B CA 1
ATOM 7431 C C . LEU B 1 306 ? 24.547 51.188 26.203 1 96.81 306 LEU B C 1
ATOM 7433 O O . LEU B 1 306 ? 24.734 51.906 25.219 1 96.81 306 LEU B O 1
ATOM 7437 N N . ASP B 1 307 ? 25.5 50.906 27.047 1 95.69 307 ASP B N 1
ATOM 7438 C CA . ASP B 1 307 ? 26.891 51.344 26.875 1 95.69 307 ASP B CA 1
ATOM 7439 C C . ASP B 1 307 ? 27.594 50.531 25.797 1 95.69 307 ASP B C 1
ATOM 7441 O O . ASP B 1 307 ? 27.875 49.344 25.984 1 95.69 307 ASP B O 1
ATOM 7445 N N . PRO B 1 308 ? 27.953 51.156 24.656 1 96.06 308 PRO B N 1
ATOM 7446 C CA . PRO B 1 308 ? 28.578 50.438 23.562 1 96.06 308 PRO B CA 1
ATOM 7447 C C . PRO B 1 308 ? 29.906 49.781 23.969 1 96.06 308 PRO B C 1
ATOM 7449 O O . PRO B 1 308 ? 30.25 48.719 23.453 1 96.06 308 PRO B O 1
ATOM 7452 N N . THR B 1 309 ? 30.594 50.312 24.891 1 95.38 309 THR B N 1
ATOM 7453 C CA . THR B 1 309 ? 31.891 49.781 25.281 1 95.38 309 THR B CA 1
ATOM 7454 C C . THR B 1 309 ? 31.75 48.469 26 1 95.38 309 THR B C 1
ATOM 7456 O O . THR B 1 309 ? 32.688 47.625 26 1 95.38 309 THR B O 1
ATOM 7459 N N . ILE B 1 310 ? 30.609 48.281 26.562 1 95.81 310 ILE B N 1
ATOM 7460 C CA . ILE B 1 310 ? 30.375 47.031 27.297 1 95.81 310 ILE B CA 1
ATOM 7461 C C . ILE B 1 310 ? 29.828 45.969 26.359 1 95.81 310 ILE B C 1
ATOM 7463 O O . ILE B 1 310 ? 30.219 44.812 26.438 1 95.81 310 ILE B O 1
ATOM 7467 N N . VAL B 1 311 ? 29.016 46.344 25.422 1 97.75 311 VAL B N 1
ATOM 7468 C CA . VAL B 1 311 ? 28.219 45.344 24.719 1 97.75 311 VAL B CA 1
ATOM 7469 C C . VAL B 1 311 ? 28.859 45 23.375 1 97.75 311 VAL B C 1
ATOM 7471 O O . VAL B 1 311 ? 28.562 44 22.766 1 97.75 311 VAL B O 1
ATOM 7474 N N . ILE B 1 312 ? 29.766 45.875 22.844 1 97.62 312 ILE B N 1
ATOM 7475 C CA . ILE B 1 312 ? 30.406 45.625 21.562 1 97.62 312 ILE B CA 1
ATOM 7476 C C . ILE B 1 312 ? 31.172 44.312 21.625 1 97.62 312 ILE B C 1
ATOM 7478 O O . ILE B 1 312 ? 31.953 44.094 22.562 1 97.62 312 ILE B O 1
ATOM 7482 N N . GLY B 1 313 ? 30.828 43.375 20.688 1 96.94 313 GLY B N 1
ATOM 7483 C CA . GLY B 1 313 ? 31.531 42.094 20.609 1 96.94 313 GLY B CA 1
ATOM 7484 C C . GLY B 1 313 ? 31.094 41.094 21.672 1 96.94 313 GLY B C 1
ATOM 7485 O O . GLY B 1 313 ? 31.719 40.031 21.828 1 96.94 313 GLY B O 1
ATOM 7486 N N . SER B 1 314 ? 30.125 41.375 22.453 1 97.88 314 SER B N 1
ATOM 7487 C CA . SER B 1 314 ? 29.625 40.5 23.5 1 97.88 314 SER B CA 1
ATOM 7488 C C . SER B 1 314 ? 28.328 39.812 23.078 1 97.88 314 SER B C 1
ATOM 7490 O O . SER B 1 314 ? 27.703 40.188 22.094 1 97.88 314 SER B O 1
ATOM 7492 N N . ILE B 1 315 ? 28.094 38.719 23.75 1 98.25 315 ILE B N 1
ATOM 7493 C CA . ILE B 1 315 ? 26.766 38.125 23.672 1 98.25 315 ILE B CA 1
ATOM 7494 C C . ILE B 1 315 ? 25.859 38.75 24.75 1 98.25 315 ILE B C 1
ATOM 7496 O O . ILE B 1 315 ? 26.172 38.656 25.953 1 98.25 315 ILE B O 1
ATOM 7500 N N . VAL B 1 316 ? 24.812 39.344 24.375 1 98.5 316 VAL B N 1
ATOM 7501 C CA . VAL B 1 316 ? 24 40.125 25.297 1 98.5 316 VAL B CA 1
ATOM 7502 C C . VAL B 1 316 ? 22.703 39.406 25.609 1 98.5 316 VAL B C 1
ATOM 7504 O O . VAL B 1 316 ? 22 38.938 24.703 1 98.5 316 VAL B O 1
ATOM 7507 N N . ILE B 1 317 ? 22.406 39.25 26.891 1 98.56 317 ILE B N 1
ATOM 7508 C CA . ILE B 1 317 ? 21.188 38.625 27.344 1 98.56 317 ILE B CA 1
ATOM 7509 C C . ILE B 1 317 ? 20.062 39.656 27.422 1 98.56 317 ILE B C 1
ATOM 7511 O O . ILE B 1 317 ? 20.141 40.594 28.203 1 98.56 317 ILE B O 1
ATOM 7515 N N . CYS B 1 318 ? 19.094 39.469 26.594 1 98.31 318 CYS B N 1
ATOM 7516 C CA . CYS B 1 318 ? 17.875 40.281 26.594 1 98.31 318 CYS B CA 1
ATOM 7517 C C . CYS B 1 318 ? 16.719 39.531 27.266 1 98.31 318 CYS B C 1
ATOM 7519 O O . CYS B 1 318 ? 16.531 38.312 27.031 1 98.31 318 CYS B O 1
ATOM 7521 N N . ASN B 1 319 ? 15.938 40.156 28.031 1 96.56 319 ASN B N 1
ATOM 7522 C CA . ASN B 1 319 ? 14.867 39.5 28.781 1 96.56 319 ASN B CA 1
ATOM 7523 C C . ASN B 1 319 ? 13.508 39.75 28.141 1 96.56 319 ASN B C 1
ATOM 7525 O O . ASN B 1 319 ? 13.219 40.844 27.672 1 96.56 319 ASN B O 1
ATOM 7529 N N . PHE B 1 320 ? 12.711 38.656 28.031 1 95.62 320 PHE B N 1
ATOM 7530 C CA . PHE B 1 320 ? 11.305 38.781 27.641 1 95.62 320 PHE B CA 1
ATOM 7531 C C . PHE B 1 320 ? 10.492 39.406 28.766 1 95.62 320 PHE B C 1
ATOM 7533 O O . PHE B 1 320 ? 10.172 38.719 29.75 1 95.62 320 PHE B O 1
ATOM 7540 N N . SER B 1 321 ? 10.148 40.625 28.656 1 92.25 321 SER B N 1
ATOM 7541 C CA . SER B 1 321 ? 9.477 41.312 29.75 1 92.25 321 SER B CA 1
ATOM 7542 C C . SER B 1 321 ? 8.18 41.969 29.281 1 92.25 321 SER B C 1
ATOM 7544 O O . SER B 1 321 ? 7.469 41.406 28.453 1 92.25 321 SER B O 1
ATOM 7546 N N . ALA B 1 322 ? 7.797 43.031 29.875 1 90.38 322 ALA B N 1
ATOM 7547 C CA . ALA B 1 322 ? 6.484 43.656 29.719 1 90.38 322 ALA B CA 1
ATOM 7548 C C . ALA B 1 322 ? 6.266 44.094 28.281 1 90.38 322 ALA B C 1
ATOM 7550 O O . ALA B 1 322 ? 5.148 44.031 27.75 1 90.38 322 ALA B O 1
ATOM 7551 N N . GLY B 1 323 ? 7.273 44.625 27.703 1 90.44 323 GLY B N 1
ATOM 7552 C CA . GLY B 1 323 ? 7.133 45.094 26.328 1 90.44 323 GLY B CA 1
ATOM 7553 C C . GLY B 1 323 ? 6.738 43.969 25.375 1 90.44 323 GLY B C 1
ATOM 7554 O O . GLY B 1 323 ? 5.906 44.188 24.484 1 90.44 323 GLY B O 1
ATOM 7555 N N . PHE B 1 324 ? 7.359 42.844 25.516 1 91.06 324 PHE B N 1
ATOM 7556 C CA . PHE B 1 324 ? 7.008 41.688 24.703 1 91.06 324 PHE B CA 1
ATOM 7557 C C . PHE B 1 324 ? 5.613 41.188 25.047 1 91.06 324 PHE B C 1
ATOM 7559 O O . PHE B 1 324 ? 4.828 40.844 24.156 1 91.06 324 PHE B O 1
ATOM 7566 N N . TYR B 1 325 ? 5.336 41.125 26.344 1 86.69 325 TYR B N 1
ATOM 7567 C CA . TYR B 1 325 ? 4.043 40.656 26.812 1 86.69 325 TYR B CA 1
ATOM 7568 C C . TYR B 1 325 ? 2.91 41.531 26.281 1 86.69 325 TYR B C 1
ATOM 7570 O O . TYR B 1 325 ? 1.855 41 25.891 1 86.69 325 TYR B O 1
ATOM 7578 N N . ASN B 1 326 ? 3.219 42.844 26.234 1 86.56 326 ASN B N 1
ATOM 7579 C CA . ASN B 1 326 ? 2.219 43.812 25.797 1 86.56 326 ASN B CA 1
ATOM 7580 C C . ASN B 1 326 ? 2.318 44.062 24.297 1 86.56 326 ASN B C 1
ATOM 7582 O O . ASN B 1 326 ? 1.644 44.938 23.766 1 86.56 326 ASN B O 1
ATOM 7586 N N . GLN B 1 327 ? 3.217 43.469 23.562 1 85.12 327 GLN B N 1
ATOM 7587 C CA . GLN B 1 327 ? 3.383 43.5 22.125 1 85.12 327 GLN B CA 1
ATOM 7588 C C . GLN B 1 327 ? 3.896 44.844 21.656 1 85.12 327 GLN B C 1
ATOM 7590 O O . GLN B 1 327 ? 3.52 45.312 20.578 1 85.12 327 GLN B O 1
ATOM 7595 N N . THR B 1 328 ? 4.633 45.406 22.531 1 89.5 328 THR B N 1
ATOM 7596 C CA . THR B 1 328 ? 5.242 46.688 22.172 1 89.5 328 THR B CA 1
ATOM 7597 C C . THR B 1 328 ? 6.719 46.5 21.828 1 89.5 328 THR B C 1
ATOM 7599 O O . THR B 1 328 ? 7.344 47.406 21.25 1 89.5 328 THR B O 1
ATOM 7602 N N . SER B 1 329 ? 7.277 45.438 22.172 1 93.25 329 SER B N 1
ATOM 7603 C CA . SER B 1 329 ? 8.656 45.094 21.844 1 93.25 329 SER B CA 1
ATOM 7604 C C . SER B 1 329 ? 8.719 44.031 20.75 1 93.25 329 SER B C 1
ATOM 7606 O O . SER B 1 329 ? 7.762 43.281 20.547 1 93.25 329 SER B O 1
ATOM 7608 N N . THR B 1 330 ? 9.781 44.094 19.953 1 93.94 330 THR B N 1
ATOM 7609 C CA . THR B 1 330 ? 9.883 43.188 18.844 1 93.94 330 THR B CA 1
ATOM 7610 C C . THR B 1 330 ? 11.289 42.594 18.75 1 93.94 330 THR B C 1
ATOM 7612 O O . THR B 1 330 ? 12.25 43.188 19.234 1 93.94 330 THR B O 1
ATOM 7615 N N . LEU B 1 331 ? 11.375 41.438 18.156 1 94.31 331 LEU B N 1
ATOM 7616 C CA . LEU B 1 331 ? 12.664 40.844 17.859 1 94.31 331 LEU B CA 1
ATOM 7617 C C . LEU B 1 331 ? 13.461 41.688 16.875 1 94.31 331 LEU B C 1
ATOM 7619 O O . LEU B 1 331 ? 14.688 41.781 16.969 1 94.31 331 LEU B O 1
ATOM 7623 N N . THR B 1 332 ? 12.797 42.281 15.977 1 94.38 332 THR B N 1
ATOM 7624 C CA . THR B 1 332 ? 13.445 43.156 15 1 94.38 332 THR B CA 1
ATOM 7625 C C . THR B 1 332 ? 14.211 44.281 15.688 1 94.38 332 THR B C 1
ATOM 7627 O O . THR B 1 332 ? 15.32 44.625 15.281 1 94.38 332 THR B O 1
ATOM 7630 N N . SER B 1 333 ? 13.617 44.812 16.703 1 95.94 333 SER B N 1
ATOM 7631 C CA . SER B 1 333 ? 14.281 45.906 17.438 1 95.94 333 SER B CA 1
ATOM 7632 C C . SER B 1 333 ? 15.539 45.375 18.141 1 95.94 333 SER B C 1
ATOM 7634 O O . SER B 1 333 ? 16.547 46.094 18.219 1 95.94 333 SER B O 1
ATOM 7636 N N . ILE B 1 334 ? 15.461 44.188 18.688 1 97.06 334 ILE B N 1
ATOM 7637 C CA . ILE B 1 334 ? 16.656 43.594 19.281 1 97.06 334 ILE B CA 1
ATOM 7638 C C . ILE B 1 334 ? 17.75 43.469 18.234 1 97.06 334 ILE B C 1
ATOM 7640 O O . ILE B 1 334 ? 18.906 43.781 18.484 1 97.06 334 ILE B O 1
ATOM 7644 N N . ILE B 1 335 ? 17.391 42.938 17.078 1 96.25 335 ILE B N 1
ATOM 7645 C CA . ILE B 1 335 ? 18.328 42.719 15.984 1 96.25 335 ILE B CA 1
ATOM 7646 C C . ILE B 1 335 ? 18.969 44.062 15.57 1 96.25 335 ILE B C 1
ATOM 7648 O O . ILE B 1 335 ? 20.172 44.125 15.367 1 96.25 335 ILE B O 1
ATOM 7652 N N . ASN B 1 336 ? 18.156 45.062 15.445 1 96.19 336 ASN B N 1
ATOM 7653 C CA . ASN B 1 336 ? 18.672 46.375 15.078 1 96.19 336 ASN B CA 1
ATOM 7654 C C . ASN B 1 336 ? 19.641 46.906 16.125 1 96.19 336 ASN B C 1
ATOM 7656 O O . ASN B 1 336 ? 20.688 47.469 15.789 1 96.19 336 ASN B O 1
ATOM 7660 N N . THR B 1 337 ? 19.281 46.781 17.359 1 97.62 337 THR B N 1
ATOM 7661 C CA . THR B 1 337 ? 20.172 47.156 18.438 1 97.62 337 THR B CA 1
ATOM 7662 C C . THR B 1 337 ? 21.484 46.406 18.375 1 97.62 337 THR B C 1
ATOM 7664 O O . THR B 1 337 ? 22.562 46.969 18.516 1 97.62 337 THR B O 1
ATOM 7667 N N . ALA B 1 338 ? 21.375 45.125 18.188 1 98 338 ALA B N 1
ATOM 7668 C CA . ALA B 1 338 ? 22.547 44.25 18.094 1 98 338 ALA B CA 1
ATOM 7669 C C . ALA B 1 338 ? 23.469 44.688 16.953 1 98 338 ALA B C 1
ATOM 7671 O O . ALA B 1 338 ? 24.688 44.781 17.125 1 98 338 ALA B O 1
ATOM 7672 N N . LYS B 1 339 ? 22.891 44.969 15.82 1 96.38 339 LYS B N 1
ATOM 7673 C CA . LYS B 1 339 ? 23.656 45.406 14.664 1 96.38 339 LYS B CA 1
ATOM 7674 C C . LYS B 1 339 ? 24.297 46.781 14.93 1 96.38 339 LYS B C 1
ATOM 7676 O O . LYS B 1 339 ? 25.484 46.969 14.633 1 96.38 339 LYS B O 1
ATOM 7681 N N . HIS B 1 340 ? 23.531 47.656 15.461 1 97.5 340 HIS B N 1
ATOM 7682 C CA . HIS B 1 340 ? 23.969 49.031 15.672 1 97.5 340 HIS B CA 1
ATOM 7683 C C . HIS B 1 340 ? 25.109 49.094 16.672 1 97.5 340 HIS B C 1
ATOM 7685 O O . HIS B 1 340 ? 26.031 49.906 16.5 1 97.5 340 HIS B O 1
ATOM 7691 N N . LEU B 1 341 ? 25 48.312 17.688 1 97.88 341 LEU B N 1
ATOM 7692 C CA . LEU B 1 341 ? 25.969 48.406 18.766 1 97.88 341 LEU B CA 1
ATOM 7693 C C . LEU B 1 341 ? 27.078 47.375 18.594 1 97.88 341 LEU B C 1
ATOM 7695 O O . LEU B 1 341 ? 28.031 47.312 19.375 1 97.88 341 LEU B O 1
ATOM 7699 N N . GLY B 1 342 ? 26.906 46.469 17.625 1 97.38 342 GLY B N 1
ATOM 7700 C CA . GLY B 1 342 ? 27.953 45.531 17.312 1 97.38 342 GLY B CA 1
ATOM 7701 C C . GLY B 1 342 ? 28 44.344 18.281 1 97.38 342 GLY B C 1
ATOM 7702 O O . GLY B 1 342 ? 29.078 43.938 18.703 1 97.38 342 GLY B O 1
ATOM 7703 N N . PHE B 1 343 ? 26.828 43.812 18.703 1 97.69 343 PHE B N 1
ATOM 7704 C CA . PHE B 1 343 ? 26.797 42.594 19.484 1 97.69 343 PHE B CA 1
ATOM 7705 C C . PHE B 1 343 ? 27.469 41.438 18.719 1 97.69 343 PHE B C 1
ATOM 7707 O O . PHE B 1 343 ? 27.391 41.375 17.5 1 97.69 343 PHE B O 1
ATOM 7714 N N . MET B 1 344 ? 28.203 40.562 19.406 1 96.94 344 MET B N 1
ATOM 7715 C CA . MET B 1 344 ? 28.578 39.312 18.797 1 96.94 344 MET B CA 1
ATOM 7716 C C . MET B 1 344 ? 27.344 38.438 18.562 1 96.94 344 MET B C 1
ATOM 7718 O O . MET B 1 344 ? 27.297 37.656 17.594 1 96.94 344 MET B O 1
ATOM 7722 N N . GLY B 1 345 ? 26.375 38.562 19.438 1 97.75 345 GLY B N 1
ATOM 7723 C CA . GLY B 1 345 ? 25.078 37.875 19.375 1 97.75 345 GLY B CA 1
ATOM 7724 C C . GLY B 1 345 ? 24.156 38.25 20.516 1 97.75 345 GLY B C 1
ATOM 7725 O O . GLY B 1 345 ? 24.547 38.969 21.422 1 97.75 345 GLY B O 1
ATOM 7726 N N . PHE B 1 346 ? 22.906 37.781 20.453 1 98.31 346 PHE B N 1
ATOM 7727 C CA . PHE B 1 346 ? 21.984 38.062 21.547 1 98.31 346 PHE B CA 1
ATOM 7728 C C . PHE B 1 346 ? 21.219 36.812 21.953 1 98.31 346 PHE B C 1
ATOM 7730 O O . PHE B 1 346 ? 21.109 35.875 21.188 1 98.31 346 PHE B O 1
ATOM 7737 N N . ILE B 1 347 ? 20.797 36.75 23.172 1 98.5 347 ILE B N 1
ATOM 7738 C CA . ILE B 1 347 ? 19.938 35.75 23.75 1 98.5 347 ILE B CA 1
ATOM 7739 C C . ILE B 1 347 ? 18.656 36.375 24.266 1 98.5 347 ILE B C 1
ATOM 7741 O O . ILE B 1 347 ? 18.688 37.281 25.109 1 98.5 347 ILE B O 1
ATOM 7745 N N . LEU B 1 348 ? 17.578 36 23.703 1 98.25 348 LEU B N 1
ATOM 7746 C CA . LEU B 1 348 ? 16.312 36.406 24.312 1 98.25 348 LEU B CA 1
ATOM 7747 C C . LEU B 1 348 ? 15.797 35.312 25.234 1 98.25 348 LEU B C 1
ATOM 7749 O O . LEU B 1 348 ? 15.477 34.188 24.797 1 98.25 348 LEU B O 1
ATOM 7753 N N . VAL B 1 349 ? 15.695 35.562 26.484 1 97.56 349 VAL B N 1
ATOM 7754 C CA . VAL B 1 349 ? 15.383 34.531 27.469 1 97.56 349 VAL B CA 1
ATOM 7755 C C . VAL B 1 349 ? 14.031 34.812 28.125 1 97.56 349 VAL B C 1
ATOM 7757 O O . VAL B 1 349 ? 13.648 36 28.266 1 97.56 349 VAL B O 1
ATOM 7760 N N . ALA B 1 350 ? 13.391 33.75 28.531 1 96.5 350 ALA B N 1
ATOM 7761 C CA . ALA B 1 350 ? 12.133 33.875 29.25 1 96.5 350 ALA B CA 1
ATOM 7762 C C . ALA B 1 350 ? 12.336 34.5 30.625 1 96.5 350 ALA B C 1
ATOM 7764 O O . ALA B 1 350 ? 13.406 34.375 31.219 1 96.5 350 ALA B O 1
ATOM 7765 N N . ASN B 1 351 ? 11.406 35.219 31.016 1 94.38 351 ASN B N 1
ATOM 7766 C CA . ASN B 1 351 ? 11.328 35.844 32.344 1 94.38 351 ASN B CA 1
ATOM 7767 C C . ASN B 1 351 ? 10.328 35.125 33.219 1 94.38 351 ASN B C 1
ATOM 7769 O O . ASN B 1 351 ? 9.141 35.031 32.906 1 94.38 351 ASN B O 1
ATOM 7773 N N . PRO B 1 352 ? 10.812 34.594 34.344 1 91.88 352 PRO B N 1
ATOM 7774 C CA . PRO B 1 352 ? 9.93 33.812 35.219 1 91.88 352 PRO B CA 1
ATOM 7775 C C . PRO B 1 352 ? 8.656 34.562 35.594 1 91.88 352 PRO B C 1
ATOM 7777 O O . PRO B 1 352 ? 7.613 33.969 35.812 1 91.88 352 PRO B O 1
ATOM 7780 N N . SER B 1 353 ? 8.664 35.875 35.625 1 92.44 353 SER B N 1
ATOM 7781 C CA . SER B 1 353 ? 7.508 36.688 36 1 92.44 353 SER B CA 1
ATOM 7782 C C . SER B 1 353 ? 6.422 36.594 34.906 1 92.44 353 SER B C 1
ATOM 7784 O O . SER B 1 353 ? 5.254 36.875 35.188 1 92.44 353 SER B O 1
ATOM 7786 N N . TYR B 1 354 ? 6.867 36.219 33.688 1 92.06 354 TYR B N 1
ATOM 7787 C CA . TYR B 1 354 ? 5.922 36.219 32.562 1 92.06 354 TYR B CA 1
ATOM 7788 C C . TYR B 1 354 ? 5.754 34.812 32.031 1 92.06 354 TYR B C 1
ATOM 7790 O O . TYR B 1 354 ? 4.977 34.562 31.094 1 92.06 354 TYR B O 1
ATOM 7798 N N . GLY B 1 355 ? 6.43 33.875 32.625 1 90.38 355 GLY B N 1
ATOM 7799 C CA . GLY B 1 355 ? 6.305 32.469 32.219 1 90.38 355 GLY B CA 1
ATOM 7800 C C . GLY B 1 355 ? 7.02 32.156 30.938 1 90.38 355 GLY B C 1
ATOM 7801 O O . GLY B 1 355 ? 7.832 32.938 30.453 1 90.38 355 GLY B O 1
ATOM 7802 N N . ASP B 1 356 ? 6.844 30.938 30.484 1 91 356 ASP B N 1
ATOM 7803 C CA . ASP B 1 356 ? 7.41 30.516 29.203 1 91 356 ASP B CA 1
ATOM 7804 C C . ASP B 1 356 ? 6.777 31.266 28.031 1 91 356 ASP B C 1
ATOM 7806 O O . ASP B 1 356 ? 5.68 31.812 28.172 1 91 356 ASP B O 1
ATOM 7810 N N . PHE B 1 357 ? 7.441 31.422 26.984 1 88.5 357 PHE B N 1
ATOM 7811 C CA . PHE B 1 357 ? 6.844 31.984 25.781 1 88.5 357 PHE B CA 1
ATOM 7812 C C . PHE B 1 357 ? 7.035 31.062 24.578 1 88.5 357 PHE B C 1
ATOM 7814 O O . PHE B 1 357 ? 7.895 30.188 24.609 1 88.5 357 PHE B O 1
ATOM 7821 N N . VAL B 1 358 ? 6.145 31.156 23.562 1 86.75 358 VAL B N 1
ATOM 7822 C CA . VAL B 1 358 ? 6.223 30.344 22.344 1 86.75 358 VAL B CA 1
ATOM 7823 C C . VAL B 1 358 ? 7.234 30.953 21.391 1 86.75 358 VAL B C 1
ATOM 7825 O O . VAL B 1 358 ? 7.152 32.156 21.062 1 86.75 358 VAL B O 1
ATOM 7828 N N . ALA B 1 359 ? 8.203 30.172 21.031 1 90.81 359 ALA B N 1
ATOM 7829 C CA . ALA B 1 359 ? 9.227 30.656 20.109 1 90.81 359 ALA B CA 1
ATOM 7830 C C . ALA B 1 359 ? 9.211 29.859 18.812 1 90.81 359 ALA B C 1
ATOM 7832 O O . ALA B 1 359 ? 9.18 28.625 18.828 1 90.81 359 ALA B O 1
ATOM 7833 N N . GLU B 1 360 ? 9.102 30.578 17.703 1 91.81 360 GLU B N 1
ATOM 7834 C CA . GLU B 1 360 ? 9.234 29.984 16.375 1 91.81 360 GLU B CA 1
ATOM 7835 C C . GLU B 1 360 ? 10.602 30.312 15.766 1 91.81 360 GLU B C 1
ATOM 7837 O O . GLU B 1 360 ? 11.195 31.344 16.062 1 91.81 360 GLU B O 1
ATOM 7842 N N . PRO B 1 361 ? 11.086 29.406 15.008 1 92.88 361 PRO B N 1
ATOM 7843 C CA . PRO B 1 361 ? 12.367 29.703 14.367 1 92.88 361 PRO B CA 1
ATOM 7844 C C . PRO B 1 361 ? 12.258 30.797 13.305 1 92.88 361 PRO B C 1
ATOM 7846 O O . PRO B 1 361 ? 11.633 30.594 12.266 1 92.88 361 PRO B O 1
ATOM 7849 N N . VAL B 1 362 ? 12.797 31.938 13.586 1 93.94 362 VAL B N 1
ATOM 7850 C CA . VAL B 1 362 ? 12.812 33.062 12.656 1 93.94 362 VAL B CA 1
ATOM 7851 C C . VAL B 1 362 ? 14.25 33.406 12.281 1 93.94 362 VAL B C 1
ATOM 7853 O O . VAL B 1 362 ? 15.18 33.125 13.039 1 93.94 362 VAL B O 1
ATOM 7856 N N . PRO B 1 363 ? 14.391 33.969 11.133 1 95.12 363 PRO B N 1
ATOM 7857 C CA . PRO B 1 363 ? 15.75 34.25 10.672 1 95.12 363 PRO B CA 1
ATOM 7858 C C . PRO B 1 363 ? 16.375 35.438 11.398 1 95.12 363 PRO B C 1
ATOM 7860 O O . PRO B 1 363 ? 15.734 36.469 11.578 1 95.12 363 PRO B O 1
ATOM 7863 N N . PHE B 1 364 ? 17.594 35.281 11.828 1 95.44 364 PHE B N 1
ATOM 7864 C CA . PHE B 1 364 ? 18.422 36.344 12.406 1 95.44 364 PHE B CA 1
ATOM 7865 C C . PHE B 1 364 ? 19.656 36.594 11.539 1 95.44 364 PHE B C 1
ATOM 7867 O O . PHE B 1 364 ? 20.438 35.688 11.289 1 95.44 364 PHE B O 1
ATOM 7874 N N . PRO B 1 365 ? 19.781 37.844 11.125 1 94.38 365 PRO B N 1
ATOM 7875 C CA . PRO B 1 365 ? 20.984 38.156 10.344 1 94.38 365 PRO B CA 1
ATOM 7876 C C . PRO B 1 365 ? 22.25 38.188 11.195 1 94.38 365 PRO B C 1
ATOM 7878 O O . PRO B 1 365 ? 23.359 38.219 10.656 1 94.38 365 PRO B O 1
ATOM 7881 N N . VAL B 1 366 ? 22.109 38.281 12.547 1 95.25 366 VAL B N 1
ATOM 7882 C CA . VAL B 1 366 ? 23.188 38.156 13.523 1 95.25 366 VAL B CA 1
ATOM 7883 C C . VAL B 1 366 ? 22.953 36.938 14.398 1 95.25 366 VAL B C 1
ATOM 7885 O O . VAL B 1 366 ? 21.828 36.469 14.539 1 95.25 366 VAL B O 1
ATOM 7888 N N . PRO B 1 367 ? 24.141 36.406 14.938 1 96.69 367 PRO B N 1
ATOM 7889 C CA . PRO B 1 367 ? 23.891 35.281 15.82 1 96.69 367 PRO B CA 1
ATOM 7890 C C . PRO B 1 367 ? 22.906 35.562 16.938 1 96.69 367 PRO B C 1
ATOM 7892 O O . PRO B 1 367 ? 23.031 36.594 17.625 1 96.69 367 PRO B O 1
ATOM 7895 N N . GLY B 1 368 ? 21.891 34.812 16.984 1 97.44 368 GLY B N 1
ATOM 7896 C CA . GLY B 1 368 ? 20.844 35 17.969 1 97.44 368 GLY B CA 1
ATOM 7897 C C . GLY B 1 368 ? 20.141 33.719 18.344 1 97.44 368 GLY B C 1
ATOM 7898 O O . GLY B 1 368 ? 20.078 32.781 17.547 1 97.44 368 GLY B O 1
ATOM 7899 N N . ILE B 1 369 ? 19.625 33.656 19.578 1 97.69 369 ILE B N 1
ATOM 7900 C CA . ILE B 1 369 ? 18.922 32.469 20.047 1 97.69 369 ILE B CA 1
ATOM 7901 C C . ILE B 1 369 ? 17.828 32.875 21.047 1 97.69 369 ILE B C 1
ATOM 7903 O O . ILE B 1 369 ? 18 33.844 21.812 1 97.69 369 ILE B O 1
ATOM 7907 N N . MET B 1 370 ? 16.719 32.25 20.922 1 97.75 370 MET B N 1
ATOM 7908 C CA . MET B 1 370 ? 15.633 32.406 21.891 1 97.75 370 MET B CA 1
ATOM 7909 C C . MET B 1 370 ? 15.523 31.203 22.812 1 97.75 370 MET B C 1
ATOM 7911 O O . MET B 1 370 ? 15.594 30.062 22.359 1 97.75 370 MET B O 1
ATOM 7915 N N . ILE B 1 371 ? 15.43 31.469 24.062 1 97.62 371 ILE B N 1
ATOM 7916 C CA . ILE B 1 371 ? 15.273 30.453 25.094 1 97.62 371 ILE B CA 1
ATOM 7917 C C . ILE B 1 371 ? 13.922 30.625 25.797 1 97.62 371 ILE B C 1
ATOM 7919 O O . ILE B 1 371 ? 13.836 31.297 26.828 1 97.62 371 ILE B O 1
ATOM 7923 N N . PRO B 1 372 ? 12.906 29.891 25.312 1 95.06 372 PRO B N 1
ATOM 7924 C CA . PRO B 1 372 ? 11.531 30.203 25.734 1 95.06 372 PRO B CA 1
ATOM 7925 C C . PRO B 1 372 ? 11.164 29.578 27.078 1 95.06 372 PRO B C 1
ATOM 7927 O O . PRO B 1 372 ? 10.156 29.969 27.672 1 95.06 372 PRO B O 1
ATOM 7930 N N . LYS B 1 373 ? 11.938 28.703 27.656 1 94.38 373 LYS B N 1
ATOM 7931 C CA . LYS B 1 373 ? 11.609 28.031 28.922 1 94.38 373 LYS B CA 1
ATOM 7932 C C . LYS B 1 373 ? 12.234 28.75 30.109 1 94.38 373 LYS B C 1
ATOM 7934 O O . LYS B 1 373 ? 13.438 29 30.125 1 94.38 373 LYS B O 1
ATOM 7939 N N . THR B 1 374 ? 11.398 28.984 31.125 1 95.94 374 THR B N 1
ATOM 7940 C CA . THR B 1 374 ? 11.867 29.672 32.312 1 95.94 374 THR B CA 1
ATOM 7941 C C . THR B 1 374 ? 12.906 28.828 33.062 1 95.94 374 THR B C 1
ATOM 7943 O O . THR B 1 374 ? 13.844 29.359 33.656 1 95.94 374 THR B O 1
ATOM 7946 N N . ALA B 1 375 ? 12.742 27.531 32.969 1 94.94 375 ALA B N 1
ATOM 7947 C CA . ALA B 1 375 ? 13.695 26.625 33.594 1 94.94 375 ALA B CA 1
ATOM 7948 C C . ALA B 1 375 ? 15.094 26.797 33.031 1 94.94 375 ALA B C 1
ATOM 7950 O O . ALA B 1 375 ? 16.078 26.828 33.75 1 94.94 375 ALA B O 1
ATOM 7951 N N . ASP B 1 376 ? 15.172 26.953 31.766 1 96.5 376 ASP B N 1
ATOM 7952 C CA . ASP B 1 376 ? 16.453 27.141 31.094 1 96.5 376 ASP B CA 1
ATOM 7953 C C . ASP B 1 376 ? 17.016 28.531 31.344 1 96.5 376 ASP B C 1
ATOM 7955 O O . ASP B 1 376 ? 18.219 28.719 31.484 1 96.5 376 ASP B O 1
ATOM 7959 N N . ALA B 1 377 ? 16.125 29.516 31.328 1 96.88 377 ALA B N 1
ATOM 7960 C CA . ALA B 1 377 ? 16.531 30.891 31.625 1 96.88 377 ALA B CA 1
ATOM 7961 C C . ALA B 1 377 ? 17.188 30.984 33 1 96.88 377 ALA B C 1
ATOM 7963 O O . ALA B 1 377 ? 18.125 31.766 33.188 1 96.88 377 ALA B O 1
ATOM 7964 N N . LYS B 1 378 ? 16.688 30.25 33.938 1 96.88 378 LYS B N 1
ATOM 7965 C CA . LYS B 1 378 ? 17.234 30.234 35.281 1 96.88 378 LYS B CA 1
ATOM 7966 C C . LYS B 1 378 ? 18.656 29.688 35.312 1 96.88 378 LYS B C 1
ATOM 7968 O O . LYS B 1 378 ? 19.5 30.172 36.062 1 96.88 378 LYS B O 1
ATOM 7973 N N . ILE B 1 379 ? 18.875 28.75 34.469 1 97.06 379 ILE B N 1
ATOM 7974 C CA . ILE B 1 379 ? 20.219 28.188 34.375 1 97.06 379 ILE B CA 1
ATOM 7975 C C . ILE B 1 379 ? 21.188 29.266 33.875 1 97.06 379 ILE B C 1
ATOM 7977 O O . ILE B 1 379 ? 22.281 29.422 34.438 1 97.06 379 ILE B O 1
ATOM 7981 N N . ILE B 1 380 ? 20.797 29.984 32.906 1 97.75 380 ILE B N 1
ATOM 7982 C CA . ILE B 1 380 ? 21.641 31.031 32.312 1 97.75 380 ILE B CA 1
ATOM 7983 C C . ILE B 1 380 ? 21.875 32.125 33.344 1 97.75 380 ILE B C 1
ATOM 7985 O O . ILE B 1 380 ? 23 32.625 33.5 1 97.75 380 ILE B O 1
ATOM 7989 N N . SER B 1 381 ? 20.844 32.5 34.062 1 96.75 381 SER B N 1
ATOM 7990 C CA . SER B 1 381 ? 20.938 33.562 35.062 1 96.75 381 SER B CA 1
ATOM 7991 C C . SER B 1 381 ? 21.875 33.188 36.188 1 96.75 381 SER B C 1
ATOM 7993 O O . SER B 1 381 ? 22.672 34 36.656 1 96.75 381 SER B O 1
ATOM 7995 N N . LYS B 1 382 ? 21.766 32 36.625 1 96.88 382 LYS B N 1
ATOM 7996 C CA . LYS B 1 382 ? 22.641 31.516 37.688 1 96.88 382 LYS B CA 1
ATOM 7997 C C . LYS B 1 382 ? 24.094 31.547 37.25 1 96.88 382 LYS B C 1
ATOM 7999 O O . LYS B 1 382 ? 24.969 32 38 1 96.88 382 LYS B O 1
ATOM 8004 N N . TYR B 1 383 ? 24.328 31.062 36.094 1 97.56 383 TYR B N 1
ATOM 8005 C CA . TYR B 1 383 ? 25.688 31.078 35.594 1 97.56 383 TYR B CA 1
ATOM 8006 C C . TYR B 1 383 ? 26.219 32.5 35.5 1 97.56 383 TYR B C 1
ATOM 8008 O O . TYR B 1 383 ? 27.344 32.781 35.906 1 97.56 383 TYR B O 1
ATOM 8016 N N . TYR B 1 384 ? 25.422 33.406 34.969 1 97.5 384 TYR B N 1
ATOM 8017 C CA . TYR B 1 384 ? 25.828 34.812 34.812 1 97.5 384 TYR B CA 1
ATOM 8018 C C . TYR B 1 384 ? 26.156 35.406 36.156 1 97.5 384 TYR B C 1
ATOM 8020 O O . TYR B 1 384 ? 27.172 36.094 36.312 1 97.5 384 TYR B O 1
ATOM 8028 N N . GLU B 1 385 ? 25.344 35.188 37.156 1 95.25 385 GLU B N 1
ATOM 8029 C CA . GLU B 1 385 ? 25.547 35.75 38.469 1 95.25 385 GLU B CA 1
ATOM 8030 C C . GLU B 1 385 ? 26.828 35.219 39.094 1 95.25 385 GLU B C 1
ATOM 8032 O O . GLU B 1 385 ? 27.562 35.938 39.781 1 95.25 385 GLU B O 1
ATOM 8037 N N . GLU B 1 386 ? 27.062 34 38.875 1 95.94 386 GLU B N 1
ATOM 8038 C CA . GLU B 1 386 ? 28.266 33.375 39.438 1 95.94 386 GLU B CA 1
ATOM 8039 C C . GLU B 1 386 ? 29.531 33.938 38.781 1 95.94 386 GLU B C 1
ATOM 8041 O O . GLU B 1 386 ? 30.594 34 39.406 1 95.94 386 GLU B O 1
ATOM 8046 N N . GLN B 1 387 ? 29.344 34.375 37.562 1 95.88 387 GLN B N 1
ATOM 8047 C CA . GLN B 1 387 ? 30.531 34.781 36.812 1 95.88 387 GLN B CA 1
ATOM 8048 C C . GLN B 1 387 ? 30.672 36.281 36.781 1 95.88 387 GLN B C 1
ATOM 8050 O O . GLN B 1 387 ? 31.547 36.812 36.094 1 95.88 387 GLN B O 1
ATOM 8055 N N . THR B 1 388 ? 29.734 36.938 37.344 1 94.75 388 THR B N 1
ATOM 8056 C CA . THR B 1 388 ? 29.781 38.406 37.344 1 94.75 388 THR B CA 1
ATOM 8057 C C . THR B 1 388 ? 30.031 38.938 38.75 1 94.75 388 THR B C 1
ATOM 8059 O O . THR B 1 388 ? 29.469 38.438 39.719 1 94.75 388 THR B O 1
ATOM 8062 N N . LYS B 1 389 ? 31.016 39.906 38.875 1 93.62 389 LYS B N 1
ATOM 8063 C CA . LYS B 1 389 ? 31.297 40.562 40.125 1 93.62 389 LYS B CA 1
ATOM 8064 C C . LYS B 1 389 ? 30.656 41.969 40.188 1 93.62 389 LYS B C 1
ATOM 8066 O O . LYS B 1 389 ? 30.875 42.781 39.312 1 93.62 389 LYS B O 1
ATOM 8071 N N . LYS B 1 390 ? 29.891 42.219 41.156 1 90.62 390 LYS B N 1
ATOM 8072 C CA . LYS B 1 390 ? 29.188 43.5 41.312 1 90.62 390 LYS B CA 1
ATOM 8073 C C . LYS B 1 390 ? 29.609 44.188 42.625 1 90.62 390 LYS B C 1
ATOM 8075 O O . LYS B 1 390 ? 30.047 43.531 43.562 1 90.62 390 LYS B O 1
ATOM 8080 N N . THR B 1 391 ? 29.578 45.531 42.562 1 88.38 391 THR B N 1
ATOM 8081 C CA . THR B 1 391 ? 29.797 46.312 43.781 1 88.38 391 THR B CA 1
ATOM 8082 C C . THR B 1 391 ? 28.594 46.188 44.719 1 88.38 391 THR B C 1
ATOM 8084 O O . THR B 1 391 ? 27.594 45.562 44.375 1 88.38 391 THR B O 1
ATOM 8087 N N . ALA B 1 392 ? 28.844 46.812 45.938 1 84.31 392 ALA B N 1
ATOM 8088 C CA . ALA B 1 392 ? 27.781 46.781 46.938 1 84.31 392 ALA B CA 1
ATOM 8089 C C . ALA B 1 392 ? 26.531 47.5 46.438 1 84.31 392 ALA B C 1
ATOM 8091 O O . ALA B 1 392 ? 25.406 47.188 46.844 1 84.31 392 ALA B O 1
ATOM 8092 N N . GLN B 1 393 ? 26.734 48.375 45.469 1 79.5 393 GLN B N 1
ATOM 8093 C CA . GLN B 1 393 ? 25.641 49.156 44.906 1 79.5 393 GLN B CA 1
ATOM 8094 C C . GLN B 1 393 ? 25.031 48.469 43.688 1 79.5 393 GLN B C 1
ATOM 8096 O O . GLN B 1 393 ? 24.062 48.969 43.094 1 79.5 393 GLN B O 1
ATOM 8101 N N . GLY B 1 394 ? 25.562 47.344 43.344 1 80.62 394 GLY B N 1
ATOM 8102 C CA . GLY B 1 394 ? 24.969 46.531 42.281 1 80.62 394 GLY B CA 1
ATOM 8103 C C . GLY B 1 394 ? 25.578 46.812 40.906 1 80.62 394 GLY B C 1
ATOM 8104 O O . GLY B 1 394 ? 25.156 46.219 39.906 1 80.62 394 GLY B O 1
ATOM 8105 N N . CYS B 1 395 ? 26.562 47.625 40.875 1 82.12 395 CYS B N 1
ATOM 8106 C CA . CYS B 1 395 ? 27.25 47.906 39.625 1 82.12 395 CYS B CA 1
ATOM 8107 C C . CYS B 1 395 ? 28.281 46.844 39.281 1 82.12 395 CYS B C 1
ATOM 8109 O O . CYS B 1 395 ? 29.047 46.438 40.156 1 82.12 395 CYS B O 1
ATOM 8111 N N . VAL B 1 396 ? 28.25 46.406 38 1 88.31 396 VAL B N 1
ATOM 8112 C CA . VAL B 1 396 ? 29.188 45.344 37.594 1 88.31 396 VAL B CA 1
ATOM 8113 C C . VAL B 1 396 ? 30.594 45.906 37.469 1 88.31 396 VAL B C 1
ATOM 8115 O O . VAL B 1 396 ? 30.797 46.906 36.781 1 88.31 396 VAL B O 1
ATOM 8118 N N . VAL B 1 397 ? 31.484 45.219 38.094 1 88.19 397 VAL B N 1
ATOM 8119 C CA . VAL B 1 397 ? 32.906 45.625 38.031 1 88.19 397 VAL B CA 1
ATOM 8120 C C . VAL B 1 397 ? 33.656 44.75 37.031 1 88.19 397 VAL B C 1
ATOM 8122 O O . VAL B 1 397 ? 34.625 45.188 36.438 1 88.19 397 VAL B O 1
ATOM 8125 N N . LYS B 1 398 ? 33.188 43.469 36.969 1 93.06 398 LYS B N 1
ATOM 8126 C CA . LYS B 1 398 ? 33.875 42.531 36.062 1 93.06 398 LYS B CA 1
ATOM 8127 C C . LYS B 1 398 ? 32.875 41.562 35.406 1 93.06 398 LYS B C 1
ATOM 8129 O O . LYS B 1 398 ? 32.062 40.969 36.094 1 93.06 398 LYS B O 1
ATOM 8134 N N . TYR B 1 399 ? 32.969 41.5 34.125 1 95.19 399 TYR B N 1
ATOM 8135 C CA . TYR B 1 399 ? 32.219 40.531 33.344 1 95.19 399 TYR B CA 1
ATOM 8136 C C . TYR B 1 399 ? 33.094 39.312 33 1 95.19 399 TYR B C 1
ATOM 8138 O O . TYR B 1 399 ? 33.938 39.375 32.125 1 95.19 399 TYR B O 1
ATOM 8146 N N . ARG B 1 400 ? 32.812 38.156 33.656 1 95.19 400 ARG B N 1
ATOM 8147 C CA . ARG B 1 400 ? 33.625 36.969 33.438 1 95.19 400 ARG B CA 1
ATOM 8148 C C . ARG B 1 400 ? 32.875 35.875 32.719 1 95.19 400 ARG B C 1
ATOM 8150 O O . ARG B 1 400 ? 33.438 34.875 32.312 1 95.19 400 ARG B O 1
ATOM 8157 N N . GLY B 1 401 ? 31.625 36.094 32.625 1 96.88 401 GLY B N 1
ATOM 8158 C CA . GLY B 1 401 ? 30.828 35.094 31.906 1 96.88 401 GLY B CA 1
ATOM 8159 C C . GLY B 1 401 ? 31.156 35 30.438 1 96.88 401 GLY B C 1
ATOM 8160 O O . GLY B 1 401 ? 31.438 36.031 29.797 1 96.88 401 GLY B O 1
ATOM 8161 N N . ARG B 1 402 ? 31.172 33.688 29.891 1 97.44 402 ARG B N 1
ATOM 8162 C CA . ARG B 1 402 ? 31.438 33.438 28.484 1 97.44 402 ARG B CA 1
ATOM 8163 C C . ARG B 1 402 ? 30.344 32.562 27.875 1 97.44 402 ARG B C 1
ATOM 8165 O O . ARG B 1 402 ? 29.781 31.703 28.562 1 97.44 402 ARG B O 1
ATOM 8172 N N . ALA B 1 403 ? 30.109 32.812 26.656 1 98 403 ALA B N 1
ATOM 8173 C CA . ALA B 1 403 ? 29.109 32 25.953 1 98 403 ALA B CA 1
ATOM 8174 C C . ALA B 1 403 ? 29.328 32.062 24.438 1 98 403 ALA B C 1
ATOM 8176 O O . ALA B 1 403 ? 30.109 32.906 23.953 1 98 403 ALA B O 1
ATOM 8177 N N . SER B 1 404 ? 28.75 31.234 23.703 1 97.38 404 SER B N 1
ATOM 8178 C CA . SER B 1 404 ? 28.672 31.25 22.25 1 97.38 404 SER B CA 1
ATOM 8179 C C . SER B 1 404 ? 27.344 30.672 21.766 1 97.38 404 SER B C 1
ATOM 8181 O O . SER B 1 404 ? 26.672 29.953 22.5 1 97.38 404 SER B O 1
ATOM 8183 N N . ILE B 1 405 ? 26.953 31.062 20.656 1 97.31 405 ILE B N 1
ATOM 8184 C CA . ILE B 1 405 ? 25.734 30.578 20 1 97.31 405 ILE B CA 1
ATOM 8185 C C . ILE B 1 405 ? 26.094 29.656 18.844 1 97.31 405 ILE B C 1
ATOM 8187 O O . ILE B 1 405 ? 26.938 29.984 18.016 1 97.31 405 ILE B O 1
ATOM 8191 N N . GLY B 1 406 ? 25.438 28.453 18.797 1 95.25 406 GLY B N 1
ATOM 8192 C CA . GLY B 1 406 ? 25.703 27.484 17.75 1 95.25 406 GLY B CA 1
ATOM 8193 C C . GLY B 1 406 ? 24.875 27.703 16.5 1 95.25 406 GLY B C 1
ATOM 8194 O O . GLY B 1 406 ? 24.094 28.672 16.422 1 95.25 406 GLY B O 1
ATOM 8195 N N . GLU B 1 407 ? 25.094 26.781 15.461 1 94.25 407 GLU B N 1
ATOM 8196 C CA . GLU B 1 407 ? 24.344 26.828 14.203 1 94.25 407 GLU B CA 1
ATOM 8197 C C . GLU B 1 407 ? 22.875 26.484 14.422 1 94.25 407 GLU B C 1
ATOM 8199 O O . GLU B 1 407 ? 22.562 25.516 15.117 1 94.25 407 GLU B O 1
ATOM 8204 N N . GLY B 1 408 ? 22 27.328 13.938 1 95.06 408 GLY B N 1
ATOM 8205 C CA . GLY B 1 408 ? 20.578 27.078 14.125 1 95.06 408 GLY B CA 1
ATOM 8206 C C . GLY B 1 408 ? 19.828 26.859 12.828 1 95.06 408 GLY B C 1
ATOM 8207 O O . GLY B 1 408 ? 18.609 26.703 12.82 1 95.06 408 GLY B O 1
ATOM 8208 N N . ARG B 1 409 ? 20.5 26.656 11.57 1 94.56 409 ARG B N 1
ATOM 8209 C CA . ARG B 1 409 ? 19.859 26.656 10.258 1 94.56 409 ARG B CA 1
ATOM 8210 C C . ARG B 1 409 ? 19.75 25.234 9.703 1 94.56 409 ARG B C 1
ATOM 8212 O O . ARG B 1 409 ? 19.047 25 8.727 1 94.56 409 ARG B O 1
ATOM 8219 N N . ILE B 1 410 ? 20.359 24.438 10.422 1 91.44 410 ILE B N 1
ATOM 8220 C CA . ILE B 1 410 ? 20.359 23.062 9.953 1 91.44 410 ILE B CA 1
ATOM 8221 C C . ILE B 1 410 ? 19.109 22.344 10.484 1 91.44 410 ILE B C 1
ATOM 8223 O O . ILE B 1 410 ? 18.875 22.328 11.695 1 91.44 410 ILE B O 1
ATOM 8227 N N . ALA B 1 411 ? 18.359 21.844 9.57 1 90.25 411 ALA B N 1
ATOM 8228 C CA . ALA B 1 411 ? 17.141 21.125 9.938 1 90.25 411 ALA B CA 1
ATOM 8229 C C . ALA B 1 411 ? 17.484 19.797 10.633 1 90.25 411 ALA B C 1
ATOM 8231 O O . ALA B 1 411 ? 18.469 19.141 10.281 1 90.25 411 ALA B O 1
ATOM 8232 N N . PHE B 1 412 ? 16.703 19.516 11.594 1 88 412 PHE B N 1
ATOM 8233 C CA . PHE B 1 412 ? 16.75 18.219 12.266 1 88 412 PHE B CA 1
ATOM 8234 C C . PHE B 1 412 ? 15.438 17.469 12.07 1 88 412 PHE B C 1
ATOM 8236 O O . PHE B 1 412 ? 14.359 18.062 12.109 1 88 412 PHE B O 1
ATOM 8243 N N . PHE B 1 413 ? 15.516 16.266 11.836 1 82 413 PHE B N 1
ATOM 8244 C CA . PHE B 1 413 ? 14.328 15.453 11.586 1 82 413 PHE B CA 1
ATOM 8245 C C . PHE B 1 413 ? 14.102 14.461 12.719 1 82 413 PHE B C 1
ATOM 8247 O O . PHE B 1 413 ? 14.953 13.617 12.992 1 82 413 PHE B O 1
ATOM 8254 N N . ASP B 1 414 ? 13.016 14.859 13.383 1 71 414 ASP B N 1
ATOM 8255 C CA . ASP B 1 414 ? 12.648 14.078 14.555 1 71 414 ASP B CA 1
ATOM 8256 C C . ASP B 1 414 ? 12 12.758 14.148 1 71 414 ASP B C 1
ATOM 8258 O O . ASP B 1 414 ? 11.453 12.633 13.055 1 71 414 ASP B O 1
ATOM 8262 N N . ARG B 1 415 ? 11.938 12.031 15.297 1 66 415 ARG B N 1
ATOM 8263 C CA . ARG B 1 415 ? 11.562 10.648 15.016 1 66 415 ARG B CA 1
ATOM 8264 C C . ARG B 1 415 ? 10.055 10.453 15.156 1 66 415 ARG B C 1
ATOM 8266 O O . ARG B 1 415 ? 9.453 9.68 14.406 1 66 415 ARG B O 1
ATOM 8273 N N . GLN B 1 416 ? 9.359 11.188 16.094 1 70.75 416 GLN B N 1
ATOM 8274 C CA . GLN B 1 416 ? 7.945 10.859 16.281 1 70.75 416 GLN B CA 1
ATOM 8275 C C . GLN B 1 416 ? 7.055 12.023 15.852 1 70.75 416 GLN B C 1
ATOM 8277 O O . GLN B 1 416 ? 6.949 13.023 16.562 1 70.75 416 GLN B O 1
ATOM 8282 N N . VAL B 1 417 ? 6.508 12.086 14.719 1 78.75 417 VAL B N 1
ATOM 8283 C CA . VAL B 1 417 ? 5.641 13.086 14.094 1 78.75 417 VAL B CA 1
ATOM 8284 C C . VAL B 1 417 ? 4.617 12.391 13.195 1 78.75 417 VAL B C 1
ATOM 8286 O O . VAL B 1 417 ? 4.805 11.234 12.812 1 78.75 417 VAL B O 1
ATOM 8289 N N . PRO B 1 418 ? 3.348 13.188 13.086 1 90.81 418 PRO B N 1
ATOM 8290 C CA . PRO B 1 418 ? 2.982 14.562 13.422 1 90.81 418 PRO B CA 1
ATOM 8291 C C . PRO B 1 418 ? 2.314 14.672 14.797 1 90.81 418 PRO B C 1
ATOM 8293 O O . PRO B 1 418 ? 1.951 13.664 15.391 1 90.81 418 PRO B O 1
ATOM 8296 N N . ALA B 1 419 ? 2.283 15.859 15.25 1 95.06 419 ALA B N 1
ATOM 8297 C CA . ALA B 1 419 ? 1.445 16.25 16.375 1 95.06 419 ALA B CA 1
ATOM 8298 C C . ALA B 1 419 ? 0.608 17.484 16.047 1 95.06 419 ALA B C 1
ATOM 8300 O O . ALA B 1 419 ? 1.079 18.391 15.352 1 95.06 419 ALA B O 1
ATOM 8301 N N . ILE B 1 420 ? -0.599 17.5 16.547 1 98 420 ILE B N 1
ATOM 8302 C CA . ILE B 1 420 ? -1.453 18.656 16.312 1 98 420 ILE B CA 1
ATOM 8303 C C . ILE B 1 420 ? -0.897 19.875 17.062 1 98 420 ILE B C 1
ATOM 8305 O O . ILE B 1 420 ? -0.632 19.797 18.266 1 98 420 ILE B O 1
ATOM 8309 N N . SER B 1 421 ? -0.737 20.938 16.344 1 96.94 421 SER B N 1
ATOM 8310 C CA . SER B 1 421 ? -0.106 22.125 16.906 1 96.94 421 SER B CA 1
ATOM 8311 C C . SER B 1 421 ? -0.985 22.766 17.969 1 96.94 421 SER B C 1
ATOM 8313 O O . SER B 1 421 ? -2.213 22.734 17.875 1 96.94 421 SER B O 1
ATOM 8315 N N . ARG B 1 422 ? -0.377 23.391 18.875 1 95.81 422 ARG B N 1
ATOM 8316 C CA . ARG B 1 422 ? -1.059 24.016 20 1 95.81 422 ARG B CA 1
ATOM 8317 C C . ARG B 1 422 ? -2.076 25.047 19.516 1 95.81 422 ARG B C 1
ATOM 8319 O O . ARG B 1 422 ? -3.18 25.125 20.062 1 95.81 422 ARG B O 1
ATOM 8326 N N . PHE B 1 423 ? -1.731 25.797 18.484 1 95.19 423 PHE B N 1
ATOM 8327 C CA . PHE B 1 423 ? -2.57 26.891 18.016 1 95.19 423 PHE B CA 1
ATOM 8328 C C . PHE B 1 423 ? -3.752 26.359 17.203 1 95.19 423 PHE B C 1
ATOM 8330 O O . PHE B 1 423 ? -4.711 27.094 16.953 1 95.19 423 PHE B O 1
ATOM 8337 N N . SER B 1 424 ? -3.676 25.156 16.719 1 97.88 424 SER B N 1
ATOM 8338 C CA . SER B 1 424 ? -4.715 24.625 15.836 1 97.88 424 SER B CA 1
ATOM 8339 C C . SER B 1 424 ? -6.051 24.516 16.562 1 97.88 424 SER B C 1
ATOM 8341 O O . SER B 1 424 ? -6.148 23.844 17.594 1 97.88 424 SER B O 1
ATOM 8343 N N . SER B 1 425 ? -7.027 25.141 16.031 1 97 425 SER B N 1
ATOM 8344 C CA . SER B 1 425 ? -8.344 25.125 16.656 1 97 425 SER B CA 1
ATOM 8345 C C . SER B 1 425 ? -8.906 23.703 16.734 1 97 425 SER B C 1
ATOM 8347 O O . SER B 1 425 ? -8.539 22.844 15.938 1 97 425 SER B O 1
ATOM 8349 N N . ARG B 1 426 ? -9.75 23.531 17.812 1 97.94 426 ARG B N 1
ATOM 8350 C CA . ARG B 1 426 ? -10.305 22.219 18.109 1 97.94 426 ARG B CA 1
ATOM 8351 C C . ARG B 1 426 ? -11.828 22.234 18.062 1 97.94 426 ARG B C 1
ATOM 8353 O O . ARG B 1 426 ? -12.438 23.297 18.188 1 97.94 426 ARG B O 1
ATOM 8360 N N . GLY B 1 427 ? -12.406 21.062 17.672 1 97.56 427 GLY B N 1
ATOM 8361 C CA . GLY B 1 427 ? -13.828 20.875 17.891 1 97.56 427 GLY B CA 1
ATOM 8362 C C . GLY B 1 427 ? -14.18 20.672 19.359 1 97.56 427 GLY B C 1
ATOM 8363 O O . GLY B 1 427 ? -13.312 20.75 20.234 1 97.56 427 GLY B O 1
ATOM 8364 N N . PRO B 1 428 ? -15.461 20.391 19.703 1 97.75 428 PRO B N 1
ATOM 8365 C CA . PRO B 1 428 ? -16.578 20.219 18.766 1 97.75 428 PRO B CA 1
ATOM 8366 C C . PRO B 1 428 ? -17 21.531 18.109 1 97.75 428 PRO B C 1
ATOM 8368 O O . PRO B 1 428 ? -16.688 22.609 18.625 1 97.75 428 PRO B O 1
ATOM 8371 N N . ASP B 1 429 ? -17.609 21.406 16.984 1 96.94 429 ASP B N 1
ATOM 8372 C CA . ASP B 1 429 ? -18.219 22.547 16.297 1 96.94 429 ASP B CA 1
ATOM 8373 C C . ASP B 1 429 ? -19.359 23.141 17.125 1 96.94 429 ASP B C 1
ATOM 8375 O O . ASP B 1 429 ? -19.828 22.531 18.078 1 96.94 429 ASP B O 1
ATOM 8379 N N . ILE B 1 430 ? -19.781 24.359 16.781 1 94.81 430 ILE B N 1
ATOM 8380 C CA . ILE B 1 430 ? -20.797 25.047 17.594 1 94.81 430 ILE B CA 1
ATOM 8381 C C . ILE B 1 430 ? -21.906 25.562 16.703 1 94.81 430 ILE B C 1
ATOM 8383 O O . ILE B 1 430 ? -21.688 25.844 15.516 1 94.81 430 ILE B O 1
ATOM 8387 N N . ILE B 1 431 ? -23.094 25.812 17.234 1 92.69 431 ILE B N 1
ATOM 8388 C CA . ILE B 1 431 ? -24.266 26.219 16.484 1 92.69 431 ILE B CA 1
ATOM 8389 C C . ILE B 1 431 ? -24.438 27.734 16.594 1 92.69 431 ILE B C 1
ATOM 8391 O O . ILE B 1 431 ? -25.094 28.359 15.75 1 92.69 431 ILE B O 1
ATOM 8395 N N . ASP B 1 432 ? -23.891 28.266 17.734 1 89.5 432 ASP B N 1
ATOM 8396 C CA . ASP B 1 432 ? -24.125 29.688 17.953 1 89.5 432 ASP B CA 1
ATOM 8397 C C . ASP B 1 432 ? -23.047 30.297 18.859 1 89.5 432 ASP B C 1
ATOM 8399 O O . ASP B 1 432 ? -22.062 29.625 19.172 1 89.5 432 ASP B O 1
ATOM 8403 N N . SER B 1 433 ? -23.266 31.562 19.203 1 88.12 433 SER B N 1
ATOM 8404 C CA . SER B 1 433 ? -22.266 32.312 19.969 1 88.12 433 SER B CA 1
ATOM 8405 C C . SER B 1 433 ? -22.219 31.828 21.422 1 88.12 433 SER B C 1
ATOM 8407 O O . SER B 1 433 ? -21.266 32.125 22.141 1 88.12 433 SER B O 1
ATOM 8409 N N . LEU B 1 434 ? -23.266 31.094 21.812 1 88.38 434 LEU B N 1
ATOM 8410 C CA . LEU B 1 434 ? -23.25 30.5 23.156 1 88.38 434 LEU B CA 1
ATOM 8411 C C . LEU B 1 434 ? -22.453 29.203 23.172 1 88.38 434 LEU B C 1
ATOM 8413 O O . LEU B 1 434 ? -22.344 28.562 24.219 1 88.38 434 LEU B O 1
ATOM 8417 N N . ARG B 1 435 ? -21.969 28.812 22.047 1 91.25 435 ARG B N 1
ATOM 8418 C CA . ARG B 1 435 ? -21.047 27.688 21.859 1 91.25 435 ARG B CA 1
ATOM 8419 C C . ARG B 1 435 ? -21.75 26.375 22.156 1 91.25 435 ARG B C 1
ATOM 8421 O O . ARG B 1 435 ? -21.172 25.469 22.75 1 91.25 435 ARG B O 1
ATOM 8428 N N . LYS B 1 436 ? -23.016 26.312 21.844 1 92.88 436 LYS B N 1
ATOM 8429 C CA . LYS B 1 436 ? -23.703 25.031 21.859 1 92.88 436 LYS B CA 1
ATOM 8430 C C . LYS B 1 436 ? -23.141 24.109 20.781 1 92.88 436 LYS B C 1
ATOM 8432 O O . LYS B 1 436 ? -23.031 24.5 19.609 1 92.88 436 LYS B O 1
ATOM 8437 N N . PRO B 1 437 ? -22.828 22.875 21.203 1 95.19 437 PRO B N 1
ATOM 8438 C CA . PRO B 1 437 ? -22.188 21.984 20.234 1 95.19 437 PRO B CA 1
ATOM 8439 C C . PRO B 1 437 ? -23.125 21.641 19.062 1 95.19 437 PRO B C 1
ATOM 8441 O O . PRO B 1 437 ? -24.328 21.5 19.266 1 95.19 437 PRO B O 1
ATOM 8444 N N . ALA B 1 438 ? -22.547 21.453 17.891 1 96.19 438 ALA B N 1
ATOM 8445 C CA . ALA B 1 438 ? -23.266 21.062 16.688 1 96.19 438 ALA B CA 1
ATOM 8446 C C . ALA B 1 438 ? -23.016 19.594 16.328 1 96.19 438 ALA B C 1
ATOM 8448 O O . ALA B 1 438 ? -21.969 19.047 16.672 1 96.19 438 ALA B O 1
ATOM 8449 N N . ASP B 1 439 ? -23.953 18.938 15.617 1 97.38 439 A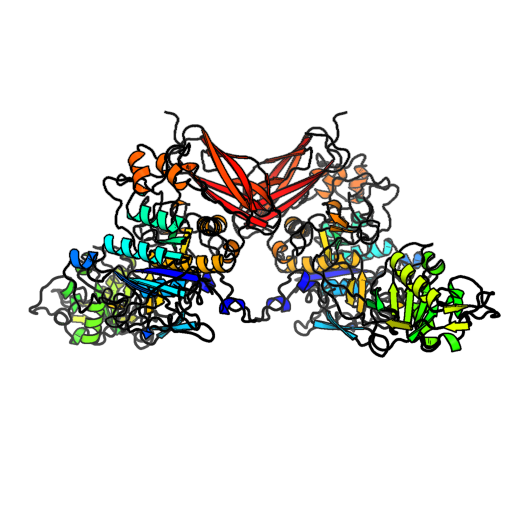SP B N 1
ATOM 8450 C CA . ASP B 1 439 ? -23.844 17.547 15.188 1 97.38 439 ASP B CA 1
ATOM 8451 C C . ASP B 1 439 ? -23.078 17.438 13.875 1 97.38 439 ASP B C 1
ATOM 8453 O O . ASP B 1 439 ? -23.531 16.766 12.945 1 97.38 439 ASP B O 1
ATOM 8457 N N . VAL B 1 440 ? -22 18.188 13.742 1 97.19 440 VAL B N 1
ATOM 8458 C CA . VAL B 1 440 ? -21.078 18.172 12.617 1 97.19 440 VAL B CA 1
ATOM 8459 C C . VAL B 1 440 ? -19.641 18.062 13.133 1 97.19 440 VAL B C 1
ATOM 8461 O O . VAL B 1 440 ? -19.234 18.812 14.016 1 97.19 440 VAL B O 1
ATOM 8464 N N . LEU B 1 441 ? -18.938 17.141 12.594 1 98.38 441 LEU B N 1
ATOM 8465 C CA . LEU B 1 441 ? -17.547 16.984 13.016 1 98.38 441 LEU B CA 1
ATOM 8466 C C . LEU B 1 441 ? -16.656 18.062 12.422 1 98.38 441 LEU B C 1
ATOM 8468 O O . LEU B 1 441 ? -16.672 18.281 11.203 1 98.38 441 LEU B O 1
ATOM 8472 N N . LYS B 1 442 ? -15.93 18.766 13.211 1 98.06 442 LYS B N 1
ATOM 8473 C CA . LYS B 1 442 ? -14.859 19.688 12.844 1 98.06 442 LYS B CA 1
ATOM 8474 C C . LYS B 1 442 ? -13.695 19.594 13.828 1 98.06 442 LYS B C 1
ATOM 8476 O O . LYS B 1 442 ? -13.898 19.359 15.023 1 98.06 442 LYS B O 1
ATOM 8481 N N . PRO B 1 443 ? -12.5 19.891 13.32 1 98.38 443 PRO B N 1
ATOM 8482 C CA . PRO B 1 443 ? -12.156 20.062 11.906 1 98.38 443 PRO B CA 1
ATOM 8483 C C . PRO B 1 443 ? -12.422 18.797 11.078 1 98.38 443 PRO B C 1
ATOM 8485 O O . PRO B 1 443 ? -12.836 17.781 11.625 1 98.38 443 PRO B O 1
ATOM 8488 N N . ASP B 1 444 ? -12.289 18.938 9.805 1 98.5 444 ASP B N 1
ATOM 8489 C CA . ASP B 1 444 ? -12.57 17.797 8.938 1 98.5 444 ASP B CA 1
ATOM 8490 C C . ASP B 1 444 ? -11.367 16.844 8.875 1 98.5 444 ASP B C 1
ATOM 8492 O O . ASP B 1 444 ? -11.531 15.625 8.914 1 98.5 444 ASP B O 1
ATOM 8496 N N . PHE B 1 445 ? -10.266 17.328 8.719 1 97 445 PHE B N 1
ATOM 8497 C CA . PHE B 1 445 ? -9.031 16.562 8.695 1 97 445 PHE B CA 1
ATOM 8498 C C . PHE B 1 445 ? -7.82 17.469 8.883 1 97 445 PHE B C 1
ATOM 8500 O O . PHE B 1 445 ? -7.965 18.641 9.242 1 97 445 PHE B O 1
ATOM 8507 N N . VAL B 1 446 ? -6.609 16.875 8.812 1 97.69 446 VAL B N 1
ATOM 8508 C CA . VAL B 1 446 ? -5.395 17.578 9.234 1 97.69 446 VAL B CA 1
ATOM 8509 C C . VAL B 1 446 ? -4.371 17.562 8.102 1 97.69 446 VAL B C 1
ATOM 8511 O O . VAL B 1 446 ? -4.324 16.609 7.312 1 97.69 446 VAL B O 1
ATOM 8514 N N . ALA B 1 447 ? -3.604 18.625 7.996 1 98.12 447 ALA B N 1
ATOM 8515 C CA . ALA B 1 447 ? -2.463 18.734 7.094 1 98.12 447 ALA B CA 1
ATOM 8516 C C . ALA B 1 447 ? -1.323 19.516 7.746 1 98.12 447 ALA B C 1
ATOM 8518 O O . ALA B 1 447 ? -1.512 20.156 8.781 1 98.12 447 ALA B O 1
ATOM 8519 N N . PRO B 1 448 ? -0.162 19.484 7.184 1 96.94 448 PRO B N 1
ATOM 8520 C CA . PRO B 1 448 ? 0.956 20.25 7.746 1 96.94 448 PRO B CA 1
ATOM 8521 C C . PRO B 1 448 ? 0.706 21.75 7.746 1 96.94 448 PRO B C 1
ATOM 8523 O O . PRO B 1 448 ? 0.272 22.312 6.734 1 96.94 448 PRO B O 1
ATOM 8526 N N . GLY B 1 449 ? 0.905 22.359 8.867 1 97.12 449 GLY B N 1
ATOM 8527 C CA . GLY B 1 449 ? 0.744 23.797 8.977 1 97.12 449 GLY B CA 1
ATOM 8528 C C . GLY B 1 449 ? 1.732 24.438 9.93 1 97.12 449 GLY B C 1
ATOM 8529 O O . GLY B 1 449 ? 1.673 25.641 10.188 1 97.12 449 GLY B O 1
ATOM 8530 N N . HIS B 1 450 ? 2.621 23.641 10.469 1 95.06 450 HIS B N 1
ATOM 8531 C CA . HIS B 1 450 ? 3.605 24.125 11.43 1 95.06 450 HIS B CA 1
ATOM 8532 C C . HIS B 1 450 ? 4.984 24.25 10.797 1 95.06 450 HIS B C 1
ATOM 8534 O O . HIS B 1 450 ? 5.539 23.266 10.297 1 95.06 450 HIS B O 1
ATOM 8540 N N . GLN B 1 451 ? 5.523 25.5 10.797 1 93.62 451 GLN B N 1
ATOM 8541 C CA . GLN B 1 451 ? 6.855 25.781 10.273 1 93.62 451 GLN B CA 1
ATOM 8542 C C . GLN B 1 451 ? 6.957 25.422 8.797 1 93.62 451 GLN B C 1
ATOM 8544 O O . GLN B 1 451 ? 7.781 24.578 8.414 1 93.62 451 GLN B O 1
ATOM 8549 N N . ILE B 1 452 ? 6.219 26.062 8.023 1 96 452 ILE B N 1
ATOM 8550 C CA . ILE B 1 452 ? 6.16 25.797 6.586 1 96 452 ILE B CA 1
ATOM 8551 C C . ILE B 1 452 ? 6.949 26.875 5.836 1 96 452 ILE B C 1
ATOM 8553 O O . ILE B 1 452 ? 6.629 28.062 5.922 1 96 452 ILE B O 1
ATOM 8557 N N . TRP B 1 453 ? 8 26.438 5.145 1 95.88 453 TRP B N 1
ATOM 8558 C CA . TRP B 1 453 ? 8.688 27.344 4.215 1 95.88 453 TRP B CA 1
ATOM 8559 C C . TRP B 1 453 ? 7.855 27.547 2.951 1 95.88 453 TRP B C 1
ATOM 8561 O O . TRP B 1 453 ? 7.449 26.578 2.303 1 95.88 453 TRP B O 1
ATOM 8571 N N . ALA B 1 454 ? 7.59 28.734 2.537 1 97.62 454 ALA B N 1
ATOM 8572 C CA . ALA B 1 454 ? 6.926 29.016 1.269 1 97.62 454 ALA B CA 1
ATOM 8573 C C . ALA B 1 454 ? 7.223 30.453 0.804 1 97.62 454 ALA B C 1
ATOM 8575 O O . ALA B 1 454 ? 7.863 31.219 1.522 1 97.62 454 ALA B O 1
ATOM 8576 N N . ALA B 1 455 ? 6.77 30.734 -0.385 1 98.19 455 ALA B N 1
ATOM 8577 C CA . ALA B 1 455 ? 7.016 32.031 -0.974 1 98.19 455 ALA B CA 1
ATOM 8578 C C . ALA B 1 455 ? 6.48 33.156 -0.079 1 98.19 455 ALA B C 1
ATOM 8580 O O . ALA B 1 455 ? 5.484 32.969 0.625 1 98.19 455 ALA B O 1
ATOM 8581 N N . TRP B 1 456 ? 7.176 34.25 -0.111 1 97.56 456 TRP B N 1
ATOM 8582 C CA . TRP B 1 456 ? 6.809 35.438 0.637 1 97.56 456 TRP B CA 1
ATOM 8583 C C . TRP B 1 456 ? 6.965 36.688 -0.223 1 97.56 456 TRP B C 1
ATOM 8585 O O . TRP B 1 456 ? 7.238 36.594 -1.422 1 97.56 456 TRP B O 1
ATOM 8595 N N . SER B 1 457 ? 6.57 37.812 0.271 1 97 457 SER B N 1
ATOM 8596 C CA . SER B 1 457 ? 6.809 39.094 -0.363 1 97 457 SER B CA 1
ATOM 8597 C C . SER B 1 457 ? 7.824 39.906 0.421 1 97 457 SER B C 1
ATOM 8599 O O . SER B 1 457 ? 7.629 40.188 1.606 1 97 457 SER B O 1
ATOM 8601 N N . PRO B 1 458 ? 8.859 40.375 -0.251 1 95.88 458 PRO B N 1
ATOM 8602 C CA . PRO B 1 458 ? 9.961 41.031 0.453 1 95.88 458 PRO B CA 1
ATOM 8603 C C . PRO B 1 458 ? 9.531 42.312 1.185 1 95.88 458 PRO B C 1
ATOM 8605 O O . PRO B 1 458 ? 10.18 42.719 2.146 1 95.88 458 PRO B O 1
ATOM 8608 N N . LEU B 1 459 ? 8.445 42.906 0.791 1 95.38 459 LEU B N 1
ATOM 8609 C CA . LEU B 1 459 ? 7.969 44.094 1.5 1 95.38 459 LEU B CA 1
ATOM 8610 C C . LEU B 1 459 ? 7.586 43.75 2.934 1 95.38 459 LEU B C 1
ATOM 8612 O O . LEU B 1 459 ? 7.809 44.562 3.85 1 95.38 459 LEU B O 1
ATOM 8616 N N . SER B 1 460 ? 6.93 42.688 3.105 1 95.44 460 SER B N 1
ATOM 8617 C CA . SER B 1 460 ? 6.59 42.125 4.41 1 95.44 460 SER B CA 1
ATOM 8618 C C . SER B 1 460 ? 6.133 43.219 5.375 1 95.44 460 SER B C 1
ATOM 8620 O O . SER B 1 460 ? 6.664 43.312 6.48 1 95.44 460 SER B O 1
ATOM 8622 N N . VAL B 1 461 ? 5.176 43.938 5.078 1 93.06 461 VAL B N 1
ATOM 8623 C CA . VAL B 1 461 ? 4.828 45.188 5.777 1 93.06 461 VAL B CA 1
ATOM 8624 C C . VAL B 1 461 ? 4.293 44.844 7.168 1 93.06 461 VAL B C 1
ATOM 8626 O O . VAL B 1 461 ? 4.418 45.656 8.094 1 93.06 461 VAL B O 1
ATOM 8629 N N . SER B 1 462 ? 3.727 43.688 7.297 1 89.75 462 SER B N 1
ATOM 8630 C CA . SER B 1 462 ? 3.111 43.312 8.57 1 89.75 462 SER B CA 1
ATOM 8631 C C . SER B 1 462 ? 4.066 42.5 9.438 1 89.75 462 SER B C 1
ATOM 8633 O O . SER B 1 462 ? 3.846 42.344 10.641 1 89.75 462 SER B O 1
ATOM 8635 N N . GLU B 1 463 ? 5.113 41.969 8.922 1 91.81 463 GLU B N 1
ATOM 8636 C CA . GLU B 1 463 ? 6.098 41.156 9.633 1 91.81 463 GLU B CA 1
ATOM 8637 C C . GLU B 1 463 ? 7.52 41.594 9.289 1 91.81 463 GLU B C 1
ATOM 8639 O O . GLU B 1 463 ? 8.203 40.938 8.508 1 91.81 463 GLU B O 1
ATOM 8644 N N . PRO B 1 464 ? 7.977 42.5 10 1 91 464 PRO B N 1
ATOM 8645 C CA . PRO B 1 464 ? 9.281 43.094 9.672 1 91 464 PRO B CA 1
ATOM 8646 C C . PRO B 1 464 ? 10.414 42.062 9.711 1 91 464 PRO B C 1
ATOM 8648 O O . PRO B 1 464 ? 11.422 42.25 9.023 1 91 464 PRO B O 1
ATOM 8651 N N . ILE B 1 465 ? 10.219 41.094 10.445 1 91.88 465 ILE B N 1
ATOM 8652 C CA . ILE B 1 465 ? 11.273 40.094 10.617 1 91.88 465 ILE B CA 1
ATOM 8653 C C . ILE B 1 465 ? 11.57 39.406 9.281 1 91.88 465 ILE B C 1
ATOM 8655 O O . ILE B 1 465 ? 12.664 38.875 9.07 1 91.88 465 ILE B O 1
ATOM 8659 N N . PHE B 1 466 ? 10.648 39.438 8.336 1 94.69 466 PHE B N 1
ATOM 8660 C CA . PHE B 1 466 ? 10.812 38.781 7.055 1 94.69 466 PHE B CA 1
ATOM 8661 C C . PHE B 1 466 ? 11.07 39.781 5.945 1 94.69 466 PHE B C 1
ATOM 8663 O O . PHE B 1 466 ? 11.125 39.438 4.766 1 94.69 466 PHE B O 1
ATOM 8670 N N . GLU B 1 467 ? 11.211 41.031 6.285 1 94.94 467 GLU B N 1
ATOM 8671 C CA . GLU B 1 467 ? 11.484 42.062 5.281 1 94.94 467 GLU B CA 1
ATOM 8672 C C . GLU B 1 467 ? 12.727 41.75 4.473 1 94.94 467 GLU B C 1
ATOM 8674 O O . GLU B 1 467 ? 13.742 41.312 5.031 1 94.94 467 GLU B O 1
ATOM 8679 N N . GLY B 1 468 ? 12.539 41.812 3.176 1 95 468 GLY B N 1
ATOM 8680 C CA . GLY B 1 468 ? 13.672 41.625 2.289 1 95 468 GLY B CA 1
ATOM 8681 C C . GLY B 1 468 ? 13.828 40.156 1.865 1 95 468 GLY B C 1
ATOM 8682 O O . GLY B 1 468 ? 14.664 39.844 1.017 1 95 468 GLY B O 1
ATOM 8683 N N . HIS B 1 469 ? 13.078 39.312 2.379 1 95.81 469 HIS B N 1
ATOM 8684 C CA . HIS B 1 469 ? 13.219 37.875 2.068 1 95.81 469 HIS B CA 1
ATOM 8685 C C . HIS B 1 469 ? 12.117 37.438 1.114 1 95.81 469 HIS B C 1
ATOM 8687 O O . HIS B 1 469 ? 10.984 37.875 1.197 1 95.81 469 HIS B O 1
ATOM 8693 N N . ASP B 1 470 ? 12.461 36.469 0.276 1 96.5 470 ASP B N 1
ATOM 8694 C CA . ASP B 1 470 ? 11.523 35.906 -0.696 1 96.5 470 ASP B CA 1
ATOM 8695 C C . ASP B 1 470 ? 10.742 34.75 -0.107 1 96.5 470 ASP B C 1
ATOM 8697 O O . ASP B 1 470 ? 9.742 34.312 -0.679 1 96.5 470 ASP B O 1
ATOM 8701 N N . PHE B 1 471 ? 11.25 34.25 0.936 1 97.5 471 PHE B N 1
ATOM 8702 C CA . PHE B 1 471 ? 10.609 33.125 1.605 1 97.5 471 PHE B CA 1
ATOM 8703 C C . PHE B 1 471 ? 10.422 33.406 3.09 1 97.5 471 PHE B C 1
ATOM 8705 O O . PHE B 1 471 ? 11.156 34.219 3.668 1 97.5 471 PHE B O 1
ATOM 8712 N N . ALA B 1 472 ? 9.445 32.781 3.668 1 96.56 472 ALA B N 1
ATOM 8713 C CA . ALA B 1 472 ? 9.211 32.875 5.105 1 96.56 472 ALA B CA 1
ATOM 8714 C C . ALA B 1 472 ? 8.805 31.516 5.68 1 96.56 472 ALA B C 1
ATOM 8716 O O . ALA B 1 472 ? 8.117 30.734 5.012 1 96.56 472 ALA B O 1
ATOM 8717 N N . LEU B 1 473 ? 9.281 31.219 6.844 1 95.5 473 LEU B N 1
ATOM 8718 C CA . LEU B 1 473 ? 8.844 30.078 7.637 1 95.5 473 LEU B CA 1
ATOM 8719 C C . LEU B 1 473 ? 7.715 30.469 8.586 1 95.5 473 LEU B C 1
ATOM 8721 O O . LEU B 1 473 ? 7.934 31.203 9.547 1 95.5 473 LEU B O 1
ATOM 8725 N N . THR B 1 474 ? 6.508 30.016 8.258 1 94.62 474 THR B N 1
ATOM 8726 C CA . THR B 1 474 ? 5.352 30.453 9.031 1 94.62 474 THR B CA 1
ATOM 8727 C C . THR B 1 474 ? 4.512 29.266 9.469 1 94.62 474 THR B C 1
ATOM 8729 O O . THR B 1 474 ? 4.656 28.156 8.93 1 94.62 474 THR B O 1
ATOM 8732 N N . SER B 1 475 ? 3.709 29.484 10.531 1 94.81 475 SER B N 1
ATOM 8733 C CA . SER B 1 475 ? 2.84 28.453 11.094 1 94.81 475 SER B CA 1
ATOM 8734 C C . SER B 1 475 ? 1.4 28.938 11.203 1 94.81 475 SER B C 1
ATOM 8736 O O . SER B 1 475 ? 1.159 30.141 11.414 1 94.81 475 SER B O 1
ATOM 8738 N N . GLY B 1 476 ? 0.471 28.016 11.047 1 95.75 476 GLY B N 1
ATOM 8739 C CA . GLY B 1 476 ? -0.951 28.281 11.18 1 95.75 476 GLY B CA 1
ATOM 8740 C C . GLY B 1 476 ? -1.819 27.297 10.414 1 95.75 476 GLY B C 1
ATOM 8741 O O . GLY B 1 476 ? -1.337 26.609 9.523 1 95.75 476 GLY B O 1
ATOM 8742 N N . THR B 1 477 ? -3.074 27.312 10.797 1 97.25 477 THR B N 1
ATOM 8743 C CA . THR B 1 477 ? -4.008 26.516 10.008 1 97.25 477 THR B CA 1
ATOM 8744 C C . THR B 1 477 ? -4.156 27.094 8.602 1 97.25 477 THR B C 1
ATOM 8746 O O . THR B 1 477 ? -4.543 26.391 7.672 1 97.25 477 THR B O 1
ATOM 8749 N N . SER B 1 478 ? -3.756 28.328 8.445 1 97.19 478 SER B N 1
ATOM 8750 C CA . SER B 1 478 ? -3.719 28.969 7.129 1 97.19 478 SER B CA 1
ATOM 8751 C C . SER B 1 478 ? -2.695 28.281 6.219 1 97.19 478 SER B C 1
ATOM 8753 O O . SER B 1 478 ? -2.795 28.375 4.996 1 97.19 478 SER B O 1
ATOM 8755 N N . MET B 1 479 ? -1.685 27.766 6.828 1 97 479 MET B N 1
ATOM 8756 C CA . MET B 1 479 ? -0.662 27.062 6.055 1 97 479 MET B CA 1
ATOM 8757 C C . MET B 1 479 ? -1.083 25.625 5.77 1 97 479 MET B C 1
ATOM 8759 O O . MET B 1 479 ? -0.616 25.016 4.805 1 97 479 MET B O 1
ATOM 8763 N N . ALA B 1 480 ? -1.962 25.078 6.586 1 98 480 ALA B N 1
ATOM 8764 C CA . ALA B 1 480 ? -2.475 23.734 6.391 1 98 480 ALA B CA 1
ATOM 8765 C C . ALA B 1 480 ? -3.492 23.688 5.254 1 98 480 ALA B C 1
ATOM 8767 O O . ALA B 1 480 ? -3.48 22.766 4.438 1 98 480 ALA B O 1
ATOM 8768 N N . ALA B 1 481 ? -4.305 24.672 5.18 1 98.25 481 ALA B N 1
ATOM 8769 C CA . ALA B 1 481 ? -5.398 24.719 4.215 1 98.25 481 ALA B CA 1
ATOM 8770 C C . ALA B 1 481 ? -4.879 24.609 2.785 1 98.25 481 ALA B C 1
ATOM 8772 O O . ALA B 1 481 ? -5.391 23.812 1.993 1 98.25 481 ALA B O 1
ATOM 8773 N N . PRO B 1 482 ? -3.832 25.359 2.412 1 98.25 482 PRO B N 1
ATOM 8774 C CA . PRO B 1 482 ? -3.373 25.25 1.023 1 98.25 482 PRO B CA 1
ATOM 8775 C C . PRO B 1 482 ? -2.775 23.891 0.699 1 98.25 482 PRO B C 1
ATOM 8777 O O . PRO B 1 482 ? -2.75 23.484 -0.466 1 98.25 482 PRO B O 1
ATOM 8780 N N . HIS B 1 483 ? -2.246 23.188 1.716 1 98 483 HIS B N 1
ATOM 8781 C CA . HIS B 1 483 ? -1.837 21.812 1.445 1 98 483 HIS B CA 1
ATOM 8782 C C . HIS B 1 483 ? -3.006 20.984 0.929 1 98 483 HIS B C 1
ATOM 8784 O O . HIS B 1 483 ? -2.863 20.25 -0.045 1 98 483 HIS B O 1
ATOM 8790 N N . ILE B 1 484 ? -4.129 21.141 1.55 1 98.56 484 ILE B N 1
ATOM 8791 C CA . ILE B 1 484 ? -5.316 20.391 1.144 1 98.56 484 ILE B CA 1
ATOM 8792 C C . ILE B 1 484 ? -5.801 20.906 -0.213 1 98.56 484 ILE B C 1
ATOM 8794 O O . ILE B 1 484 ? -6.254 20.109 -1.049 1 98.56 484 ILE B O 1
ATOM 8798 N N . ALA B 1 485 ? -5.742 22.234 -0.418 1 98.5 485 ALA B N 1
ATOM 8799 C CA . ALA B 1 485 ? -6.141 22.781 -1.712 1 98.5 485 ALA B CA 1
ATOM 8800 C C . ALA B 1 485 ? -5.348 22.141 -2.848 1 98.5 485 ALA B C 1
ATOM 8802 O O . ALA B 1 485 ? -5.918 21.75 -3.863 1 98.5 485 ALA B O 1
ATOM 8803 N N . GLY B 1 486 ? -4.059 22.078 -2.686 1 97.69 486 GLY B N 1
ATOM 8804 C CA . GLY B 1 486 ? -3.227 21.438 -3.688 1 97.69 486 GLY B CA 1
ATOM 8805 C C . GLY B 1 486 ? -3.535 19.953 -3.859 1 97.69 486 GLY B C 1
ATOM 8806 O O . GLY B 1 486 ? -3.602 19.453 -4.984 1 97.69 486 GLY B O 1
ATOM 8807 N N . ILE B 1 487 ? -3.707 19.234 -2.773 1 97.62 487 ILE B N 1
ATOM 8808 C CA . ILE B 1 487 ? -4.016 17.812 -2.816 1 97.62 487 ILE B CA 1
ATOM 8809 C C . ILE B 1 487 ? -5.363 17.594 -3.498 1 97.62 487 ILE B C 1
ATOM 8811 O O . ILE B 1 487 ? -5.527 16.656 -4.277 1 97.62 487 ILE B O 1
ATOM 8815 N N . ALA B 1 488 ? -6.312 18.469 -3.191 1 98.44 488 ALA B N 1
ATOM 8816 C CA . ALA B 1 488 ? -7.613 18.391 -3.852 1 98.44 488 ALA B CA 1
ATOM 8817 C C . ALA B 1 488 ? -7.473 18.562 -5.359 1 98.44 488 ALA B C 1
ATOM 8819 O O . ALA B 1 488 ? -8.195 17.938 -6.137 1 98.44 488 ALA B O 1
ATOM 8820 N N . ALA B 1 489 ? -6.562 19.438 -5.742 1 97.06 489 ALA B N 1
ATOM 8821 C CA . ALA B 1 489 ? -6.301 19.625 -7.168 1 97.06 489 ALA B CA 1
ATOM 8822 C C . ALA B 1 489 ? -5.801 18.344 -7.809 1 97.06 489 ALA B C 1
ATOM 8824 O O . ALA B 1 489 ? -6.223 17.984 -8.914 1 97.06 489 ALA B O 1
ATOM 8825 N N . LEU B 1 490 ? -4.93 17.609 -7.133 1 95.75 490 LEU B N 1
ATOM 8826 C CA . LEU B 1 490 ? -4.43 16.328 -7.625 1 95.75 490 LEU B CA 1
ATOM 8827 C C . LEU B 1 490 ? -5.559 15.32 -7.746 1 95.75 490 LEU B C 1
ATOM 8829 O O . LEU B 1 490 ? -5.656 14.609 -8.75 1 95.75 490 LEU B O 1
ATOM 8833 N N . ILE B 1 491 ? -6.359 15.227 -6.75 1 97.31 491 ILE B N 1
ATOM 8834 C CA . ILE B 1 491 ? -7.473 14.289 -6.742 1 97.31 491 ILE B CA 1
ATOM 8835 C C . ILE B 1 491 ? -8.422 14.602 -7.891 1 97.31 491 ILE B C 1
ATOM 8837 O O . ILE B 1 491 ? -8.867 13.695 -8.602 1 97.31 491 ILE B O 1
ATOM 8841 N N . LYS B 1 492 ? -8.734 15.883 -8.07 1 96.44 492 LYS B N 1
ATOM 8842 C CA . LYS B 1 492 ? -9.633 16.297 -9.141 1 96.44 492 LYS B CA 1
ATOM 8843 C C . LYS B 1 492 ? -9.031 16.016 -10.508 1 96.44 492 LYS B C 1
ATOM 8845 O O . LYS B 1 492 ? -9.734 15.633 -11.438 1 96.44 492 LYS B O 1
ATOM 8850 N N . GLN B 1 493 ? -7.73 16.266 -10.641 1 93.69 493 GLN B N 1
ATOM 8851 C CA . GLN B 1 493 ? -7.047 15.953 -11.891 1 93.69 493 GLN B CA 1
ATOM 8852 C C . GLN B 1 493 ? -7.215 14.477 -12.258 1 93.69 493 GLN B C 1
ATOM 8854 O O . GLN B 1 493 ? -7.477 14.148 -13.414 1 93.69 493 GLN B O 1
ATOM 8859 N N . HIS B 1 494 ? -7.105 13.617 -11.273 1 93.69 494 HIS B N 1
ATOM 8860 C CA . HIS B 1 494 ? -7.215 12.18 -11.492 1 93.69 494 HIS B CA 1
ATOM 8861 C C . HIS B 1 494 ? -8.672 11.766 -11.688 1 93.69 494 HIS B C 1
ATOM 8863 O O . HIS B 1 494 ? -8.945 10.758 -12.344 1 93.69 494 HIS B O 1
ATOM 8869 N N . ASN B 1 495 ? -9.57 12.492 -11.086 1 95.31 495 ASN B N 1
ATOM 8870 C CA . ASN B 1 495 ? -11.008 12.234 -11.125 1 95.31 495 ASN B CA 1
ATOM 8871 C C . ASN B 1 495 ? -11.789 13.477 -11.531 1 95.31 495 ASN B C 1
ATOM 8873 O O . ASN B 1 495 ? -12.508 14.055 -10.711 1 95.31 495 ASN B O 1
ATOM 8877 N N . PRO B 1 496 ? -11.805 13.859 -12.789 1 94.12 496 PRO B N 1
ATOM 8878 C CA . PRO B 1 496 ? -12.336 15.148 -13.25 1 94.12 496 PRO B CA 1
ATOM 8879 C C . PRO B 1 496 ? -13.836 15.289 -12.992 1 94.12 496 PRO B C 1
ATOM 8881 O O . PRO B 1 496 ? -14.336 16.406 -12.844 1 94.12 496 PRO B O 1
ATOM 8884 N N . SER B 1 497 ? -14.547 14.211 -12.852 1 95.06 497 SER B N 1
ATOM 8885 C CA . SER B 1 497 ? -16 14.266 -12.711 1 95.06 497 SER B CA 1
ATOM 8886 C C . SER B 1 497 ? -16.406 14.398 -11.242 1 95.06 497 SER B C 1
ATOM 8888 O O . SER B 1 497 ? -17.578 14.625 -10.938 1 95.06 497 SER B O 1
ATOM 8890 N N . TRP B 1 498 ? -15.445 14.305 -10.336 1 96.94 498 TRP B N 1
ATOM 8891 C CA . TRP B 1 498 ? -15.781 14.289 -8.914 1 96.94 498 TRP B CA 1
ATOM 8892 C C . TRP B 1 498 ? -16.266 15.656 -8.453 1 96.94 498 TRP B C 1
ATOM 8894 O O . TRP B 1 498 ? -15.742 16.688 -8.867 1 96.94 498 TRP B O 1
ATOM 8904 N N . THR B 1 499 ? -17.25 15.602 -7.648 1 96.5 499 THR B N 1
ATOM 8905 C CA . THR B 1 499 ? -17.797 16.797 -7.008 1 96.5 499 THR B CA 1
ATOM 8906 C C . THR B 1 499 ? -17.047 17.094 -5.711 1 96.5 499 THR B C 1
ATOM 8908 O O . THR B 1 499 ? -16.281 16.266 -5.215 1 96.5 499 THR B O 1
ATOM 8911 N N . PRO B 1 500 ? -17.281 18.312 -5.18 1 97.12 500 PRO B N 1
ATOM 8912 C CA . PRO B 1 500 ? -16.578 18.688 -3.951 1 97.12 500 PRO B CA 1
ATOM 8913 C C . PRO B 1 500 ? -16.859 17.734 -2.791 1 97.12 500 PRO B C 1
ATOM 8915 O O . PRO B 1 500 ? -15.922 17.328 -2.09 1 97.12 500 PRO B O 1
ATOM 8918 N N . PRO B 1 501 ? -18.078 17.266 -2.564 1 97.38 501 PRO B N 1
ATOM 8919 C CA . PRO B 1 501 ? -18.297 16.328 -1.456 1 97.38 501 PRO B CA 1
ATOM 8920 C C . PRO B 1 501 ? -17.547 15.008 -1.65 1 97.38 501 PRO B C 1
ATOM 8922 O O . PRO B 1 501 ? -17.094 14.406 -0.677 1 97.38 501 PRO B O 1
ATOM 8925 N N . MET B 1 502 ? -17.438 14.562 -2.908 1 97.75 502 MET B N 1
ATOM 8926 C CA . MET B 1 502 ? -16.688 13.344 -3.184 1 97.75 502 MET B CA 1
ATOM 8927 C C . MET B 1 502 ? -15.227 13.492 -2.777 1 97.75 502 MET B C 1
ATOM 8929 O O . MET B 1 502 ? -14.656 12.602 -2.152 1 97.75 502 MET B O 1
ATOM 8933 N N . ILE B 1 503 ? -14.648 14.625 -3.111 1 98.38 503 ILE B N 1
ATOM 8934 C CA . ILE B 1 503 ? -13.25 14.898 -2.797 1 98.38 503 ILE B CA 1
ATOM 8935 C C . ILE B 1 503 ? -13.07 14.977 -1.284 1 98.38 503 ILE B C 1
ATOM 8937 O O . ILE B 1 503 ? -12.141 14.375 -0.734 1 98.38 503 ILE B O 1
ATOM 8941 N N . ALA B 1 504 ? -13.969 15.68 -0.618 1 98.44 504 ALA B N 1
ATOM 8942 C CA . ALA B 1 504 ? -13.898 15.805 0.836 1 98.44 504 ALA B CA 1
ATOM 8943 C C . ALA B 1 504 ? -14.016 14.438 1.505 1 98.44 504 ALA B C 1
ATOM 8945 O O . ALA B 1 504 ? -13.266 14.125 2.434 1 98.44 504 ALA B O 1
ATOM 8946 N N . SER B 1 505 ? -14.961 13.633 1.035 1 98.69 505 SER B N 1
ATOM 8947 C CA . SER B 1 505 ? -15.164 12.297 1.573 1 98.69 505 SER B CA 1
ATOM 8948 C C . SER B 1 505 ? -13.922 11.43 1.38 1 98.69 505 SER B C 1
ATOM 8950 O O . SER B 1 505 ? -13.5 10.727 2.301 1 98.69 505 SER B O 1
ATOM 8952 N N . ALA B 1 506 ? -13.383 11.492 0.172 1 98.69 506 ALA B N 1
ATOM 8953 C CA . ALA B 1 506 ? -12.203 10.688 -0.155 1 98.69 506 ALA B CA 1
ATOM 8954 C C . ALA B 1 506 ? -11.055 11 0.796 1 98.69 506 ALA B C 1
ATOM 8956 O O . ALA B 1 506 ? -10.398 10.086 1.303 1 98.69 506 ALA B O 1
ATOM 8957 N N . ILE B 1 507 ? -10.797 12.25 1.063 1 98.5 507 ILE B N 1
ATOM 8958 C CA . ILE B 1 507 ? -9.711 12.656 1.951 1 98.5 507 ILE B CA 1
ATOM 8959 C C . ILE B 1 507 ? -10.016 12.195 3.375 1 98.5 507 ILE B C 1
ATOM 8961 O O . ILE B 1 507 ? -9.156 11.617 4.043 1 98.5 507 ILE B O 1
ATOM 8965 N N . SER B 1 508 ? -11.188 12.406 3.814 1 98.56 508 SER B N 1
ATOM 8966 C CA . SER B 1 508 ? -11.57 12.117 5.195 1 98.56 508 SER B CA 1
ATOM 8967 C C . SER B 1 508 ? -11.508 10.625 5.484 1 98.56 508 SER B C 1
ATOM 8969 O O . SER B 1 508 ? -10.945 10.203 6.496 1 98.56 508 SER B O 1
ATOM 8971 N N . THR B 1 509 ? -12.055 9.766 4.621 1 98.62 509 THR B N 1
ATOM 8972 C CA . THR B 1 509 ? -12.242 8.344 4.906 1 98.62 509 THR B CA 1
ATOM 8973 C C . THR B 1 509 ? -10.922 7.594 4.777 1 98.62 509 THR B C 1
ATOM 8975 O O . THR B 1 509 ? -10.797 6.461 5.25 1 98.62 509 THR B O 1
ATOM 8978 N N . THR B 1 510 ? -9.945 8.172 4.098 1 98.06 510 THR B N 1
ATOM 8979 C CA . THR B 1 510 ? -8.688 7.473 3.859 1 98.06 510 THR B CA 1
ATOM 8980 C C . THR B 1 510 ? -7.566 8.07 4.703 1 98.06 510 THR B C 1
ATOM 8982 O O . THR B 1 510 ? -6.418 7.629 4.621 1 98.06 510 THR B O 1
ATOM 8985 N N . ALA B 1 511 ? -7.855 9.102 5.527 1 97.62 511 ALA B N 1
ATOM 8986 C CA . ALA B 1 511 ? -6.863 9.758 6.375 1 97.62 511 ALA B CA 1
ATOM 8987 C C . ALA B 1 511 ? -6.355 8.812 7.457 1 97.62 511 ALA B C 1
ATOM 8989 O O . ALA B 1 511 ? -7.016 7.824 7.789 1 97.62 511 ALA B O 1
ATOM 8990 N N . THR B 1 512 ? -5.152 9.102 7.98 1 94.88 512 THR B N 1
ATOM 8991 C CA . THR B 1 512 ? -4.586 8.242 9.008 1 94.88 512 THR B CA 1
ATOM 8992 C C . THR B 1 512 ? -4.625 8.93 10.375 1 94.88 512 THR B C 1
ATOM 8994 O O . THR B 1 512 ? -4.445 10.148 10.461 1 94.88 512 THR B O 1
ATOM 8997 N N . LYS B 1 513 ? -4.809 8.188 11.367 1 95.44 513 LYS B N 1
ATOM 8998 C CA . LYS B 1 513 ? -4.84 8.695 12.734 1 95.44 513 LYS B CA 1
ATOM 8999 C C . LYS B 1 513 ? -3.553 8.352 13.477 1 95.44 513 LYS B C 1
ATOM 9001 O O . LYS B 1 513 ? -3.434 8.609 14.68 1 95.44 513 LYS B O 1
ATOM 9006 N N . TYR B 1 514 ? -2.58 7.824 12.773 1 93 514 TYR B N 1
ATOM 9007 C CA . TYR B 1 514 ? -1.35 7.355 13.398 1 93 514 TYR B CA 1
ATOM 9008 C C . TYR B 1 514 ? -0.138 8.094 12.844 1 93 514 TYR B C 1
ATOM 9010 O O . TYR B 1 514 ? -0.146 8.531 11.688 1 93 514 TYR B O 1
ATOM 9018 N N . ASP B 1 515 ? 0.84 8.203 13.672 1 90.81 515 ASP B N 1
ATOM 9019 C CA . ASP B 1 515 ? 2.047 8.922 13.273 1 90.81 515 ASP B CA 1
ATOM 9020 C C . ASP B 1 515 ? 3.062 7.977 12.633 1 90.81 515 ASP B C 1
ATOM 9022 O O . ASP B 1 515 ? 2.73 6.84 12.289 1 90.81 515 ASP B O 1
ATOM 9026 N N . ASN B 1 516 ? 4.301 8.469 12.352 1 84.88 516 ASN B N 1
ATOM 9027 C CA . ASN B 1 516 ? 5.316 7.703 11.633 1 84.88 516 ASN B CA 1
ATOM 9028 C C . ASN B 1 516 ? 5.895 6.594 12.5 1 84.88 516 ASN B C 1
ATOM 9030 O O . ASN B 1 516 ? 6.562 5.688 12 1 84.88 516 ASN B O 1
ATOM 9034 N N . SER B 1 517 ? 5.68 6.652 13.812 1 86.75 517 SER B N 1
ATOM 9035 C CA . SER B 1 517 ? 6.082 5.574 14.711 1 86.75 517 SER B CA 1
ATOM 9036 C C . SER B 1 517 ? 4.941 4.586 14.938 1 86.75 517 SER B C 1
ATOM 9038 O O . SER B 1 517 ? 5.035 3.711 15.797 1 86.75 517 SER B O 1
ATOM 9040 N N . ARG B 1 518 ? 3.807 4.82 14.219 1 88.94 518 ARG B N 1
ATOM 9041 C CA . ARG B 1 518 ? 2.635 3.951 14.281 1 88.94 518 ARG B CA 1
ATOM 9042 C C . ARG B 1 518 ? 1.947 4.059 15.641 1 88.94 518 ARG B C 1
ATOM 9044 O O . ARG B 1 518 ? 1.479 3.059 16.188 1 88.94 518 ARG B O 1
ATOM 9051 N N . GLU B 1 519 ? 2.021 5.215 16.219 1 91.06 519 GLU B N 1
ATOM 9052 C CA . GLU B 1 519 ? 1.264 5.582 17.406 1 91.06 519 GLU B CA 1
ATOM 9053 C C . GLU B 1 519 ? 0.173 6.594 17.078 1 91.06 519 GLU B C 1
ATOM 9055 O O . GLU B 1 519 ? 0.243 7.277 16.047 1 91.06 519 GLU B O 1
ATOM 9060 N N . VAL B 1 520 ? -0.813 6.637 17.953 1 94.19 520 VAL B N 1
ATOM 9061 C CA . VAL B 1 520 ? -1.871 7.621 17.766 1 94.19 520 VAL B CA 1
ATOM 9062 C C . VAL B 1 520 ? -1.269 9.023 17.703 1 94.19 520 VAL B C 1
ATOM 9064 O O . VAL B 1 520 ? -0.394 9.367 18.5 1 94.19 520 VAL B O 1
ATOM 9067 N N . ILE B 1 521 ? -1.686 9.828 16.781 1 96.19 521 ILE B N 1
ATOM 9068 C CA . ILE B 1 521 ? -1.215 11.203 16.672 1 96.19 521 ILE B CA 1
ATOM 9069 C C . ILE B 1 521 ? -1.488 11.953 17.969 1 96.19 521 ILE B C 1
ATOM 9071 O O . ILE B 1 521 ? -2.586 11.859 18.531 1 96.19 521 ILE B O 1
ATOM 9075 N N . LEU B 1 522 ? -0.533 12.633 18.438 1 96.25 522 LEU B N 1
ATOM 9076 C CA . LEU B 1 522 ? -0.692 13.398 19.672 1 96.25 522 LEU B CA 1
ATOM 9077 C C . LEU B 1 522 ? -1.111 14.836 19.375 1 96.25 522 LEU B C 1
ATOM 9079 O O . LEU B 1 522 ? -0.937 15.312 18.25 1 96.25 522 LEU B O 1
ATOM 9083 N N . SER B 1 523 ? -1.7 15.461 20.328 1 97.56 523 SER B N 1
ATOM 9084 C CA . SER B 1 523 ? -2.043 16.875 20.281 1 97.56 523 SER B CA 1
ATOM 9085 C C . SER B 1 523 ? -1.32 17.656 21.375 1 97.56 523 SER B C 1
ATOM 9087 O O . SER B 1 523 ? -1.188 17.172 22.516 1 97.56 523 SER B O 1
ATOM 9089 N N . GLU B 1 524 ? -0.843 18.812 20.984 1 95.56 524 GLU B N 1
ATOM 9090 C CA . GLU B 1 524 ? -0.24 19.688 21.984 1 95.56 524 GLU B CA 1
ATOM 9091 C C . GLU B 1 524 ? -1.301 20.281 22.922 1 95.56 524 GLU B C 1
ATOM 9093 O O . GLU B 1 524 ? -2.391 20.641 22.469 1 95.56 524 GLU B O 1
ATOM 9098 N N . GLY B 1 525 ? -0.93 20.344 24.203 1 94.81 525 GLY B N 1
ATOM 9099 C CA . GLY B 1 525 ? -1.823 20.922 25.188 1 94.81 525 GLY B CA 1
ATOM 9100 C C . GLY B 1 525 ? -1.52 22.391 25.484 1 94.81 525 GLY B C 1
ATOM 9101 O O . GLY B 1 525 ? -0.849 23.062 24.703 1 94.81 525 GLY B O 1
ATOM 9102 N N . TYR B 1 526 ? -2.057 22.922 26.578 1 90.69 526 TYR B N 1
ATOM 9103 C CA . TYR B 1 526 ? -1.927 24.328 26.953 1 90.69 526 TYR B CA 1
ATOM 9104 C C . TYR B 1 526 ? -0.49 24.641 27.344 1 90.69 526 TYR B C 1
ATOM 9106 O O . TYR B 1 526 ? 0.043 25.688 26.969 1 90.69 526 TYR B O 1
ATOM 9114 N N . ASP B 1 527 ? 0.113 23.719 28.062 1 86.62 527 ASP B N 1
ATOM 9115 C CA . ASP B 1 527 ? 1.479 23.953 28.516 1 86.62 527 ASP B CA 1
ATOM 9116 C C . ASP B 1 527 ? 2.494 23.594 27.438 1 86.62 527 ASP B C 1
ATOM 9118 O O . ASP B 1 527 ? 2.318 22.594 26.734 1 86.62 527 ASP B O 1
ATOM 9122 N N . LEU B 1 528 ? 3.473 24.391 27.422 1 85.56 528 LEU B N 1
ATOM 9123 C CA . LEU B 1 528 ? 4.523 24.094 26.453 1 85.56 528 LEU B CA 1
ATOM 9124 C C . LEU B 1 528 ? 5.125 22.719 26.734 1 85.56 528 LEU B C 1
ATOM 9126 O O . LEU B 1 528 ? 5.5 22.406 27.859 1 85.56 528 LEU B O 1
ATOM 9130 N N . GLY B 1 529 ? 5.152 21.922 25.719 1 84.44 529 GLY B N 1
ATOM 9131 C CA . GLY B 1 529 ? 5.754 20.594 25.844 1 84.44 529 GLY B CA 1
ATOM 9132 C C . GLY B 1 529 ? 4.773 19.531 26.297 1 84.44 529 GLY B C 1
ATOM 9133 O O . GLY B 1 529 ? 5.121 18.359 26.391 1 84.44 529 GLY B O 1
ATOM 9134 N N . SER B 1 530 ? 3.564 19.953 26.547 1 90.81 530 SER B N 1
ATOM 9135 C CA . SER B 1 530 ? 2.553 18.984 26.953 1 90.81 530 SER B CA 1
ATOM 9136 C C . SER B 1 530 ? 1.85 18.391 25.734 1 90.81 530 SER B C 1
ATOM 9138 O O . SER B 1 530 ? 1.567 19.094 24.766 1 90.81 530 SER B O 1
ATOM 9140 N N . PHE B 1 531 ? 1.585 17.047 25.828 1 94.69 531 PHE B N 1
ATOM 9141 C CA . PHE B 1 531 ? 0.918 16.328 24.75 1 94.69 531 PHE B CA 1
ATOM 9142 C C . PHE B 1 531 ? -0.173 15.414 25.312 1 94.69 531 PHE B C 1
ATOM 9144 O O . PHE B 1 531 ? -0.12 15.008 26.469 1 94.69 531 PHE B O 1
ATOM 9151 N N . TYR B 1 532 ? -1.159 15.102 24.578 1 95.75 532 TYR B N 1
ATOM 9152 C CA . TYR B 1 532 ? -2.184 14.102 24.844 1 95.75 532 TYR B CA 1
ATOM 9153 C C . TYR B 1 532 ? -2.631 13.406 23.562 1 95.75 532 TYR B C 1
ATOM 9155 O O . TYR B 1 532 ? -2.439 13.938 22.469 1 95.75 532 TYR B O 1
ATOM 9163 N N . PRO B 1 533 ? -3.186 12.18 23.609 1 95.69 533 PRO B N 1
ATOM 9164 C CA . PRO B 1 533 ? -3.686 11.508 22.406 1 95.69 533 PRO B CA 1
ATOM 9165 C C . PRO B 1 533 ? -4.809 12.289 21.734 1 95.69 533 PRO B C 1
ATOM 9167 O O . PRO B 1 533 ? -5.727 12.766 22.391 1 95.69 533 PRO B O 1
ATOM 9170 N N . SER B 1 534 ? -4.723 12.391 20.469 1 97.81 534 SER B N 1
ATOM 9171 C CA . SER B 1 534 ? -5.715 13.148 19.719 1 97.81 534 SER B CA 1
ATOM 9172 C C . SER B 1 534 ? -7.055 12.422 19.672 1 97.81 534 SER B C 1
ATOM 9174 O O . SER B 1 534 ? -7.109 11.203 19.844 1 97.81 534 SER B O 1
ATOM 9176 N N . THR B 1 535 ? -8.125 13.148 19.531 1 98 535 THR B N 1
ATOM 9177 C CA . THR B 1 535 ? -9.477 12.688 19.25 1 98 535 THR B CA 1
ATOM 9178 C C . THR B 1 535 ? -9.977 13.25 17.922 1 98 535 THR B C 1
ATOM 9180 O O . THR B 1 535 ? -9.32 14.102 17.328 1 98 535 THR B O 1
ATOM 9183 N N . PRO B 1 536 ? -11.148 12.82 17.484 1 98.5 536 PRO B N 1
ATOM 9184 C CA . PRO B 1 536 ? -11.703 13.383 16.266 1 98.5 536 PRO B CA 1
ATOM 9185 C C . PRO B 1 536 ? -11.898 14.891 16.344 1 98.5 536 PRO B C 1
ATOM 9187 O O . PRO B 1 536 ? -11.93 15.57 15.312 1 98.5 536 PRO B O 1
ATOM 9190 N N . PHE B 1 537 ? -11.953 15.484 17.5 1 98.69 537 PHE B N 1
ATOM 9191 C CA . PHE B 1 537 ? -12.141 16.922 17.641 1 98.69 537 PHE B CA 1
ATOM 9192 C C . PHE B 1 537 ? -10.828 17.672 17.422 1 98.69 537 PHE B C 1
ATOM 9194 O O . PHE B 1 537 ? -10.82 18.891 17.281 1 98.69 537 PHE B O 1
ATOM 9201 N N . ASP B 1 538 ? -9.711 16.891 17.406 1 98.5 538 ASP B N 1
ATOM 9202 C CA . ASP B 1 538 ? -8.406 17.469 17.109 1 98.5 538 ASP B CA 1
ATOM 9203 C C . ASP B 1 538 ? -8.062 17.297 15.625 1 98.5 538 ASP B C 1
ATOM 9205 O O . ASP B 1 538 ? -7.52 18.219 15 1 98.5 538 ASP B O 1
ATOM 9209 N N . ILE B 1 539 ? -8.453 16.062 15.086 1 98.31 539 ILE B N 1
ATOM 9210 C CA . ILE B 1 539 ? -7.836 15.688 13.82 1 98.31 539 ILE B CA 1
ATOM 9211 C C . ILE B 1 539 ? -8.922 15.383 12.789 1 98.31 539 ILE B C 1
ATOM 9213 O O . ILE B 1 539 ? -8.625 15.117 11.617 1 98.31 539 ILE B O 1
ATOM 9217 N N . GLY B 1 540 ? -10.219 15.445 13.148 1 98.38 540 GLY B N 1
ATOM 9218 C CA . GLY B 1 540 ? -11.258 14.992 12.234 1 98.38 540 GLY B CA 1
ATOM 9219 C C . GLY B 1 540 ? -11.047 13.57 11.742 1 98.38 540 GLY B C 1
ATOM 9220 O O . GLY B 1 540 ? -10.906 12.648 12.547 1 98.38 540 GLY B O 1
ATOM 9221 N N . GLY B 1 541 ? -10.906 13.414 10.453 1 98.06 541 GLY B N 1
ATOM 9222 C CA . GLY B 1 541 ? -10.625 12.117 9.867 1 98.06 541 GLY B CA 1
ATOM 9223 C C . GLY B 1 541 ? -9.172 11.695 10.008 1 98.06 541 GLY B C 1
ATOM 9224 O O . GLY B 1 541 ? -8.844 10.523 9.852 1 98.06 541 GLY B O 1
ATOM 9225 N N . GLY B 1 542 ? -8.336 12.641 10.297 1 98.06 542 GLY B N 1
ATOM 9226 C CA . GLY B 1 542 ? -6.926 12.336 10.469 1 98.06 542 GLY B CA 1
ATOM 9227 C C . GLY B 1 542 ? -6.035 13.094 9.5 1 98.06 542 GLY B C 1
ATOM 9228 O O . GLY B 1 542 ? -6.457 14.086 8.906 1 98.06 542 GLY B O 1
ATOM 9229 N N . LEU B 1 543 ? -4.773 12.664 9.422 1 97.62 543 LEU B N 1
ATOM 9230 C CA . LEU B 1 543 ? -3.801 13.242 8.5 1 97.62 543 LEU B CA 1
ATOM 9231 C C . LEU B 1 543 ? -4.066 12.789 7.066 1 97.62 543 LEU B C 1
ATOM 9233 O O . LEU B 1 543 ? -4.195 11.586 6.809 1 97.62 543 LEU B O 1
ATOM 9237 N N . VAL B 1 544 ? -4.094 13.695 6.195 1 97.62 544 VAL B N 1
ATOM 9238 C CA . VAL B 1 544 ? -4.402 13.43 4.793 1 97.62 544 VAL B CA 1
ATOM 9239 C C . VAL B 1 544 ? -3.393 12.438 4.223 1 97.62 544 VAL B C 1
ATOM 9241 O O . VAL B 1 544 ? -2.201 12.508 4.527 1 97.62 544 VAL B O 1
ATOM 9244 N N . ASN B 1 545 ? -3.881 11.492 3.525 1 95.88 545 ASN B N 1
ATOM 9245 C CA . ASN B 1 545 ? -3.119 10.547 2.721 1 95.88 545 ASN B CA 1
ATOM 9246 C C . ASN B 1 545 ? -3.471 10.664 1.239 1 95.88 545 ASN B C 1
ATOM 9248 O O . ASN B 1 545 ? -4.406 10.016 0.767 1 95.88 545 ASN B O 1
ATOM 9252 N N . PRO B 1 546 ? -2.666 11.453 0.494 1 95.12 546 PRO B N 1
ATOM 9253 C CA . PRO B 1 546 ? -3.049 11.75 -0.888 1 95.12 546 PRO B CA 1
ATOM 9254 C C . PRO B 1 546 ? -3.162 10.492 -1.753 1 95.12 546 PRO B C 1
ATOM 9256 O O . PRO B 1 546 ? -4.086 1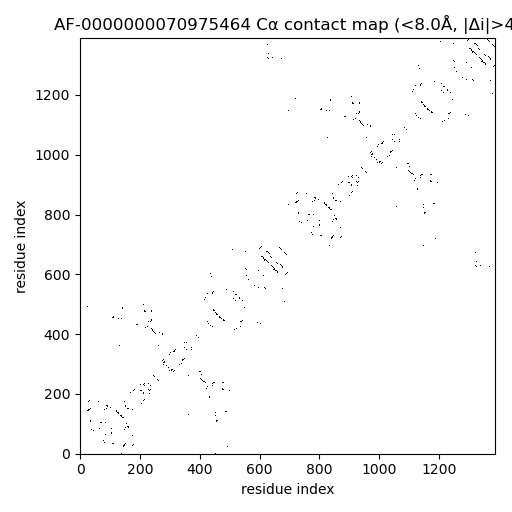0.383 -2.564 1 95.12 546 PRO B O 1
ATOM 9259 N N . ALA B 1 547 ? -2.303 9.5 -1.617 1 91.62 547 ALA B N 1
ATOM 9260 C CA . ALA B 1 547 ? -2.295 8.297 -2.441 1 91.62 547 ALA B CA 1
ATOM 9261 C C . ALA B 1 547 ? -3.594 7.512 -2.277 1 91.62 547 ALA B C 1
ATOM 9263 O O . ALA B 1 547 ? -4.168 7.039 -3.26 1 91.62 547 ALA B O 1
ATOM 9264 N N . ARG B 1 548 ? -4.059 7.359 -1.096 1 95.12 548 ARG B N 1
ATOM 9265 C CA . ARG B 1 548 ? -5.281 6.605 -0.843 1 95.12 548 ARG B CA 1
ATOM 9266 C C . ARG B 1 548 ? -6.516 7.43 -1.211 1 95.12 548 ARG B C 1
ATOM 9268 O O . ARG B 1 548 ? -7.535 6.875 -1.619 1 95.12 548 ARG B O 1
ATOM 9275 N N . ALA B 1 549 ? -6.402 8.742 -1.073 1 97.31 549 ALA B N 1
ATOM 9276 C CA . ALA B 1 549 ? -7.543 9.617 -1.348 1 97.31 549 ALA B CA 1
ATOM 9277 C C . ALA B 1 549 ? -7.887 9.617 -2.834 1 97.31 549 ALA B C 1
ATOM 9279 O O . ALA B 1 549 ? -9.031 9.867 -3.211 1 97.31 549 ALA B O 1
ATOM 9280 N N . VAL B 1 550 ? -6.91 9.312 -3.689 1 95.88 550 VAL B N 1
ATOM 9281 C CA . VAL B 1 550 ? -7.16 9.281 -5.129 1 95.88 550 VAL B CA 1
ATOM 9282 C C . VAL B 1 550 ? -8.031 8.07 -5.473 1 95.88 550 VAL B C 1
ATOM 9284 O O . VAL B 1 550 ? -8.773 8.094 -6.453 1 95.88 550 VAL B O 1
ATOM 9287 N N . ASP B 1 551 ? -7.941 6.996 -4.613 1 95.88 551 ASP B N 1
ATOM 9288 C CA . ASP B 1 551 ? -8.695 5.762 -4.809 1 95.88 551 ASP B CA 1
ATOM 9289 C C . ASP B 1 551 ? -9.32 5.289 -3.496 1 95.88 551 ASP B C 1
ATOM 9291 O O . ASP B 1 551 ? -8.969 4.223 -2.988 1 95.88 551 ASP B O 1
ATOM 9295 N N . PRO B 1 552 ? -10.398 5.977 -3.092 1 98 552 PRO B N 1
ATOM 9296 C CA . PRO B 1 552 ? -10.93 5.73 -1.751 1 98 552 PRO B CA 1
ATOM 9297 C C . PRO B 1 552 ? -11.859 4.523 -1.7 1 98 552 PRO B C 1
ATOM 9299 O O . PRO B 1 552 ? -12.219 4.059 -0.614 1 98 552 PRO B O 1
ATOM 9302 N N . GLY B 1 553 ? -12.32 4 -2.855 1 98.06 553 GLY B N 1
ATOM 9303 C CA . GLY B 1 553 ? -13.32 2.945 -2.908 1 98.06 553 GLY B CA 1
ATOM 9304 C C . GLY B 1 553 ? -14.742 3.465 -2.805 1 98.06 553 GLY B C 1
ATOM 9305 O O . GLY B 1 553 ? -15.516 3.367 -3.758 1 98.06 553 GLY B O 1
ATOM 9306 N N . LEU B 1 554 ? -15.047 4.094 -1.668 1 98.69 554 LEU B N 1
ATOM 9307 C CA . LEU B 1 554 ? -16.375 4.637 -1.425 1 98.69 554 LEU B CA 1
ATOM 9308 C C . LEU B 1 554 ? -16.312 6.125 -1.095 1 98.69 554 LEU B C 1
ATOM 9310 O O . LEU B 1 554 ? -15.305 6.602 -0.568 1 98.69 554 LEU B O 1
ATOM 9314 N N . THR B 1 555 ? -17.406 6.852 -1.404 1 98.44 555 THR B N 1
ATOM 9315 C CA . THR B 1 555 ? -17.562 8.234 -0.964 1 98.44 555 THR B CA 1
ATOM 9316 C C . THR B 1 555 ? -18.969 8.469 -0.431 1 98.44 555 THR B C 1
ATOM 9318 O O . THR B 1 555 ? -19.906 7.754 -0.792 1 98.44 555 THR B O 1
ATOM 9321 N N . PHE B 1 556 ? -19.078 9.383 0.458 1 97.69 556 PHE B N 1
ATOM 9322 C CA . PHE B 1 556 ? -20.328 9.922 0.978 1 97.69 556 PHE B CA 1
ATOM 9323 C C . PHE B 1 556 ? -20.703 11.219 0.273 1 97.69 556 PHE B C 1
ATOM 9325 O O . PHE B 1 556 ? -19.922 12.18 0.286 1 97.69 556 PHE B O 1
ATOM 9332 N N . ILE B 1 557 ? -21.891 11.273 -0.296 1 93.81 557 ILE B N 1
ATOM 9333 C CA . ILE B 1 557 ? -22.312 12.461 -1.034 1 93.81 557 ILE B CA 1
ATOM 9334 C C . ILE B 1 557 ? -23.688 12.914 -0.551 1 93.81 557 ILE B C 1
ATOM 9336 O O . ILE B 1 557 ? -24.688 12.227 -0.776 1 93.81 557 ILE B O 1
ATOM 9340 N N . PRO B 1 558 ? -23.672 14.078 0.087 1 93.56 558 PRO B N 1
ATOM 9341 C CA . PRO B 1 558 ? -25 14.602 0.382 1 93.56 558 PRO B CA 1
ATOM 9342 C C . PRO B 1 558 ? -25.844 14.82 -0.875 1 93.56 558 PRO B C 1
ATOM 9344 O O . PRO B 1 558 ? -25.312 15.258 -1.904 1 93.56 558 PRO B O 1
ATOM 9347 N N . ARG B 1 559 ? -27.141 14.523 -0.819 1 84.94 559 ARG B N 1
ATOM 9348 C CA . ARG B 1 559 ? -28.062 14.68 -1.946 1 84.94 559 ARG B CA 1
ATOM 9349 C C . ARG B 1 559 ? -28.406 16.156 -2.17 1 84.94 559 ARG B C 1
ATOM 9351 O O . ARG B 1 559 ? -28.062 17 -1.351 1 84.94 559 ARG B O 1
ATOM 9358 N N . GLY B 1 560 ? -28.938 16.391 -3.32 1 80.56 560 GLY B N 1
ATOM 9359 C CA . GLY B 1 560 ? -29.375 17.75 -3.621 1 80.56 560 GLY B CA 1
ATOM 9360 C C . GLY B 1 560 ? -30.312 18.312 -2.57 1 80.56 560 GLY B C 1
ATOM 9361 O O . GLY B 1 560 ? -31.297 17.688 -2.199 1 80.56 560 GLY B O 1
ATOM 9362 N N . GLY B 1 561 ? -29.969 19.328 -1.953 1 90.88 561 GLY B N 1
ATOM 9363 C CA . GLY B 1 561 ? -30.812 20.016 -0.988 1 90.88 561 GLY B CA 1
ATOM 9364 C C . GLY B 1 561 ? -30.562 19.578 0.443 1 90.88 561 GLY B C 1
ATOM 9365 O O . GLY B 1 561 ? -31.156 20.125 1.377 1 90.88 561 GLY B O 1
ATOM 9366 N N . GLU B 1 562 ? -29.719 18.641 0.586 1 94.88 562 GLU B N 1
ATOM 9367 C CA . GLU B 1 562 ? -29.547 18.062 1.914 1 94.88 562 GLU B CA 1
ATOM 9368 C C . GLU B 1 562 ? -28.922 19.062 2.879 1 94.88 562 GLU B C 1
ATOM 9370 O O . GLU B 1 562 ? -29.172 19.016 4.082 1 94.88 562 GLU B O 1
ATOM 9375 N N . TYR B 1 563 ? -28.125 19.953 2.34 1 96.56 563 TYR B N 1
ATOM 9376 C CA . TYR B 1 563 ? -27.547 20.969 3.219 1 96.56 563 TYR B CA 1
ATOM 9377 C C . TYR B 1 563 ? -28.641 21.875 3.77 1 96.56 563 TYR B C 1
ATOM 9379 O O . TYR B 1 563 ? -28.594 22.266 4.938 1 96.56 563 TYR B O 1
ATOM 9387 N N . VAL B 1 564 ? -29.609 22.188 2.939 1 96.44 564 VAL B N 1
ATOM 9388 C CA . VAL B 1 564 ? -30.734 23 3.396 1 96.44 564 VAL B CA 1
ATOM 9389 C C . VAL B 1 564 ? -31.578 22.203 4.383 1 96.44 564 VAL B C 1
ATOM 9391 O O . VAL B 1 564 ? -32.031 22.734 5.402 1 96.44 564 VAL B O 1
ATOM 9394 N N . ALA B 1 565 ? -31.828 20.953 4.043 1 96.94 565 ALA B N 1
ATOM 9395 C CA . ALA B 1 565 ? -32.562 20.078 4.953 1 96.94 565 ALA B CA 1
ATOM 9396 C C . ALA B 1 565 ? -31.875 20 6.309 1 96.94 565 ALA B C 1
ATOM 9398 O O . ALA B 1 565 ? -32.531 19.922 7.348 1 96.94 565 ALA B O 1
ATOM 9399 N N . PHE B 1 566 ? -30.672 19.953 6.32 1 97.25 566 PHE B N 1
ATOM 9400 C CA . PHE B 1 566 ? -29.875 19.969 7.543 1 97.25 566 PHE B CA 1
ATOM 9401 C C . PHE B 1 566 ? -30.125 21.234 8.344 1 97.25 566 PHE B C 1
ATOM 9403 O O . PHE B 1 566 ? -30.438 21.172 9.539 1 97.25 566 PHE B O 1
ATOM 9410 N N . LEU B 1 567 ? -29.969 22.375 7.664 1 96.69 567 LEU B N 1
ATOM 9411 C CA . LEU B 1 567 ? -30.219 23.656 8.32 1 96.69 567 LEU B CA 1
ATOM 9412 C C . LEU B 1 567 ? -31.609 23.703 8.93 1 96.69 567 LEU B C 1
ATOM 9414 O O . LEU B 1 567 ? -31.797 24.188 10.047 1 96.69 567 LEU B O 1
ATOM 9418 N N . CYS B 1 568 ? -32.594 23.141 8.219 1 96.88 568 CYS B N 1
ATOM 9419 C CA . CYS B 1 568 ? -33.969 23.172 8.641 1 96.88 568 CYS B CA 1
ATOM 9420 C C . CYS B 1 568 ? -34.219 22.219 9.812 1 96.88 568 CYS B C 1
ATOM 9422 O O . CYS B 1 568 ? -35.25 22.297 10.484 1 96.88 568 CYS B O 1
ATOM 9424 N N . SER B 1 569 ? -33.25 21.359 10.039 1 96 569 SER B N 1
ATOM 9425 C CA . SER B 1 569 ? -33.406 20.359 11.094 1 96 569 SER B CA 1
ATOM 9426 C C . SER B 1 569 ? -32.719 20.812 12.383 1 96 569 SER B C 1
ATOM 9428 O O . SER B 1 569 ? -32.844 20.141 13.414 1 96 569 SER B O 1
ATOM 9430 N N . LEU B 1 570 ? -32.031 21.953 12.344 1 94.5 570 LEU B N 1
ATOM 9431 C CA . LEU B 1 570 ? -31.328 22.438 13.531 1 94.5 570 LEU B CA 1
ATOM 9432 C C . LEU B 1 570 ? -32.344 22.875 14.609 1 94.5 570 LEU B C 1
ATOM 9434 O O . LEU B 1 570 ? -33.438 23.328 14.289 1 94.5 570 LEU B O 1
ATOM 9438 N N . PRO B 1 571 ? -31.938 22.734 15.883 1 88.19 571 PRO B N 1
ATOM 9439 C CA . PRO B 1 571 ? -32.844 23.156 16.953 1 88.19 571 PRO B CA 1
ATOM 9440 C C . PRO B 1 571 ? -33.094 24.656 16.938 1 88.19 571 PRO B C 1
ATOM 9442 O O . PRO B 1 571 ? -32.156 25.453 16.734 1 88.19 571 PRO B O 1
ATOM 9445 N N . ASN B 1 572 ? -34.312 25.094 17.156 1 83 572 ASN B N 1
ATOM 9446 C CA . ASN B 1 572 ? -34.75 26.469 17.312 1 83 572 ASN B CA 1
ATOM 9447 C C . ASN B 1 572 ? -34.406 27.312 16.078 1 83 572 ASN B C 1
ATOM 9449 O O . ASN B 1 572 ? -34.094 28.5 16.203 1 83 572 ASN B O 1
ATOM 9453 N N . VAL B 1 573 ? -34.438 26.672 14.945 1 89.19 573 VAL B N 1
ATOM 9454 C CA . VAL B 1 573 ? -34.125 27.422 13.727 1 89.19 573 VAL B CA 1
ATOM 9455 C C . VAL B 1 573 ? -35.375 28.062 13.164 1 89.19 573 VAL B C 1
ATOM 9457 O O . VAL B 1 573 ? -36.469 27.531 13.305 1 89.19 573 VAL B O 1
ATOM 9460 N N . ASN B 1 574 ? -35.219 29.234 12.656 1 92.25 574 ASN B N 1
ATOM 9461 C CA . ASN B 1 574 ? -36.281 29.891 11.898 1 92.25 574 ASN B CA 1
ATOM 9462 C C . ASN B 1 574 ? -36.281 29.453 10.438 1 92.25 574 ASN B C 1
ATOM 9464 O O . ASN B 1 574 ? -35.469 29.922 9.648 1 92.25 574 ASN B O 1
ATOM 9468 N N . LYS B 1 575 ? -37.25 28.719 10 1 94.25 575 LYS B N 1
ATOM 9469 C CA . LYS B 1 575 ? -37.281 28.094 8.68 1 94.25 575 LYS B CA 1
ATOM 9470 C C . LYS B 1 575 ? -37.406 29.141 7.578 1 94.25 575 LYS B C 1
ATOM 9472 O O . LYS B 1 575 ? -36.844 28.984 6.496 1 94.25 575 LYS B O 1
ATOM 9477 N N . THR B 1 576 ? -38.125 30.156 7.883 1 94.31 576 THR B N 1
ATOM 9478 C CA . THR B 1 576 ? -38.281 31.219 6.902 1 94.31 576 THR B CA 1
ATOM 9479 C C . THR B 1 576 ? -36.938 31.891 6.629 1 94.31 576 THR B C 1
ATOM 9481 O O . THR B 1 576 ? -36.625 32.25 5.484 1 94.31 576 THR B O 1
ATOM 9484 N N . GLU B 1 577 ? -36.219 32 7.617 1 93.38 577 GLU B N 1
ATOM 9485 C CA . GLU B 1 577 ? -34.906 32.625 7.473 1 93.38 577 GLU B CA 1
ATOM 9486 C C . GLU B 1 577 ? -33.969 31.719 6.652 1 93.38 577 GLU B C 1
ATOM 9488 O O . GLU B 1 577 ? -33.188 32.219 5.84 1 93.38 577 GLU B O 1
ATOM 9493 N N . VAL B 1 578 ? -34.062 30.422 6.934 1 95.69 578 VAL B N 1
ATOM 9494 C CA . VAL B 1 578 ? -33.25 29.469 6.203 1 95.69 578 VAL B CA 1
ATOM 9495 C C . VAL B 1 578 ? -33.594 29.516 4.715 1 95.69 578 VAL B C 1
ATOM 9497 O O . VAL B 1 578 ? -32.688 29.578 3.867 1 95.69 578 VAL B O 1
ATOM 9500 N N . GLU B 1 579 ? -34.875 29.578 4.434 1 96.56 579 GLU B N 1
ATOM 9501 C CA . GLU B 1 579 ? -35.312 29.609 3.045 1 96.56 579 GLU B CA 1
ATOM 9502 C C . GLU B 1 579 ? -34.906 30.891 2.354 1 96.56 579 GLU B C 1
ATOM 9504 O O . GLU B 1 579 ? -34.469 30.875 1.195 1 96.56 579 GLU B O 1
ATOM 9509 N N . ALA B 1 580 ? -34.969 31.922 3.039 1 94.88 580 ALA B N 1
ATOM 9510 C CA . ALA B 1 580 ? -34.562 33.219 2.484 1 94.88 580 ALA B CA 1
ATOM 9511 C C . ALA B 1 580 ? -33.062 33.25 2.217 1 94.88 580 ALA B C 1
ATOM 9513 O O . ALA B 1 580 ? -32.625 33.812 1.198 1 94.88 580 ALA B O 1
ATOM 9514 N N . ALA B 1 581 ? -32.312 32.75 3.127 1 93.5 581 ALA B N 1
ATOM 9515 C CA . ALA B 1 581 ? -30.859 32.812 3.051 1 93.5 581 ALA B CA 1
ATOM 9516 C C . ALA B 1 581 ? -30.312 31.875 1.991 1 93.5 581 ALA B C 1
ATOM 9518 O O . ALA B 1 581 ? -29.297 32.156 1.347 1 93.5 581 ALA B O 1
ATOM 9519 N N . THR B 1 582 ? -30.984 30.766 1.801 1 94.94 582 THR B N 1
ATOM 9520 C CA . THR B 1 582 ? -30.391 29.719 0.974 1 94.94 582 THR B CA 1
ATOM 9521 C C . THR B 1 582 ? -31.109 29.609 -0.361 1 94.94 582 THR B C 1
ATOM 9523 O O . THR B 1 582 ? -30.578 29.047 -1.319 1 94.94 582 THR B O 1
ATOM 9526 N N . GLY B 1 583 ? -32.344 30.062 -0.436 1 93.56 583 GLY B N 1
ATOM 9527 C CA . GLY B 1 583 ? -33.156 29.875 -1.618 1 93.56 583 GLY B CA 1
ATOM 9528 C C . GLY B 1 583 ? -33.75 28.484 -1.726 1 93.56 583 GLY B C 1
ATOM 9529 O O . GLY B 1 583 ? -34.312 28.125 -2.75 1 93.56 583 GLY B O 1
ATOM 9530 N N . GLY B 1 584 ? -33.531 27.672 -0.681 1 94.06 584 GLY B N 1
ATOM 9531 C CA . GLY B 1 584 ? -34.062 26.312 -0.68 1 94.06 584 GLY B CA 1
ATOM 9532 C C . GLY B 1 584 ? -35.344 26.172 0.108 1 94.06 584 GLY B C 1
ATOM 9533 O O . GLY B 1 584 ? -35.906 27.172 0.552 1 94.06 584 GLY B O 1
ATOM 9534 N N . SER B 1 585 ? -35.812 24.906 0.207 1 94.31 585 SER B N 1
ATOM 9535 C CA . SER B 1 585 ? -37.094 24.656 0.874 1 94.31 585 SER B CA 1
ATOM 9536 C C . SER B 1 585 ? -36.875 23.844 2.152 1 94.31 585 SER B C 1
ATOM 9538 O O . SER B 1 585 ? -36.062 22.922 2.191 1 94.31 585 SER B O 1
ATOM 9540 N N . CYS B 1 586 ? -37.625 24.203 3.154 1 95.5 586 CYS B N 1
ATOM 9541 C CA . CYS B 1 586 ? -37.562 23.484 4.422 1 95.5 586 CYS B CA 1
ATOM 9542 C C . CYS B 1 586 ? -38.75 22.531 4.543 1 95.5 586 CYS B C 1
ATOM 9544 O O . CYS B 1 586 ? -39.094 22.109 5.645 1 95.5 586 CYS B O 1
ATOM 9546 N N . ASN B 1 587 ? -39.344 22.172 3.436 1 92.94 587 ASN B N 1
ATOM 9547 C CA . ASN B 1 587 ? -40.5 21.297 3.441 1 92.94 587 ASN B CA 1
ATOM 9548 C C . ASN B 1 587 ? -40.156 19.891 3.898 1 92.94 587 ASN B C 1
ATOM 9550 O O . ASN B 1 587 ? -41 19.172 4.434 1 92.94 587 ASN B O 1
ATOM 9554 N N . HIS B 1 588 ? -38.938 19.484 3.666 1 92 588 HIS B N 1
ATOM 9555 C CA . HIS B 1 588 ? -38.5 18.156 4.035 1 92 588 HIS B CA 1
ATOM 9556 C C . HIS B 1 588 ? -37.188 18.203 4.828 1 92 588 HIS B C 1
ATOM 9558 O O . HIS B 1 588 ? -36.125 17.781 4.34 1 92 588 HIS B O 1
ATOM 9564 N N . PRO B 1 589 ? -37.219 18.672 6.004 1 92.81 589 PRO B N 1
ATOM 9565 C CA . PRO B 1 589 ? -36 18.672 6.836 1 92.81 589 PRO B CA 1
ATOM 9566 C C . PRO B 1 589 ? -35.531 17.266 7.188 1 92.81 589 PRO B C 1
ATOM 9568 O O . PRO B 1 589 ? -36.281 16.297 7.059 1 92.81 589 PRO B O 1
ATOM 9571 N N . LEU B 1 590 ? -34.281 17.156 7.535 1 94.81 590 LEU B N 1
ATOM 9572 C CA . LEU B 1 590 ? -33.781 15.891 8.07 1 94.81 590 LEU B CA 1
ATOM 9573 C C . LEU B 1 590 ? -34.469 15.555 9.398 1 94.81 590 LEU B C 1
ATOM 9575 O O . LEU B 1 590 ? -34.875 16.453 10.125 1 94.81 590 LEU B O 1
ATOM 9579 N N . ALA B 1 591 ? -34.594 14.32 9.68 1 92.56 591 ALA B N 1
ATOM 9580 C CA . ALA B 1 591 ? -35.156 13.922 10.969 1 92.56 591 ALA B CA 1
ATOM 9581 C C . ALA B 1 591 ? -34.25 14.383 12.117 1 92.56 591 ALA B C 1
ATOM 9583 O O . ALA B 1 591 ? -34.75 14.758 13.18 1 92.56 591 ALA B O 1
ATOM 9584 N N . HIS B 1 592 ? -33.062 14.281 11.922 1 94.5 592 HIS B N 1
ATOM 9585 C CA . HIS B 1 592 ? -32 14.742 12.828 1 94.5 592 HIS B CA 1
ATOM 9586 C C . HIS B 1 592 ? -30.844 15.367 12.062 1 94.5 592 HIS B C 1
ATOM 9588 O O . HIS B 1 592 ? -30.469 14.883 10.992 1 94.5 592 HIS B O 1
ATOM 9594 N N . PRO B 1 593 ? -30.219 16.453 12.656 1 95.62 593 PRO B N 1
ATOM 9595 C CA . PRO B 1 593 ? -29.094 17.062 11.945 1 95.62 593 PRO B CA 1
ATOM 9596 C C . PRO B 1 593 ? -27.969 16.078 11.656 1 95.62 593 PRO B C 1
ATOM 9598 O O . PRO B 1 593 ? -27.297 16.172 10.625 1 95.62 593 PRO B O 1
ATOM 9601 N N . ALA B 1 594 ? -27.812 15.07 12.523 1 97.19 594 ALA B N 1
ATOM 9602 C CA . ALA B 1 594 ? -26.734 14.086 12.383 1 97.19 594 ALA B CA 1
ATOM 9603 C C . ALA B 1 594 ? -27 13.172 11.188 1 97.19 594 ALA B C 1
ATOM 9605 O O . ALA B 1 594 ? -26.125 12.391 10.797 1 97.19 594 ALA B O 1
ATOM 9606 N N . ASP B 1 595 ? -28.125 13.273 10.516 1 97.06 595 ASP B N 1
ATOM 9607 C CA . ASP B 1 595 ? -28.469 12.43 9.375 1 97.06 595 ASP B CA 1
ATOM 9608 C C . ASP B 1 595 ? -27.812 12.945 8.094 1 97.06 595 ASP B C 1
ATOM 9610 O O . ASP B 1 595 ? -27.859 12.273 7.059 1 97.06 595 ASP B O 1
ATOM 9614 N N . LEU B 1 596 ? -27.234 14.141 8.18 1 97.69 596 LEU B N 1
ATOM 9615 C CA . LEU B 1 596 ? -26.531 14.641 7 1 97.69 596 LEU B CA 1
ATOM 9616 C C . LEU B 1 596 ? -25.516 13.617 6.508 1 97.69 596 LEU B C 1
ATOM 9618 O O . LEU B 1 596 ? -24.75 13.062 7.301 1 97.69 596 LEU B O 1
ATOM 9622 N N . ASN B 1 597 ? -25.438 13.312 5.215 1 98.25 597 ASN B N 1
ATOM 9623 C CA . ASN B 1 597 ? -24.625 12.234 4.668 1 98.25 597 ASN B CA 1
ATOM 9624 C C . ASN B 1 597 ? -23.156 12.625 4.609 1 98.25 597 ASN B C 1
ATOM 9626 O O . ASN B 1 597 ? -22.594 12.773 3.523 1 98.25 597 ASN B O 1
ATOM 9630 N N . LEU B 1 598 ? -22.547 12.688 5.738 1 97.81 598 LEU B N 1
ATOM 9631 C CA . LEU B 1 598 ? -21.125 12.984 5.898 1 97.81 598 LEU B CA 1
ATOM 9632 C C . LEU B 1 598 ? -20.344 11.719 6.211 1 97.81 598 LEU B C 1
ATOM 9634 O O . LEU B 1 598 ? -20.906 10.727 6.68 1 97.81 598 LEU B O 1
ATOM 9638 N N . PRO B 1 599 ? -19.047 11.711 5.922 1 98.06 599 PRO B N 1
ATOM 9639 C CA . PRO B 1 599 ? -18.203 10.562 6.262 1 98.06 599 PRO B CA 1
ATOM 9640 C C . PRO B 1 599 ? -17.844 10.516 7.742 1 98.06 599 PRO B C 1
ATOM 9642 O O . PRO B 1 599 ? -16.703 10.203 8.086 1 98.06 599 PRO B O 1
ATOM 9645 N N . SER B 1 600 ? -18.672 11.016 8.633 1 98.38 600 SER B N 1
ATOM 9646 C CA . SER B 1 600 ? -18.547 11 10.086 1 98.38 600 SER B CA 1
ATOM 9647 C C . SER B 1 600 ? -19.922 11.07 10.758 1 98.38 600 SER B C 1
ATOM 9649 O O . SER B 1 600 ? -20.922 11.406 10.117 1 98.38 600 SER B O 1
ATOM 9651 N N . VAL B 1 601 ? -19.969 10.664 11.961 1 98.5 601 VAL B N 1
ATOM 9652 C CA . VAL B 1 601 ? -21.172 10.805 12.789 1 98.5 601 VAL B CA 1
ATOM 9653 C C . VAL B 1 601 ? -20.828 11.555 14.07 1 98.5 601 VAL B C 1
ATOM 9655 O O . VAL B 1 601 ? -19.922 11.156 14.812 1 98.5 601 VAL B O 1
ATOM 9658 N N . THR B 1 602 ? -21.422 12.633 14.289 1 98.62 602 THR B N 1
ATOM 9659 C CA . THR B 1 602 ? -21.328 13.383 15.531 1 98.62 602 THR B CA 1
ATOM 9660 C C . THR B 1 602 ? -22.703 13.602 16.141 1 98.62 602 THR B C 1
ATOM 9662 O O . THR B 1 602 ? -23.609 14.117 15.484 1 98.62 602 THR B O 1
ATOM 9665 N N . ILE B 1 603 ? -22.922 13.156 17.297 1 98.19 603 ILE B N 1
ATOM 9666 C CA . ILE B 1 603 ? -24.172 13.352 18.047 1 98.19 603 ILE B CA 1
ATOM 9667 C C . ILE B 1 603 ? -23.859 14.016 19.391 1 98.19 603 ILE B C 1
ATOM 9669 O O . ILE B 1 603 ? -23.25 13.406 20.266 1 98.19 603 ILE B O 1
ATOM 9673 N N . THR B 1 604 ? -24.359 15.203 19.578 1 96.81 604 THR B N 1
ATOM 9674 C CA . THR B 1 604 ? -24.016 16.016 20.75 1 96.81 604 THR B CA 1
ATOM 9675 C C . THR B 1 604 ? -24.844 15.602 21.953 1 96.81 604 THR B C 1
ATOM 9677 O O . THR B 1 604 ? -24.5 15.914 23.094 1 96.81 604 THR B O 1
ATOM 9680 N N . SER B 1 605 ? -25.969 14.992 21.672 1 95.94 605 SER B N 1
ATOM 9681 C CA . SER B 1 605 ? -26.828 14.492 22.75 1 95.94 605 SER B CA 1
ATOM 9682 C C . SER B 1 605 ? -27.578 13.242 22.312 1 95.94 605 SER B C 1
ATOM 9684 O O . SER B 1 605 ? -28.641 13.344 21.703 1 95.94 605 SER B O 1
ATOM 9686 N N . LEU B 1 606 ? -27.031 12.094 22.641 1 97.62 606 LEU B N 1
ATOM 9687 C CA . LEU B 1 606 ? -27.703 10.836 22.359 1 97.62 606 LEU B CA 1
ATOM 9688 C C . LEU B 1 606 ? -28.547 10.375 23.547 1 97.62 606 LEU B C 1
ATOM 9690 O O . LEU B 1 606 ? -27.984 10.016 24.594 1 97.62 606 LEU B O 1
ATOM 9694 N N . VAL B 1 607 ? -29.797 10.375 23.375 1 95.62 607 VAL B N 1
ATOM 9695 C CA . VAL B 1 607 ? -30.734 9.914 24.406 1 95.62 607 VAL B CA 1
ATOM 9696 C C . VAL B 1 607 ? -31.391 8.602 23.953 1 95.62 607 VAL B C 1
ATOM 9698 O O . VAL B 1 607 ? -32 8.547 22.891 1 95.62 607 VAL B O 1
ATOM 9701 N N . GLY B 1 608 ? -31.297 7.613 24.75 1 95.56 608 GLY B N 1
ATOM 9702 C CA . GLY B 1 608 ? -31.844 6.324 24.375 1 95.56 608 GLY B CA 1
ATOM 9703 C C . GLY B 1 608 ? -31.172 5.719 23.156 1 95.56 608 GLY B C 1
ATOM 9704 O O . GLY B 1 608 ? -30.016 5.332 23.203 1 95.56 608 GLY B O 1
ATOM 9705 N N . SER B 1 609 ? -31.984 5.637 22.094 1 96.44 609 SER B N 1
ATOM 9706 C CA . SER B 1 609 ? -31.453 5.074 20.844 1 96.44 609 SER B CA 1
ATOM 9707 C C . SER B 1 609 ? -31.844 5.93 19.641 1 96.44 609 SER B C 1
ATOM 9709 O O . SER B 1 609 ? -32.906 6.57 19.641 1 96.44 609 SER B O 1
ATOM 9711 N N . LYS B 1 610 ? -30.953 5.969 18.719 1 96.81 610 LYS B N 1
ATOM 9712 C CA . LYS B 1 610 ? -31.188 6.703 17.469 1 96.81 610 LYS B CA 1
ATOM 9713 C C . LYS B 1 610 ? -30.703 5.902 16.266 1 96.81 610 LYS B C 1
ATOM 9715 O O . LYS B 1 610 ? -29.672 5.223 16.328 1 96.81 610 LYS B O 1
ATOM 9720 N N . ILE B 1 611 ? -31.422 5.957 15.188 1 97.94 611 ILE B N 1
ATOM 9721 C CA . ILE B 1 611 ? -31.016 5.344 13.93 1 97.94 611 ILE B CA 1
ATOM 9722 C C . ILE B 1 611 ? -30.688 6.434 12.906 1 97.94 611 ILE B C 1
ATOM 9724 O O . ILE B 1 611 ? -31.5 7.32 12.648 1 97.94 611 ILE B O 1
ATOM 9728 N N . LEU B 1 612 ? -29.562 6.398 12.445 1 98 612 LEU B N 1
ATOM 9729 C CA . LEU B 1 612 ? -29.125 7.309 11.391 1 98 612 LEU B CA 1
ATOM 9730 C C . LEU B 1 612 ? -28.906 6.559 10.086 1 98 612 LEU B C 1
ATOM 9732 O O . LEU B 1 612 ? -28.672 5.348 10.086 1 98 612 LEU B O 1
ATOM 9736 N N . ARG B 1 613 ? -28.969 7.273 9.055 1 96.44 613 ARG B N 1
ATOM 9737 C CA . ARG B 1 613 ? -28.75 6.668 7.746 1 96.44 613 ARG B CA 1
ATOM 9738 C C . ARG B 1 613 ? -27.609 7.359 7.016 1 96.44 613 ARG B C 1
ATOM 9740 O O . ARG B 1 613 ? -27.5 8.586 7.027 1 96.44 613 ARG B O 1
ATOM 9747 N N . ARG B 1 614 ? -26.703 6.594 6.449 1 98.19 614 ARG B N 1
ATOM 9748 C CA . ARG B 1 614 ? -25.672 7.059 5.531 1 98.19 614 ARG B CA 1
ATOM 9749 C C . ARG B 1 614 ? -25.781 6.363 4.18 1 98.19 614 ARG B C 1
ATOM 9751 O O . ARG B 1 614 ? -26.172 5.199 4.105 1 98.19 614 ARG B O 1
ATOM 9758 N N . THR B 1 615 ? -25.453 7.043 3.188 1 98 615 THR B N 1
ATOM 9759 C CA . THR B 1 615 ? -25.422 6.492 1.836 1 98 615 THR B CA 1
ATOM 9760 C C . THR B 1 615 ? -24.016 6.551 1.263 1 98 615 THR B C 1
ATOM 9762 O O . THR B 1 615 ? -23.391 7.613 1.238 1 98 615 THR B O 1
ATOM 9765 N N . VAL B 1 616 ? -23.516 5.43 0.813 1 98.38 616 VAL B N 1
ATOM 9766 C CA . VAL B 1 616 ? -22.188 5.355 0.212 1 98.38 616 VAL B CA 1
ATOM 9767 C C . VAL B 1 616 ? -22.312 5.086 -1.285 1 98.38 616 VAL B C 1
ATOM 9769 O O . VAL B 1 616 ? -23.266 4.445 -1.729 1 98.38 616 VAL B O 1
ATOM 9772 N N . MET B 1 617 ? -21.359 5.594 -2.033 1 98.31 617 MET B N 1
ATOM 9773 C CA . MET B 1 617 ? -21.281 5.348 -3.469 1 98.31 617 MET B CA 1
ATOM 9774 C C . MET B 1 617 ? -19.938 4.727 -3.836 1 98.31 617 MET B C 1
ATOM 9776 O O . MET B 1 617 ? -18.891 5.176 -3.363 1 98.31 617 MET B O 1
ATOM 9780 N N . ASN B 1 618 ? -19.953 3.646 -4.613 1 98.44 618 ASN B N 1
ATOM 9781 C CA . ASN B 1 618 ? -18.719 3.09 -5.168 1 98.44 618 ASN B CA 1
ATOM 9782 C C . ASN B 1 618 ? -18.172 3.965 -6.289 1 98.44 618 ASN B C 1
ATOM 9784 O O . ASN B 1 618 ? -18.766 4.055 -7.363 1 98.44 618 ASN B O 1
ATOM 9788 N N . VAL B 1 619 ? -17.062 4.566 -6.027 1 97.81 619 VAL B N 1
ATOM 9789 C CA . VAL B 1 619 ? -16.469 5.461 -7.023 1 97.81 619 VAL B CA 1
ATOM 9790 C C . VAL B 1 619 ? -15.352 4.742 -7.77 1 97.81 619 VAL B C 1
ATOM 9792 O O . VAL B 1 619 ? -14.648 5.352 -8.578 1 97.81 619 VAL B O 1
ATOM 9795 N N . GLY B 1 620 ? -15.148 3.502 -7.461 1 93.88 620 GLY B N 1
ATOM 9796 C CA . GLY B 1 620 ? -14.18 2.693 -8.18 1 93.88 620 GLY B CA 1
ATOM 9797 C C . GLY B 1 620 ? -14.688 2.217 -9.531 1 93.88 620 GLY B C 1
ATOM 9798 O O . GLY B 1 620 ? -15.836 2.484 -9.898 1 93.88 620 GLY B O 1
ATOM 9799 N N . SER B 1 621 ? -13.859 1.457 -10.273 1 92.38 621 SER B N 1
ATOM 9800 C CA . SER B 1 621 ? -14.188 0.991 -11.609 1 92.38 621 SER B CA 1
ATOM 9801 C C . SER B 1 621 ? -14.727 -0.435 -11.586 1 92.38 621 SER B C 1
ATOM 9803 O O . SER B 1 621 ? -15.203 -0.943 -12.602 1 92.38 621 SER B O 1
ATOM 9805 N N . LYS B 1 622 ? -14.711 -1.076 -10.43 1 93.88 622 LYS B N 1
ATOM 9806 C CA . LYS B 1 622 ? -15.117 -2.473 -10.305 1 93.88 622 LYS B CA 1
ATOM 9807 C C . LYS B 1 622 ? -16.141 -2.648 -9.188 1 93.88 622 LYS B C 1
ATOM 9809 O O . LYS B 1 622 ? -16.219 -1.835 -8.266 1 93.88 622 LYS B O 1
ATOM 9814 N N . GLN B 1 623 ? -16.906 -3.676 -9.375 1 95.94 623 GLN B N 1
ATOM 9815 C CA . GLN B 1 623 ? -17.766 -4.082 -8.266 1 95.94 623 GLN B CA 1
ATOM 9816 C C . GLN B 1 623 ? -16.938 -4.539 -7.066 1 95.94 623 GLN B C 1
ATOM 9818 O O . GLN B 1 623 ? -15.93 -5.23 -7.23 1 95.94 623 GLN B O 1
ATOM 9823 N N . GLU B 1 624 ? -17.297 -4.129 -5.902 1 96.56 624 GLU B N 1
ATOM 9824 C CA . GLU B 1 624 ? -16.547 -4.48 -4.699 1 96.56 624 GLU B CA 1
ATOM 9825 C C . GLU B 1 624 ? -17.484 -4.832 -3.549 1 96.56 624 GLU B C 1
ATOM 9827 O O . GLU B 1 624 ? -18.578 -4.273 -3.441 1 96.56 624 GLU B O 1
ATOM 9832 N N . THR B 1 625 ? -17.172 -5.855 -2.729 1 97.56 625 THR B N 1
ATOM 9833 C CA . THR B 1 625 ? -17.891 -6.223 -1.519 1 97.56 625 THR B CA 1
ATOM 9834 C C . THR B 1 625 ? -17.234 -5.598 -0.287 1 97.56 625 THR B C 1
ATOM 9836 O O . THR B 1 625 ? -16.031 -5.754 -0.069 1 97.56 625 THR B O 1
ATOM 9839 N N . TYR B 1 626 ? -18.062 -4.879 0.484 1 98.56 626 TYR B N 1
ATOM 9840 C CA . TYR B 1 626 ? -17.562 -4.223 1.692 1 98.56 626 TYR B CA 1
ATOM 9841 C C . TYR B 1 626 ? -18.141 -4.887 2.941 1 98.56 626 TYR B C 1
ATOM 9843 O O . TYR B 1 626 ? -19.312 -5.258 2.971 1 98.56 626 TYR B O 1
ATOM 9851 N N . LEU B 1 627 ? -17.297 -5.09 3.9 1 98.56 627 LEU B N 1
ATOM 9852 C CA . LEU B 1 627 ? -17.672 -5.578 5.223 1 98.56 627 LEU B CA 1
ATOM 9853 C C . LEU B 1 627 ? -17.609 -4.457 6.254 1 98.56 627 LEU B C 1
ATOM 9855 O O . LEU B 1 627 ? -16.672 -3.646 6.242 1 98.56 627 LEU B O 1
ATOM 9859 N N . CYS B 1 628 ? -18.594 -4.375 7.133 1 98.44 628 CYS B N 1
ATOM 9860 C CA . CYS B 1 628 ? -18.672 -3.303 8.117 1 98.44 628 CYS B CA 1
ATOM 9861 C C . CYS B 1 628 ? -18.25 -3.791 9.492 1 98.44 628 CYS B C 1
ATOM 9863 O O . CYS B 1 628 ? -18.656 -4.871 9.93 1 98.44 628 CYS B O 1
ATOM 9865 N N . ALA B 1 629 ? -17.422 -3.104 10.109 1 97.94 629 ALA B N 1
ATOM 9866 C CA . ALA B 1 629 ? -17 -3.359 11.484 1 97.94 629 ALA B CA 1
ATOM 9867 C C . ALA B 1 629 ? -17.031 -2.08 12.312 1 97.94 629 ALA B C 1
ATOM 9869 O O . ALA B 1 629 ? -16.984 -0.976 11.766 1 97.94 629 ALA B O 1
ATOM 9870 N N . VAL B 1 630 ? -17.156 -2.223 13.664 1 98.25 630 VAL B N 1
ATOM 9871 C CA . VAL B 1 630 ? -17.375 -1.049 14.508 1 98.25 630 VAL B CA 1
ATOM 9872 C C . VAL B 1 630 ? -16.438 -1.112 15.727 1 98.25 630 VAL B C 1
ATOM 9874 O O . VAL B 1 630 ? -16.312 -2.162 16.359 1 98.25 630 VAL B O 1
ATOM 9877 N N . LEU B 1 631 ? -15.742 -0.139 15.977 1 98.06 631 LEU B N 1
ATOM 9878 C CA . LEU B 1 631 ? -15.219 0.191 17.297 1 98.06 631 LEU B CA 1
ATOM 9879 C C . LEU B 1 631 ? -16.156 1.149 18.031 1 98.06 631 LEU B C 1
ATOM 9881 O O . LEU B 1 631 ? -16.172 2.348 17.734 1 98.06 631 LEU B O 1
ATOM 9885 N N . PRO B 1 632 ? -16.938 0.676 18.906 1 98.25 632 PRO B N 1
ATOM 9886 C CA . PRO B 1 632 ? -17.953 1.527 19.531 1 98.25 632 PRO B CA 1
ATOM 9887 C C . PRO B 1 632 ? -17.359 2.539 20.5 1 98.25 632 PRO B C 1
ATOM 9889 O O . PRO B 1 632 ? -16.375 2.236 21.188 1 98.25 632 PRO B O 1
ATOM 9892 N N . PRO B 1 633 ? -17.969 3.754 20.516 1 98.31 633 PRO B N 1
ATOM 9893 C CA . PRO B 1 633 ? -17.625 4.641 21.625 1 98.31 633 PRO B CA 1
ATOM 9894 C C . PRO B 1 633 ? -17.969 4.043 22.984 1 98.31 633 PRO B C 1
ATOM 9896 O O . PRO B 1 633 ? -18.953 3.307 23.109 1 98.31 633 PRO B O 1
ATOM 9899 N N . ASN B 1 634 ? -17.188 4.414 23.969 1 97.38 634 ASN B N 1
ATOM 9900 C CA . ASN B 1 634 ? -17.5 3.959 25.312 1 97.38 634 ASN B CA 1
ATOM 9901 C C . ASN B 1 634 ? -18.906 4.355 25.719 1 97.38 634 ASN B C 1
ATOM 9903 O O . ASN B 1 634 ? -19.312 5.504 25.531 1 97.38 634 ASN B O 1
ATOM 9907 N N . GLY B 1 635 ? -19.641 3.434 26.156 1 97.81 635 GLY B N 1
ATOM 9908 C CA . GLY B 1 635 ? -20.984 3.689 26.656 1 97.81 635 GLY B CA 1
ATOM 9909 C C . GLY B 1 635 ? -22.047 3.666 25.562 1 97.81 635 GLY B C 1
ATOM 9910 O O . GLY B 1 635 ? -23.203 3.996 25.797 1 97.81 635 GLY B O 1
ATOM 9911 N N . VAL B 1 636 ? -21.672 3.316 24.359 1 98.5 636 VAL B N 1
ATOM 9912 C CA . VAL B 1 636 ? -22.609 3.316 23.234 1 98.5 636 VAL B CA 1
ATOM 9913 C C . VAL B 1 636 ? -22.5 1.998 22.484 1 98.5 636 VAL B C 1
ATOM 9915 O O . VAL B 1 636 ? -21.391 1.541 22.156 1 98.5 636 VAL B O 1
ATOM 9918 N N . LYS B 1 637 ? -23.562 1.308 22.234 1 98.25 637 LYS B N 1
ATOM 9919 C CA . LYS B 1 637 ? -23.641 0.2 21.281 1 98.25 637 LYS B CA 1
ATOM 9920 C C . LYS B 1 637 ? -23.969 0.698 19.875 1 98.25 637 LYS B C 1
ATOM 9922 O O . LYS B 1 637 ? -24.859 1.522 19.703 1 98.25 637 LYS B O 1
ATOM 9927 N N . VAL B 1 638 ? -23.234 0.278 18.906 1 98.62 638 VAL B N 1
ATOM 9928 C CA . VAL B 1 638 ? -23.438 0.716 17.531 1 98.62 638 VAL B CA 1
ATOM 9929 C C . VAL B 1 638 ? -23.672 -0.496 16.641 1 98.62 638 VAL B C 1
ATOM 9931 O O . VAL B 1 638 ? -22.844 -1.404 16.578 1 98.62 638 VAL B O 1
ATOM 9934 N N . ASP B 1 639 ? -24.75 -0.543 15.93 1 97.94 639 ASP B N 1
ATOM 9935 C CA . ASP B 1 639 ? -25.078 -1.593 14.977 1 97.94 639 ASP B CA 1
ATOM 9936 C C . ASP B 1 639 ? -25.219 -1.022 13.562 1 97.94 639 ASP B C 1
ATOM 9938 O O . ASP B 1 639 ? -25.969 -0.064 13.352 1 97.94 639 ASP B O 1
ATOM 9942 N N . VAL B 1 640 ? -24.484 -1.574 12.672 1 98.38 640 VAL B N 1
ATOM 9943 C CA . VAL B 1 640 ? -24.562 -1.146 11.281 1 98.38 640 VAL B CA 1
ATOM 9944 C C . VAL B 1 640 ? -25.266 -2.209 10.445 1 98.38 640 VAL B C 1
ATOM 9946 O O . VAL B 1 640 ? -24.984 -3.402 10.578 1 98.38 640 VAL B O 1
ATOM 9949 N N . SER B 1 641 ? -26.203 -1.812 9.617 1 98.06 641 SER B N 1
ATOM 9950 C CA . SER B 1 641 ? -26.922 -2.707 8.727 1 98.06 641 SER B CA 1
ATOM 9951 C C . SER B 1 641 ? -26.969 -2.152 7.305 1 98.06 641 SER B C 1
ATOM 9953 O O . SER B 1 641 ? -27.312 -0.983 7.102 1 98.06 641 SER B O 1
ATOM 9955 N N . PRO B 1 642 ? -26.781 -2.93 6.301 1 98 642 PRO B N 1
ATOM 9956 C CA . PRO B 1 642 ? -26.312 -4.316 6.379 1 98 642 PRO B CA 1
ATOM 9957 C C . PRO B 1 642 ? -24.875 -4.434 6.867 1 98 642 PRO B C 1
ATOM 9959 O O . PRO B 1 642 ? -24.125 -3.457 6.812 1 98 642 PRO B O 1
ATOM 9962 N N . THR B 1 643 ? -24.5 -5.555 7.387 1 97.62 643 THR B N 1
ATOM 9963 C CA . THR B 1 643 ? -23.141 -5.773 7.891 1 97.62 643 THR B CA 1
ATOM 9964 C C . THR B 1 643 ? -22.172 -5.965 6.738 1 97.62 643 THR B C 1
ATOM 9966 O O . THR B 1 643 ? -20.953 -5.906 6.938 1 97.62 643 THR B O 1
ATOM 9969 N N . TRP B 1 644 ? -22.688 -6.262 5.613 1 97.88 644 TRP B N 1
ATOM 9970 C CA . TRP B 1 644 ? -21.891 -6.336 4.391 1 97.88 644 TRP B CA 1
ATOM 9971 C C . TRP B 1 644 ? -22.75 -6.047 3.168 1 97.88 644 TRP B C 1
ATOM 9973 O O . TRP B 1 644 ? -23.984 -6.133 3.23 1 97.88 644 TRP B O 1
ATOM 9983 N N . PHE B 1 645 ? -22.156 -5.656 2.066 1 98.31 645 PHE B N 1
ATOM 9984 C CA . PHE B 1 645 ? -22.891 -5.398 0.83 1 98.31 645 PHE B CA 1
ATOM 9985 C C . PHE B 1 645 ? -21.938 -5.406 -0.367 1 98.31 645 PHE B C 1
ATOM 9987 O O . PHE B 1 645 ? -20.75 -5.18 -0.218 1 98.31 645 PHE B O 1
ATOM 9994 N N . THR B 1 646 ? -22.406 -5.797 -1.506 1 97.56 646 THR B N 1
ATOM 9995 C CA . THR B 1 646 ? -21.734 -5.652 -2.793 1 97.56 646 THR B CA 1
ATOM 9996 C C . THR B 1 646 ? -22.281 -4.453 -3.561 1 97.56 646 THR B C 1
ATOM 9998 O O . THR B 1 646 ? -23.5 -4.219 -3.566 1 97.56 646 THR B O 1
ATOM 10001 N N . VAL B 1 647 ? -21.453 -3.646 -4.07 1 98.25 647 VAL B N 1
ATOM 10002 C CA . VAL B 1 647 ? -21.875 -2.424 -4.742 1 98.25 647 VAL B CA 1
ATOM 10003 C C . VAL B 1 647 ? -21.109 -2.248 -6.047 1 98.25 647 VAL B C 1
ATOM 10005 O O . VAL B 1 647 ? -19.875 -2.342 -6.062 1 98.25 647 VAL B O 1
ATOM 10008 N N . ALA B 1 648 ? -21.812 -2.078 -7.207 1 97.62 648 ALA B N 1
ATOM 10009 C CA . ALA B 1 648 ? -21.219 -1.865 -8.516 1 97.62 648 ALA B CA 1
ATOM 10010 C C . ALA B 1 648 ? -20.719 -0.43 -8.664 1 97.62 648 ALA B C 1
ATOM 10012 O O . ALA B 1 648 ? -21.047 0.435 -7.852 1 97.62 648 ALA B O 1
ATOM 10013 N N . PRO B 1 649 ? -19.938 -0.181 -9.695 1 96.5 649 PRO B N 1
ATOM 10014 C CA . PRO B 1 649 ? -19.484 1.194 -9.922 1 96.5 649 PRO B CA 1
ATOM 10015 C C . PRO B 1 649 ? -20.656 2.174 -10.078 1 96.5 649 PRO B C 1
ATOM 10017 O O . PRO B 1 649 ? -21.641 1.858 -10.734 1 96.5 649 PRO B O 1
ATOM 10020 N N . THR B 1 650 ? -20.641 3.311 -9.359 1 96.12 650 THR B N 1
ATOM 10021 C CA . THR B 1 650 ? -21.578 4.426 -9.398 1 96.12 650 THR B CA 1
ATOM 10022 C C . THR B 1 650 ? -22.875 4.074 -8.664 1 96.12 650 THR B C 1
ATOM 10024 O O . THR B 1 650 ? -23.766 4.918 -8.531 1 96.12 650 THR B O 1
ATOM 10027 N N . GLU B 1 651 ? -22.906 2.836 -8.203 1 97.69 651 GLU B N 1
ATOM 10028 C CA . GLU B 1 651 ? -24.078 2.445 -7.422 1 97.69 651 GLU B CA 1
ATOM 10029 C C . GLU B 1 651 ? -23.953 2.92 -5.977 1 97.69 651 GLU B C 1
ATOM 10031 O O . GLU B 1 651 ? -22.859 3.125 -5.477 1 97.69 651 GLU B O 1
ATOM 10036 N N . THR B 1 652 ? -25.094 3.127 -5.344 1 97.62 652 THR B N 1
ATOM 10037 C CA . THR B 1 652 ? -25.125 3.574 -3.955 1 97.62 652 THR B CA 1
ATOM 10038 C C . THR B 1 652 ? -25.703 2.496 -3.051 1 97.62 652 THR B C 1
ATOM 10040 O O . THR B 1 652 ? -26.406 1.594 -3.523 1 97.62 652 THR B O 1
ATOM 10043 N N . ARG B 1 653 ? -25.344 2.521 -1.825 1 98 653 ARG B N 1
ATOM 10044 C CA . ARG B 1 653 ? -25.875 1.655 -0.781 1 98 653 ARG B CA 1
ATOM 10045 C C . ARG B 1 653 ? -26.156 2.443 0.494 1 98 653 ARG B C 1
ATOM 10047 O O . ARG B 1 653 ? -25.344 3.27 0.91 1 98 653 ARG B O 1
ATOM 10054 N N . ASP B 1 654 ? -27.344 2.26 1.05 1 97.94 654 ASP B N 1
ATOM 10055 C CA . ASP B 1 654 ? -27.703 2.869 2.326 1 97.94 654 ASP B CA 1
ATOM 10056 C C . ASP B 1 654 ? -27.234 2.01 3.498 1 97.94 654 ASP B C 1
ATOM 10058 O O . ASP B 1 654 ? -27.312 0.781 3.443 1 97.94 654 ASP B O 1
ATOM 10062 N N . LEU B 1 655 ? -26.719 2.619 4.465 1 98.31 655 LEU B N 1
ATOM 10063 C CA . LEU B 1 655 ? -26.328 2 5.73 1 98.31 655 LEU B CA 1
ATOM 10064 C C . LEU B 1 655 ? -27.141 2.588 6.887 1 98.31 655 LEU B C 1
ATOM 10066 O O . LEU B 1 655 ? -27.141 3.803 7.09 1 98.31 655 LEU B O 1
ATOM 10070 N N . ASP B 1 656 ? -27.797 1.773 7.594 1 98.5 656 ASP B N 1
ATOM 10071 C CA . ASP B 1 656 ? -28.453 2.191 8.828 1 98.5 656 ASP B CA 1
ATOM 10072 C C . ASP B 1 656 ? -27.516 2.025 10.023 1 98.5 656 ASP B C 1
ATOM 10074 O O . ASP B 1 656 ? -26.953 0.949 10.234 1 98.5 656 ASP B O 1
ATOM 10078 N N . ILE B 1 657 ? -27.359 3.053 10.773 1 98.69 657 ILE B N 1
ATOM 10079 C CA . ILE B 1 657 ? -26.516 3.057 11.953 1 98.69 657 ILE B CA 1
ATOM 10080 C C . ILE B 1 657 ? -27.359 3.279 13.203 1 98.69 657 ILE B C 1
ATOM 10082 O O . ILE B 1 657 ? -27.828 4.391 13.453 1 98.69 657 ILE B O 1
ATOM 10086 N N . LYS B 1 658 ? -27.516 2.275 13.953 1 98.69 658 LYS B N 1
ATOM 10087 C CA . LYS B 1 658 ? -28.266 2.389 15.203 1 98.69 658 LYS B CA 1
ATOM 10088 C C . LYS B 1 658 ? -27.328 2.609 16.391 1 98.69 658 LYS B C 1
ATOM 10090 O O . LYS B 1 658 ? -26.422 1.803 16.625 1 98.69 658 LYS B O 1
ATOM 10095 N N . LEU B 1 659 ? -27.469 3.67 17.094 1 98.56 659 LEU B N 1
ATOM 10096 C CA . LEU B 1 659 ? -26.688 3.984 18.281 1 98.56 659 LEU B CA 1
ATOM 10097 C C . LEU B 1 659 ? -27.578 3.943 19.531 1 98.56 659 LEU B C 1
ATOM 10099 O O . LEU B 1 659 ? -28.641 4.562 19.562 1 98.56 659 LEU B O 1
ATOM 10103 N N . SER B 1 660 ? -27.109 3.152 20.531 1 98.31 660 SER B N 1
ATOM 10104 C CA . SER B 1 660 ? -27.875 3 21.766 1 98.31 660 SER B CA 1
ATOM 10105 C C . SER B 1 660 ? -27 3.252 23 1 98.31 660 SER B C 1
ATOM 10107 O O . SER B 1 660 ? -25.922 2.674 23.125 1 98.31 660 SER B O 1
ATOM 10109 N N . VAL B 1 661 ? -27.547 4.02 23.891 1 98.25 661 VAL B N 1
ATOM 10110 C CA . VAL B 1 661 ? -26.812 4.309 25.125 1 98.25 661 VAL B CA 1
ATOM 10111 C C . VAL B 1 661 ? -26.797 3.072 26.016 1 98.25 661 VAL B C 1
ATOM 10113 O O . VAL B 1 661 ? -27.844 2.514 26.328 1 98.25 661 VAL B O 1
ATOM 10116 N N . THR B 1 662 ? -25.641 2.623 26.359 1 97.62 662 THR B N 1
ATOM 10117 C CA . THR B 1 662 ? -25.5 1.547 27.328 1 97.62 662 THR B CA 1
ATOM 10118 C C . THR B 1 662 ? -25.047 2.098 28.688 1 97.62 662 THR B C 1
ATOM 10120 O O . THR B 1 662 ? -25.375 1.529 29.734 1 97.62 662 THR B O 1
ATOM 10123 N N . GLN B 1 663 ? -24.266 3.146 28.672 1 97.12 663 GLN B N 1
ATOM 10124 C CA . GLN B 1 663 ? -23.781 3.854 29.859 1 97.12 663 GLN B CA 1
ATOM 10125 C C . GLN B 1 663 ? -23.641 5.348 29.594 1 97.12 663 GLN B C 1
ATOM 10127 O O . GLN B 1 663 ? -22.875 5.754 28.719 1 97.12 663 GLN B O 1
ATOM 10132 N N . ALA B 1 664 ? -24.359 6.133 30.328 1 96.44 664 ALA B N 1
ATOM 10133 C CA . ALA B 1 664 ? -24.281 7.586 30.172 1 96.44 664 ALA B CA 1
ATOM 10134 C C . ALA B 1 664 ? -22.906 8.109 30.594 1 96.44 664 ALA B C 1
ATOM 10136 O O . ALA B 1 664 ? -22.297 7.586 31.516 1 96.44 664 ALA B O 1
ATOM 10137 N N . LYS B 1 665 ? -22.5 9.047 29.891 1 95.94 665 LYS B N 1
ATOM 10138 C CA . LYS B 1 665 ? -21.219 9.688 30.172 1 95.94 665 LYS B CA 1
ATOM 10139 C C . LYS B 1 665 ? -21.359 11.203 30.25 1 95.94 665 LYS B C 1
ATOM 10141 O O . LYS B 1 665 ? -22.359 11.758 29.812 1 95.94 665 LYS B O 1
ATOM 10146 N N . LYS B 1 666 ? -20.297 11.859 30.797 1 94.19 666 LYS B N 1
ATOM 10147 C CA . LYS B 1 666 ? -20.281 13.32 30.922 1 94.19 666 LYS B CA 1
ATOM 10148 C C . LYS B 1 666 ? -19.547 13.953 29.75 1 94.19 666 LYS B C 1
ATOM 10150 O O . LYS B 1 666 ? -19.75 15.141 29.453 1 94.19 666 LYS B O 1
ATOM 10155 N N . ASP B 1 667 ? -18.719 13.203 29.141 1 95.69 667 ASP B N 1
ATOM 10156 C CA . ASP B 1 667 ? -17.922 13.703 28.031 1 95.69 667 ASP B CA 1
ATOM 10157 C C . ASP B 1 667 ? -18.172 12.898 26.766 1 95.69 667 ASP B C 1
ATOM 10159 O O . ASP B 1 667 ? -18.75 11.805 26.812 1 95.69 667 ASP B O 1
ATOM 10163 N N . PHE B 1 668 ? -17.781 13.508 25.688 1 97.88 668 PHE B N 1
ATOM 10164 C CA . PHE B 1 668 ? -17.891 12.805 24.422 1 97.88 668 PHE B CA 1
ATOM 10165 C C . PHE B 1 668 ? -17.094 11.508 24.453 1 97.88 668 PHE B C 1
ATOM 10167 O O . PHE B 1 668 ? -16.031 11.43 25.078 1 97.88 668 PHE B O 1
ATOM 10174 N N . SER B 1 669 ? -17.641 10.516 23.844 1 98.19 669 SER B N 1
ATOM 10175 C CA . SER B 1 669 ? -16.953 9.258 23.578 1 98.19 669 SER B CA 1
ATOM 10176 C C . SER B 1 669 ? -16.719 9.062 22.078 1 98.19 669 SER B C 1
ATOM 10178 O O . SER B 1 669 ? -17.531 9.523 21.25 1 98.19 669 SER B O 1
ATOM 10180 N N . PHE B 1 670 ? -15.609 8.375 21.766 1 98.5 670 PHE B N 1
ATOM 10181 C CA . PHE B 1 670 ? -15.195 8.32 20.375 1 98.5 670 PHE B CA 1
ATOM 10182 C C . PHE B 1 670 ? -15.078 6.871 19.906 1 98.5 670 PHE B C 1
ATOM 10184 O O . PHE B 1 670 ? -14.797 5.977 20.703 1 98.5 670 PHE B O 1
ATOM 10191 N N . GLY B 1 671 ? -15.359 6.594 18.672 1 98.38 671 GLY B N 1
ATOM 10192 C CA . GLY B 1 671 ? -15.242 5.32 17.984 1 98.38 671 GLY B CA 1
ATOM 10193 C C . GLY B 1 671 ? -15.117 5.469 16.469 1 98.38 671 GLY B C 1
ATOM 10194 O O . GLY B 1 671 ? -14.719 6.527 15.977 1 98.38 671 GLY B O 1
ATOM 10195 N N . GLU B 1 672 ? -15.352 4.379 15.758 1 98.25 672 GLU B N 1
ATOM 10196 C CA . GLU B 1 672 ? -15.32 4.465 14.305 1 98.25 672 GLU B CA 1
ATOM 10197 C C . GLU B 1 672 ? -16.031 3.271 13.664 1 98.25 672 GLU B C 1
ATOM 10199 O O . GLU B 1 672 ? -16.156 2.211 14.281 1 98.25 672 GLU B O 1
ATOM 10204 N N . ILE B 1 673 ? -16.578 3.459 12.594 1 98.69 673 ILE B N 1
ATOM 10205 C CA . ILE B 1 673 ? -17.031 2.414 11.68 1 98.69 673 ILE B CA 1
ATOM 10206 C C . ILE B 1 673 ? -16 2.225 10.562 1 98.69 673 ILE B C 1
ATOM 10208 O O . ILE B 1 673 ? -15.531 3.199 9.977 1 98.69 673 ILE B O 1
ATOM 10212 N N . VAL B 1 674 ? -15.594 1.036 10.328 1 98.69 674 VAL B N 1
ATOM 10213 C CA . VAL B 1 674 ? -14.617 0.728 9.289 1 98.69 674 VAL B CA 1
ATOM 10214 C C . VAL B 1 674 ? -15.242 -0.197 8.25 1 98.69 674 VAL B C 1
ATOM 10216 O O . VAL B 1 674 ? -15.797 -1.246 8.594 1 98.69 674 VAL B O 1
ATOM 10219 N N . LEU B 1 675 ? -15.289 0.219 7.02 1 98.75 675 LEU B N 1
ATOM 10220 C CA . LEU B 1 675 ? -15.688 -0.619 5.895 1 98.75 675 LEU B CA 1
ATOM 10221 C C . LEU B 1 675 ? -14.469 -1.136 5.145 1 98.75 675 LEU B C 1
ATOM 10223 O O . LEU B 1 675 ? -13.641 -0.348 4.684 1 98.75 675 LEU B O 1
ATOM 10227 N N . THR B 1 676 ? -14.305 -2.422 5.043 1 98.12 676 THR B N 1
ATOM 10228 C CA . THR B 1 676 ? -13.18 -3.037 4.348 1 98.12 676 THR B CA 1
ATOM 10229 C C . THR B 1 676 ? -13.648 -3.732 3.074 1 98.12 676 THR B C 1
ATOM 10231 O O . THR B 1 676 ? -14.508 -4.617 3.121 1 98.12 676 THR B O 1
ATOM 10234 N N . GLY B 1 677 ? -13.062 -3.334 1.99 1 97.5 677 GLY B N 1
ATOM 10235 C CA . GLY B 1 677 ? -13.461 -3.867 0.696 1 97.5 677 GLY B CA 1
ATOM 10236 C C . GLY B 1 677 ? -12.68 -5.105 0.298 1 97.5 677 GLY B C 1
ATOM 10237 O O . GLY B 1 677 ? -11.578 -5.344 0.806 1 97.5 677 GLY B O 1
ATOM 10238 N N . SER B 1 678 ? -13.266 -5.91 -0.613 1 95.31 678 SER B N 1
ATOM 10239 C CA . SER B 1 678 ? -12.633 -7.121 -1.123 1 95.31 678 SER B CA 1
ATOM 10240 C C . SER B 1 678 ? -11.352 -6.797 -1.893 1 95.31 678 SER B C 1
ATOM 10242 O O . SER B 1 678 ? -10.469 -7.645 -2.021 1 95.31 678 SER B O 1
ATOM 10244 N N . LEU B 1 679 ? -11.234 -5.551 -2.375 1 94.56 679 LEU B N 1
ATOM 10245 C CA . LEU B 1 679 ? -10.055 -5.109 -3.1 1 94.56 679 LEU B CA 1
ATOM 10246 C C . LEU B 1 679 ? -9.125 -4.312 -2.189 1 94.56 679 LEU B C 1
ATOM 10248 O O . LEU B 1 679 ? -8.312 -3.512 -2.666 1 94.56 679 LEU B O 1
ATOM 10252 N N . ASP B 1 680 ? -9.336 -4.418 -0.871 1 92.88 680 ASP B N 1
ATOM 10253 C CA . ASP B 1 680 ? -8.461 -3.939 0.19 1 92.88 680 ASP B CA 1
ATOM 10254 C C . ASP B 1 680 ? -8.617 -2.434 0.394 1 92.88 680 ASP B C 1
ATOM 10256 O O . ASP B 1 680 ? -7.723 -1.78 0.937 1 92.88 680 ASP B O 1
ATOM 10260 N N . HIS B 1 681 ? -9.688 -1.861 -0.106 1 96.75 681 HIS B N 1
ATOM 10261 C CA . HIS B 1 681 ? -10.016 -0.505 0.315 1 96.75 681 HIS B CA 1
ATOM 10262 C C . HIS B 1 681 ? -10.438 -0.471 1.779 1 96.75 681 HIS B C 1
ATOM 10264 O O . HIS B 1 681 ? -11.148 -1.365 2.246 1 96.75 681 HIS B O 1
ATOM 10270 N N . ILE B 1 682 ? -9.984 0.504 2.504 1 97.88 682 ILE B N 1
ATOM 10271 C CA . ILE B 1 682 ? -10.398 0.725 3.885 1 97.88 682 ILE B CA 1
ATOM 10272 C C . ILE B 1 682 ? -11.039 2.105 4.016 1 97.88 682 ILE B C 1
ATOM 10274 O O . ILE B 1 682 ? -10.398 3.123 3.744 1 97.88 682 ILE B O 1
ATOM 10278 N N . VAL B 1 683 ? -12.266 2.168 4.348 1 98.5 683 VAL B N 1
ATOM 10279 C CA . VAL B 1 683 ? -13.047 3.389 4.543 1 98.5 683 VAL B CA 1
ATOM 10280 C C . VAL B 1 683 ? -13.344 3.58 6.027 1 98.5 683 VAL B C 1
ATOM 10282 O O . VAL B 1 683 ? -13.992 2.732 6.652 1 98.5 683 VAL 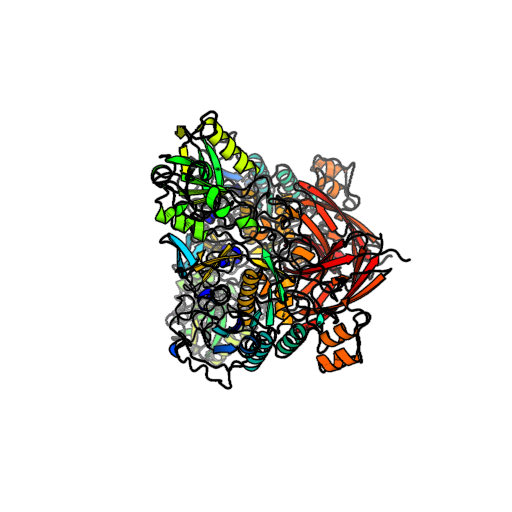B O 1
ATOM 10285 N N . ARG B 1 684 ? -12.914 4.656 6.602 1 98.12 684 ARG B N 1
ATOM 10286 C CA . ARG B 1 684 ? -13.102 4.887 8.031 1 98.12 684 ARG B CA 1
ATOM 10287 C C . ARG B 1 684 ? -14.039 6.062 8.273 1 98.12 684 ARG B C 1
ATOM 10289 O O . ARG B 1 684 ? -13.922 7.105 7.625 1 98.12 684 ARG B O 1
ATOM 10296 N N . MET B 1 685 ? -14.906 5.898 9.148 1 98.12 685 MET B N 1
ATOM 10297 C CA . MET B 1 685 ? -15.852 6.926 9.57 1 98.12 685 MET B CA 1
ATOM 10298 C C . MET B 1 685 ? -15.781 7.145 11.078 1 98.12 685 MET B C 1
ATOM 10300 O O . MET B 1 685 ? -16.328 6.355 11.852 1 98.12 685 MET B O 1
ATOM 10304 N N . PRO B 1 686 ? -15.242 8.281 11.555 1 98.5 686 PRO B N 1
ATOM 10305 C CA . PRO B 1 686 ? -15.172 8.539 12.992 1 98.5 686 PRO B CA 1
ATOM 10306 C C . PRO B 1 686 ? -16.547 8.742 13.625 1 98.5 686 PRO B C 1
ATOM 10308 O O . PRO B 1 686 ? -17.438 9.297 12.992 1 98.5 686 PRO B O 1
ATOM 10311 N N . LEU B 1 687 ? -16.703 8.297 14.82 1 98.75 687 LEU B N 1
ATOM 10312 C CA . LEU B 1 687 ? -17.875 8.5 15.664 1 98.75 687 LEU B CA 1
ATOM 10313 C C . LEU B 1 687 ? -17.531 9.383 16.859 1 98.75 687 LEU B C 1
ATOM 10315 O O . LEU B 1 687 ? -16.562 9.109 17.578 1 98.75 687 LEU B O 1
ATOM 10319 N N . SER B 1 688 ? -18.172 10.461 17.062 1 98.81 688 SER B N 1
ATOM 10320 C CA . SER B 1 688 ? -18.109 11.336 18.234 1 98.81 688 SER B CA 1
ATOM 10321 C C . SER B 1 688 ? -19.469 11.492 18.891 1 98.81 688 SER B C 1
ATOM 10323 O O . SER B 1 688 ? -20.344 12.203 18.375 1 98.81 688 SER B O 1
ATOM 10325 N N . VAL B 1 689 ? -19.672 10.859 20.047 1 98.69 689 VAL B N 1
ATOM 10326 C CA . VAL B 1 689 ? -21.031 10.766 20.594 1 98.69 689 VAL B CA 1
ATOM 10327 C C . VAL B 1 689 ? -21 11.133 22.078 1 98.69 689 VAL B C 1
ATOM 10329 O O . VAL B 1 689 ? -20.094 10.719 22.812 1 98.69 689 VAL B O 1
ATOM 10332 N N . LEU B 1 690 ? -21.891 11.945 22.516 1 98.19 690 LEU B N 1
ATOM 10333 C CA . LEU B 1 690 ? -22.141 12.18 23.938 1 98.19 690 LEU B CA 1
ATOM 10334 C C . LEU B 1 690 ? -23.375 11.422 24.406 1 98.19 690 LEU B C 1
ATOM 10336 O O . LEU B 1 690 ? -24.5 11.875 24.203 1 98.19 690 LEU B O 1
ATOM 10340 N N . PRO B 1 691 ? -23.188 10.273 25 1 97.88 691 PRO B N 1
ATOM 10341 C CA . PRO B 1 691 ? -24.344 9.555 25.547 1 97.88 691 PRO B CA 1
ATOM 10342 C C . PRO B 1 691 ? -24.891 10.188 26.828 1 97.88 691 PRO B C 1
ATOM 10344 O O . PRO B 1 691 ? -24.141 10.383 27.797 1 97.88 691 PRO B O 1
ATOM 10347 N N . VAL B 1 692 ? -26.094 10.508 26.828 1 95.31 692 VAL B N 1
ATOM 10348 C CA . VAL B 1 692 ? -26.672 11.219 27.969 1 95.31 692 VAL B CA 1
ATOM 10349 C C . VAL B 1 692 ? -27.766 10.367 28.609 1 95.31 692 VAL B C 1
ATOM 10351 O O . VAL B 1 692 ? -28.328 9.477 27.969 1 95.31 692 VAL B O 1
ATOM 10354 N N . SER B 1 693 ? -27.969 10.516 30.016 1 88.38 693 SER B N 1
ATOM 10355 C CA . SER B 1 693 ? -28.984 9.773 30.766 1 88.38 693 SER B CA 1
ATOM 10356 C C . SER B 1 693 ? -30.391 10.18 30.344 1 88.38 693 SER B C 1
ATOM 10358 O O . SER B 1 693 ? -30.609 11.312 29.891 1 88.38 693 SER B O 1
ATOM 10360 N N . VAL B 1 694 ? -31.312 9.141 30.297 1 74.19 694 VAL B N 1
ATOM 10361 C CA . VAL B 1 694 ? -32.719 9.43 30.047 1 74.19 694 VAL B CA 1
ATOM 10362 C C . VAL B 1 694 ? -33.281 10.266 31.203 1 74.19 694 VAL B C 1
ATOM 10364 O O . VAL B 1 694 ? -33.094 9.938 32.375 1 74.19 694 VAL B O 1
ATOM 10367 N N . SER B 1 695 ? -33.25 11.516 31.312 1 49.66 695 SER B N 1
ATOM 10368 C CA . SER B 1 695 ? -34 12.125 32.406 1 49.66 695 SER B CA 1
ATOM 10369 C C . SER B 1 695 ? -35.375 11.531 32.5 1 49.66 695 SER B C 1
ATOM 10371 O O . SER B 1 695 ? -35.969 11.094 31.516 1 49.66 695 SER B O 1
#

Sequence (1390 aa):
MTTYTPKFLNLAQTDEKGGDKKNAGEGIVIGFVDSGINPFHPSFANDDLFINTSLVCSNSSRFCGGCETGPRFPASSCNGKIVSARFFAAGAQAAAHLNSSLDFLSPFDAVGHGSHVASTAAGNSGVPVVVNGYFYGTASGMAPRARIAVYKAIYPTVGTLTDVLAAIDQAVKDGVDILNLSVEPDEPGEDTITFLDVFEIFTLLARRAGVFVVQAAGNKGPGPSSVVSYSPWSVGVAACSTDRSYPATLFLGNGQNISGVGLSGPTFGNGILKYKLVLAKDAVYINGSFPRTPPYIEECQFPEALDPTIVIGSIVICNFSAGFYNQTSTLTSIINTAKHLGFMGFILVANPSYGDFVAEPVPFPVPGIMIPKTADAKIISKYYEEQTKKTAQGCVVKYRGRASIGEGRIAFFDRQVPAISRFSSRGPDIIDSLRKPADVLKPDFVAPGHQIWAAWSPLSVSEPIFEGHDFALTSGTSMAAPHIAGIAALIKQHNPSWTPPMIASAISTTATKYDNSREVILSEGYDLGSFYPSTPFDIGGGLVNPARAVDPGLTFIPRGGEYVAFLCSLPNVNKTEVEAATGGSCNHPLAHPADLNLPSVTITSLVGSKILRRTVMNVGSKQETYLCAVLPPNGVKVDVSPTWFTVAPTETRDLDIKLSVTQAKKDFSFGEIVLTGSLDHIVRMPLSVLPVSVSMTTYTPKFLNLAQTDEKGGDKKNAGEGIVIGFVDSGINPFHPSFANDDLFINTSLVCSNSSRFCGGCETGPRFPASSCNGKIVSARFFAAGAQAAAHLNSSLDFLSPFDAVGHGSHVASTAAGNSGVPVVVNGYFYGTASGMAPRARIAVYKAIYPTVGTLTDVLAAIDQAVKDGVDILNLSVEPDEPGEDTITFLDVFEIFTLLARRAGVFVVQAAGNKGPGPSSVVSYSPWSVGVAACSTDRSYPATLFLGNGQNISGVGLSGPTFGNGILKYKLVLAKDAVYINGSFPRTPPYIEECQFPEALDPTIVIGSIVICNFSAGFYNQTSTLTSIINTAKHLGFMGFILVANPSYGDFVAEPVPFPVPGIMIPKTADAKIISKYYEEQTKKTAQGCVVKYRGRASIGEGRIAFFDRQVPAISRFSSRGPDIIDSLRKPADVLKPDFVAPGHQIWAAWSPLSVSEPIFEGHDFALTSGTSMAAPHIAGIAALIKQHNPSWTPPMIASAISTTATKYDNSREVILSEGYDLGSFYPSTPFDIGGGLVNPARAVDPGLTFIPRGGEYVAFLCSLPNVNKTEVEAATGGSCNHPLAHPADLNLPSVTITSLVGSKILRRTVMNVGSKQETYLCAVLPPNGVKVDVSPTWFTVAPTETRDLDIKLSVTQAKKDFSFGEIVLTGSLDHIVRMPLSVLPVSVS

Solvent-accessible surface area (backbone atoms only — not comparable to full-atom values): 67494 Å² total; per-residue (Å²): 46,26,53,43,42,45,62,73,49,60,45,75,56,68,52,88,84,55,60,73,59,74,48,29,11,47,91,34,38,38,28,37,47,27,33,15,35,43,54,82,41,72,43,44,47,65,87,73,81,88,61,83,48,70,52,50,62,34,96,86,46,75,44,41,59,51,71,53,52,40,62,90,21,57,72,75,46,54,54,48,32,26,46,21,26,35,58,41,52,67,41,35,60,72,73,42,88,76,46,74,90,58,44,50,78,18,25,33,18,38,49,14,63,22,22,24,31,49,22,31,11,28,7,29,66,73,36,75,39,57,54,93,87,39,79,75,48,39,27,22,17,59,7,35,45,21,26,34,29,39,25,14,21,39,42,85,86,45,65,32,69,61,14,42,51,53,37,52,52,49,44,52,72,20,32,39,46,29,37,37,32,61,64,70,69,92,67,65,50,80,91,40,49,39,66,68,34,68,69,43,42,52,47,47,52,31,33,73,73,52,22,32,41,29,23,22,10,31,64,51,25,56,45,68,54,33,45,59,39,71,45,90,69,43,42,14,18,12,16,18,34,55,38,68,44,42,55,17,40,39,36,40,68,88,68,52,74,44,76,30,30,13,30,10,57,37,25,78,64,61,53,72,44,61,30,45,40,40,53,35,57,74,36,36,52,88,86,56,94,62,72,92,42,56,44,38,35,29,35,41,47,37,56,88,34,43,40,53,86,66,42,42,57,12,34,34,39,21,43,47,46,63,32,50,75,69,65,73,45,54,69,57,36,31,52,50,23,32,64,74,45,37,36,46,22,41,34,42,25,25,25,72,94,68,37,57,53,92,77,73,58,47,71,36,98,51,24,42,38,33,28,34,43,32,74,59,30,50,53,54,51,52,52,42,56,73,31,40,44,57,45,98,85,64,48,70,77,43,74,63,24,34,28,25,36,30,60,6,70,57,74,39,75,54,76,81,25,38,33,34,38,36,41,21,13,11,15,54,22,46,40,36,63,85,56,44,68,34,45,46,75,18,22,39,23,22,32,57,6,44,61,22,43,28,39,29,17,37,64,8,71,81,42,66,70,41,45,73,25,53,46,43,62,46,66,35,9,40,48,5,18,20,40,50,47,10,46,49,33,39,38,36,56,77,36,74,84,60,48,40,50,40,54,53,21,10,37,29,24,35,21,40,59,52,25,75,71,64,39,69,26,32,24,34,40,90,50,89,92,35,70,44,76,54,50,52,32,52,27,28,36,12,38,58,32,60,74,44,27,64,61,28,43,50,27,24,56,60,56,93,61,39,70,45,9,27,56,50,30,40,83,92,56,58,54,67,57,51,26,68,69,67,72,48,66,57,87,66,38,38,95,40,42,48,39,50,33,54,62,47,43,21,38,68,70,39,56,55,63,48,76,38,53,40,46,39,29,26,74,40,94,50,64,42,40,34,27,43,25,55,46,57,23,73,34,37,48,68,48,61,37,64,46,49,50,74,40,42,51,76,33,70,48,72,34,41,39,37,40,32,55,75,38,61,48,93,52,72,23,57,32,31,39,38,35,42,31,75,84,70,33,56,36,39,26,47,32,42,35,20,25,39,68,76,124,45,27,54,44,42,47,63,74,50,60,47,76,56,67,52,86,84,56,60,72,57,74,48,28,11,48,92,34,36,38,27,39,47,30,33,16,34,43,56,81,40,72,44,46,48,64,72,88,88,68,68,76,45,73,55,52,61,33,97,86,47,76,44,40,58,52,70,54,52,39,61,91,22,57,74,73,46,54,53,48,32,27,48,20,25,34,58,41,52,67,41,33,60,72,73,40,89,74,48,74,90,60,43,50,78,18,26,33,19,40,49,13,63,23,22,24,33,49,22,31,11,28,6,28,66,73,35,74,39,56,54,92,87,40,77,78,47,40,28,23,16,59,8,34,44,21,28,35,28,39,24,14,20,39,44,84,86,46,63,32,71,60,13,41,51,52,36,52,51,48,42,51,73,21,32,39,46,29,35,37,29,60,63,70,70,91,67,66,51,81,90,42,49,41,64,67,33,68,70,43,42,52,46,46,53,32,33,75,72,50,23,30,41,30,23,22,9,31,62,53,25,56,45,70,53,33,44,61,39,72,46,89,68,43,42,12,18,11,16,17,32,54,38,68,43,42,54,16,40,40,37,39,68,88,68,51,72,43,77,31,30,14,30,10,58,38,24,75,64,61,53,73,45,59,28,45,40,39,52,35,56,75,36,35,53,88,86,56,94,62,71,92,44,56,43,38,34,29,35,40,46,37,54,87,35,43,39,52,87,67,42,42,57,11,34,33,40,21,42,47,46,63,32,49,76,68,65,74,47,56,70,57,36,28,51,51,22,33,63,74,45,39,36,45,23,40,35,42,25,26,24,72,93,69,37,58,52,92,78,73,60,45,71,36,97,51,25,41,37,34,29,35,43,33,73,57,30,49,52,53,50,52,51,43,56,75,31,39,45,58,46,99,86,64,49,70,76,43,76,63,23,34,28,26,36,30,59,5,70,57,74,41,73,54,76,82,25,39,34,34,39,35,41,21,14,11,15,54,23,47,40,34,63,85,57,45,68,34,43,48,75,17,22,38,23,24,33,56,8,43,62,24,45,27,39,29,18,36,65,8,71,80,42,66,72,40,44,74,24,54,47,43,62,44,65,35,9,38,48,4,19,19,40,51,47,9,46,48,33,41,38,37,57,77,37,74,84,62,46,39,51,40,53,53,20,11,37,29,23,35,21,39,60,51,25,75,71,65,38,70,26,32,24,35,40,88,51,89,92,36,70,44,75,52,50,52,32,53,26,28,36,12,38,57,32,60,76,42,27,64,60,28,45,50,28,23,56,61,57,92,60,40,70,46,8,27,58,50,30,40,85,92,57,58,54,67,56,50,25,67,70,67,73,48,65,56,87,65,40,39,96,40,43,48,39,49,33,53,61,47,43,21,39,67,70,38,56,55,62,47,75,37,53,40,47,39,29,25,74,40,93,48,64,41,42,32,28,43,25,54,46,56,22,72,33,36,48,68,48,62,38,65,44,49,52,74,40,43,52,76,32,71,48,72,35,38,38,38,39,30,56,75,38,61,48,95,52,73,23,58,32,32,40,38,35,41,31,76,85,70,33,55,34,41,26,48,33,42,34,20,26,38,69,77,124

Radius of gyration: 38.77 Å; Cα contacts (8 Å, |Δi|>4): 3870; chains: 2; bounding box: 76×113×106 Å